Protein AF-0000000067812693 (afdb_homodimer)

Structure (mmCIF, N/CA/C/O backbone):
data_AF-0000000067812693-model_v1
#
loop_
_entity.id
_entity.type
_entity.pdbx_description
1 polymer 'Transmembrane channel-like protein 3 isoform X1'
#
loop_
_atom_site.group_PDB
_atom_site.id
_atom_site.type_symbol
_atom_site.label_atom_id
_atom_site.label_alt_id
_atom_site.label_comp_id
_atom_site.label_asym_id
_atom_site.label_entity_id
_atom_site.label_seq_id
_atom_site.pdbx_PDB_ins_code
_atom_site.Cartn_x
_atom_site.Cartn_y
_atom_site.Cartn_z
_atom_site.occupancy
_atom_site.B_iso_or_equiv
_atom_site.auth_seq_id
_atom_site.auth_comp_id
_atom_site.auth_asym_id
_atom_site.auth_atom_id
_atom_site.pdbx_PDB_model_num
ATOM 1 N N . MET A 1 1 ? -7.676 62.094 3.4 1 26.69 1 MET A N 1
ATOM 2 C CA . MET A 1 1 ? -6.484 61.281 3.643 1 26.69 1 MET A CA 1
ATOM 3 C C . MET A 1 1 ? -5.219 62.125 3.547 1 26.69 1 MET A C 1
ATOM 5 O O . MET A 1 1 ? -4.281 61.938 4.324 1 26.69 1 MET A O 1
ATOM 9 N N . GLU A 1 2 ? -5.234 63.094 2.625 1 35.91 2 GLU A N 1
ATOM 10 C CA . GLU A 1 2 ? -4.098 64 2.451 1 35.91 2 GLU A CA 1
ATOM 11 C C . GLU A 1 2 ? -3.971 64.938 3.625 1 35.91 2 GLU A C 1
ATOM 13 O O . GLU A 1 2 ? -2.861 65.25 4.07 1 35.91 2 GLU A O 1
ATOM 18 N N . ASP A 1 3 ? -5.094 65.438 4.105 1 37.5 3 ASP A N 1
ATOM 19 C CA . ASP A 1 3 ? -5.02 66.438 5.16 1 37.5 3 ASP A CA 1
ATOM 20 C C . ASP A 1 3 ? -4.605 65.812 6.492 1 37.5 3 ASP A C 1
ATOM 22 O O . ASP A 1 3 ? -4.012 66.5 7.34 1 37.5 3 ASP A O 1
ATOM 26 N N . GLU A 1 4 ? -5.008 64.5 6.711 1 36.34 4 GLU A N 1
ATOM 27 C CA . GLU A 1 4 ? -4.633 63.906 7.977 1 36.34 4 GLU A CA 1
ATOM 28 C C . GLU A 1 4 ? -3.156 63.531 7.98 1 36.34 4 GLU A C 1
ATOM 30 O O . GLU A 1 4 ? -2.506 63.562 9.031 1 36.34 4 GLU A O 1
ATOM 35 N N . ILE A 1 5 ? -2.541 63.219 6.828 1 41.72 5 ILE A N 1
ATOM 36 C CA . ILE A 1 5 ? -1.097 63.062 6.707 1 41.72 5 ILE A CA 1
ATOM 37 C C . ILE A 1 5 ? -0.405 64.375 6.953 1 41.72 5 ILE A C 1
ATOM 39 O O . ILE A 1 5 ? 0.677 64.438 7.543 1 41.72 5 ILE A O 1
ATOM 43 N N . GLU A 1 6 ? -1.022 65.562 6.562 1 41.28 6 GLU A N 1
ATOM 44 C CA . GLU A 1 6 ? -0.423 66.875 6.785 1 41.28 6 GLU A CA 1
ATOM 45 C C . GLU A 1 6 ? -0.396 67.188 8.266 1 41.28 6 GLU A C 1
ATOM 47 O O . GLU A 1 6 ? 0.549 67.812 8.75 1 41.28 6 GLU A O 1
ATOM 52 N N . GLU A 1 7 ? -1.437 66.812 9 1 41.62 7 GLU A N 1
ATOM 53 C CA . GLU A 1 7 ? -1.413 67.188 10.422 1 41.62 7 GLU A CA 1
ATOM 54 C C . GLU A 1 7 ? -0.393 66.312 11.164 1 41.62 7 GLU A C 1
ATOM 56 O O . GLU A 1 7 ? 0.257 66.75 12.102 1 41.62 7 GLU A O 1
ATOM 61 N N . VAL A 1 8 ? -0.223 65.062 10.789 1 45.88 8 VAL A N 1
ATOM 62 C CA . VAL A 1 8 ? 0.842 64.25 11.383 1 45.88 8 VAL A CA 1
ATOM 63 C C . VAL A 1 8 ? 2.201 64.75 10.938 1 45.88 8 VAL A C 1
ATOM 65 O O . VAL A 1 8 ? 3.152 64.812 11.719 1 45.88 8 VAL A O 1
ATOM 68 N N . GLU A 1 9 ? 2.348 65.312 9.734 1 44.59 9 GLU A N 1
ATOM 69 C CA . GLU A 1 9 ? 3.588 65.938 9.266 1 44.59 9 GLU A CA 1
ATOM 70 C C . GLU A 1 9 ? 3.826 67.25 9.93 1 44.59 9 GLU A C 1
ATOM 72 O O . GLU A 1 9 ? 4.965 67.75 10.016 1 44.59 9 GLU A O 1
ATOM 77 N N . ALA A 1 10 ? 2.816 68 10.344 1 44.53 10 ALA A N 1
ATOM 78 C CA . ALA A 1 10 ? 2.967 69.312 11 1 44.53 10 ALA A CA 1
ATOM 79 C C . ALA A 1 10 ? 3.354 69.125 12.461 1 44.53 10 ALA A C 1
ATOM 81 O O . ALA A 1 10 ? 3.607 70.125 13.156 1 44.53 10 ALA A O 1
ATOM 82 N N . ARG A 1 11 ? 3.242 67.875 12.945 1 48.16 11 ARG A N 1
ATOM 83 C CA . ARG A 1 11 ? 3.729 67.688 14.312 1 48.16 11 ARG A CA 1
ATOM 84 C C . ARG A 1 11 ? 5.25 67.625 14.344 1 48.16 11 ARG A C 1
ATOM 86 O O . ARG A 1 11 ? 5.875 67.188 13.367 1 48.16 11 ARG A O 1
ATOM 93 N N . PRO A 1 12 ? 5.918 68.25 15.297 1 46.91 12 PRO A N 1
ATOM 94 C CA . PRO A 1 12 ? 7.383 68.25 15.336 1 46.91 12 PRO A CA 1
ATOM 95 C C . PRO A 1 12 ? 7.98 66.875 15.273 1 46.91 12 PRO A C 1
ATOM 97 O O . PRO A 1 12 ? 7.324 65.875 15.656 1 46.91 12 PRO A O 1
ATOM 100 N N . PRO A 1 13 ? 9.094 66.688 14.453 1 47.34 13 PRO A N 1
ATOM 101 C CA . PRO A 1 13 ? 9.758 65.438 14.195 1 47.34 13 PRO A CA 1
ATOM 102 C C . PRO A 1 13 ? 9.906 64.562 15.453 1 47.34 13 PRO A C 1
ATOM 104 O O . PRO A 1 13 ? 9.859 63.312 15.367 1 47.34 13 PRO A O 1
ATOM 107 N N . SER A 1 14 ? 9.977 65.25 16.547 1 46.97 14 SER A N 1
ATOM 108 C CA . SER A 1 14 ? 10.164 64.562 17.797 1 46.97 14 SER A CA 1
ATOM 109 C C . SER A 1 14 ? 8.914 63.75 18.172 1 46.97 14 SER A C 1
ATOM 111 O O . SER A 1 14 ? 9.008 62.625 18.672 1 46.97 14 SER A O 1
ATOM 113 N N . ALA A 1 15 ? 7.816 64.25 17.828 1 49.72 15 ALA A N 1
ATOM 114 C CA . ALA A 1 15 ? 6.559 63.594 18.188 1 49.72 15 ALA A CA 1
ATOM 115 C C . ALA A 1 15 ? 6.281 62.375 17.297 1 49.72 15 ALA A C 1
ATOM 117 O O . ALA A 1 15 ? 5.734 61.375 17.75 1 49.72 15 ALA A O 1
ATOM 118 N N . ARG A 1 16 ? 6.758 62.469 16.141 1 52.81 16 ARG A N 1
ATOM 119 C CA . ARG A 1 16 ? 6.602 61.375 15.203 1 52.81 16 ARG A CA 1
ATOM 120 C C . ARG A 1 16 ? 7.469 60.188 15.602 1 52.81 16 ARG A C 1
ATOM 122 O O . ARG A 1 16 ? 7.039 59.031 15.492 1 52.81 16 ARG A O 1
ATOM 129 N N . ARG A 1 17 ? 8.633 60.562 15.992 1 50.16 17 ARG A N 1
ATOM 130 C CA . ARG A 1 17 ? 9.562 59.531 16.422 1 50.16 17 ARG A CA 1
ATOM 131 C C . ARG A 1 17 ? 9.039 58.812 17.656 1 50.16 17 ARG A C 1
ATOM 133 O O . ARG A 1 17 ? 9.18 57.594 17.766 1 50.16 17 ARG A O 1
ATOM 140 N N . ASN A 1 18 ? 8.43 59.625 18.484 1 47.31 18 ASN A N 1
ATOM 141 C CA . ASN A 1 18 ? 7.91 59 19.703 1 47.31 18 ASN A CA 1
ATOM 142 C C . ASN A 1 18 ? 6.715 58.094 19.422 1 47.31 18 ASN A C 1
ATOM 144 O O . ASN A 1 18 ? 6.559 57.062 20.047 1 47.31 18 ASN A O 1
ATOM 148 N N . LEU A 1 19 ? 6.004 58.469 18.469 1 50.44 19 LEU A N 1
ATOM 149 C CA . LEU A 1 19 ? 4.836 57.688 18.109 1 50.44 19 LEU A CA 1
ATOM 150 C C . LEU A 1 19 ? 5.258 56.375 17.438 1 50.44 19 LEU A C 1
ATOM 152 O O . LEU A 1 19 ? 4.68 55.312 17.688 1 50.44 19 LEU A O 1
ATOM 156 N N . THR A 1 20 ? 6.207 56.5 16.609 1 52.06 20 THR A N 1
ATOM 157 C CA . THR A 1 20 ? 6.719 55.312 15.961 1 52.06 20 THR A CA 1
ATOM 158 C C . THR A 1 20 ? 7.387 54.375 16.969 1 52.06 20 THR A C 1
ATOM 160 O O . THR A 1 20 ? 7.281 53.156 16.875 1 52.06 20 THR A O 1
ATOM 163 N N . LEU A 1 21 ? 7.953 55.031 17.906 1 50.59 21 LEU A N 1
ATOM 164 C CA . LEU A 1 21 ? 8.633 54.219 18.938 1 50.59 21 LEU A CA 1
ATOM 165 C C . LEU A 1 21 ? 7.621 53.562 19.859 1 50.59 21 LEU A C 1
ATOM 167 O O . LEU A 1 21 ? 7.828 52.406 20.281 1 50.59 21 LEU A O 1
ATOM 171 N N . ARG A 1 22 ? 6.586 54.25 20.156 1 50.41 22 ARG A N 1
ATOM 172 C CA . ARG A 1 22 ? 5.527 53.688 20.984 1 50.41 22 ARG A CA 1
ATOM 173 C C . ARG A 1 22 ? 4.84 52.5 20.281 1 50.41 22 ARG A C 1
ATOM 175 O O . ARG A 1 22 ? 4.527 51.5 20.906 1 50.41 22 ARG A O 1
ATOM 182 N N . ASN A 1 23 ? 4.73 52.75 19.031 1 53.97 23 ASN A N 1
ATOM 183 C CA . ASN A 1 23 ? 4.098 51.719 18.188 1 53.97 23 ASN A CA 1
ATOM 184 C C . ASN A 1 23 ? 4.941 50.469 18.109 1 53.97 23 ASN A C 1
ATOM 186 O O . ASN A 1 23 ? 4.41 49.344 18.188 1 53.97 23 ASN A O 1
ATOM 190 N N . ASN A 1 24 ? 6.148 50.719 17.969 1 55.97 24 ASN A N 1
ATOM 191 C CA . ASN A 1 24 ? 7.074 49.594 17.828 1 55.97 24 ASN A CA 1
ATOM 192 C C . ASN A 1 24 ? 7.289 48.875 19.172 1 55.97 24 ASN A C 1
ATOM 194 O O . ASN A 1 24 ? 7.488 47.656 19.203 1 55.97 24 ASN A O 1
ATOM 198 N N . ALA A 1 25 ? 7.051 49.688 20.25 1 52.28 25 ALA A N 1
ATOM 199 C CA . ALA A 1 25 ? 7.285 49.062 21.562 1 52.28 25 ALA A CA 1
ATOM 200 C C . ALA A 1 25 ? 6.164 48.094 21.906 1 52.28 25 ALA A C 1
ATOM 202 O O . ALA A 1 25 ? 6.426 47 22.375 1 52.28 25 ALA A O 1
ATOM 203 N N . ALA A 1 26 ? 4.938 48.531 21.734 1 56 26 ALA A N 1
ATOM 204 C CA . ALA A 1 26 ? 3.826 47.656 22.078 1 56 26 ALA A CA 1
ATOM 205 C C . ALA A 1 26 ? 3.83 46.406 21.188 1 56 26 ALA A C 1
ATOM 207 O O . ALA A 1 26 ? 3.555 45.312 21.656 1 56 26 ALA A O 1
ATOM 208 N N . ARG A 1 27 ? 4.148 46.656 20.016 1 63.94 27 ARG A N 1
ATOM 209 C CA . ARG A 1 27 ? 4.238 45.531 19.078 1 63.94 27 ARG A CA 1
ATOM 210 C C . ARG A 1 27 ? 5.344 44.562 19.484 1 63.94 27 ARG A C 1
ATOM 212 O O . ARG A 1 27 ? 5.16 43.344 19.438 1 63.94 27 ARG A O 1
ATOM 219 N N . GLN A 1 28 ? 6.348 45.156 19.859 1 59.81 28 GLN A N 1
ATOM 220 C CA . GLN A 1 28 ? 7.488 44.312 20.219 1 59.81 28 GLN A CA 1
ATOM 221 C C . GLN A 1 28 ? 7.227 43.562 21.516 1 59.81 28 GLN A C 1
ATOM 223 O O . GLN A 1 28 ? 7.633 42.406 21.641 1 59.81 28 GLN A O 1
ATOM 228 N N . VAL A 1 29 ? 6.559 44.219 22.438 1 55.53 29 VAL A N 1
ATOM 229 C CA . VAL A 1 29 ? 6.215 43.531 23.672 1 55.53 29 VAL A CA 1
ATOM 230 C C . VAL A 1 29 ? 5.254 42.406 23.375 1 55.53 29 VAL A C 1
ATOM 232 O O . VAL A 1 29 ? 5.402 41.281 23.906 1 55.53 29 VAL A O 1
ATOM 235 N N . ALA A 1 30 ? 4.371 42.688 22.531 1 63.44 30 ALA A N 1
ATOM 236 C CA . ALA A 1 30 ? 3.391 41.656 22.188 1 63.44 30 ALA A CA 1
ATOM 237 C C . ALA A 1 30 ? 4.055 40.469 21.469 1 63.44 30 ALA A C 1
ATOM 239 O O . ALA A 1 30 ? 3.721 39.312 21.734 1 63.44 30 ALA A O 1
ATOM 240 N N . VAL A 1 31 ? 4.969 40.781 20.641 1 64.94 31 VAL A N 1
ATOM 241 C CA . VAL A 1 31 ? 5.641 39.75 19.875 1 64.94 31 VAL A CA 1
ATOM 242 C C . VAL A 1 31 ? 6.527 38.906 20.797 1 64.94 31 VAL A C 1
ATOM 244 O O . VAL A 1 31 ? 6.602 37.688 20.656 1 64.94 31 VAL A O 1
ATOM 247 N N . ASN A 1 32 ? 7.113 39.594 21.75 1 53.56 32 ASN A N 1
ATOM 248 C CA . ASN A 1 32 ? 8.062 38.906 22.625 1 53.56 32 ASN A CA 1
ATOM 249 C C . ASN A 1 32 ? 7.344 38.031 23.625 1 53.56 32 ASN A C 1
ATOM 251 O O . ASN A 1 32 ? 7.898 37.031 24.094 1 53.56 32 ASN A O 1
ATOM 255 N N . PHE A 1 33 ? 6.094 38.344 23.906 1 52.03 33 PHE A N 1
ATOM 256 C CA . PHE A 1 33 ? 5.41 37.562 24.953 1 52.03 33 PHE A CA 1
ATOM 257 C C . PHE A 1 33 ? 4.398 36.625 24.328 1 52.03 33 PHE A C 1
ATOM 259 O O . PHE A 1 33 ? 3.561 36.062 25.047 1 52.03 33 PHE A O 1
ATOM 266 N N . MET A 1 34 ? 4.52 36.5 23.188 1 63.47 34 MET A N 1
ATOM 267 C CA . MET A 1 34 ? 3.629 35.562 22.516 1 63.47 34 MET A CA 1
ATOM 268 C C . MET A 1 34 ? 3.963 34.125 22.922 1 63.47 34 MET A C 1
ATOM 270 O O . MET A 1 34 ? 5.137 33.75 23 1 63.47 34 MET A O 1
ATOM 274 N N . PRO A 1 35 ? 3.084 33.375 23.359 1 56.12 35 PRO A N 1
ATOM 275 C CA . PRO A 1 35 ? 3.303 32 23.828 1 56.12 35 PRO A CA 1
ATOM 276 C C . PRO A 1 35 ? 4.051 31.141 22.812 1 56.12 35 PRO A C 1
ATOM 278 O O . PRO A 1 35 ? 4.797 30.234 23.203 1 56.12 35 PRO A O 1
ATOM 281 N N . SER A 1 36 ? 3.842 31.328 21.625 1 63.88 36 SER A N 1
ATOM 282 C CA . SER A 1 36 ? 4.555 30.547 20.609 1 63.88 36 SER A CA 1
ATOM 283 C C . SER A 1 36 ? 6.059 30.766 20.703 1 63.88 36 SER A C 1
ATOM 285 O O . SER A 1 36 ? 6.844 29.859 20.422 1 63.88 36 SER A O 1
ATOM 287 N N . ARG A 1 37 ? 6.414 32 21.047 1 54.81 37 ARG A N 1
ATOM 288 C CA . ARG A 1 37 ? 7.832 32.312 21.156 1 54.81 37 ARG A CA 1
ATOM 289 C C . ARG A 1 37 ? 8.391 31.906 22.516 1 54.81 37 ARG A C 1
ATOM 291 O O . ARG A 1 37 ? 9.602 31.703 22.641 1 54.81 37 ARG A O 1
ATOM 298 N N . GLN A 1 38 ? 7.469 31.906 23.469 1 47.78 38 GLN A N 1
ATOM 299 C CA . GLN A 1 38 ? 7.934 31.594 24.812 1 47.78 38 GLN A CA 1
ATOM 300 C C . GLN A 1 38 ? 8.133 30.078 24.969 1 47.78 38 GLN A C 1
ATOM 302 O O . GLN A 1 38 ? 8.922 29.641 25.812 1 47.78 38 GLN A O 1
ATOM 307 N N . LEU A 1 39 ? 7.484 29.438 24.219 1 46.62 39 LEU A N 1
ATOM 308 C CA . LEU A 1 39 ? 7.562 28 24.406 1 46.62 39 LEU A CA 1
ATOM 309 C C . LEU A 1 39 ? 9.008 27.516 24.312 1 46.62 39 LEU A C 1
ATOM 311 O O . LEU A 1 39 ? 9.453 26.719 25.141 1 46.62 39 LEU A O 1
ATOM 315 N N . PRO A 1 40 ? 9.672 27.844 23.219 1 41.97 40 PRO A N 1
ATOM 316 C CA . PRO A 1 40 ? 11.062 27.391 23.25 1 41.97 40 PRO A CA 1
ATOM 317 C C . PRO A 1 40 ? 11.906 28.141 24.281 1 41.97 40 PRO A C 1
ATOM 319 O O . PRO A 1 40 ? 12.867 27.578 24.812 1 41.97 40 PRO A O 1
ATOM 322 N N . TYR A 1 41 ? 11.664 29.438 24.328 1 37.91 41 TYR A N 1
ATOM 323 C CA . TYR A 1 41 ? 12.508 30.344 25.109 1 37.91 41 TYR A CA 1
ATOM 324 C C . TYR A 1 41 ? 12.273 30.141 26.594 1 37.91 41 TYR A C 1
ATOM 326 O O . TYR A 1 41 ? 13.086 30.562 27.422 1 37.91 41 TYR A O 1
ATOM 334 N N . ASN A 1 42 ? 11.07 29.797 26.891 1 36.16 42 ASN A N 1
ATOM 335 C CA . ASN A 1 42 ? 10.883 29.891 28.328 1 36.16 42 ASN A CA 1
ATOM 336 C C . ASN A 1 42 ? 12 29.188 29.078 1 36.16 42 ASN A C 1
ATOM 338 O O . ASN A 1 42 ? 12.312 29.531 30.219 1 36.16 42 ASN A O 1
ATOM 342 N N . THR A 1 43 ? 12.523 28.094 28.438 1 35.41 43 THR A N 1
ATOM 343 C CA . THR A 1 43 ? 13.492 27.516 29.359 1 35.41 43 THR A CA 1
ATOM 344 C C . THR A 1 43 ? 14.797 28.297 29.344 1 35.41 43 THR A C 1
ATOM 346 O O . THR A 1 43 ? 15.383 28.547 30.406 1 35.41 43 THR A O 1
ATOM 349 N N . LEU A 1 44 ? 15.367 28.609 28.078 1 33.84 44 LEU A N 1
ATOM 350 C CA . LEU A 1 44 ? 16.734 29.109 28.125 1 33.84 44 LEU A CA 1
ATOM 351 C C . LEU A 1 44 ? 16.75 30.625 28.328 1 33.84 44 LEU A C 1
ATOM 353 O O . LEU A 1 44 ? 17.562 31.141 29.078 1 33.84 44 LEU A O 1
ATOM 357 N N . ARG A 1 45 ? 15.992 31.391 27.547 1 35.97 45 ARG A N 1
ATOM 358 C CA . ARG A 1 45 ? 16.172 32.844 27.547 1 35.97 45 ARG A CA 1
ATOM 359 C C . ARG A 1 45 ? 15.516 33.469 28.766 1 35.97 45 ARG A C 1
ATOM 361 O O . ARG A 1 45 ? 15.906 34.562 29.188 1 35.97 45 ARG A O 1
ATOM 368 N N . LEU A 1 46 ? 14.453 32.938 29.25 1 36.06 46 LEU A N 1
ATOM 369 C CA . LEU A 1 46 ? 14.023 33.531 30.516 1 36.06 46 LEU A CA 1
ATOM 370 C C . LEU A 1 46 ? 15.141 33.469 31.547 1 36.06 46 LEU A C 1
ATOM 372 O O . LEU A 1 46 ? 15.258 34.375 32.375 1 36.06 46 LEU A O 1
ATOM 376 N N . ARG A 1 47 ? 16.094 32.562 31.266 1 37.53 47 ARG A N 1
ATOM 377 C CA . ARG A 1 47 ? 17.234 32.375 32.156 1 37.53 47 ARG A CA 1
ATOM 378 C C . ARG A 1 47 ? 18.266 33.469 31.953 1 37.53 47 ARG A C 1
ATOM 380 O O . ARG A 1 47 ? 18.859 33.969 32.906 1 37.53 47 ARG A O 1
ATOM 387 N N . ARG A 1 48 ? 18.547 33.781 30.688 1 37.62 48 ARG A N 1
ATOM 388 C CA . ARG A 1 48 ? 19.562 34.812 30.453 1 37.62 48 ARG A CA 1
ATOM 389 C C . ARG A 1 48 ? 19.047 36.188 30.828 1 37.62 48 ARG A C 1
ATOM 391 O O . ARG A 1 48 ? 19.797 37 31.375 1 37.62 48 ARG A O 1
ATOM 398 N N . ASN A 1 49 ? 17.828 36.438 30.5 1 35.34 49 ASN A N 1
ATOM 399 C CA . ASN A 1 49 ? 17.328 37.75 30.875 1 35.34 49 ASN A CA 1
ATOM 400 C C . ASN A 1 49 ? 17.156 37.875 32.375 1 35.34 49 ASN A C 1
ATOM 402 O O . ASN A 1 49 ? 17.422 38.969 32.938 1 35.34 49 ASN A O 1
ATOM 406 N N . ASN A 1 50 ? 16.844 36.781 33 1 35.62 50 ASN A N 1
ATOM 407 C CA . ASN A 1 50 ? 16.875 36.875 34.469 1 35.62 50 ASN A CA 1
ATOM 408 C C . ASN A 1 50 ? 18.297 36.938 35 1 35.62 50 ASN A C 1
ATOM 410 O O . ASN A 1 50 ? 18.594 37.625 35.969 1 35.62 50 ASN A O 1
ATOM 414 N N . SER A 1 51 ? 19.219 36.219 34.312 1 37.47 51 SER A N 1
ATOM 415 C CA . SER A 1 51 ? 20.609 36.312 34.75 1 37.47 51 SER A CA 1
ATOM 416 C C . SER A 1 51 ? 21.203 37.656 34.406 1 37.47 51 SER A C 1
ATOM 418 O O . SER A 1 51 ? 21.938 38.25 35.219 1 37.47 51 SER A O 1
ATOM 420 N N . GLU A 1 52 ? 20.984 38.125 33.219 1 35.94 52 GLU A N 1
ATOM 421 C CA . GLU A 1 52 ? 21.516 39.438 32.906 1 35.94 52 GLU A CA 1
ATOM 422 C C . GLU A 1 52 ? 20.75 40.531 33.656 1 35.94 52 GLU A C 1
ATOM 424 O O . GLU A 1 52 ? 21.344 41.531 34.094 1 35.94 52 GLU A O 1
ATOM 429 N N . HIS A 1 53 ? 19.484 40.312 33.875 1 33.75 53 HIS A N 1
ATOM 430 C CA . HIS A 1 53 ? 18.797 41.25 34.75 1 33.75 53 HIS A CA 1
ATOM 431 C C . HIS A 1 53 ? 19.297 41.125 36.188 1 33.75 53 HIS A C 1
ATOM 433 O O . HIS A 1 53 ? 19.438 42.125 36.906 1 33.75 53 HIS A O 1
ATOM 439 N N . ASN A 1 54 ? 19.562 39.906 36.594 1 34.62 54 ASN A N 1
ATOM 440 C CA . ASN A 1 54 ? 20.156 39.812 37.906 1 34.62 54 ASN A CA 1
ATOM 441 C C . ASN A 1 54 ? 21.625 40.219 37.906 1 34.62 54 ASN A C 1
ATOM 443 O O . ASN A 1 54 ? 22.125 40.812 38.875 1 34.62 54 ASN A O 1
ATOM 447 N N . ALA A 1 55 ? 22.344 39.969 36.844 1 36.94 55 ALA A N 1
ATOM 448 C CA . ALA A 1 55 ? 23.703 40.5 36.812 1 36.94 55 ALA A CA 1
ATOM 449 C C . ALA A 1 55 ? 23.703 42.031 36.75 1 36.94 55 ALA A C 1
ATOM 451 O O . ALA A 1 55 ? 24.562 42.688 37.344 1 36.94 55 ALA A O 1
ATOM 452 N N . LEU A 1 56 ? 22.766 42.594 35.969 1 32.53 56 LEU A N 1
ATOM 453 C CA . LEU A 1 56 ? 22.703 44.031 35.969 1 32.53 56 LEU A CA 1
ATOM 454 C C . LEU A 1 56 ? 22.172 44.594 37.281 1 32.53 56 LEU A C 1
ATOM 456 O O . LEU A 1 56 ? 22.469 45.719 37.656 1 32.53 56 LEU A O 1
ATOM 460 N N . LEU A 1 57 ? 21.281 43.812 37.938 1 32.34 57 LEU A N 1
ATOM 461 C CA . LEU A 1 57 ? 20.953 44.25 39.281 1 32.34 57 LEU A CA 1
ATOM 462 C C . LEU A 1 57 ? 22.156 44.125 40.219 1 32.34 57 LEU A C 1
ATOM 464 O O . LEU A 1 57 ? 22.266 44.875 41.188 1 32.34 57 LEU A O 1
ATOM 468 N N . GLU A 1 58 ? 22.953 43.062 40 1 33.75 58 GLU A N 1
ATOM 469 C CA . GLU A 1 58 ? 24.047 42.938 40.938 1 33.75 58 GLU A CA 1
ATOM 470 C C . GLU A 1 58 ? 25.188 43.906 40.625 1 33.75 58 GLU A C 1
ATOM 472 O O . GLU A 1 58 ? 26.188 43.938 41.344 1 33.75 58 GLU A O 1
ATOM 477 N N . GLU A 1 59 ? 25.203 44.5 39.531 1 34.47 59 GLU A N 1
ATOM 478 C CA . GLU A 1 59 ? 26.328 45.406 39.438 1 34.47 59 GLU A CA 1
ATOM 479 C C . GLU A 1 59 ? 26.297 46.438 40.531 1 34.47 59 GLU A C 1
ATOM 481 O O . GLU A 1 59 ? 27.203 47.281 40.656 1 34.47 59 GLU A O 1
ATOM 486 N N . ASN A 1 60 ? 25.156 46.625 41.219 1 33.38 60 ASN A N 1
ATOM 487 C CA . ASN A 1 60 ? 25.453 47.625 42.219 1 33.38 60 ASN A CA 1
ATOM 488 C C . ASN A 1 60 ? 26.578 47.188 43.156 1 33.38 60 ASN A C 1
ATOM 490 O O . ASN A 1 60 ? 27.516 47.938 43.406 1 33.38 60 ASN A O 1
ATOM 494 N N . ASP A 1 61 ? 26.297 46.469 44.312 1 34.72 61 ASP A N 1
ATOM 495 C CA . ASP A 1 61 ? 27.25 46.469 45.438 1 34.72 61 ASP A CA 1
ATOM 496 C C . ASP A 1 61 ? 28.422 45.531 45.125 1 34.72 61 ASP A C 1
ATOM 498 O O . ASP A 1 61 ? 28.312 44.312 45.312 1 34.72 61 ASP A O 1
ATOM 502 N N . SER A 1 62 ? 29.25 45.625 44.125 1 37.19 62 SER A N 1
ATOM 503 C CA . SER A 1 62 ? 30.516 45 43.75 1 37.19 62 SER A CA 1
ATOM 504 C C . SER A 1 62 ? 31.297 44.531 45 1 37.19 62 SER A C 1
ATOM 506 O O . SER A 1 62 ? 32.25 43.75 44.875 1 37.19 62 SER A O 1
ATOM 508 N N . ALA A 1 63 ? 31.141 45.281 46.156 1 38.66 63 ALA A N 1
ATOM 509 C CA . ALA A 1 63 ? 32.031 44.969 47.281 1 38.66 63 ALA A CA 1
ATOM 510 C C . ALA A 1 63 ? 31.734 43.562 47.812 1 38.66 63 ALA A C 1
ATOM 512 O O . ALA A 1 63 ? 32.625 42.875 48.281 1 38.66 63 ALA A O 1
ATOM 513 N N . GLU A 1 64 ? 30.5 43.281 48.156 1 36.62 64 GLU A N 1
ATOM 514 C CA . GLU A 1 64 ? 30.234 42.062 48.938 1 36.62 64 GLU A CA 1
ATOM 515 C C . GLU A 1 64 ? 30.203 40.844 48.031 1 36.62 64 GLU A C 1
ATOM 517 O O . GLU A 1 64 ? 29.812 39.75 48.469 1 36.62 64 GLU A O 1
ATOM 522 N N . THR A 1 65 ? 30.453 40.844 46.812 1 38.66 65 THR A N 1
ATOM 523 C CA . THR A 1 65 ? 30.375 39.719 45.938 1 38.66 65 THR A CA 1
ATOM 524 C C . THR A 1 65 ? 31.438 38.688 46.281 1 38.66 65 THR A C 1
ATOM 526 O O . THR A 1 65 ? 31.438 37.562 45.781 1 38.66 65 THR A O 1
ATOM 529 N N . ASP A 1 66 ? 32.562 39.062 47.062 1 38.91 66 ASP A N 1
ATOM 530 C CA . ASP A 1 66 ? 33.625 38.094 47.312 1 38.91 66 ASP A CA 1
ATOM 531 C C . ASP A 1 66 ? 33.219 37.156 48.438 1 38.91 66 ASP A C 1
ATOM 533 O O . ASP A 1 66 ? 34.062 36.375 48.938 1 38.91 66 ASP A O 1
ATOM 537 N N . ALA A 1 67 ? 32.125 37.438 49.312 1 43.25 67 ALA A N 1
ATOM 538 C CA . ALA A 1 67 ? 31.953 36.531 50.438 1 43.25 67 ALA A CA 1
ATOM 539 C C . ALA A 1 67 ? 31.391 35.188 49.969 1 43.25 67 ALA A C 1
ATOM 541 O O . ALA A 1 67 ? 30.672 35.125 48.969 1 43.25 67 ALA A O 1
ATOM 542 N N . PRO A 1 68 ? 31.984 33.906 50.375 1 51.19 68 PRO A N 1
ATOM 543 C CA . PRO A 1 68 ? 31.578 32.531 50.094 1 51.19 68 PRO A CA 1
ATOM 544 C C . PRO A 1 68 ? 30.062 32.344 50.062 1 51.19 68 PRO A C 1
ATOM 546 O O . PRO A 1 68 ? 29.562 31.484 49.344 1 51.19 68 PRO A O 1
ATOM 549 N N . ASP A 1 69 ? 29.312 33.156 50.75 1 53.16 69 ASP A N 1
ATOM 550 C CA . ASP A 1 69 ? 27.875 33.031 50.906 1 53.16 69 ASP A CA 1
ATOM 551 C C . ASP A 1 69 ? 27.156 33.5 49.625 1 53.16 69 ASP A C 1
ATOM 553 O O . ASP A 1 69 ? 26 33.125 49.406 1 53.16 69 ASP A O 1
ATOM 557 N N . ALA A 1 70 ? 27.844 34.188 48.844 1 57.22 70 ALA A N 1
ATOM 558 C CA . ALA A 1 70 ? 27.219 34.719 47.625 1 57.22 70 ALA A CA 1
ATOM 559 C C . ALA A 1 70 ? 27.016 33.625 46.594 1 57.22 70 ALA A C 1
ATOM 561 O O . ALA A 1 70 ? 26 33.594 45.906 1 57.22 70 ALA A O 1
ATOM 562 N N . VAL A 1 71 ? 28.031 32.812 46.5 1 62.62 71 VAL A N 1
ATOM 563 C CA . VAL A 1 71 ? 27.938 31.688 45.562 1 62.62 71 VAL A CA 1
ATOM 564 C C . VAL A 1 71 ? 26.781 30.766 45.938 1 62.62 71 VAL A C 1
ATOM 566 O O . VAL A 1 71 ? 26.047 30.281 45.094 1 62.62 71 VAL A O 1
ATOM 569 N N . ASP A 1 72 ? 26.656 30.672 47.219 1 66.38 72 ASP A N 1
ATOM 570 C CA . ASP A 1 72 ? 25.594 29.797 47.719 1 66.38 72 ASP A CA 1
ATOM 571 C C . ASP A 1 72 ? 24.219 30.422 47.469 1 66.38 72 ASP A C 1
ATOM 573 O O . ASP A 1 72 ? 23.266 29.719 47.156 1 66.38 72 ASP A O 1
ATOM 577 N N . LYS A 1 73 ? 24.203 31.609 47.625 1 64.75 73 LYS A N 1
ATOM 578 C CA . LYS A 1 73 ? 22.938 32.281 47.406 1 64.75 73 LYS A CA 1
ATOM 579 C C . LYS A 1 73 ? 22.547 32.25 45.906 1 64.75 73 LYS A C 1
ATOM 581 O O . LYS A 1 73 ? 21.375 32.094 45.594 1 64.75 73 LYS A O 1
ATOM 586 N N . GLN A 1 74 ? 23.562 32.469 45.156 1 66.62 74 GLN A N 1
ATOM 587 C CA . GLN A 1 74 ? 23.312 32.406 43.719 1 66.62 74 GLN A CA 1
ATOM 588 C C . GLN A 1 74 ? 22.875 30.984 43.312 1 66.62 74 GLN A C 1
ATOM 590 O O . GLN A 1 74 ? 21.984 30.828 42.469 1 66.62 74 GLN A O 1
ATOM 595 N N . ALA A 1 75 ? 23.562 30.078 43.906 1 73.81 75 ALA A N 1
ATOM 596 C CA . ALA A 1 75 ? 23.156 28.688 43.688 1 73.81 75 ALA A CA 1
ATOM 597 C C . ALA A 1 75 ? 21.719 28.453 44.125 1 73.81 75 ALA A C 1
ATOM 599 O O . ALA A 1 75 ? 20.969 27.734 43.469 1 73.81 75 ALA A O 1
ATOM 600 N N . ASP A 1 76 ? 21.359 29.094 45.156 1 69.56 76 ASP A N 1
ATOM 601 C CA . ASP A 1 76 ? 20 28.938 45.688 1 69.56 76 ASP A CA 1
ATOM 602 C C . ASP A 1 76 ? 18.969 29.562 44.719 1 69.56 76 ASP A C 1
ATOM 604 O O . ASP A 1 76 ? 17.875 29.031 44.562 1 69.56 76 ASP A O 1
ATOM 608 N N . ILE A 1 77 ? 19.328 30.531 44.156 1 63.12 77 ILE A N 1
ATOM 609 C CA . ILE A 1 77 ? 18.438 31.188 43.219 1 63.12 77 ILE A CA 1
ATOM 610 C C . ILE A 1 77 ? 18.25 30.312 41.969 1 63.12 77 ILE A C 1
ATOM 612 O O . ILE A 1 77 ? 17.141 30.156 41.469 1 63.12 77 ILE A O 1
ATOM 616 N N . ILE A 1 78 ? 19.344 29.844 41.531 1 70.88 78 ILE A N 1
ATOM 617 C CA . ILE A 1 78 ? 19.281 28.969 40.375 1 70.88 78 ILE A CA 1
ATOM 618 C C . ILE A 1 78 ? 18.453 27.734 40.688 1 70.88 78 ILE A C 1
ATOM 620 O O . ILE A 1 78 ? 17.641 27.297 39.875 1 70.88 78 ILE A O 1
ATOM 624 N N . VAL A 1 79 ? 18.734 27.25 41.906 1 73.81 79 VAL A N 1
ATOM 625 C CA . VAL A 1 79 ? 18.016 26.062 42.344 1 73.81 79 VAL A CA 1
ATOM 626 C C . VAL A 1 79 ? 16.531 26.391 42.5 1 73.81 79 VAL A C 1
ATOM 628 O O . VAL A 1 79 ? 15.664 25.609 42.094 1 73.81 79 VAL A O 1
ATOM 631 N N . ARG A 1 80 ? 16.172 27.438 43 1 65.31 80 ARG A N 1
ATOM 632 C CA . ARG A 1 80 ? 14.789 27.844 43.156 1 65.31 80 ARG A CA 1
ATOM 633 C C . ARG A 1 80 ? 14.102 28 41.812 1 65.31 80 ARG A C 1
ATOM 635 O O . ARG A 1 80 ? 12.922 27.656 41.656 1 65.31 80 ARG A O 1
ATOM 642 N N . GLU A 1 81 ? 14.852 28.469 40.969 1 63.28 81 GLU A N 1
ATOM 643 C CA . GLU A 1 81 ? 14.305 28.641 39.625 1 63.28 81 GLU A CA 1
ATOM 644 C C . GLU A 1 81 ? 14.094 27.281 38.938 1 63.28 81 GLU A C 1
ATOM 646 O O . GLU A 1 81 ? 13.094 27.078 38.25 1 63.28 81 GLU A O 1
ATOM 651 N N . MET A 1 82 ? 15.047 26.469 39.094 1 70.75 82 MET A N 1
ATOM 652 C CA . MET A 1 82 ? 14.938 25.141 38.5 1 70.75 82 MET A CA 1
ATOM 653 C C . MET A 1 82 ? 13.852 24.312 39.188 1 70.75 82 MET A C 1
ATOM 655 O O . MET A 1 82 ? 13.211 23.469 38.562 1 70.75 82 MET A O 1
ATOM 659 N N . GLU A 1 83 ? 13.688 24.656 40.406 1 67 83 GLU A N 1
ATOM 660 C CA . GLU A 1 83 ? 12.688 23.953 41.188 1 67 83 GLU A CA 1
ATOM 661 C C . GLU A 1 83 ? 11.273 24.312 40.75 1 67 83 GLU A C 1
ATOM 663 O O . GLU A 1 83 ? 10.336 23.531 40.938 1 67 83 GLU A O 1
ATOM 668 N N . GLN A 1 84 ? 11.156 25.328 40.094 1 58.41 84 GLN A N 1
ATOM 669 C CA . GLN A 1 84 ? 9.844 25.75 39.625 1 58.41 84 GLN A CA 1
ATOM 670 C C . GLN A 1 84 ? 9.406 24.922 38.406 1 58.41 84 GLN A C 1
ATOM 672 O O . GLN A 1 84 ? 8.211 24.828 38.125 1 58.41 84 GLN A O 1
ATOM 677 N N . HIS A 1 85 ? 10.367 24.422 37.812 1 57.75 85 HIS A N 1
ATOM 678 C CA . HIS A 1 85 ? 10.039 23.547 36.719 1 57.75 85 HIS A CA 1
ATOM 679 C C . HIS A 1 85 ? 9.719 22.141 37.188 1 57.75 85 HIS A C 1
ATOM 681 O O . HIS A 1 85 ? 10.617 21.391 37.594 1 57.75 85 HIS A O 1
ATOM 687 N N . LYS A 1 86 ? 8.523 21.906 37.188 1 61.44 86 LYS A N 1
ATOM 688 C CA . LYS A 1 86 ? 8.031 20.656 37.75 1 61.44 86 LYS A CA 1
ATOM 689 C C . LYS A 1 86 ? 8.641 19.453 37.031 1 61.44 86 LYS A C 1
ATOM 691 O O . LYS A 1 86 ? 8.906 18.422 37.656 1 61.44 86 LYS A O 1
ATOM 696 N N . ARG A 1 87 ? 8.891 19.672 35.812 1 64.69 87 ARG A N 1
ATOM 697 C CA . ARG A 1 87 ? 9.406 18.531 35.031 1 64.69 87 ARG A CA 1
ATOM 698 C C . ARG A 1 87 ? 10.828 18.188 35.469 1 64.69 87 ARG A C 1
ATOM 700 O O . ARG A 1 87 ? 11.234 17.031 35.406 1 64.69 87 ARG A O 1
ATOM 707 N N . LEU A 1 88 ? 11.484 19.156 35.875 1 68.94 88 LEU A N 1
ATOM 708 C CA . LEU A 1 88 ? 12.867 18.953 36.281 1 68.94 88 LEU A CA 1
ATOM 709 C C . LEU A 1 88 ? 12.938 18.375 37.719 1 68.94 88 LEU A C 1
ATOM 711 O O . LEU A 1 88 ? 13.93 17.734 38.062 1 68.94 88 LEU A O 1
ATOM 715 N N . MET A 1 89 ? 11.836 18.625 38.469 1 63.31 89 MET A N 1
ATOM 716 C CA . MET A 1 89 ? 11.906 18.266 39.875 1 63.31 89 MET A CA 1
ATOM 717 C C . MET A 1 89 ? 11.297 16.891 40.156 1 63.31 89 MET A C 1
ATOM 719 O O . MET A 1 89 ? 11.344 16.391 41.25 1 63.31 89 MET A O 1
ATOM 723 N N . GLU A 1 90 ? 10.828 16.297 39.125 1 62.97 90 GLU A N 1
ATOM 724 C CA . GLU A 1 90 ? 10.289 14.953 39.344 1 62.97 90 GLU A CA 1
ATOM 725 C C . GLU A 1 90 ? 11.398 13.93 39.531 1 62.97 90 GLU A C 1
ATOM 727 O O . GLU A 1 90 ? 12.5 14.086 39 1 62.97 90 GLU A O 1
ATOM 732 N N . ASP A 1 91 ? 11.25 13.102 40.5 1 60.62 91 ASP A N 1
ATOM 733 C CA . ASP A 1 91 ? 12.25 12.086 40.812 1 60.62 91 ASP A CA 1
ATOM 734 C C . ASP A 1 91 ? 12.203 10.938 39.812 1 60.62 91 ASP A C 1
ATOM 736 O O . ASP A 1 91 ? 11.938 9.789 40.156 1 60.62 91 ASP A O 1
ATOM 740 N N . ASP A 1 92 ? 12.141 11.281 38.562 1 63.5 92 ASP A N 1
ATOM 741 C CA . ASP A 1 92 ? 12.219 10.32 37.469 1 63.5 92 ASP A CA 1
ATOM 742 C C . ASP A 1 92 ? 13.547 10.438 36.719 1 63.5 92 ASP A C 1
ATOM 744 O O . ASP A 1 92 ? 14.156 11.508 36.688 1 63.5 92 ASP A O 1
ATOM 748 N N . PRO A 1 93 ? 14.078 9.359 36.375 1 67.88 93 PRO A N 1
ATOM 749 C CA . PRO A 1 93 ? 15.359 9.398 35.688 1 67.88 93 PRO A CA 1
ATOM 750 C C . PRO A 1 93 ? 15.336 10.352 34.469 1 67.88 93 PRO A C 1
ATOM 752 O O . PRO A 1 93 ? 16.359 10.953 34.156 1 67.88 93 PRO A O 1
ATOM 755 N N . GLY A 1 94 ? 14.266 10.398 33.875 1 68.06 94 GLY A N 1
ATOM 756 C CA . GLY A 1 94 ? 14.172 11.383 32.812 1 68.06 94 GLY A CA 1
ATOM 757 C C . GLY A 1 94 ? 14.344 12.812 33.281 1 68.06 94 GLY A C 1
ATOM 758 O O . GLY A 1 94 ? 15.016 13.609 32.625 1 68.06 94 GLY A O 1
ATOM 759 N N . ALA A 1 95 ? 13.805 13.016 34.406 1 69.06 95 ALA A N 1
ATOM 760 C CA . ALA A 1 95 ? 13.969 14.336 35 1 69.06 95 ALA A CA 1
ATOM 761 C C . ALA A 1 95 ? 15.414 14.578 35.438 1 69.06 95 ALA A C 1
ATOM 763 O O . ALA A 1 95 ? 15.93 15.688 35.312 1 69.06 95 ALA A O 1
ATOM 764 N N . GLU A 1 96 ? 15.969 13.469 35.875 1 72.81 96 GLU A N 1
ATOM 765 C CA . GLU A 1 96 ? 17.375 13.594 36.219 1 72.81 96 GLU A CA 1
ATOM 766 C C . GLU A 1 96 ? 18.234 13.93 35 1 72.81 96 GLU A C 1
ATOM 768 O O . GLU A 1 96 ? 19.156 14.75 35.094 1 72.81 96 GLU A O 1
ATOM 773 N N . GLU A 1 97 ? 17.906 13.281 33.938 1 72.75 97 GLU A N 1
ATOM 774 C CA . GLU A 1 97 ? 18.656 13.57 32.719 1 72.75 97 GLU A CA 1
ATOM 775 C C . GLU A 1 97 ? 18.422 14.992 32.25 1 72.75 97 GLU A C 1
ATOM 777 O O . GLU A 1 97 ? 19.344 15.672 31.812 1 72.75 97 GLU A O 1
ATOM 782 N N . LEU A 1 98 ? 17.281 15.359 32.344 1 72.69 98 LEU A N 1
ATOM 783 C CA . LEU A 1 98 ? 16.953 16.734 31.984 1 72.69 98 LEU A CA 1
ATOM 784 C C . LEU A 1 98 ? 17.625 17.734 32.906 1 72.69 98 LEU A C 1
ATOM 786 O O . LEU A 1 98 ? 18.078 18.797 32.469 1 72.69 98 LEU A O 1
ATOM 790 N N . ARG A 1 99 ? 17.797 17.359 34.156 1 73.69 99 ARG A N 1
ATOM 791 C CA . ARG A 1 99 ? 18.484 18.219 35.125 1 73.69 99 ARG A CA 1
ATOM 792 C C . ARG A 1 99 ? 19.969 18.312 34.781 1 73.69 99 ARG A C 1
ATOM 794 O O . ARG A 1 99 ? 20.562 19.391 34.844 1 73.69 99 ARG A O 1
ATOM 801 N N . ARG A 1 100 ? 20.359 17.141 34.375 1 74.38 100 ARG A N 1
ATOM 802 C CA . ARG A 1 100 ? 21.781 17.125 34.062 1 74.38 100 ARG A CA 1
ATOM 803 C C . ARG A 1 100 ? 22.062 17.938 32.812 1 74.38 100 ARG A C 1
ATOM 805 O O . ARG A 1 100 ? 23.062 18.656 32.719 1 74.38 100 ARG A O 1
ATOM 812 N N . GLU A 1 101 ? 21.203 17.797 31.906 1 72.5 101 GLU A N 1
ATOM 813 C CA . GLU A 1 101 ? 21.359 18.578 30.672 1 72.5 101 GLU A CA 1
ATOM 814 C C . GLU A 1 101 ? 21.172 20.062 30.938 1 72.5 101 GLU A C 1
ATOM 816 O O . GLU A 1 101 ? 21.891 20.891 30.391 1 72.5 101 GLU A O 1
ATOM 821 N N . ALA A 1 102 ? 20.234 20.359 31.734 1 70.56 102 ALA A N 1
ATOM 822 C CA . ALA A 1 102 ? 20 21.734 32.125 1 70.56 102 ALA A CA 1
ATOM 823 C C . ALA A 1 102 ? 21.188 22.328 32.875 1 70.56 102 ALA A C 1
ATOM 825 O O . ALA A 1 102 ? 21.531 23.484 32.688 1 70.56 102 ALA A O 1
ATOM 826 N N . LEU A 1 103 ? 21.812 21.438 33.688 1 73.06 103 LEU A N 1
ATOM 827 C CA . LEU A 1 103 ? 22.984 21.859 34.438 1 73.06 103 LEU A CA 1
ATOM 828 C C . LEU A 1 103 ? 24.188 22.047 33.531 1 73.06 103 LEU A C 1
ATOM 830 O O . LEU A 1 103 ? 25 22.953 33.75 1 73.06 103 LEU A O 1
ATOM 834 N N . ARG A 1 104 ? 24.234 21.188 32.594 1 72.88 104 ARG A N 1
ATOM 835 C CA . ARG A 1 104 ? 25.344 21.25 31.641 1 72.88 104 ARG A CA 1
ATOM 836 C C . ARG A 1 104 ? 25.266 22.5 30.781 1 72.88 104 ARG A C 1
ATOM 838 O O . ARG A 1 104 ? 26.281 23.094 30.438 1 72.88 104 ARG A O 1
ATOM 845 N N . ASP A 1 105 ? 24.125 22.891 30.578 1 63.41 105 ASP A N 1
ATOM 846 C CA . ASP A 1 105 ? 23.922 24.016 29.688 1 63.41 105 ASP A CA 1
ATOM 847 C C . ASP A 1 105 ? 23.953 25.344 30.453 1 63.41 105 ASP A C 1
ATOM 849 O O . ASP A 1 105 ? 23.906 26.422 29.859 1 63.41 105 ASP A O 1
ATOM 853 N N . LEU A 1 106 ? 24.125 25.312 31.734 1 63.78 106 LEU A N 1
ATOM 854 C CA . LEU A 1 106 ? 24.266 26.5 32.562 1 63.78 106 LEU A CA 1
ATOM 855 C C . LEU A 1 106 ? 25.625 27.156 32.344 1 63.78 106 LEU A C 1
ATOM 857 O O . LEU A 1 106 ? 26.656 26.484 32.438 1 63.78 106 LEU A O 1
ATOM 861 N N . PRO A 1 107 ? 25.641 28.234 31.781 1 62.03 107 PRO A N 1
ATOM 862 C CA . PRO A 1 107 ? 26.922 28.906 31.547 1 62.03 107 PRO A CA 1
ATOM 863 C C . PRO A 1 107 ? 27.609 29.312 32.844 1 62.03 107 PRO A C 1
ATOM 865 O O . PRO A 1 107 ? 27.75 30.5 33.125 1 62.03 107 PRO A O 1
ATOM 868 N N . GLN A 1 108 ? 27.75 28.5 33.844 1 66.19 108 GLN A N 1
ATOM 869 C CA . GLN A 1 108 ? 28.406 28.781 35.125 1 66.19 108 GLN A CA 1
ATOM 870 C C . GLN A 1 108 ? 29.609 27.859 35.312 1 66.19 108 GLN A C 1
ATOM 872 O O . GLN A 1 108 ? 29.75 26.844 34.625 1 66.19 108 GLN A O 1
ATOM 877 N N . GLY A 1 109 ? 30.531 28.344 36.062 1 66.88 109 GLY A N 1
ATOM 878 C CA . GLY A 1 109 ? 31.734 27.562 36.344 1 66.88 109 GLY A CA 1
ATOM 879 C C . GLY A 1 109 ? 31.422 26.219 36.969 1 66.88 109 GLY A C 1
ATOM 880 O O . GLY A 1 109 ? 30.297 25.969 37.406 1 66.88 109 GLY A O 1
ATOM 881 N N . LEU A 1 110 ? 32.312 25.25 36.969 1 74.75 110 LEU A N 1
ATOM 882 C CA . LEU A 1 110 ? 32.188 23.859 37.406 1 74.75 110 LEU A CA 1
ATOM 883 C C . LEU A 1 110 ? 31.812 23.812 38.875 1 74.75 110 LEU A C 1
ATOM 885 O O . LEU A 1 110 ? 31.047 22.953 39.312 1 74.75 110 LEU A O 1
ATOM 889 N N . THR A 1 111 ? 32.344 24.75 39.625 1 71.31 111 THR A N 1
ATOM 890 C CA . THR A 1 111 ? 32.094 24.766 41.062 1 71.31 111 THR A CA 1
ATOM 891 C C . THR A 1 111 ? 30.641 25.109 41.344 1 71.31 111 THR A C 1
ATOM 893 O O . THR A 1 111 ? 30.016 24.516 42.25 1 71.31 111 THR A O 1
ATOM 896 N N . MET A 1 112 ? 30.172 26 40.594 1 70.56 112 MET A N 1
ATOM 897 C CA . MET A 1 112 ? 28.766 26.391 40.75 1 70.56 112 MET A CA 1
ATOM 898 C C . MET A 1 112 ? 27.828 25.281 40.281 1 70.56 112 MET A C 1
ATOM 900 O O . MET A 1 112 ? 26.828 25 40.938 1 70.56 112 MET A O 1
ATOM 904 N N . LYS A 1 113 ? 28.156 24.578 39.344 1 76.75 113 LYS A N 1
ATOM 905 C CA . LYS A 1 113 ? 27.359 23.484 38.844 1 76.75 113 LYS A CA 1
ATOM 906 C C . LYS A 1 113 ? 27.297 22.328 39.844 1 76.75 113 LYS A C 1
ATOM 908 O O . LYS A 1 113 ? 26.234 21.703 40.031 1 76.75 113 LYS A O 1
ATOM 913 N N . ARG A 1 114 ? 28.406 22.234 40.5 1 77.69 114 ARG A N 1
ATOM 914 C CA . ARG A 1 114 ? 28.469 21.203 41.531 1 77.69 114 ARG A CA 1
ATOM 915 C C . ARG A 1 114 ? 27.609 21.562 42.719 1 77.69 114 ARG A C 1
ATOM 917 O O . ARG A 1 114 ? 26.938 20.703 43.312 1 77.69 114 ARG A O 1
ATOM 924 N N . ASN A 1 115 ? 27.656 22.797 43.094 1 75.94 115 ASN A N 1
ATOM 925 C CA . ASN A 1 115 ? 26.859 23.266 44.219 1 75.94 115 ASN A CA 1
ATOM 926 C C . ASN A 1 115 ? 25.359 23.234 43.875 1 75.94 115 ASN A C 1
ATOM 928 O O . ASN A 1 115 ? 24.547 22.844 44.719 1 75.94 115 ASN A O 1
ATOM 932 N N . VAL A 1 116 ? 25.047 23.531 42.688 1 78 116 VAL A N 1
ATOM 933 C CA . VAL A 1 116 ? 23.656 23.531 42.25 1 78 116 VAL A CA 1
ATOM 934 C C . VAL A 1 116 ? 23.156 22.078 42.156 1 78 116 VAL A C 1
ATOM 936 O O . VAL A 1 116 ? 22.031 21.781 42.562 1 78 116 VAL A O 1
ATOM 939 N N . ARG A 1 117 ? 24.031 21.281 41.656 1 78.56 117 ARG A N 1
ATOM 940 C CA . ARG A 1 117 ? 23.688 19.859 41.594 1 78.56 117 ARG A CA 1
ATOM 941 C C . ARG A 1 117 ? 23.422 19.297 42.969 1 78.56 117 ARG A C 1
ATOM 943 O O . ARG A 1 117 ? 22.469 18.531 43.188 1 78.56 117 ARG A O 1
ATOM 950 N N . ALA A 1 118 ? 24.266 19.609 43.906 1 76.19 118 ALA A N 1
ATOM 951 C CA . ALA A 1 118 ? 24.141 19.094 45.25 1 76.19 118 ALA A CA 1
ATOM 952 C C . ALA A 1 118 ? 22.875 19.625 45.938 1 76.19 118 ALA A C 1
ATOM 954 O O . ALA A 1 118 ? 22.156 18.875 46.594 1 76.19 118 ALA A O 1
ATOM 955 N N . LYS A 1 119 ? 22.578 20.781 45.688 1 73.75 119 LYS A N 1
ATOM 956 C CA . LYS A 1 119 ? 21.391 21.359 46.312 1 73.75 119 LYS A CA 1
ATOM 957 C C . LYS A 1 119 ? 20.109 20.875 45.625 1 73.75 119 LYS A C 1
ATOM 959 O O . LYS A 1 119 ? 19.094 20.641 46.281 1 73.75 119 LYS A O 1
ATOM 964 N N . LEU A 1 120 ? 20.234 20.75 44.344 1 75.25 120 LEU A N 1
ATOM 965 C CA . LEU A 1 120 ? 19.078 20.25 43.594 1 75.25 120 LEU A CA 1
ATOM 966 C C . LEU A 1 120 ? 18.797 18.797 43.969 1 75.25 120 LEU A C 1
ATOM 968 O O . LEU A 1 120 ? 17.625 18.406 44.094 1 75.25 120 LEU A O 1
ATOM 972 N N . SER A 1 121 ? 19.844 18.031 44.094 1 72.44 121 SER A N 1
ATOM 973 C CA . SER A 1 121 ? 19.672 16.641 44.531 1 72.44 121 SER A CA 1
ATOM 974 C C . SER A 1 121 ? 19.125 16.562 45.938 1 72.44 121 SER A C 1
ATOM 976 O O . SER A 1 121 ? 18.312 15.68 46.25 1 72.44 121 SER A O 1
ATOM 978 N N . ALA A 1 122 ? 19.578 17.391 46.781 1 69.12 122 ALA A N 1
ATOM 979 C CA . ALA A 1 122 ? 19.047 17.453 48.125 1 69.12 122 ALA A CA 1
ATOM 980 C C . ALA A 1 122 ? 17.594 17.875 48.125 1 69.12 122 ALA A C 1
ATOM 982 O O . ALA A 1 122 ? 16.781 17.344 48.906 1 69.12 122 ALA A O 1
ATOM 983 N N . SER A 1 123 ? 17.266 18.766 47.344 1 67.31 123 SER A N 1
ATOM 984 C CA . SER A 1 123 ? 15.891 19.234 47.281 1 67.31 123 SER A CA 1
ATOM 985 C C . SER A 1 123 ? 14.969 18.172 46.688 1 67.31 123 SER A C 1
ATOM 987 O O . SER A 1 123 ? 13.836 18 47.125 1 67.31 123 SER A O 1
ATOM 989 N N . VAL A 1 124 ? 15.391 17.562 45.656 1 69.06 124 VAL A N 1
ATOM 990 C CA . VAL A 1 124 ? 14.617 16.5 45.062 1 69.06 124 VAL A CA 1
ATOM 991 C C . VAL A 1 124 ? 14.414 15.367 46.062 1 69.06 124 VAL A C 1
ATOM 993 O O . VAL A 1 124 ? 13.328 14.789 46.156 1 69.06 124 VAL A O 1
ATOM 996 N N . SER A 1 125 ? 15.555 15.031 46.75 1 61.56 125 SER A N 1
ATOM 997 C CA . SER A 1 125 ? 15.477 14 47.781 1 61.56 125 SER A CA 1
ATOM 998 C C . SER A 1 125 ? 14.531 14.422 48.906 1 61.56 125 SER A C 1
ATOM 1000 O O . SER A 1 125 ? 13.859 13.578 49.5 1 61.56 125 SER A O 1
ATOM 1002 N N . LEU A 1 126 ? 14.562 15.609 49.281 1 57.25 126 LEU A N 1
ATOM 1003 C CA . LEU A 1 126 ? 13.703 16.109 50.375 1 57.25 126 LEU A CA 1
ATOM 1004 C C . LEU A 1 126 ? 12.25 16.188 49.906 1 57.25 126 LEU A C 1
ATOM 1006 O O . LEU A 1 126 ? 11.336 15.938 50.688 1 57.25 126 LEU A O 1
ATOM 1010 N N . ARG A 1 127 ? 12.07 16.688 48.844 1 52.34 127 ARG A N 1
ATOM 1011 C CA . ARG A 1 127 ? 10.711 16.859 48.344 1 52.34 127 ARG A CA 1
ATOM 1012 C C . ARG A 1 127 ? 10.141 15.531 47.844 1 52.34 127 ARG A C 1
ATOM 1014 O O . ARG A 1 127 ? 8.93 15.398 47.656 1 52.34 127 ARG A O 1
ATOM 1021 N N . SER A 1 128 ? 10.945 14.695 47.344 1 48.97 128 SER A N 1
ATOM 1022 C CA . SER A 1 128 ? 10.422 13.406 46.906 1 48.97 128 SER A CA 1
ATOM 1023 C C . SER A 1 128 ? 9.805 12.633 48.062 1 48.97 128 SER A C 1
ATOM 1025 O O . SER A 1 128 ? 10.516 12.195 48.969 1 48.97 128 SER A O 1
ATOM 1027 N N . LYS A 1 129 ? 8.883 13.164 48.75 1 46.56 129 LYS A N 1
ATOM 1028 C CA . LYS A 1 129 ? 8.164 12.219 49.594 1 46.56 129 LYS A CA 1
ATOM 1029 C C . LYS A 1 129 ? 8.109 10.836 48.938 1 46.56 129 LYS A C 1
ATOM 1031 O O . LYS A 1 129 ? 7.41 9.945 49.438 1 46.56 129 LYS A O 1
ATOM 1036 N N . ARG A 1 130 ? 8.203 10.758 47.656 1 46.34 130 ARG A N 1
ATOM 1037 C CA . ARG A 1 130 ? 7.688 9.641 46.875 1 46.34 130 ARG A CA 1
ATOM 1038 C C . ARG A 1 130 ? 8.484 8.367 47.156 1 46.34 130 ARG A C 1
ATOM 1040 O O . ARG A 1 130 ? 9.664 8.438 47.5 1 46.34 130 ARG A O 1
ATOM 1047 N N . ARG A 1 131 ? 7.805 7.301 47.281 1 49.25 131 ARG A N 1
ATOM 1048 C CA . ARG A 1 131 ? 8.062 5.867 47.344 1 49.25 131 ARG A CA 1
ATOM 1049 C C . ARG A 1 131 ? 9.258 5.48 46.5 1 49.25 131 ARG A C 1
ATOM 1051 O O . ARG A 1 131 ? 9.422 6 45.375 1 49.25 131 ARG A O 1
ATOM 1058 N N . PRO A 1 132 ? 10.305 4.957 47.094 1 47.91 132 PRO A N 1
ATOM 1059 C CA . PRO A 1 132 ? 11.453 4.449 46.344 1 47.91 132 PRO A CA 1
ATOM 1060 C C . PRO A 1 132 ? 11.047 3.711 45.062 1 47.91 132 PRO A C 1
ATOM 1062 O O . PRO A 1 132 ? 9.961 3.127 45 1 47.91 132 PRO A O 1
ATOM 1065 N N . ILE A 1 133 ? 11.578 4.23 44 1 57.47 133 ILE A N 1
ATOM 1066 C CA . ILE A 1 133 ? 11.32 3.578 42.719 1 57.47 133 ILE A CA 1
ATOM 1067 C C . ILE A 1 133 ? 11.453 2.064 42.875 1 57.47 133 ILE A C 1
ATOM 1069 O O . ILE A 1 133 ? 12.406 1.581 43.5 1 57.47 133 ILE A O 1
ATOM 1073 N N . SER A 1 134 ? 10.391 1.409 42.875 1 60.25 134 SER A N 1
ATOM 1074 C CA . SER A 1 134 ? 10.352 -0.049 42.938 1 60.25 134 SER A CA 1
ATOM 1075 C C . SER A 1 134 ? 11.523 -0.666 42.188 1 60.25 134 SER A C 1
ATOM 1077 O O . SER A 1 134 ? 12.086 -0.034 41.281 1 60.25 134 SER A O 1
ATOM 1079 N N . MET A 1 135 ? 12.148 -1.589 42.719 1 62.81 135 MET A N 1
ATOM 1080 C CA . MET A 1 135 ? 13.281 -2.316 42.156 1 62.81 135 MET A CA 1
ATOM 1081 C C . MET A 1 135 ? 13.062 -2.578 40.688 1 62.81 135 MET A C 1
ATOM 1083 O O . MET A 1 135 ? 14 -2.473 39.875 1 62.81 135 MET A O 1
ATOM 1087 N N . TRP A 1 136 ? 11.812 -2.812 40.406 1 64 136 TRP A N 1
ATOM 1088 C CA . TRP A 1 136 ? 11.508 -3.115 39 1 64 136 TRP A CA 1
ATOM 1089 C C . TRP A 1 136 ? 11.617 -1.862 38.125 1 64 136 TRP A C 1
ATOM 1091 O O . TRP A 1 136 ? 12.125 -1.913 37 1 64 136 TRP A O 1
ATOM 1101 N N . LYS A 1 137 ? 11.125 -0.857 38.688 1 67.56 137 LYS A N 1
ATOM 1102 C CA . LYS A 1 137 ? 11.234 0.398 37.938 1 67.56 137 LYS A CA 1
ATOM 1103 C C . LYS A 1 137 ? 12.695 0.831 37.812 1 67.56 137 LYS A C 1
ATOM 1105 O O . LYS A 1 137 ? 13.094 1.365 36.781 1 67.56 137 LYS A O 1
ATOM 1110 N N . ARG A 1 138 ? 13.391 0.531 38.875 1 67.62 138 ARG A N 1
ATOM 1111 C CA . ARG A 1 138 ? 14.82 0.817 38.844 1 67.62 138 ARG A CA 1
ATOM 1112 C C . ARG A 1 138 ? 15.516 -0.032 37.781 1 67.62 138 ARG A C 1
ATOM 1114 O O . ARG A 1 138 ? 16.391 0.455 37.062 1 67.62 138 ARG A O 1
ATOM 1121 N N . MET A 1 139 ? 15.109 -1.266 37.75 1 76.12 139 MET A N 1
ATOM 1122 C CA . MET A 1 139 ? 15.695 -2.158 36.75 1 76.12 139 MET A CA 1
ATOM 1123 C C . MET A 1 139 ? 15.305 -1.727 35.344 1 76.12 139 MET A C 1
ATOM 1125 O O . MET A 1 139 ? 16.141 -1.722 34.438 1 76.12 139 MET A O 1
ATOM 1129 N N . LYS A 1 140 ? 14.047 -1.391 35.219 1 75.06 140 LYS A N 1
ATOM 1130 C CA . LYS A 1 140 ? 13.586 -0.932 33.906 1 75.06 140 LYS A CA 1
ATOM 1131 C C . LYS A 1 140 ? 14.336 0.329 33.5 1 75.06 140 LYS A C 1
ATOM 1133 O O . LYS A 1 140 ? 14.719 0.462 32.312 1 75.06 140 LYS A O 1
ATOM 1138 N N . TYR A 1 141 ? 14.508 1.091 34.469 1 70.31 141 TYR A N 1
ATOM 1139 C CA . TYR A 1 141 ? 15.242 2.316 34.188 1 70.31 141 TYR A CA 1
ATOM 1140 C C . TYR A 1 141 ? 16.703 2.016 33.875 1 70.31 141 TYR A C 1
ATOM 1142 O O . TYR A 1 141 ? 17.297 2.615 32.969 1 70.31 141 TYR A O 1
ATOM 1150 N N . ARG A 1 142 ? 17.203 1.101 34.594 1 70.31 142 ARG A N 1
ATOM 1151 C CA . ARG A 1 142 ? 18.609 0.75 34.344 1 70.31 142 ARG A CA 1
ATOM 1152 C C . ARG A 1 142 ? 18.766 0.116 32.969 1 70.31 142 ARG A C 1
ATOM 1154 O O . ARG A 1 142 ? 19.75 0.389 32.25 1 70.31 142 ARG A O 1
ATOM 1161 N N . ILE A 1 143 ? 17.828 -0.643 32.625 1 79.44 143 ILE A N 1
ATOM 1162 C CA . ILE A 1 143 ? 17.875 -1.293 31.312 1 79.44 143 ILE A CA 1
ATOM 1163 C C . ILE A 1 143 ? 17.703 -0.253 30.219 1 79.44 143 ILE A C 1
ATOM 1165 O O . ILE A 1 143 ? 18.422 -0.272 29.203 1 79.44 143 ILE A O 1
ATOM 1169 N N . SER A 1 144 ? 16.75 0.572 30.438 1 77.5 144 SER A N 1
ATOM 1170 C CA . SER A 1 144 ? 16.516 1.611 29.438 1 77.5 144 SER A CA 1
ATOM 1171 C C . SER A 1 144 ? 17.719 2.537 29.312 1 77.5 144 SER A C 1
ATOM 1173 O O . SER A 1 144 ? 18.078 2.947 28.203 1 77.5 144 SER A O 1
ATOM 1175 N N . PHE A 1 145 ? 18.328 2.711 30.438 1 74.19 145 PHE A N 1
ATOM 1176 C CA . PHE A 1 145 ? 19.5 3.572 30.438 1 74.19 145 PHE A CA 1
ATOM 1177 C C . PHE A 1 145 ? 20.688 2.871 29.797 1 74.19 145 PHE A C 1
ATOM 1179 O O . PHE A 1 145 ? 21.453 3.494 29.047 1 74.19 145 PHE A O 1
ATOM 1186 N N . THR A 1 146 ? 20.828 1.616 30.094 1 76.56 146 THR A N 1
ATOM 1187 C CA . THR A 1 146 ? 21.906 0.877 29.469 1 76.56 146 THR A CA 1
ATOM 1188 C C . THR A 1 146 ? 21.703 0.783 27.969 1 76.56 146 THR A C 1
ATOM 1190 O O . THR A 1 146 ? 22.672 0.881 27.188 1 76.56 146 THR A O 1
ATOM 1193 N N . TRP A 1 147 ? 20.516 0.633 27.625 1 80.5 147 TRP A N 1
ATOM 1194 C CA . TRP A 1 147 ? 20.203 0.579 26.203 1 80.5 147 TRP A CA 1
ATOM 1195 C C . TRP A 1 147 ? 20.469 1.923 25.531 1 80.5 147 TRP A C 1
ATOM 1197 O O . TRP A 1 147 ? 21 1.975 24.422 1 80.5 147 TRP A O 1
ATOM 1207 N N . LYS A 1 148 ? 20.078 2.965 26.156 1 75.56 148 LYS A N 1
ATOM 1208 C CA . LYS A 1 148 ? 20.375 4.301 25.641 1 75.56 148 LYS A CA 1
ATOM 1209 C C . LYS A 1 148 ? 21.891 4.527 25.562 1 75.56 148 LYS A C 1
ATOM 1211 O O . LYS A 1 148 ? 22.375 5.105 24.594 1 75.56 148 LYS A O 1
ATOM 1216 N N . ARG A 1 149 ? 22.531 4.043 26.578 1 72 149 ARG A N 1
ATOM 1217 C CA . ARG A 1 149 ? 23.984 4.18 26.578 1 72 149 ARG A CA 1
ATOM 1218 C C . ARG A 1 149 ? 24.609 3.375 25.453 1 72 149 ARG A C 1
ATOM 1220 O O . ARG A 1 149 ? 25.547 3.836 24.797 1 72 149 ARG A O 1
ATOM 1227 N N . ILE A 1 150 ? 24.078 2.268 25.203 1 77.5 150 ILE A N 1
ATOM 1228 C CA . ILE A 1 150 ? 24.594 1.431 24.141 1 77.5 150 ILE A CA 1
ATOM 1229 C C . ILE A 1 150 ? 24.281 2.078 22.781 1 77.5 150 ILE A C 1
ATOM 1231 O O . ILE A 1 150 ? 25.141 2.09 21.891 1 77.5 150 ILE A O 1
ATOM 1235 N N . ARG A 1 151 ? 23.156 2.553 22.688 1 77.81 151 ARG A N 1
ATOM 1236 C CA . ARG A 1 151 ? 22.766 3.225 21.453 1 77.81 151 ARG A CA 1
ATOM 1237 C C . ARG A 1 151 ? 23.625 4.461 21.219 1 77.81 151 ARG A C 1
ATOM 1239 O O . ARG A 1 151 ? 24.047 4.715 20.094 1 77.81 151 ARG A O 1
ATOM 1246 N N . ASP A 1 152 ? 23.859 5.137 22.297 1 70.81 152 ASP A N 1
ATOM 1247 C CA . ASP A 1 152 ? 24.703 6.324 22.188 1 70.81 152 ASP A CA 1
ATOM 1248 C C . ASP A 1 152 ? 26.156 5.949 21.891 1 70.81 152 ASP A C 1
ATOM 1250 O O . ASP A 1 152 ? 26.828 6.621 21.094 1 70.81 152 ASP A O 1
ATOM 1254 N N . ARG A 1 153 ? 26.5 4.879 22.469 1 65.06 153 ARG A N 1
ATOM 1255 C CA . ARG A 1 153 ? 27.844 4.41 22.156 1 65.06 153 ARG A CA 1
ATOM 1256 C C . ARG A 1 153 ? 27.953 3.934 20.719 1 65.06 153 ARG A C 1
ATOM 1258 O O . ARG A 1 153 ? 28.969 4.176 20.047 1 65.06 153 ARG A O 1
ATOM 1265 N N . CYS A 1 154 ? 26.984 3.299 20.328 1 70.19 154 CYS A N 1
ATOM 1266 C CA . CYS A 1 154 ? 26.953 2.859 18.938 1 70.19 154 CYS A CA 1
ATOM 1267 C C . CYS A 1 154 ? 26.938 4.051 17.984 1 70.19 154 CYS A C 1
ATOM 1269 O O . CYS A 1 154 ? 27.625 4.043 16.969 1 70.19 154 CYS A O 1
ATOM 1271 N N . ARG A 1 155 ? 26.172 4.938 18.375 1 65.19 155 ARG A N 1
ATOM 1272 C CA . ARG A 1 155 ? 26.125 6.164 17.594 1 65.19 155 ARG A CA 1
ATOM 1273 C C . ARG A 1 155 ? 27.469 6.867 17.594 1 65.19 155 ARG A C 1
ATOM 1275 O O . ARG A 1 155 ? 27.906 7.395 16.578 1 65.19 155 ARG A O 1
ATOM 1282 N N . ASP A 1 156 ? 28.047 6.793 18.766 1 61.53 156 ASP A N 1
ATOM 1283 C CA . ASP A 1 156 ? 29.375 7.383 18.875 1 61.53 156 ASP A CA 1
ATOM 1284 C C . ASP A 1 156 ? 30.391 6.602 18.031 1 61.53 156 ASP A C 1
ATOM 1286 O O . ASP A 1 156 ? 31.266 7.195 17.406 1 61.53 156 ASP A O 1
ATOM 1290 N N . VAL A 1 157 ? 30.234 5.383 18.047 1 60.84 157 VAL A N 1
ATOM 1291 C CA . VAL A 1 157 ? 31.141 4.559 17.25 1 60.84 157 VAL A CA 1
ATOM 1292 C C . VAL A 1 157 ? 30.875 4.793 15.773 1 60.84 157 VAL A C 1
ATOM 1294 O O . VAL A 1 157 ? 31.812 4.887 14.977 1 60.84 157 VAL A O 1
ATOM 1297 N N . VAL A 1 158 ? 29.656 4.887 15.461 1 62.25 158 VAL A N 1
ATOM 1298 C CA . VAL A 1 158 ? 29.297 5.168 14.07 1 62.25 158 VAL A CA 1
ATOM 1299 C C . VAL A 1 158 ? 29.797 6.555 13.68 1 62.25 158 VAL A C 1
ATOM 1301 O O . VAL A 1 158 ? 30.312 6.742 12.57 1 62.25 158 VAL A O 1
ATOM 1304 N N . PHE A 1 159 ? 29.625 7.391 14.656 1 56.88 159 PHE A N 1
ATOM 1305 C CA . PHE A 1 159 ? 30.125 8.742 14.422 1 56.88 159 PHE A CA 1
ATOM 1306 C C . PHE A 1 159 ? 31.641 8.758 14.367 1 56.88 159 PHE A C 1
ATOM 1308 O O . PHE A 1 159 ? 32.25 9.523 13.609 1 56.88 159 PHE A O 1
ATOM 1315 N N . SER A 1 160 ? 32.156 7.984 15.312 1 54.56 160 SER A N 1
ATOM 1316 C CA . SER A 1 160 ? 33.625 7.93 15.281 1 54.56 160 SER A CA 1
ATOM 1317 C C . SER A 1 160 ? 34.125 7.266 14 1 54.56 160 SER A C 1
ATOM 1319 O O . SER A 1 160 ? 35.219 7.551 13.539 1 54.56 160 SER A O 1
ATOM 1321 N N . PHE A 1 161 ? 33.25 6.344 13.516 1 55.06 161 PHE A N 1
ATOM 1322 C CA . PHE A 1 161 ? 33.656 5.699 12.266 1 55.06 161 PHE A CA 1
ATOM 1323 C C . PHE A 1 161 ? 33.219 6.52 11.062 1 55.06 161 PHE A C 1
ATOM 1325 O O . PHE A 1 161 ? 33.188 6.02 9.938 1 55.06 161 PHE A O 1
ATOM 1332 N N . GLU A 1 162 ? 32.656 7.512 11.281 1 61.22 162 GLU A N 1
ATOM 1333 C CA . GLU A 1 162 ? 32.375 8.305 10.086 1 61.22 162 GLU A CA 1
ATOM 1334 C C . GLU A 1 162 ? 33.656 8.555 9.289 1 61.22 162 GLU A C 1
ATOM 1336 O O . GLU A 1 162 ? 34.344 9.555 9.5 1 61.22 162 GLU A O 1
ATOM 1341 N N . PHE A 1 163 ? 34.062 7.402 8.57 1 68.62 163 PHE A N 1
ATOM 1342 C CA . PHE A 1 163 ? 35.156 7.445 7.605 1 68.62 163 PHE A CA 1
ATOM 1343 C C . PHE A 1 163 ? 34.938 8.586 6.609 1 68.62 163 PHE A C 1
ATOM 1345 O O . PHE A 1 163 ? 33.844 8.766 6.074 1 68.62 163 PHE A O 1
ATOM 1352 N N . TRP A 1 164 ? 35.906 9.43 6.391 1 77.12 164 TRP A N 1
ATOM 1353 C CA . TRP A 1 164 ? 36 10.453 5.355 1 77.12 164 TRP A CA 1
ATOM 1354 C C . TRP A 1 164 ? 35.062 11.609 5.66 1 77.12 164 TRP A C 1
ATOM 1356 O O . TRP A 1 164 ? 34.5 12.219 4.746 1 77.12 164 TRP A O 1
ATOM 1366 N N . TYR A 1 165 ? 34.688 11.828 7.043 1 76.94 165 TYR A N 1
ATOM 1367 C CA . TYR A 1 165 ? 33.781 12.922 7.359 1 76.94 165 TYR A CA 1
ATOM 1368 C C . TYR A 1 165 ? 34.406 14.273 7.027 1 76.94 165 TYR A C 1
ATOM 1370 O O . TYR A 1 165 ? 33.781 15.109 6.371 1 76.94 165 TYR A O 1
ATOM 1378 N N . GLU A 1 166 ? 35.625 14.375 7.426 1 76.12 166 GLU A N 1
ATOM 1379 C CA . GLU A 1 166 ? 36.312 15.656 7.242 1 76.12 166 GLU A CA 1
ATOM 1380 C C . GLU A 1 166 ? 36.531 15.953 5.766 1 76.12 166 GLU A C 1
ATOM 1382 O O . GLU A 1 166 ? 36.156 17.031 5.285 1 76.12 166 GLU A O 1
ATOM 1387 N N . PRO A 1 167 ? 37 14.969 5.066 1 83.38 167 PRO A N 1
ATOM 1388 C CA . PRO A 1 167 ? 37.188 15.289 3.65 1 83.38 167 PRO A CA 1
ATOM 1389 C C . PRO A 1 167 ? 35.875 15.562 2.922 1 83.38 167 PRO A C 1
ATOM 1391 O O . PRO A 1 167 ? 35.844 16.406 2.014 1 83.38 167 PRO A O 1
ATOM 1394 N N . ILE A 1 168 ? 34.844 15.023 3.25 1 84.75 168 ILE A N 1
ATOM 1395 C CA . ILE A 1 168 ? 33.562 15.227 2.57 1 84.75 168 ILE A CA 1
ATOM 1396 C C . ILE A 1 168 ? 33.031 16.609 2.908 1 84.75 168 ILE A C 1
ATOM 1398 O O . ILE A 1 168 ? 32.469 17.297 2.043 1 84.75 168 ILE A O 1
ATOM 1402 N N . ARG A 1 169 ? 33.219 16.969 4.145 1 75.75 169 ARG A N 1
ATOM 1403 C CA . ARG A 1 169 ? 32.781 18.297 4.543 1 75.75 169 ARG A CA 1
ATOM 1404 C C . ARG A 1 169 ? 33.594 19.391 3.83 1 75.75 169 ARG A C 1
ATOM 1406 O O . ARG A 1 169 ? 33.062 20.438 3.475 1 75.75 169 ARG A O 1
ATOM 1413 N N . GLN A 1 170 ? 34.781 19 3.615 1 78.62 170 GLN A N 1
ATOM 1414 C CA . GLN A 1 170 ? 35.625 19.938 2.895 1 78.62 170 GLN A CA 1
ATOM 1415 C C . GLN A 1 170 ? 35.219 20.062 1.433 1 78.62 170 GLN A C 1
ATOM 1417 O O . GLN A 1 170 ? 35.188 21.156 0.875 1 78.62 170 GLN A O 1
ATOM 1422 N N . ILE A 1 171 ? 34.875 19 0.885 1 81.94 171 ILE A N 1
ATOM 1423 C CA . ILE A 1 171 ? 34.438 19 -0.511 1 81.94 171 ILE A CA 1
ATOM 1424 C C . ILE A 1 171 ? 33.094 19.703 -0.64 1 81.94 171 ILE A C 1
ATOM 1426 O O . ILE A 1 171 ? 32.875 20.453 -1.596 1 81.94 171 ILE A O 1
ATOM 1430 N N . GLU A 1 172 ? 32.281 19.484 0.337 1 77 172 GLU A N 1
ATOM 1431 C CA . GLU A 1 172 ? 30.953 20.125 0.327 1 77 172 GLU A CA 1
ATOM 1432 C C . GLU A 1 172 ? 31.094 21.641 0.447 1 77 172 GLU A C 1
ATOM 1434 O O . GLU A 1 172 ? 30.344 22.391 -0.196 1 77 172 GLU A O 1
ATOM 1439 N N . GLY A 1 173 ? 31.984 22.047 1.207 1 72.44 173 GLY A N 1
ATOM 1440 C CA . GLY A 1 173 ? 32.219 23.469 1.406 1 72.44 173 GLY A CA 1
ATOM 1441 C C . GLY A 1 173 ? 32.781 24.156 0.185 1 72.44 173 GLY A C 1
ATOM 1442 O O . GLY A 1 173 ? 32.406 25.266 -0.144 1 72.44 173 GLY A O 1
ATOM 1443 N N . HIS A 1 174 ? 33.562 23.312 -0.562 1 73.44 174 HIS A N 1
ATOM 1444 C CA . HIS A 1 174 ? 34.25 23.922 -1.688 1 73.44 174 HIS A CA 1
ATOM 1445 C C . HIS A 1 174 ? 33.438 23.766 -2.977 1 73.44 174 HIS A C 1
ATOM 1447 O O . HIS A 1 174 ? 33.438 24.672 -3.816 1 73.44 174 HIS A O 1
ATOM 1453 N N . PHE A 1 175 ? 32.844 22.641 -3.123 1 77.19 175 PHE A N 1
ATOM 1454 C CA . PHE A 1 175 ? 32.25 22.344 -4.426 1 77.19 175 PHE A CA 1
ATOM 1455 C C . PHE A 1 175 ? 30.734 22.328 -4.344 1 77.19 175 PHE A C 1
ATOM 1457 O O . PHE A 1 175 ? 30.062 22.25 -5.367 1 77.19 175 PHE A O 1
ATOM 1464 N N . GLY A 1 176 ? 30.203 22.422 -3.168 1 74.5 176 GLY A N 1
ATOM 1465 C CA . GLY A 1 176 ? 28.75 22.469 -3.049 1 74.5 176 GLY A CA 1
ATOM 1466 C C . GLY A 1 176 ? 28.141 21.203 -2.492 1 74.5 176 GLY A C 1
ATOM 1467 O O . GLY A 1 176 ? 28.828 20.172 -2.393 1 74.5 176 GLY A O 1
ATOM 1468 N N . SER A 1 177 ? 26.828 21.188 -2.236 1 74.56 177 SER A N 1
ATOM 1469 C CA . SER A 1 177 ? 26.125 20.078 -1.594 1 74.56 177 SER A CA 1
ATOM 1470 C C . SER A 1 177 ? 25.828 18.969 -2.59 1 74.56 177 SER A C 1
ATOM 1472 O O . SER A 1 177 ? 25.688 17.812 -2.205 1 74.56 177 SER A O 1
ATOM 1474 N N . ALA A 1 178 ? 25.797 19.344 -3.869 1 76.75 178 ALA A N 1
ATOM 1475 C CA . ALA A 1 178 ? 25.5 18.312 -4.859 1 76.75 178 ALA A CA 1
ATOM 1476 C C . ALA A 1 178 ? 26.672 17.328 -4.984 1 76.75 178 ALA A C 1
ATOM 1478 O O . ALA A 1 178 ? 26.469 16.109 -5.016 1 76.75 178 ALA A O 1
ATOM 1479 N N . VAL A 1 179 ? 27.906 17.891 -5.039 1 80.62 179 VAL A N 1
ATOM 1480 C CA . VAL A 1 179 ? 29.094 17.047 -5.125 1 80.62 179 VAL A CA 1
ATOM 1481 C C . VAL A 1 179 ? 29.281 16.297 -3.809 1 80.62 179 VAL A C 1
ATOM 1483 O O . VAL A 1 179 ? 29.75 15.156 -3.801 1 80.62 179 VAL A O 1
ATOM 1486 N N . GLY A 1 180 ? 28.844 16.969 -2.754 1 80.62 180 GLY A N 1
ATOM 1487 C CA . GLY A 1 180 ? 28.891 16.281 -1.469 1 80.62 180 GLY A CA 1
ATOM 1488 C C . GLY A 1 180 ? 27.969 15.086 -1.383 1 80.62 180 GLY A C 1
ATOM 1489 O O . GLY A 1 180 ? 28.328 14.062 -0.791 1 80.62 180 GLY A O 1
ATOM 1490 N N . SER A 1 181 ? 26.844 15.164 -2.023 1 81.69 181 SER A N 1
ATOM 1491 C CA . SER A 1 181 ? 25.891 14.062 -1.983 1 81.69 181 SER A CA 1
ATOM 1492 C C . SER A 1 181 ? 26.438 12.836 -2.703 1 81.69 181 SER A C 1
ATOM 1494 O O . SER A 1 181 ? 26.125 11.703 -2.326 1 81.69 181 SER A O 1
ATOM 1496 N N . TYR A 1 182 ? 27.281 13.016 -3.723 1 86.69 182 TYR A N 1
ATOM 1497 C CA . TYR A 1 182 ? 27.938 11.906 -4.398 1 86.69 182 TYR A CA 1
ATOM 1498 C C . TYR A 1 182 ? 28.875 11.156 -3.445 1 86.69 182 TYR A C 1
ATOM 1500 O O . TYR A 1 182 ? 28.859 9.922 -3.406 1 86.69 182 TYR A O 1
ATOM 1508 N N . PHE A 1 183 ? 29.594 11.883 -2.668 1 87.44 183 PHE A N 1
ATOM 1509 C CA . PHE A 1 183 ? 30.562 11.25 -1.791 1 87.44 183 PHE A CA 1
ATOM 1510 C C . PHE A 1 183 ? 29.875 10.609 -0.592 1 87.44 183 PHE A C 1
ATOM 1512 O O . PHE A 1 183 ? 30.359 9.594 -0.068 1 87.44 183 PHE A O 1
ATOM 1519 N N . TYR A 1 184 ? 28.75 11.203 -0.249 1 86.06 184 TYR A N 1
ATOM 1520 C CA . TYR A 1 184 ? 27.969 10.539 0.793 1 86.06 184 TYR A CA 1
ATOM 1521 C C . TYR A 1 184 ? 27.391 9.227 0.286 1 86.06 184 TYR A C 1
ATOM 1523 O O . TYR A 1 184 ? 27.344 8.234 1.02 1 86.06 184 TYR A O 1
ATOM 1531 N N . PHE A 1 185 ? 26.969 9.25 -0.866 1 90.5 185 PHE A N 1
ATOM 1532 C CA . PHE A 1 185 ? 26.438 8.039 -1.483 1 90.5 185 PHE A CA 1
ATOM 1533 C C . PHE A 1 185 ? 27.531 6.984 -1.633 1 90.5 185 PHE A C 1
ATOM 1535 O O . PHE A 1 185 ? 27.297 5.805 -1.368 1 90.5 185 PHE A O 1
ATOM 1542 N N . LEU A 1 186 ? 28.719 7.387 -2.082 1 91.69 186 LEU A N 1
ATOM 1543 C CA . LEU A 1 186 ? 29.859 6.477 -2.221 1 91.69 186 LEU A CA 1
ATOM 1544 C C . LEU A 1 186 ? 30.234 5.859 -0.877 1 91.69 186 LEU A C 1
ATOM 1546 O O . LEU A 1 186 ? 30.516 4.664 -0.796 1 91.69 186 LEU A O 1
ATOM 1550 N N . ARG A 1 187 ? 30.188 6.695 0.1 1 90.25 187 ARG A N 1
ATOM 1551 C CA . ARG A 1 187 ? 30.5 6.191 1.435 1 90.25 187 ARG A CA 1
ATOM 1552 C C . ARG A 1 187 ? 29.469 5.156 1.878 1 90.25 187 ARG A C 1
ATOM 1554 O O . ARG A 1 187 ? 29.828 4.129 2.457 1 90.25 187 ARG A O 1
ATOM 1561 N N . TRP A 1 188 ? 28.266 5.402 1.599 1 89.62 188 TRP A N 1
ATOM 1562 C CA . TRP A 1 188 ? 27.203 4.484 1.996 1 89.62 188 TRP A CA 1
ATOM 1563 C C . TRP A 1 188 ? 27.312 3.164 1.242 1 89.62 188 TRP A C 1
ATOM 1565 O O . TRP A 1 188 ? 27.109 2.092 1.821 1 89.62 188 TRP A O 1
ATOM 1575 N N . LEU A 1 189 ? 27.578 3.213 -0.019 1 93.12 189 LEU A N 1
ATOM 1576 C CA . LEU A 1 189 ? 27.75 1.998 -0.808 1 93.12 189 LEU A CA 1
ATOM 1577 C C . LEU A 1 189 ? 28.969 1.203 -0.322 1 93.12 189 LEU A C 1
ATOM 1579 O O . LEU A 1 189 ? 28.938 -0.03 -0.328 1 93.12 189 LEU A O 1
ATOM 1583 N N . PHE A 1 190 ? 30.016 1.923 0.143 1 92.56 190 PHE A N 1
ATOM 1584 C CA . PHE A 1 190 ? 31.219 1.265 0.67 1 92.56 190 PHE A CA 1
ATOM 1585 C C . PHE A 1 190 ? 30.891 0.496 1.945 1 92.56 190 PHE A C 1
ATOM 1587 O O . PHE A 1 190 ? 31.297 -0.656 2.104 1 92.56 190 PHE A O 1
ATOM 1594 N N . VAL A 1 191 ? 30.141 1.139 2.771 1 90 191 VAL A N 1
ATOM 1595 C CA . VAL A 1 191 ? 29.781 0.495 4.031 1 90 191 VAL A CA 1
ATOM 1596 C C . VAL A 1 191 ? 28.891 -0.718 3.76 1 90 191 VAL A C 1
ATOM 1598 O O . VAL A 1 191 ? 29.062 -1.767 4.387 1 90 191 VAL A O 1
ATOM 1601 N N . LEU A 1 192 ? 28.016 -0.601 2.826 1 92.56 192 LEU A N 1
ATOM 1602 C CA . LEU A 1 192 ? 27.125 -1.7 2.459 1 92.56 192 LEU A CA 1
ATOM 1603 C C . LEU A 1 192 ? 27.922 -2.877 1.903 1 92.56 192 LEU A C 1
ATOM 1605 O O . LEU A 1 192 ? 27.734 -4.02 2.326 1 92.56 192 LEU A O 1
ATOM 1609 N N . ASN A 1 193 ? 28.859 -2.566 0.995 1 95 193 ASN A N 1
ATOM 1610 C CA . ASN A 1 193 ? 29.641 -3.629 0.371 1 95 193 ASN A CA 1
ATOM 1611 C C . ASN A 1 193 ? 30.656 -4.215 1.339 1 95 193 ASN A C 1
ATOM 1613 O O . ASN A 1 193 ? 31.031 -5.387 1.227 1 95 193 ASN A O 1
ATOM 1617 N N . LEU A 1 194 ? 31.109 -3.373 2.264 1 92.81 194 LEU A N 1
ATOM 1618 C CA . LEU A 1 194 ? 32.031 -3.895 3.277 1 92.81 194 LEU A CA 1
ATOM 1619 C C . LEU A 1 194 ? 31.312 -4.914 4.164 1 92.81 194 LEU A C 1
ATOM 1621 O O . LEU A 1 194 ? 31.875 -5.984 4.445 1 92.81 194 LEU A O 1
ATOM 1625 N N . PHE A 1 195 ? 30.141 -4.621 4.504 1 92.31 195 PHE A N 1
ATOM 1626 C CA . PHE A 1 195 ? 29.359 -5.547 5.316 1 92.31 195 PHE A CA 1
ATOM 1627 C C . PHE A 1 195 ? 29.031 -6.812 4.531 1 92.31 195 PHE A C 1
ATOM 1629 O O . PHE A 1 195 ? 29.125 -7.922 5.059 1 92.31 195 PHE A O 1
ATOM 1636 N N . LEU A 1 196 ? 28.672 -6.641 3.301 1 95 196 LEU A N 1
ATOM 1637 C CA . LEU A 1 196 ? 28.375 -7.777 2.436 1 95 196 LEU A CA 1
ATOM 1638 C C . LEU A 1 196 ? 29.609 -8.656 2.256 1 95 196 LEU A C 1
ATOM 1640 O O . LEU A 1 196 ? 29.516 -9.883 2.328 1 95 196 LEU A O 1
ATOM 1644 N N . SER A 1 197 ? 30.812 -8.039 2.07 1 95.44 197 SER A N 1
ATOM 1645 C CA . SER A 1 197 ? 32.062 -8.773 1.858 1 95.44 197 SER A CA 1
ATOM 1646 C C . SER A 1 197 ? 32.469 -9.547 3.107 1 95.44 197 SER A C 1
ATOM 1648 O O . SER A 1 197 ? 32.906 -10.688 3.018 1 95.44 197 SER A O 1
ATOM 1650 N N . ILE A 1 198 ? 32.219 -8.977 4.195 1 94.5 198 ILE A N 1
ATOM 1651 C CA . ILE A 1 198 ? 32.594 -9.633 5.445 1 94.5 198 ILE A CA 1
ATOM 1652 C C . ILE A 1 198 ? 31.719 -10.859 5.668 1 94.5 198 ILE A C 1
ATOM 1654 O O . ILE A 1 198 ? 32.219 -11.93 6.023 1 94.5 198 ILE A O 1
ATOM 1658 N N . LEU A 1 199 ? 30.453 -10.781 5.398 1 94.75 199 LEU A N 1
ATOM 1659 C CA . LEU A 1 199 ? 29.531 -11.883 5.625 1 94.75 199 LEU A CA 1
ATOM 1660 C C . LEU A 1 199 ? 29.766 -13.008 4.621 1 94.75 199 LEU A C 1
ATOM 1662 O O . LEU A 1 199 ? 29.75 -14.18 4.984 1 94.75 199 LEU A O 1
ATOM 1666 N N . ILE A 1 200 ? 30.031 -12.68 3.375 1 95.31 200 ILE A N 1
ATOM 1667 C CA . ILE A 1 200 ? 30.25 -13.695 2.352 1 95.31 200 ILE A CA 1
ATOM 1668 C C . ILE A 1 200 ? 31.594 -14.383 2.592 1 95.31 200 ILE A C 1
ATOM 1670 O O . ILE A 1 200 ? 31.703 -15.594 2.441 1 95.31 200 ILE A O 1
ATOM 1674 N N . THR A 1 201 ? 32.656 -13.594 3.047 1 94.94 201 THR A N 1
ATOM 1675 C CA . THR A 1 201 ? 33.969 -14.164 3.283 1 94.94 201 THR A CA 1
ATOM 1676 C C . THR A 1 201 ? 33.969 -15.07 4.508 1 94.94 201 THR A C 1
ATOM 1678 O O . THR A 1 201 ? 34.562 -16.141 4.496 1 94.94 201 THR A O 1
ATOM 1681 N N . THR A 1 202 ? 33.188 -14.781 5.445 1 93.56 202 THR A N 1
ATOM 1682 C CA . THR A 1 202 ? 33.188 -15.539 6.691 1 93.56 202 THR A CA 1
ATOM 1683 C C . THR A 1 202 ? 32.344 -16.812 6.543 1 93.56 202 THR A C 1
ATOM 1685 O O . THR A 1 202 ? 32.75 -17.891 7.004 1 93.56 202 THR A O 1
ATOM 1688 N N . PHE A 1 203 ? 31.234 -16.766 5.801 1 92.81 203 PHE A N 1
ATOM 1689 C CA . PHE A 1 203 ? 30.328 -17.906 5.793 1 92.81 203 PHE A CA 1
ATOM 1690 C C . PHE A 1 203 ? 30.578 -18.797 4.578 1 92.81 203 PHE A C 1
ATOM 1692 O O . PHE A 1 203 ? 30.281 -19.984 4.598 1 92.81 203 PHE A O 1
ATOM 1699 N N . VAL A 1 204 ? 31.125 -18.25 3.527 1 92.81 204 VAL A N 1
ATOM 1700 C CA . VAL A 1 204 ? 31.188 -19.031 2.305 1 92.81 204 VAL A CA 1
ATOM 1701 C C . VAL A 1 204 ? 32.656 -19.266 1.926 1 92.81 204 VAL A C 1
ATOM 1703 O O . VAL A 1 204 ? 33.094 -20.422 1.754 1 92.81 204 VAL A O 1
ATOM 1706 N N . ILE A 1 205 ? 33.562 -18.266 1.918 1 92.88 205 ILE A N 1
ATOM 1707 C CA . ILE A 1 205 ? 34.906 -18.359 1.354 1 92.88 205 ILE A CA 1
ATOM 1708 C C . ILE A 1 205 ? 35.812 -19.062 2.344 1 92.88 205 ILE A C 1
ATOM 1710 O O . ILE A 1 205 ? 36.594 -19.953 1.966 1 92.88 205 ILE A O 1
ATOM 1714 N N . ILE A 1 206 ? 35.719 -18.766 3.605 1 90.81 206 ILE A N 1
ATOM 1715 C CA . ILE A 1 206 ? 36.656 -19.297 4.594 1 90.81 206 ILE A CA 1
ATOM 1716 C C . ILE A 1 206 ? 36.438 -20.797 4.766 1 90.81 206 ILE A C 1
ATOM 1718 O O . ILE A 1 206 ? 37.406 -21.578 4.738 1 90.81 206 ILE A O 1
ATOM 1722 N N . PRO A 1 207 ? 35.219 -21.297 4.902 1 89.06 207 PRO A N 1
ATOM 1723 C CA . PRO A 1 207 ? 35.031 -22.75 5.043 1 89.06 207 PRO A CA 1
ATOM 1724 C C . PRO A 1 207 ? 35.531 -23.531 3.822 1 89.06 207 PRO A C 1
ATOM 1726 O O . PRO A 1 207 ? 36.062 -24.625 3.959 1 89.06 207 PRO A O 1
ATOM 1729 N N . GLN A 1 208 ? 35.344 -22.953 2.658 1 89.12 208 GLN A N 1
ATOM 1730 C CA . GLN A 1 208 ? 35.812 -23.625 1.449 1 89.12 208 GLN A CA 1
ATOM 1731 C C . GLN A 1 208 ? 37.344 -23.594 1.344 1 89.12 208 GLN A C 1
ATOM 1733 O O . GLN A 1 208 ? 37.938 -24.547 0.886 1 89.12 208 GLN A O 1
ATOM 1738 N N . ALA A 1 209 ? 37.969 -22.484 1.766 1 88.19 209 ALA A N 1
ATOM 1739 C CA . ALA A 1 209 ? 39.438 -22.344 1.736 1 88.19 209 ALA A CA 1
ATOM 1740 C C . ALA A 1 209 ? 40.094 -23.344 2.688 1 88.19 209 ALA A C 1
ATOM 1742 O O . ALA A 1 209 ? 41.156 -23.891 2.381 1 88.19 209 ALA A O 1
ATOM 1743 N N . LEU A 1 210 ? 39.438 -23.594 3.779 1 84.69 210 LEU A N 1
ATOM 1744 C CA . LEU A 1 210 ? 39.969 -24.562 4.746 1 84.69 210 LEU A CA 1
ATOM 1745 C C . LEU A 1 210 ? 39.906 -25.984 4.203 1 84.69 210 LEU A C 1
ATOM 1747 O O . LEU A 1 210 ? 40.781 -26.797 4.445 1 84.69 210 LEU A O 1
ATOM 1751 N N . HIS A 1 211 ? 38.812 -26.203 3.439 1 84.62 211 HIS A N 1
ATOM 1752 C CA . HIS A 1 211 ? 38.688 -27.516 2.824 1 84.62 211 HIS A CA 1
ATOM 1753 C C . HIS A 1 211 ? 39.719 -27.719 1.719 1 84.62 211 HIS A C 1
ATOM 1755 O O . HIS A 1 211 ? 40.219 -28.828 1.554 1 84.62 211 HIS A O 1
ATOM 1761 N N . ASP A 1 212 ? 40 -26.656 0.929 1 83.75 212 ASP A N 1
ATOM 1762 C CA . ASP A 1 212 ? 40.938 -26.75 -0.191 1 83.75 212 ASP A CA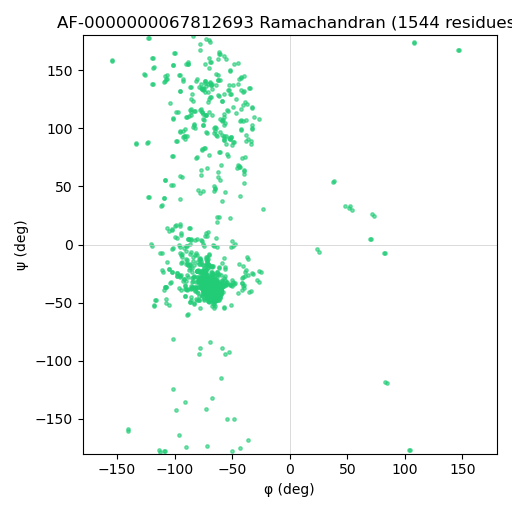 1
ATOM 1763 C C . ASP A 1 212 ? 42.375 -26.984 0.301 1 83.75 212 ASP A C 1
ATOM 1765 O O . ASP A 1 212 ? 43.188 -27.625 -0.38 1 83.75 212 ASP A O 1
ATOM 1769 N N . VAL A 1 213 ? 42.75 -26.422 1.384 1 76.88 213 VAL A N 1
ATOM 1770 C CA . VAL A 1 213 ? 44.094 -26.609 1.948 1 76.88 213 VAL A CA 1
ATOM 1771 C C . VAL A 1 213 ? 44.281 -28.078 2.318 1 76.88 213 VAL A C 1
ATOM 1773 O O . VAL A 1 213 ? 45.375 -28.641 2.121 1 76.88 213 VAL A O 1
ATOM 1776 N N . GLU A 1 214 ? 43.25 -28.641 2.668 1 73 214 GLU A N 1
ATOM 1777 C CA . GLU A 1 214 ? 43.344 -30.031 3.064 1 73 214 GLU A CA 1
ATOM 1778 C C . GLU A 1 214 ? 43.438 -30.953 1.847 1 73 214 GLU A C 1
ATOM 1780 O O . GLU A 1 214 ? 44.156 -31.969 1.884 1 73 214 GLU A O 1
ATOM 1785 N N . THR A 1 215 ? 42.781 -30.531 0.773 1 71 215 THR A N 1
ATOM 1786 C CA . THR A 1 215 ? 42.75 -31.406 -0.387 1 71 215 THR A CA 1
ATOM 1787 C C . THR A 1 215 ? 43.844 -31.062 -1.37 1 71 215 THR A C 1
ATOM 1789 O O . THR A 1 215 ? 44 -31.703 -2.41 1 71 215 THR A O 1
ATOM 1792 N N . SER A 1 216 ? 44.906 -30.141 -1.079 1 66.19 216 SER A N 1
ATOM 1793 C CA . SER A 1 216 ? 46.094 -29.766 -1.83 1 66.19 216 SER A CA 1
ATOM 1794 C C . SER A 1 216 ? 45.75 -29.359 -3.258 1 66.19 216 SER A C 1
ATOM 1796 O O . SER A 1 216 ? 46.438 -29.75 -4.203 1 66.19 216 SER A O 1
ATOM 1798 N N . ASN A 1 217 ? 44.594 -28.797 -3.506 1 62.94 217 ASN A N 1
ATOM 1799 C CA . ASN A 1 217 ? 44.219 -28.391 -4.855 1 62.94 217 ASN A CA 1
ATOM 1800 C C . ASN A 1 217 ? 44.844 -27.031 -5.211 1 62.94 217 ASN A C 1
ATOM 1802 O O . ASN A 1 217 ? 44.406 -26 -4.711 1 62.94 217 ASN A O 1
ATOM 1806 N N . SER A 1 218 ? 46.281 -27.047 -5.508 1 62.41 218 SER A N 1
ATOM 1807 C CA . SER A 1 218 ? 46.906 -25.766 -5.809 1 62.41 218 SER A CA 1
ATOM 1808 C C . SER A 1 218 ? 46.969 -25.516 -7.312 1 62.41 218 SER A C 1
ATOM 1810 O O . SER A 1 218 ? 47.438 -26.344 -8.078 1 62.41 218 SER A O 1
ATOM 1812 N N . ALA A 1 219 ? 46.031 -24.766 -7.887 1 63.72 219 ALA A N 1
ATOM 1813 C CA . ALA A 1 219 ? 46.031 -24.422 -9.305 1 63.72 219 ALA A CA 1
ATOM 1814 C C . ALA A 1 219 ? 47.156 -23.422 -9.609 1 63.72 219 ALA A C 1
ATOM 1816 O O . ALA A 1 219 ? 47.469 -22.562 -8.781 1 63.72 219 ALA A O 1
ATOM 1817 N N . LYS A 1 220 ? 48.094 -23.703 -10.523 1 68.5 220 LYS A N 1
ATOM 1818 C CA . LYS A 1 220 ? 49.156 -22.812 -10.992 1 68.5 220 LYS A CA 1
ATOM 1819 C C . LYS A 1 220 ? 48.562 -21.531 -11.594 1 68.5 220 LYS A C 1
ATOM 1821 O O . LYS A 1 220 ? 47.75 -21.594 -12.523 1 68.5 220 LYS A O 1
ATOM 1826 N N . LEU A 1 221 ? 48.688 -20.359 -10.867 1 76.12 221 LEU A N 1
ATOM 1827 C CA . LEU A 1 221 ? 48.125 -19.062 -11.266 1 76.12 221 LEU A CA 1
ATOM 1828 C C . LEU A 1 221 ? 49.125 -18.281 -12.102 1 76.12 221 LEU A C 1
ATOM 1830 O O . LEU A 1 221 ? 50.312 -18.156 -11.734 1 76.12 221 LEU A O 1
ATOM 1834 N N . SER A 1 222 ? 48.875 -18.094 -13.5 1 79.62 222 SER A N 1
ATOM 1835 C CA . SER A 1 222 ? 49.656 -17.188 -14.344 1 79.62 222 SER A CA 1
ATOM 1836 C C . SER A 1 222 ? 49.062 -15.773 -14.32 1 79.62 222 SER A C 1
ATOM 1838 O O . SER A 1 222 ? 47.906 -15.578 -13.93 1 79.62 222 SER A O 1
ATOM 1840 N N . PHE A 1 223 ? 49.906 -14.828 -14.602 1 81.44 223 PHE A N 1
ATOM 1841 C CA . PHE A 1 223 ? 49.5 -13.422 -14.617 1 81.44 223 PHE A CA 1
ATOM 1842 C C . PHE A 1 223 ? 48.406 -13.18 -15.664 1 81.44 223 PHE A C 1
ATOM 1844 O O . PHE A 1 223 ? 47.469 -12.406 -15.43 1 81.44 223 PHE A O 1
ATOM 1851 N N . LEU A 1 224 ? 48.5 -13.867 -16.688 1 81 224 LEU A N 1
ATOM 1852 C CA . LEU A 1 224 ? 47.5 -13.688 -17.75 1 81 224 LEU A CA 1
ATOM 1853 C C . LEU A 1 224 ? 46.156 -14.25 -17.328 1 81 224 LEU A C 1
ATOM 1855 O O . LEU A 1 224 ? 45.125 -13.766 -17.781 1 81 224 LEU A O 1
ATOM 1859 N N . ASP A 1 225 ? 46.25 -15.102 -16.375 1 85.75 225 ASP A N 1
ATOM 1860 C CA . ASP A 1 225 ? 45 -15.695 -15.867 1 85.75 225 ASP A CA 1
ATOM 1861 C C . ASP A 1 225 ? 44.25 -14.703 -15 1 85.75 225 ASP A C 1
ATOM 1863 O O . ASP A 1 225 ? 43 -14.719 -14.961 1 85.75 225 ASP A O 1
ATOM 1867 N N . PHE A 1 226 ? 44.969 -13.789 -14.461 1 86 226 PHE A N 1
ATOM 1868 C CA . PHE A 1 226 ? 44.344 -12.789 -13.602 1 86 226 PHE A CA 1
ATOM 1869 C C . PHE A 1 226 ? 43.594 -11.758 -14.445 1 86 226 PHE A C 1
ATOM 1871 O O . PHE A 1 226 ? 42.531 -11.258 -14.039 1 86 226 PHE A O 1
ATOM 1878 N N . ILE A 1 227 ? 44.031 -11.594 -15.617 1 86.69 227 ILE A N 1
ATOM 1879 C CA . ILE A 1 227 ? 43.406 -10.586 -16.469 1 86.69 227 ILE A CA 1
ATOM 1880 C C . ILE A 1 227 ? 42.219 -11.188 -17.234 1 86.69 227 ILE A C 1
ATOM 1882 O O . ILE A 1 227 ? 41.188 -10.57 -17.359 1 86.69 227 ILE A O 1
ATOM 1886 N N . THR A 1 228 ? 42.375 -12.406 -17.656 1 85.88 228 THR A N 1
ATOM 1887 C CA . THR A 1 228 ? 41.312 -13.031 -18.453 1 85.88 228 THR A CA 1
ATOM 1888 C C . THR A 1 228 ? 40.281 -13.664 -17.547 1 85.88 228 THR A C 1
ATOM 1890 O O . THR A 1 228 ? 39.125 -13.805 -17.938 1 85.88 228 THR A O 1
ATOM 1893 N N . GLY A 1 229 ? 40.625 -13.938 -16.312 1 85.56 229 GLY A N 1
ATOM 1894 C CA . GLY A 1 229 ? 39.719 -14.617 -15.398 1 85.56 229 GLY A CA 1
ATOM 1895 C C . GLY A 1 229 ? 39.5 -16.078 -15.758 1 85.56 229 GLY A C 1
ATOM 1896 O O . GLY A 1 229 ? 38.594 -16.719 -15.25 1 85.56 229 GLY A O 1
ATOM 1897 N N . MET A 1 230 ? 40.188 -16.562 -16.734 1 86.5 230 MET A N 1
ATOM 1898 C CA . MET A 1 230 ? 40.031 -17.953 -17.172 1 86.5 230 MET A CA 1
ATOM 1899 C C . MET A 1 230 ? 41.281 -18.766 -16.891 1 86.5 230 MET A C 1
ATOM 1901 O O . MET A 1 230 ? 42.156 -18.328 -16.141 1 86.5 230 MET A O 1
ATOM 1905 N N . GLY A 1 231 ? 41.375 -19.938 -17.203 1 81.56 231 GLY A N 1
ATOM 1906 C CA . GLY A 1 231 ? 42.531 -20.797 -17.016 1 81.56 231 GLY A CA 1
ATOM 1907 C C . GLY A 1 231 ? 42.594 -21.422 -15.633 1 81.56 231 GLY A C 1
ATOM 1908 O O . GLY A 1 231 ? 41.625 -22.016 -15.164 1 81.56 231 GLY A O 1
ATOM 1909 N N . GLY A 1 232 ? 43.688 -21.062 -14.977 1 78.19 232 GLY A N 1
ATOM 1910 C CA . GLY A 1 232 ? 43.875 -21.641 -13.656 1 78.19 232 GLY A CA 1
ATOM 1911 C C . GLY A 1 232 ? 42.938 -21.094 -12.617 1 78.19 232 GLY A C 1
ATOM 1912 O O . GLY A 1 232 ? 42.719 -21.703 -11.578 1 78.19 232 GLY A O 1
ATOM 1913 N N . LEU A 1 233 ? 42.25 -20.047 -12.961 1 85.81 233 LEU A N 1
ATOM 1914 C CA . LEU A 1 233 ? 41.375 -19.406 -12 1 85.81 233 LEU A CA 1
ATOM 1915 C C . LEU A 1 233 ? 39.969 -20 -12.062 1 85.81 233 LEU A C 1
ATOM 1917 O O . LEU A 1 233 ? 39.156 -19.797 -11.164 1 85.81 233 LEU A O 1
ATOM 1921 N N . THR A 1 234 ? 39.719 -20.781 -13.133 1 85 234 THR A N 1
ATOM 1922 C CA . THR A 1 234 ? 38.375 -21.312 -13.32 1 85 234 THR A CA 1
ATOM 1923 C C . THR A 1 234 ? 38 -22.234 -12.164 1 85 234 THR A C 1
ATOM 1925 O O . THR A 1 234 ? 36.875 -22.203 -11.688 1 85 234 THR A O 1
ATOM 1928 N N . ASP A 1 235 ? 38.969 -23.047 -11.711 1 85 235 ASP A N 1
ATOM 1929 C CA . ASP A 1 235 ? 38.719 -23.922 -10.578 1 85 235 ASP A CA 1
ATOM 1930 C C . ASP A 1 235 ? 39.312 -23.375 -9.297 1 85 235 ASP A C 1
ATOM 1932 O O . ASP A 1 235 ? 40.219 -24 -8.727 1 85 235 ASP A O 1
ATOM 1936 N N . SER A 1 236 ? 39 -22.109 -9.016 1 88.12 236 SER A N 1
ATOM 1937 C CA . SER A 1 236 ? 39.5 -21.453 -7.812 1 88.12 236 SER A CA 1
ATOM 1938 C C . SER A 1 236 ? 38.375 -20.938 -6.945 1 88.12 236 SER A C 1
ATOM 1940 O O . SER A 1 236 ? 37.188 -21.047 -7.32 1 88.12 236 SER A O 1
ATOM 1942 N N . LEU A 1 237 ? 38.688 -20.359 -5.805 1 88.88 237 LEU A N 1
ATOM 1943 C CA . LEU A 1 237 ? 37.75 -19.859 -4.832 1 88.88 237 LEU A CA 1
ATOM 1944 C C . LEU A 1 237 ? 36.969 -18.672 -5.398 1 88.88 237 LEU A C 1
ATOM 1946 O O . LEU A 1 237 ? 35.938 -18.266 -4.832 1 88.88 237 LEU A O 1
ATOM 1950 N N . LEU A 1 238 ? 37.281 -18.344 -6.574 1 89.88 238 LEU A N 1
ATOM 1951 C CA . LEU A 1 238 ? 36.719 -17.141 -7.141 1 89.88 238 LEU A CA 1
ATOM 1952 C C . LEU A 1 238 ? 35.344 -17.422 -7.746 1 89.88 238 LEU A C 1
ATOM 1954 O O . LEU A 1 238 ? 34.469 -16.562 -7.73 1 89.88 238 LEU A O 1
ATOM 1958 N N . TYR A 1 239 ? 35.219 -18.672 -8.18 1 91.94 239 TYR A N 1
ATOM 1959 C CA . TYR A 1 239 ? 34 -18.922 -8.945 1 91.94 239 TYR A CA 1
ATOM 1960 C C . TYR A 1 239 ? 33.125 -19.969 -8.273 1 91.94 239 TYR A C 1
ATOM 1962 O O . TYR A 1 239 ? 33.625 -20.766 -7.461 1 91.94 239 TYR A O 1
ATOM 1970 N N . TYR A 1 240 ? 31.891 -20 -8.617 1 90.94 240 TYR A N 1
ATOM 1971 C CA . TYR A 1 240 ? 30.812 -20.844 -8.094 1 90.94 240 TYR A CA 1
ATOM 1972 C C . TYR A 1 240 ? 31.125 -22.328 -8.32 1 90.94 240 TYR A C 1
ATOM 1974 O O . TYR A 1 240 ? 30.875 -23.156 -7.445 1 90.94 240 TYR A O 1
ATOM 1982 N N . GLY A 1 241 ? 31.766 -22.703 -9.383 1 87.81 241 GLY A N 1
ATOM 1983 C CA . GLY A 1 241 ? 31.969 -24.094 -9.766 1 87.81 241 GLY A CA 1
ATOM 1984 C C . GLY A 1 241 ? 32.969 -24.812 -8.875 1 87.81 241 GLY A C 1
ATOM 1985 O O . GLY A 1 241 ? 32.938 -26.047 -8.766 1 87.81 241 GLY A O 1
ATOM 1986 N N . HIS A 1 242 ? 33.719 -24.156 -8.164 1 88.31 242 HIS A N 1
ATOM 1987 C CA . HIS A 1 242 ? 34.781 -24.75 -7.344 1 88.31 242 HIS A CA 1
ATOM 1988 C C . HIS A 1 242 ? 34.25 -25.172 -5.98 1 88.31 242 HIS A C 1
ATOM 1990 O O . HIS A 1 242 ? 34.812 -26.016 -5.305 1 88.31 242 HIS A O 1
ATOM 1996 N N . TYR A 1 243 ? 33.125 -24.672 -5.605 1 89.62 243 TYR A N 1
ATOM 1997 C CA . TYR A 1 243 ? 32.594 -24.953 -4.285 1 89.62 243 TYR A CA 1
ATOM 1998 C C . TYR A 1 243 ? 32 -26.375 -4.227 1 89.62 243 TYR A C 1
ATOM 2000 O O . TYR A 1 243 ? 31.297 -26.797 -5.141 1 89.62 243 TYR A O 1
ATOM 2008 N N . HIS A 1 244 ? 32.312 -27.062 -3.23 1 86.5 244 HIS A N 1
ATOM 2009 C CA . HIS A 1 244 ? 32.031 -28.484 -3.08 1 86.5 244 HIS A CA 1
ATOM 2010 C C . HIS A 1 244 ? 30.562 -28.719 -2.811 1 86.5 244 HIS A C 1
ATOM 2012 O O . HIS A 1 244 ? 29.906 -27.922 -2.137 1 86.5 244 HIS A O 1
ATOM 2018 N N . ALA A 1 245 ? 29.906 -29.734 -3.359 1 84.38 245 ALA A N 1
ATOM 2019 C CA . ALA A 1 245 ? 28.484 -30.078 -3.24 1 84.38 245 ALA A CA 1
ATOM 2020 C C . ALA A 1 245 ? 28.234 -30.938 -2.006 1 84.38 245 ALA A C 1
ATOM 2022 O O . ALA A 1 245 ? 27.109 -31.359 -1.769 1 84.38 245 ALA A O 1
ATOM 2023 N N . GLY A 1 246 ? 29.188 -31.031 -1.065 1 80.06 246 GLY A N 1
ATOM 2024 C CA . GLY A 1 246 ? 28.984 -31.891 0.084 1 80.06 246 GLY A CA 1
ATOM 2025 C C . GLY A 1 246 ? 29.5 -31.297 1.38 1 80.06 246 GLY A C 1
ATOM 2026 O O . GLY A 1 246 ? 29.484 -30.078 1.554 1 80.06 246 GLY A O 1
ATOM 2027 N N . ASP A 1 247 ? 29.688 -32.188 2.312 1 81.56 247 ASP A N 1
ATOM 2028 C CA . ASP A 1 247 ? 30.156 -31.766 3.635 1 81.56 247 ASP A CA 1
ATOM 2029 C C . ASP A 1 247 ? 31.656 -31.453 3.619 1 81.56 247 ASP A C 1
ATOM 2031 O O . ASP A 1 247 ? 32.438 -32.219 3.061 1 81.56 247 ASP A O 1
ATOM 2035 N N . VAL A 1 248 ? 31.906 -30.234 3.881 1 77 248 VAL A N 1
ATOM 2036 C CA . VAL A 1 248 ? 33.281 -29.797 3.965 1 77 248 VAL A CA 1
ATOM 2037 C C . VAL A 1 248 ? 33.812 -30.047 5.371 1 77 248 VAL A C 1
ATOM 2039 O O . VAL A 1 248 ? 33.156 -29.75 6.363 1 77 248 VAL A O 1
ATOM 2042 N N . ARG A 1 249 ? 34.781 -31 5.613 1 66.88 249 ARG A N 1
ATOM 2043 C CA . ARG A 1 249 ? 35.375 -31.359 6.902 1 66.88 249 ARG A CA 1
ATOM 2044 C C . ARG A 1 249 ? 36.625 -30.531 7.164 1 66.88 249 ARG A C 1
ATOM 2046 O O . ARG A 1 249 ? 37.469 -30.391 6.281 1 66.88 249 ARG A O 1
ATOM 2053 N N . ALA A 1 250 ? 36.406 -29.406 7.805 1 61.66 250 ALA A N 1
ATOM 2054 C CA . ALA A 1 250 ? 37.688 -28.844 8.266 1 61.66 250 ALA A CA 1
ATOM 2055 C C . ALA A 1 250 ? 38.375 -29.781 9.219 1 61.66 250 ALA A C 1
ATOM 2057 O O . ALA A 1 250 ? 37.812 -30.766 9.68 1 61.66 250 ALA A O 1
ATOM 2058 N N . HIS A 1 251 ? 39.656 -29.609 9.539 1 57.16 251 HIS A N 1
ATOM 2059 C CA . HIS A 1 251 ? 40.406 -30.469 10.445 1 57.16 251 HIS A CA 1
ATOM 2060 C C . HIS A 1 251 ? 39.531 -30.969 11.586 1 57.16 251 HIS A C 1
ATOM 2062 O O . HIS A 1 251 ? 39.75 -32.062 12.125 1 57.16 251 HIS A O 1
ATOM 2068 N N . SER A 1 252 ? 38.719 -30.062 12.078 1 55.53 252 SER A N 1
ATOM 2069 C CA . SER A 1 252 ? 38.031 -30.406 13.32 1 55.53 252 SER A CA 1
ATOM 2070 C C . SER A 1 252 ? 36.719 -31.125 13.031 1 55.53 252 SER A C 1
ATOM 2072 O O . SER A 1 252 ? 36.25 -31.125 11.898 1 55.53 252 SER A O 1
ATOM 2074 N N . SER A 1 253 ? 36.062 -31.953 13.891 1 62.19 253 SER A N 1
ATOM 2075 C CA . SER A 1 253 ? 34.875 -32.812 14.016 1 62.19 253 SER A CA 1
ATOM 2076 C C . SER A 1 253 ? 33.625 -32.062 13.57 1 62.19 253 SER A C 1
ATOM 2078 O O . SER A 1 253 ? 32.531 -32.656 13.461 1 62.19 253 SER A O 1
ATOM 2080 N N . LEU A 1 254 ? 33.75 -30.766 13.156 1 67.81 254 LEU A N 1
ATOM 2081 C CA . LEU A 1 254 ? 32.5 -30.062 12.859 1 67.81 254 LEU A CA 1
ATOM 2082 C C . LEU A 1 254 ? 32.219 -30.094 11.359 1 67.81 254 LEU A C 1
ATOM 2084 O O . LEU A 1 254 ? 33.094 -29.828 10.547 1 67.81 254 LEU A O 1
ATOM 2088 N N . THR A 1 255 ? 31.172 -30.766 10.93 1 78.75 255 THR A N 1
ATOM 2089 C CA . THR A 1 255 ? 30.766 -30.891 9.531 1 78.75 255 THR A CA 1
ATOM 2090 C C . THR A 1 255 ? 29.969 -29.656 9.094 1 78.75 255 THR A C 1
ATOM 2092 O O . THR A 1 255 ? 29.141 -29.156 9.844 1 78.75 255 THR A O 1
ATOM 2095 N N . TYR A 1 256 ? 30.547 -28.891 8.133 1 84.62 256 TYR A N 1
ATOM 2096 C CA . TYR A 1 256 ? 29.906 -27.719 7.531 1 84.62 256 TYR A CA 1
ATOM 2097 C C . TYR A 1 256 ? 29.344 -28.062 6.156 1 84.62 256 TYR A C 1
ATOM 2099 O O . TYR A 1 256 ? 30.094 -28.391 5.234 1 84.62 256 TYR A O 1
ATOM 2107 N N . ASN A 1 257 ? 27.984 -28.125 6.035 1 87.31 257 ASN A N 1
ATOM 2108 C CA . ASN A 1 257 ? 27.359 -28.422 4.754 1 87.31 257 ASN A CA 1
ATOM 2109 C C . ASN A 1 257 ? 27.391 -27.219 3.822 1 87.31 257 ASN A C 1
ATOM 2111 O O . ASN A 1 257 ? 26.703 -26.234 4.062 1 87.31 257 ASN A O 1
ATOM 2115 N N . MET A 1 258 ? 28.125 -27.328 2.75 1 89.12 258 MET A N 1
ATOM 2116 C CA . MET A 1 258 ? 28.375 -26.188 1.867 1 89.12 258 MET A CA 1
ATOM 2117 C C . MET A 1 258 ? 27.125 -25.844 1.065 1 89.12 258 MET A C 1
ATOM 2119 O O . MET A 1 258 ? 26.781 -24.656 0.933 1 89.12 258 MET A O 1
ATOM 2123 N N . PRO A 1 259 ? 26.406 -26.812 0.525 1 89 259 PRO A N 1
ATOM 2124 C CA . PRO A 1 259 ? 25.203 -26.422 -0.232 1 89 259 PRO A CA 1
ATOM 2125 C C . PRO A 1 259 ? 24.188 -25.656 0.614 1 89 259 PRO A C 1
ATOM 2127 O O . PRO A 1 259 ? 23.609 -24.672 0.146 1 89 259 PRO A O 1
ATOM 2130 N N . TYR A 1 260 ? 24.016 -26.062 1.862 1 89.12 260 TYR A N 1
ATOM 2131 C CA . TYR A 1 260 ? 23.094 -25.344 2.746 1 89.12 260 TYR A CA 1
ATOM 2132 C C . TYR A 1 260 ? 23.641 -23.969 3.102 1 89.12 260 TYR A C 1
ATOM 2134 O O . TYR A 1 260 ? 22.891 -22.984 3.111 1 89.12 260 TYR A O 1
ATOM 2142 N N . ALA A 1 261 ? 24.859 -23.953 3.367 1 90.5 261 ALA A N 1
ATOM 2143 C CA . ALA A 1 261 ? 25.469 -22.688 3.758 1 90.5 261 ALA A CA 1
ATOM 2144 C C . ALA A 1 261 ? 25.438 -21.688 2.607 1 90.5 261 ALA A C 1
ATOM 2146 O O . ALA A 1 261 ? 25.156 -20.5 2.814 1 90.5 261 ALA A O 1
ATOM 2147 N N . TYR A 1 262 ? 25.734 -22.141 1.421 1 91.44 262 TYR A N 1
ATOM 2148 C CA . TYR A 1 262 ? 25.766 -21.266 0.262 1 91.44 262 TYR A CA 1
ATOM 2149 C C . TYR A 1 262 ? 24.359 -20.734 -0.046 1 91.44 262 TYR A C 1
ATOM 2151 O O . TYR A 1 262 ? 24.188 -19.531 -0.28 1 91.44 262 TYR A O 1
ATOM 2159 N N . PHE A 1 263 ? 23.406 -21.578 0.013 1 90.12 263 PHE A N 1
ATOM 2160 C CA . PHE A 1 263 ? 22.031 -21.188 -0.328 1 90.12 263 PHE A CA 1
ATOM 2161 C C . PHE A 1 263 ? 21.453 -20.266 0.73 1 90.12 263 PHE A C 1
ATOM 2163 O O . PHE A 1 263 ? 20.938 -19.188 0.406 1 90.12 263 PHE A O 1
ATOM 2170 N N . PHE A 1 264 ? 21.562 -20.594 1.968 1 91.5 264 PHE A N 1
ATOM 2171 C CA . PHE A 1 264 ? 20.922 -19.828 3.021 1 91.5 264 PHE A CA 1
ATOM 2172 C C . PHE A 1 264 ? 21.656 -18.5 3.242 1 91.5 264 PHE A C 1
ATOM 2174 O O . PHE A 1 264 ? 21.031 -17.484 3.541 1 91.5 264 PHE A O 1
ATOM 2181 N N . THR A 1 265 ? 22.953 -18.5 3.119 1 93.06 265 THR A N 1
ATOM 2182 C CA . THR A 1 265 ? 23.672 -17.25 3.279 1 93.06 265 THR A CA 1
ATOM 2183 C C . THR A 1 265 ? 23.312 -16.266 2.174 1 93.06 265 THR A C 1
ATOM 2185 O O . THR A 1 265 ? 23.016 -15.094 2.447 1 93.06 265 THR A O 1
ATOM 2188 N N . MET A 1 266 ? 23.281 -16.734 0.947 1 92.81 266 MET A N 1
ATOM 2189 C CA . MET A 1 266 ? 22.984 -15.836 -0.168 1 92.81 266 MET A CA 1
ATOM 2190 C C . MET A 1 266 ? 21.547 -15.352 -0.111 1 92.81 266 MET A C 1
ATOM 2192 O O . MET A 1 266 ? 21.281 -14.172 -0.317 1 92.81 266 MET A O 1
ATOM 2196 N N . VAL A 1 267 ? 20.594 -16.219 0.195 1 90.56 267 VAL A N 1
ATOM 2197 C CA . VAL A 1 267 ? 19.203 -15.82 0.26 1 90.56 267 VAL A CA 1
ATOM 2198 C C . VAL A 1 267 ? 18.984 -14.844 1.414 1 90.56 267 VAL A C 1
ATOM 2200 O O . VAL A 1 267 ? 18.297 -13.828 1.259 1 90.56 267 VAL A O 1
ATOM 2203 N N . CYS A 1 268 ? 19.562 -15.117 2.545 1 93 268 CYS A N 1
ATOM 2204 C CA . CYS A 1 268 ? 19.438 -14.242 3.705 1 93 268 CYS A CA 1
ATOM 2205 C C . CYS A 1 268 ? 20.062 -12.883 3.436 1 93 268 CYS A C 1
ATOM 2207 O O . CYS A 1 268 ? 19.5 -11.852 3.822 1 93 268 CYS A O 1
ATOM 2209 N N . LEU A 1 269 ? 21.172 -12.898 2.785 1 94.38 269 LEU A N 1
ATOM 2210 C CA . LEU A 1 269 ? 21.844 -11.641 2.5 1 94.38 269 LEU A CA 1
ATOM 2211 C C . LEU A 1 269 ? 21.031 -10.797 1.513 1 94.38 269 LEU A C 1
ATOM 2213 O O . LEU A 1 269 ? 20.859 -9.594 1.713 1 94.38 269 LEU A O 1
ATOM 2217 N N . TYR A 1 270 ? 20.547 -11.383 0.452 1 93.88 270 TYR A N 1
ATOM 2218 C CA . TYR A 1 270 ? 19.766 -10.633 -0.531 1 93.88 270 TYR A CA 1
ATOM 2219 C C . TYR A 1 270 ? 18.469 -10.102 0.08 1 93.88 270 TYR A C 1
ATOM 2221 O O . TYR A 1 270 ? 18.094 -8.961 -0.168 1 93.88 270 TYR A O 1
ATOM 2229 N N . LEU A 1 271 ? 17.844 -10.836 0.953 1 90.75 271 LEU A N 1
ATOM 2230 C CA . LEU A 1 271 ? 16.594 -10.383 1.573 1 90.75 271 LEU A CA 1
ATOM 2231 C C . LEU A 1 271 ? 16.875 -9.312 2.623 1 90.75 271 LEU A C 1
ATOM 2233 O O . LEU A 1 271 ? 16.125 -8.344 2.732 1 90.75 271 LEU A O 1
ATOM 2237 N N . LEU A 1 272 ? 17.922 -9.523 3.34 1 93.25 272 LEU A N 1
ATOM 2238 C CA . LEU A 1 272 ? 18.281 -8.547 4.367 1 93.25 272 LEU A CA 1
ATOM 2239 C C . LEU A 1 272 ? 18.641 -7.203 3.742 1 93.25 272 LEU A C 1
ATOM 2241 O O . LEU A 1 272 ? 18.141 -6.164 4.172 1 93.25 272 LEU A O 1
ATOM 2245 N N . PHE A 1 273 ? 19.438 -7.27 2.768 1 94.56 273 PHE A N 1
ATOM 2246 C CA . PHE A 1 273 ? 19.859 -6.016 2.156 1 94.56 273 PHE A CA 1
ATOM 2247 C C . PHE A 1 273 ? 18.719 -5.395 1.362 1 94.56 273 PHE A C 1
ATOM 2249 O O . PHE A 1 273 ? 18.641 -4.168 1.231 1 94.56 273 PHE A O 1
ATOM 2256 N N . PHE A 1 274 ? 17.859 -6.211 0.872 1 93.5 274 PHE A N 1
ATOM 2257 C CA . PHE A 1 274 ? 16.672 -5.656 0.219 1 93.5 274 PHE A CA 1
ATOM 2258 C C . PHE A 1 274 ? 15.805 -4.906 1.22 1 93.5 274 PHE A C 1
ATOM 2260 O O . PHE A 1 274 ? 15.32 -3.811 0.932 1 93.5 274 PHE A O 1
ATOM 2267 N N . GLY A 1 275 ? 15.664 -5.422 2.408 1 90.75 275 GLY A N 1
ATOM 2268 C CA . GLY A 1 275 ? 14.922 -4.758 3.463 1 90.75 275 GLY A CA 1
ATOM 2269 C C . GLY A 1 275 ? 15.562 -3.463 3.924 1 90.75 275 GLY A C 1
ATOM 2270 O O . GLY A 1 275 ? 14.883 -2.453 4.105 1 90.75 275 GLY A O 1
ATOM 2271 N N . ILE A 1 276 ? 16.812 -3.479 4 1 91.94 276 ILE A N 1
ATOM 2272 C CA . ILE A 1 276 ? 17.547 -2.303 4.449 1 91.94 276 ILE A CA 1
ATOM 2273 C C . ILE A 1 276 ? 17.453 -1.198 3.4 1 91.94 276 ILE A C 1
ATOM 2275 O O . ILE A 1 276 ? 17.25 -0.028 3.736 1 91.94 276 ILE A O 1
ATOM 2279 N N . LEU A 1 277 ? 17.594 -1.596 2.168 1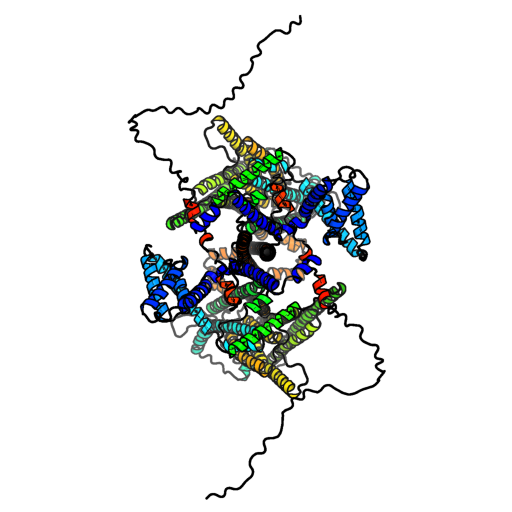 93.44 277 LEU A N 1
ATOM 2280 C CA . LEU A 1 277 ? 17.547 -0.611 1.093 1 93.44 277 LEU A CA 1
ATOM 2281 C C . LEU A 1 277 ? 16.141 -0.033 0.957 1 93.44 277 LEU A C 1
ATOM 2283 O O . LEU A 1 277 ? 15.969 1.163 0.706 1 93.44 277 LEU A O 1
ATOM 2287 N N . CYS A 1 278 ? 15.148 -0.857 1.129 1 91.75 278 CYS A N 1
ATOM 2288 C CA . CYS A 1 278 ? 13.781 -0.356 1.087 1 91.75 278 CYS A CA 1
ATOM 2289 C C . CYS A 1 278 ? 13.523 0.628 2.223 1 91.75 278 CYS A C 1
ATOM 2291 O O . CYS A 1 278 ? 12.898 1.67 2.018 1 91.75 278 CYS A O 1
ATOM 2293 N N . TYR A 1 279 ? 14.047 0.378 3.344 1 89.38 279 TYR A N 1
ATOM 2294 C CA . TYR A 1 279 ? 13.883 1.253 4.5 1 89.38 279 TYR A CA 1
ATOM 2295 C C . TYR A 1 279 ? 14.602 2.578 4.289 1 89.38 279 TYR A C 1
ATOM 2297 O O . TYR A 1 279 ? 14.055 3.645 4.566 1 89.38 279 TYR A O 1
ATOM 2305 N N . ARG A 1 280 ? 15.789 2.465 3.777 1 88.88 280 ARG A N 1
ATOM 2306 C CA . ARG A 1 280 ? 16.578 3.67 3.566 1 88.88 280 ARG A CA 1
ATOM 2307 C C . ARG A 1 280 ? 15.961 4.559 2.496 1 88.88 280 ARG A C 1
ATOM 2309 O O . ARG A 1 280 ? 15.945 5.785 2.631 1 88.88 280 ARG A O 1
ATOM 2316 N N . THR A 1 281 ? 15.523 3.963 1.454 1 89 281 THR A N 1
ATOM 2317 C CA . THR A 1 281 ? 14.898 4.73 0.387 1 89 281 THR A CA 1
ATOM 2318 C C . THR A 1 281 ? 13.617 5.406 0.886 1 89 281 THR A C 1
ATOM 2320 O O . THR A 1 281 ? 13.375 6.578 0.595 1 89 281 THR A O 1
ATOM 2323 N N . ALA A 1 282 ? 12.805 4.727 1.69 1 86.38 282 ALA A N 1
ATOM 2324 C CA . ALA A 1 282 ? 11.57 5.301 2.234 1 86.38 282 ALA A CA 1
ATOM 2325 C C . ALA A 1 282 ? 11.883 6.426 3.219 1 86.38 282 ALA A C 1
ATOM 2327 O O . ALA A 1 282 ? 11.195 7.449 3.238 1 86.38 282 ALA A O 1
ATOM 2328 N N . TYR A 1 283 ? 12.891 6.234 3.938 1 85.25 283 TYR A N 1
ATOM 2329 C CA . TYR A 1 283 ? 13.297 7.25 4.902 1 85.25 283 TYR A CA 1
ATOM 2330 C C . TYR A 1 283 ? 13.773 8.516 4.199 1 85.25 283 TYR A C 1
ATOM 2332 O O . TYR A 1 283 ? 13.391 9.625 4.574 1 85.25 283 TYR A O 1
ATOM 2340 N N . SER A 1 284 ? 14.594 8.266 3.23 1 85.25 284 SER A N 1
ATOM 2341 C CA . SER A 1 284 ? 15.094 9.414 2.482 1 85.25 284 SER A CA 1
ATOM 2342 C C . SER A 1 284 ? 13.961 10.133 1.752 1 85.25 284 SER A C 1
ATOM 2344 O O . SER A 1 284 ? 13.969 11.359 1.652 1 85.25 284 SER A O 1
ATOM 2346 N N . TYR A 1 285 ? 13.016 9.469 1.324 1 83.5 285 TYR A N 1
ATOM 2347 C CA . TYR A 1 285 ? 11.875 10.062 0.643 1 83.5 285 TYR A CA 1
ATOM 2348 C C . TYR A 1 285 ? 11.031 10.891 1.609 1 83.5 285 TYR A C 1
ATOM 2350 O O . TYR A 1 285 ? 10.57 11.977 1.269 1 83.5 285 TYR A O 1
ATOM 2358 N N . ARG A 1 286 ? 10.867 10.398 2.744 1 80.56 286 ARG A N 1
ATOM 2359 C CA . ARG A 1 286 ? 10.078 11.086 3.766 1 80.56 286 ARG A CA 1
ATOM 2360 C C . ARG A 1 286 ? 10.719 12.414 4.148 1 80.56 286 ARG A C 1
ATOM 2362 O O . ARG A 1 286 ? 10.047 13.445 4.191 1 80.56 286 ARG A O 1
ATOM 2369 N N . VAL A 1 287 ? 11.984 12.344 4.246 1 75.12 287 VAL A N 1
ATOM 2370 C CA . VAL A 1 287 ? 12.695 13.516 4.762 1 75.12 287 VAL A CA 1
ATOM 2371 C C . VAL A 1 287 ? 12.844 14.562 3.656 1 75.12 287 VAL A C 1
ATOM 2373 O O . VAL A 1 287 ? 12.656 15.758 3.895 1 75.12 287 VAL A O 1
ATOM 2376 N N . ASN A 1 288 ? 13.047 14.039 2.471 1 72.75 288 ASN A N 1
ATOM 2377 C CA . ASN A 1 288 ? 13.43 14.984 1.432 1 72.75 288 ASN A CA 1
ATOM 2378 C C . ASN A 1 288 ? 12.234 15.398 0.573 1 72.75 288 ASN A C 1
ATOM 2380 O O . ASN A 1 288 ? 12.234 16.484 -0.014 1 72.75 288 ASN A O 1
ATOM 2384 N N . PHE A 1 289 ? 11.266 14.617 0.448 1 69.12 289 PHE A N 1
ATOM 2385 C CA . PHE A 1 289 ? 10.18 14.945 -0.469 1 69.12 289 PHE A CA 1
ATOM 2386 C C . PHE A 1 289 ? 8.922 15.344 0.299 1 69.12 289 PHE A C 1
ATOM 2388 O O . PHE A 1 289 ? 8.234 16.297 -0.075 1 69.12 289 PHE A O 1
ATOM 2395 N N . ILE A 1 290 ? 8.609 14.789 1.381 1 69.44 290 ILE A N 1
ATOM 2396 C CA . ILE A 1 290 ? 7.34 15.031 2.062 1 69.44 290 ILE A CA 1
ATOM 2397 C C . ILE A 1 290 ? 7.496 16.188 3.049 1 69.44 290 ILE A C 1
ATOM 2399 O O . ILE A 1 290 ? 6.684 17.109 3.062 1 69.44 290 ILE A O 1
ATOM 2403 N N . GLU A 1 291 ? 8.555 16.109 3.727 1 64.38 291 GLU A N 1
ATOM 2404 C CA . GLU A 1 291 ? 8.734 17.156 4.727 1 64.38 291 GLU A CA 1
ATOM 2405 C C . GLU A 1 291 ? 9.078 18.5 4.074 1 64.38 291 GLU A C 1
ATOM 2407 O O . GLU A 1 291 ? 8.742 19.562 4.602 1 64.38 291 GLU A O 1
ATOM 2412 N N . THR A 1 292 ? 9.688 18.328 2.885 1 59.88 292 THR A N 1
ATOM 2413 C CA . THR A 1 292 ? 10.094 19.562 2.215 1 59.88 292 THR A CA 1
ATOM 2414 C C . THR A 1 292 ? 8.992 20.047 1.273 1 59.88 292 THR A C 1
ATOM 2416 O O . THR A 1 292 ? 8.945 21.234 0.923 1 59.88 292 THR A O 1
ATOM 2419 N N . SER A 1 293 ? 8.195 19.141 0.716 1 56.38 293 SER A N 1
ATOM 2420 C CA . SER A 1 293 ? 7.148 19.547 -0.213 1 56.38 293 SER A CA 1
ATOM 2421 C C . SER A 1 293 ? 6.207 20.562 0.431 1 56.38 293 SER A C 1
ATOM 2423 O O . SER A 1 293 ? 5.449 21.234 -0.265 1 56.38 293 SER A O 1
ATOM 2425 N N . GLY A 1 294 ? 6.051 20.562 1.686 1 49.88 294 GLY A N 1
ATOM 2426 C CA . GLY A 1 294 ? 5.078 21.469 2.281 1 49.88 294 GLY A CA 1
ATOM 2427 C C . GLY A 1 294 ? 5.438 22.922 2.102 1 49.88 294 GLY A C 1
ATOM 2428 O O . GLY A 1 294 ? 4.852 23.797 2.748 1 49.88 294 GLY A O 1
ATOM 2429 N N . GLY A 1 295 ? 5.809 23.453 0.865 1 47.84 295 GLY A N 1
ATOM 2430 C CA . GLY A 1 295 ? 5.848 24.875 0.55 1 47.84 295 GLY A CA 1
ATOM 2431 C C . GLY A 1 295 ? 6.559 25.703 1.604 1 47.84 295 GLY A C 1
ATOM 2432 O O . GLY A 1 295 ? 5.914 26.344 2.428 1 47.84 295 GLY A O 1
ATOM 2433 N N . LEU A 1 296 ? 7.52 25.203 2.223 1 46.91 296 LEU A N 1
ATOM 2434 C CA . LEU A 1 296 ? 8.094 26.172 3.137 1 46.91 296 LEU A CA 1
ATOM 2435 C C . LEU A 1 296 ? 8.227 27.547 2.461 1 46.91 296 LEU A C 1
ATOM 2437 O O . LEU A 1 296 ? 9.016 27.703 1.526 1 46.91 296 LEU A O 1
ATOM 2441 N N . SER A 1 297 ? 7.199 28.078 2.199 1 49.84 297 SER A N 1
ATOM 2442 C CA . SER A 1 297 ? 7.176 29.469 1.763 1 49.84 297 SER A CA 1
ATOM 2443 C C . SER A 1 297 ? 8.391 30.234 2.277 1 49.84 297 SER A C 1
ATOM 2445 O O . SER A 1 297 ? 8.875 31.156 1.621 1 49.84 297 SER A O 1
ATOM 2447 N N . HIS A 1 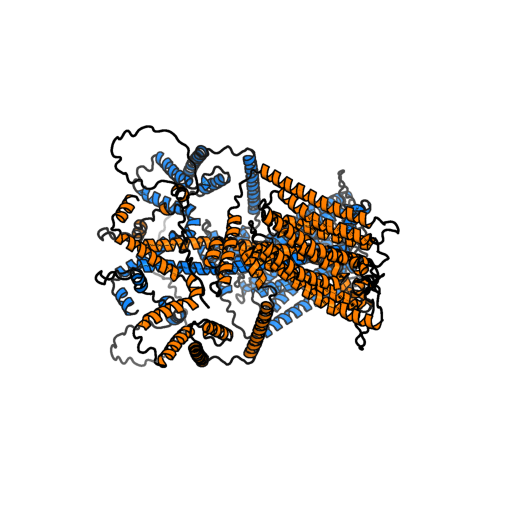298 ? 8.945 29.719 3.348 1 57.34 298 HIS A N 1
ATOM 2448 C CA . HIS A 1 298 ? 9.977 30.562 3.928 1 57.34 298 HIS A CA 1
ATOM 2449 C C . HIS A 1 298 ? 11.312 29.844 4.008 1 57.34 298 HIS A C 1
ATOM 2451 O O . HIS A 1 298 ? 11.945 29.812 5.066 1 57.34 298 HIS A O 1
ATOM 2457 N N . VAL A 1 299 ? 11.594 29.078 2.887 1 63.12 299 VAL A N 1
ATOM 2458 C CA . VAL A 1 299 ? 12.852 28.344 2.865 1 63.12 299 VAL A CA 1
ATOM 2459 C C . VAL A 1 299 ? 14.023 29.328 2.994 1 63.12 299 VAL A C 1
ATOM 2461 O O . VAL A 1 299 ? 15.016 29.031 3.67 1 63.12 299 VAL A O 1
ATOM 2464 N N . PHE A 1 300 ? 13.82 30.391 2.348 1 69.06 300 PHE A N 1
ATOM 2465 C CA . PHE A 1 300 ? 14.883 31.391 2.41 1 69.06 300 PHE A CA 1
ATOM 2466 C C . PHE A 1 300 ? 15.055 31.906 3.832 1 69.06 300 PHE A C 1
ATOM 2468 O O . PHE A 1 300 ? 16.172 32.062 4.312 1 69.06 300 PHE A O 1
ATOM 2475 N N . ALA A 1 301 ? 13.797 32.094 4.465 1 65.94 301 ALA A N 1
ATOM 2476 C CA . ALA A 1 301 ? 13.859 32.594 5.824 1 65.94 301 ALA A CA 1
ATOM 2477 C C . ALA A 1 301 ? 14.477 31.578 6.777 1 65.94 301 ALA A C 1
ATOM 2479 O O . ALA A 1 301 ? 15.289 31.938 7.641 1 65.94 301 ALA A O 1
ATOM 2480 N N . ASN A 1 302 ? 14.25 30.453 6.547 1 64.62 302 ASN A N 1
ATOM 2481 C CA . ASN A 1 302 ? 14.797 29.422 7.422 1 64.62 302 ASN A CA 1
ATOM 2482 C C . ASN A 1 302 ? 16.297 29.266 7.23 1 64.62 302 ASN A C 1
ATOM 2484 O O . ASN A 1 302 ? 17.031 29.047 8.195 1 64.62 302 ASN A O 1
ATOM 2488 N N . LYS A 1 303 ? 16.656 29.406 6.031 1 71.94 303 LYS A N 1
ATOM 2489 C CA . LYS A 1 303 ? 18.078 29.25 5.77 1 71.94 303 LYS A CA 1
ATOM 2490 C C . LYS A 1 303 ? 18.875 30.453 6.258 1 71.94 303 LYS A C 1
ATOM 2492 O O . LYS A 1 303 ? 20 30.312 6.723 1 71.94 303 LYS A O 1
ATOM 2497 N N . VAL A 1 304 ? 18.188 31.609 6.207 1 72.12 304 VAL A N 1
ATOM 2498 C CA . VAL A 1 304 ? 18.875 32.812 6.637 1 72.12 304 VAL A CA 1
ATOM 2499 C C . VAL A 1 304 ? 18.953 32.875 8.156 1 72.12 304 VAL A C 1
ATOM 2501 O O . VAL A 1 304 ? 20 33.188 8.727 1 72.12 304 VAL A O 1
ATOM 2504 N N . PHE A 1 305 ? 17.859 32.281 8.773 1 66.94 305 PHE A N 1
ATOM 2505 C CA . PHE A 1 305 ? 17.797 32.5 10.211 1 66.94 305 PHE A CA 1
ATOM 2506 C C . PHE A 1 305 ? 18.266 31.25 10.953 1 66.94 305 PHE A C 1
ATOM 2508 O O . PHE A 1 305 ? 18.781 31.344 12.07 1 66.94 305 PHE A O 1
ATOM 2515 N N . CYS A 1 306 ? 18.172 30.125 10.289 1 61.75 306 CYS A N 1
ATOM 2516 C CA . CYS A 1 306 ? 18.5 28.891 11.008 1 61.75 306 CYS A CA 1
ATOM 2517 C C . CYS A 1 306 ? 19.656 28.172 10.344 1 61.75 306 CYS A C 1
ATOM 2519 O O . CYS A 1 306 ? 20.109 27.141 10.844 1 61.75 306 CYS A O 1
ATOM 2521 N N . GLY A 1 307 ? 20.188 28.578 9.344 1 66.31 307 GLY A N 1
ATOM 2522 C CA . GLY A 1 307 ? 21.203 27.844 8.617 1 66.31 307 GLY A CA 1
ATOM 2523 C C . GLY A 1 307 ? 22.578 27.969 9.242 1 66.31 307 GLY A C 1
ATOM 2524 O O . GLY A 1 307 ? 23.422 27.062 9.117 1 66.31 307 GLY A O 1
ATOM 2525 N N . TRP A 1 308 ? 22.75 29.109 10.047 1 66.56 308 TRP A N 1
ATOM 2526 C CA . TRP A 1 308 ? 24.078 29.328 10.594 1 66.56 308 TRP A CA 1
ATOM 2527 C C . TRP A 1 308 ? 24.266 28.578 11.906 1 66.56 308 TRP A C 1
ATOM 2529 O O . TRP A 1 308 ? 23.438 28.688 12.812 1 66.56 308 TRP A O 1
ATOM 2539 N N . ASP A 1 309 ? 25.234 27.562 11.906 1 59.97 309 ASP A N 1
ATOM 2540 C CA . ASP A 1 309 ? 25.578 26.859 13.141 1 59.97 309 ASP A CA 1
ATOM 2541 C C . ASP A 1 309 ? 26.453 27.734 14.039 1 59.97 309 ASP A C 1
ATOM 2543 O O . ASP A 1 309 ? 27.609 28 13.734 1 59.97 309 ASP A O 1
ATOM 2547 N N . PHE A 1 310 ? 25.953 28.234 15.102 1 60.62 310 PHE A N 1
ATOM 2548 C CA . PHE A 1 310 ? 26.625 29.156 16.016 1 60.62 310 PHE A CA 1
ATOM 2549 C C . PHE A 1 310 ? 27.656 28.406 16.859 1 60.62 310 PHE A C 1
ATOM 2551 O O . PHE A 1 310 ? 28.422 29.031 17.594 1 60.62 310 PHE A O 1
ATOM 2558 N N . GLY A 1 311 ? 27.781 27.125 16.688 1 57.28 311 GLY A N 1
ATOM 2559 C CA . GLY A 1 311 ? 28.75 26.344 17.438 1 57.28 311 GLY A CA 1
ATOM 2560 C C . GLY A 1 311 ? 30.094 26.25 16.734 1 57.28 311 GLY A C 1
ATOM 2561 O O . GLY A 1 311 ? 31 25.562 17.219 1 57.28 311 GLY A O 1
ATOM 2562 N N . VAL A 1 312 ? 30.25 26.734 15.555 1 61.72 312 VAL A N 1
ATOM 2563 C CA . VAL A 1 312 ? 31.5 26.641 14.812 1 61.72 312 VAL A CA 1
ATOM 2564 C C . VAL A 1 312 ? 32.562 27.484 15.477 1 61.72 312 VAL A C 1
ATOM 2566 O O . VAL A 1 312 ? 32.375 28.688 15.68 1 61.72 312 VAL A O 1
ATOM 2569 N N . VAL A 1 313 ? 33.562 26.781 16.047 1 58.75 313 VAL A N 1
ATOM 2570 C CA . VAL A 1 313 ? 34.594 27.453 16.828 1 58.75 313 VAL A CA 1
ATOM 2571 C C . VAL A 1 313 ? 35.75 27.844 15.914 1 58.75 313 VAL A C 1
ATOM 2573 O O . VAL A 1 313 ? 36.344 28.906 16.078 1 58.75 313 VAL A O 1
ATOM 2576 N N . THR A 1 314 ? 36 27.094 14.898 1 64.81 314 THR A N 1
ATOM 2577 C CA . THR A 1 314 ? 37.219 27.359 14.117 1 64.81 314 THR A CA 1
ATOM 2578 C C . THR A 1 314 ? 36.875 28.25 12.914 1 64.81 314 THR A C 1
ATOM 2580 O O . THR A 1 314 ? 35.812 28.094 12.305 1 64.81 314 THR A O 1
ATOM 2583 N N . PRO A 1 315 ? 37.75 29.297 12.797 1 74.06 315 PRO A N 1
ATOM 2584 C CA . PRO A 1 315 ? 37.5 30.219 11.688 1 74.06 315 PRO A CA 1
ATOM 2585 C C . PRO A 1 315 ? 37.438 29.516 10.336 1 74.06 315 PRO A C 1
ATOM 2587 O O . PRO A 1 315 ? 36.688 29.922 9.453 1 74.06 315 PRO A O 1
ATOM 2590 N N . GLU A 1 316 ? 38.219 28.516 10.258 1 73.38 316 GLU A N 1
ATOM 2591 C CA . GLU A 1 316 ? 38.188 27.812 8.984 1 73.38 316 GLU A CA 1
ATOM 2592 C C . GLU A 1 316 ? 36.844 27.125 8.758 1 73.38 316 GLU A C 1
ATOM 2594 O O . GLU A 1 316 ? 36.312 27.141 7.648 1 73.38 316 GLU A O 1
ATOM 2599 N N . ALA A 1 317 ? 36.344 26.609 9.75 1 72.5 317 ALA A N 1
ATOM 2600 C CA . ALA A 1 317 ? 35.031 25.969 9.672 1 72.5 317 ALA A CA 1
ATOM 2601 C C . ALA A 1 317 ? 33.938 27.016 9.422 1 72.5 317 ALA A C 1
ATOM 2603 O O . ALA A 1 317 ? 32.969 26.734 8.711 1 72.5 317 ALA A O 1
ATOM 2604 N N . ALA A 1 318 ? 34.188 28.156 9.969 1 75.38 318 ALA A N 1
ATOM 2605 C CA . ALA A 1 318 ? 33.219 29.234 9.766 1 75.38 318 ALA A CA 1
ATOM 2606 C C . ALA A 1 318 ? 33.188 29.688 8.312 1 75.38 318 ALA A C 1
ATOM 2608 O O . ALA A 1 318 ? 32.125 29.969 7.754 1 75.38 318 ALA A O 1
ATOM 2609 N N . LYS A 1 319 ? 34.406 29.734 7.789 1 78.38 319 LYS A N 1
ATOM 2610 C CA . LYS A 1 319 ? 34.469 30.125 6.387 1 78.38 319 LYS A CA 1
ATOM 2611 C C . LYS A 1 319 ? 33.844 29.094 5.477 1 78.38 319 LYS A C 1
ATOM 2613 O O . LYS A 1 319 ? 33.125 29.438 4.531 1 78.38 319 LYS A O 1
ATOM 2618 N N . LEU A 1 320 ? 34.125 27.953 5.863 1 75.75 320 LEU A N 1
ATOM 2619 C CA . LEU A 1 320 ? 33.562 26.875 5.074 1 75.75 320 LEU A CA 1
ATOM 2620 C C . LEU A 1 320 ? 32.031 26.859 5.191 1 75.75 320 LEU A C 1
ATOM 2622 O O . LEU A 1 320 ? 31.344 26.609 4.207 1 75.75 320 LEU A O 1
ATOM 2626 N N . ASN A 1 321 ? 31.547 27.094 6.348 1 75.94 321 ASN A N 1
ATOM 2627 C CA . ASN A 1 321 ? 30.094 27.141 6.551 1 75.94 321 ASN A CA 1
ATOM 2628 C C . ASN A 1 321 ? 29.469 28.312 5.801 1 75.94 321 ASN A C 1
ATOM 2630 O O . ASN A 1 321 ? 28.359 28.188 5.281 1 75.94 321 ASN A O 1
ATOM 2634 N N . ALA A 1 322 ? 30.156 29.406 5.848 1 77.56 322 ALA A N 1
ATOM 2635 C CA . ALA A 1 322 ? 29.656 30.578 5.129 1 77.56 322 ALA A CA 1
ATOM 2636 C C . ALA A 1 322 ? 29.578 30.297 3.629 1 77.56 322 ALA A C 1
ATOM 2638 O O . ALA A 1 322 ? 28.609 30.688 2.971 1 77.56 322 ALA A O 1
ATOM 2639 N N . ASN A 1 323 ? 30.562 29.641 3.182 1 76 323 ASN A N 1
ATOM 2640 C CA . ASN A 1 323 ? 30.578 29.312 1.762 1 76 323 ASN A CA 1
ATOM 2641 C C . ASN A 1 323 ? 29.484 28.312 1.409 1 76 323 ASN A C 1
ATOM 2643 O O . ASN A 1 323 ? 28.875 28.422 0.343 1 76 323 ASN A O 1
ATOM 2647 N N . SER A 1 324 ? 29.297 27.438 2.287 1 73.62 324 SER A N 1
ATOM 2648 C CA . SER A 1 324 ? 28.219 26.469 2.068 1 73.62 324 SER A CA 1
ATOM 2649 C C . SER A 1 324 ? 26.859 27.141 2.021 1 73.62 324 SER A C 1
ATOM 2651 O O . SER A 1 324 ? 26.031 26.812 1.174 1 73.62 324 SER A O 1
ATOM 2653 N N . LEU A 1 325 ? 26.641 28.031 2.867 1 75 325 LEU A N 1
ATOM 2654 C CA . LEU A 1 325 ? 25.375 28.766 2.887 1 75 325 LEU A CA 1
ATOM 2655 C C . LEU A 1 325 ? 25.203 29.594 1.616 1 75 325 LEU A C 1
ATOM 2657 O O . LEU A 1 325 ? 24.094 29.703 1.081 1 75 325 LEU A O 1
ATOM 2661 N N . TYR A 1 326 ? 26.328 30.141 1.173 1 75.5 326 TYR A N 1
ATOM 2662 C CA . TYR A 1 326 ? 26.297 30.938 -0.055 1 75.5 326 TYR A CA 1
ATOM 2663 C C . TYR A 1 326 ? 25.891 30.078 -1.244 1 75.5 326 TYR A C 1
ATOM 2665 O O . TYR A 1 326 ? 25.016 30.469 -2.033 1 75.5 326 TYR A O 1
ATOM 2673 N N . ASN A 1 327 ? 26.438 29.031 -1.296 1 71.69 327 ASN A N 1
ATOM 2674 C CA . ASN A 1 327 ? 26.141 28.141 -2.408 1 71.69 327 ASN A CA 1
ATOM 2675 C C . ASN A 1 327 ? 24.703 27.609 -2.328 1 71.69 327 ASN A C 1
ATOM 2677 O O . ASN A 1 327 ? 24.047 27.453 -3.355 1 71.69 327 ASN A O 1
ATOM 2681 N N . GLU A 1 328 ? 24.25 27.328 -1.164 1 74.12 328 GLU A N 1
ATOM 2682 C CA . GLU A 1 328 ? 22.875 26.875 -1.001 1 74.12 328 GLU A CA 1
ATOM 2683 C C . GLU A 1 328 ? 21.875 27.938 -1.424 1 74.12 328 GLU A C 1
ATOM 2685 O O . GLU A 1 328 ? 20.828 27.641 -2 1 74.12 328 GLU A O 1
ATOM 2690 N N . PHE A 1 329 ? 22.156 29.188 -1.176 1 73.62 329 PHE A N 1
ATOM 2691 C CA . PHE A 1 329 ? 21.281 30.281 -1.597 1 73.62 329 PHE A CA 1
ATOM 2692 C C . PHE A 1 329 ? 21.266 30.391 -3.115 1 73.62 329 PHE A C 1
ATOM 2694 O O . PHE A 1 329 ? 20.219 30.641 -3.711 1 73.62 329 PHE A O 1
ATOM 2701 N N . LYS A 1 330 ? 22.406 30.203 -3.633 1 72.75 330 LYS A N 1
ATOM 2702 C CA . LYS A 1 330 ? 22.516 30.281 -5.086 1 72.75 330 LYS A CA 1
ATOM 2703 C C . LYS A 1 330 ? 21.672 29.188 -5.75 1 72.75 330 LYS A C 1
ATOM 2705 O O . LYS A 1 330 ? 21.016 29.422 -6.762 1 72.75 330 LYS A O 1
ATOM 2710 N N . GLU A 1 331 ? 21.719 28.109 -5.148 1 71 331 GLU A N 1
ATOM 2711 C CA . GLU A 1 331 ? 20.953 26.984 -5.656 1 71 331 GLU A CA 1
ATOM 2712 C C . GLU A 1 331 ? 19.453 27.234 -5.559 1 71 331 GLU A C 1
ATOM 2714 O O . GLU A 1 331 ? 18.703 26.984 -6.508 1 71 331 GLU A O 1
ATOM 2719 N N . LEU A 1 332 ? 19 27.688 -4.402 1 70.88 332 LEU A N 1
ATOM 2720 C CA . LEU A 1 332 ? 17.578 27.969 -4.172 1 70.88 332 LEU A CA 1
ATOM 2721 C C . LEU A 1 332 ? 17.078 29.062 -5.098 1 70.88 332 LEU A C 1
ATOM 2723 O O . LEU A 1 332 ? 15.953 29 -5.594 1 70.88 332 LEU A O 1
ATOM 2727 N N . LEU A 1 333 ? 17.906 30.094 -5.355 1 69.31 333 LEU A N 1
ATOM 2728 C CA . LEU A 1 333 ? 17.531 31.203 -6.227 1 69.31 333 LEU A CA 1
ATOM 2729 C C . LEU A 1 333 ? 17.406 30.734 -7.676 1 69.31 333 LEU A C 1
ATOM 2731 O O . LEU A 1 333 ? 16.531 31.203 -8.406 1 69.31 333 LEU A O 1
ATOM 2735 N N . ASN A 1 334 ? 18.297 29.828 -8.039 1 67.25 334 ASN A N 1
ATOM 2736 C CA . ASN A 1 334 ? 18.234 29.297 -9.391 1 67.25 334 ASN A CA 1
ATOM 2737 C C . ASN A 1 334 ? 16.953 28.5 -9.633 1 67.25 334 ASN A C 1
ATOM 2739 O O . ASN A 1 334 ? 16.406 28.516 -10.734 1 67.25 334 ASN A O 1
ATOM 2743 N N . GLU A 1 335 ? 16.531 27.812 -8.602 1 64.38 335 GLU A N 1
ATOM 2744 C CA . GLU A 1 335 ? 15.305 27.031 -8.719 1 64.38 335 GLU A CA 1
ATOM 2745 C C . GLU A 1 335 ? 14.086 27.938 -8.82 1 64.38 335 GLU A C 1
ATOM 2747 O O . GLU A 1 335 ? 13.141 27.641 -9.547 1 64.38 335 GLU A O 1
ATOM 2752 N N . GLN A 1 336 ? 14.062 29.047 -8.062 1 62.16 336 GLN A N 1
ATOM 2753 C CA . GLN A 1 336 ? 12.914 29.953 -8.039 1 62.16 336 GLN A CA 1
ATOM 2754 C C . GLN A 1 336 ? 12.844 30.781 -9.32 1 62.16 336 GLN A C 1
ATOM 2756 O O . GLN A 1 336 ? 11.758 31.125 -9.773 1 62.16 336 GLN A O 1
ATOM 2761 N N . ASN A 1 337 ? 13.984 31.203 -9.844 1 59.03 337 ASN A N 1
ATOM 2762 C CA . ASN A 1 337 ? 13.992 32.094 -11 1 59.03 337 ASN A CA 1
ATOM 2763 C C . ASN A 1 337 ? 13.703 31.344 -12.297 1 59.03 337 ASN A C 1
ATOM 2765 O O . ASN A 1 337 ? 13.711 31.938 -13.375 1 59.03 337 ASN A O 1
ATOM 2769 N N . ARG A 1 338 ? 13.453 30.188 -12.156 1 57.53 338 ARG A N 1
ATOM 2770 C CA . ARG A 1 338 ? 13.195 29.453 -13.391 1 57.53 338 ARG A CA 1
ATOM 2771 C C . ARG A 1 338 ? 11.828 29.797 -13.961 1 57.53 338 ARG A C 1
ATOM 2773 O O . ARG A 1 338 ? 10.805 29.609 -13.305 1 57.53 338 ARG A O 1
ATOM 2780 N N . ASN A 1 339 ? 11.82 30.922 -14.695 1 56 339 ASN A N 1
ATOM 2781 C CA . ASN A 1 339 ? 10.648 31.469 -15.375 1 56 339 ASN A CA 1
ATOM 2782 C C . ASN A 1 339 ? 9.969 30.422 -16.25 1 56 339 ASN A C 1
ATOM 2784 O O . ASN A 1 339 ? 10.586 29.859 -17.141 1 56 339 ASN A O 1
ATOM 2788 N N . LYS A 1 340 ? 9.031 29.719 -15.703 1 57.94 340 LYS A N 1
ATOM 2789 C CA . LYS A 1 340 ? 8.219 28.875 -16.578 1 57.94 340 LYS A CA 1
ATOM 2790 C C . LYS A 1 340 ? 7.473 29.719 -17.609 1 57.94 340 LYS A C 1
ATOM 2792 O O . LYS A 1 340 ? 6.566 30.469 -17.266 1 57.94 340 LYS A O 1
ATOM 2797 N N . ALA A 1 341 ? 8.219 30.047 -18.562 1 56.56 341 ALA A N 1
ATOM 2798 C CA . ALA A 1 341 ? 7.527 30.797 -19.625 1 56.56 341 ALA A CA 1
ATOM 2799 C C . ALA A 1 341 ? 6.297 30.031 -20.109 1 56.56 341 ALA A C 1
ATOM 2801 O O . ALA A 1 341 ? 6.355 28.812 -20.312 1 56.56 341 ALA A O 1
ATOM 2802 N N . PRO A 1 342 ? 5.199 30.609 -19.859 1 62.97 342 PRO A N 1
ATOM 2803 C CA . PRO A 1 342 ? 3.982 29.969 -20.375 1 62.97 342 PRO A CA 1
ATOM 2804 C C . PRO A 1 342 ? 4.055 29.641 -21.859 1 62.97 342 PRO A C 1
ATOM 2806 O O . PRO A 1 342 ? 4.34 30.531 -22.672 1 62.97 342 PRO A O 1
ATOM 2809 N N . THR A 1 343 ? 4.469 28.5 -22.172 1 70.38 343 THR A N 1
ATOM 2810 C CA . THR A 1 343 ? 4.59 28.125 -23.578 1 70.38 343 THR A CA 1
ATOM 2811 C C . THR A 1 343 ? 3.244 27.688 -24.156 1 70.38 343 THR A C 1
ATOM 2813 O O . THR A 1 343 ? 2.361 27.266 -23.406 1 70.38 343 THR A O 1
ATOM 2816 N N . TRP A 1 344 ? 3.006 28.078 -25.359 1 72.75 344 TRP A N 1
ATOM 2817 C CA . TRP A 1 344 ? 1.824 27.734 -26.141 1 72.75 344 TRP A CA 1
ATOM 2818 C C . TRP A 1 344 ? 1.601 26.219 -26.156 1 72.75 344 TRP A C 1
ATOM 2820 O O . TRP A 1 344 ? 2.553 25.438 -26.031 1 72.75 344 TRP A O 1
ATOM 2830 N N . TRP A 1 345 ? 0.429 25.844 -26.234 1 77.94 345 TRP A N 1
ATOM 2831 C CA . TRP A 1 345 ? 0.074 24.438 -26.141 1 77.94 345 TRP A CA 1
ATOM 2832 C C . TRP A 1 345 ? 0.708 23.625 -27.266 1 77.94 345 TRP A C 1
ATOM 2834 O O . TRP A 1 345 ? 1.111 22.484 -27.078 1 77.94 345 TRP A O 1
ATOM 2844 N N . LEU A 1 346 ? 0.766 24.25 -28.453 1 76.75 346 LEU A N 1
ATOM 2845 C CA . LEU A 1 346 ? 1.358 23.547 -29.594 1 76.75 346 LEU A CA 1
ATOM 2846 C C . LEU A 1 346 ? 2.846 23.297 -29.359 1 76.75 346 LEU A C 1
ATOM 2848 O O . LEU A 1 346 ? 3.375 22.25 -29.734 1 76.75 346 LEU A O 1
ATOM 2852 N N . VAL A 1 347 ? 3.344 24.25 -28.703 1 80.12 347 VAL A N 1
ATOM 2853 C CA . VAL A 1 347 ? 4.766 24.109 -28.406 1 80.12 347 VAL A CA 1
ATOM 2854 C C . VAL A 1 347 ? 4.965 23.047 -27.344 1 80.12 347 VAL A C 1
ATOM 2856 O O . VAL A 1 347 ? 5.91 22.25 -27.422 1 80.12 347 VAL A O 1
ATOM 2859 N N . ARG A 1 348 ? 3.994 22.922 -26.516 1 84.12 348 ARG A N 1
ATOM 2860 C CA . ARG A 1 348 ? 4.078 21.906 -25.484 1 84.12 348 ARG A CA 1
ATOM 2861 C C . ARG A 1 348 ? 3.918 20.5 -26.078 1 84.12 348 ARG A C 1
ATOM 2863 O O . ARG A 1 348 ? 4.613 19.578 -25.672 1 84.12 348 ARG A O 1
ATOM 2870 N N . LEU A 1 349 ? 3.018 20.406 -27 1 86.19 349 LEU A N 1
ATOM 2871 C CA . LEU A 1 349 ? 2.818 19.125 -27.656 1 86.19 349 LEU A CA 1
ATOM 2872 C C . LEU A 1 349 ? 4.043 18.75 -28.484 1 86.19 349 LEU A C 1
ATOM 2874 O O . LEU A 1 349 ? 4.438 17.578 -28.516 1 86.19 349 LEU A O 1
ATOM 2878 N N . GLY A 1 350 ? 4.52 19.75 -29.156 1 85.81 350 GLY A N 1
ATOM 2879 C CA . GLY A 1 350 ? 5.746 19.484 -29.891 1 85.81 350 GLY A CA 1
ATOM 2880 C C . GLY A 1 350 ? 6.902 19.062 -29 1 85.81 350 GLY A C 1
ATOM 2881 O O . GLY A 1 350 ? 7.664 18.156 -29.344 1 85.81 350 GLY A O 1
ATOM 2882 N N . GLN A 1 351 ? 6.914 19.656 -27.875 1 86.88 351 GLN A N 1
ATOM 2883 C CA . GLN A 1 351 ? 7.965 19.297 -26.938 1 86.88 351 GLN A CA 1
ATOM 2884 C C . GLN A 1 351 ? 7.75 17.891 -26.375 1 86.88 351 GLN A C 1
ATOM 2886 O O . GLN A 1 351 ? 8.711 17.141 -26.219 1 86.88 351 GLN A O 1
ATOM 2891 N N . TYR A 1 352 ? 6.547 17.578 -26.156 1 88.56 352 TYR A N 1
ATOM 2892 C CA . TYR A 1 352 ? 6.238 16.25 -25.641 1 88.56 352 TYR A CA 1
ATOM 2893 C C . TYR A 1 352 ? 6.527 15.18 -26.672 1 88.56 352 TYR A C 1
ATOM 2895 O O . TYR A 1 352 ? 7.059 14.117 -26.344 1 88.56 352 TYR A O 1
ATOM 2903 N N . VAL A 1 353 ? 6.168 15.43 -27.938 1 89.75 353 VAL A N 1
ATOM 2904 C CA . VAL A 1 353 ? 6.422 14.484 -29.016 1 89.75 353 VAL A CA 1
ATOM 2905 C C . VAL A 1 353 ? 7.926 14.32 -29.219 1 89.75 353 VAL A C 1
ATOM 2907 O O . VAL A 1 353 ? 8.414 13.211 -29.438 1 89.75 353 VAL A O 1
ATOM 2910 N N . CYS A 1 354 ? 8.609 15.375 -29.047 1 89.19 354 CYS A N 1
ATOM 2911 C CA . CYS A 1 354 ? 10.062 15.305 -29.156 1 89.19 354 CYS A CA 1
ATOM 2912 C C . CYS A 1 354 ? 10.664 14.469 -28.047 1 89.19 354 CYS A C 1
ATOM 2914 O O . CYS A 1 354 ? 11.539 13.633 -28.281 1 89.19 354 CYS A O 1
ATOM 2916 N N . ASN A 1 355 ? 10.141 14.602 -26.906 1 91 355 ASN A N 1
ATOM 2917 C CA . ASN A 1 355 ? 10.648 13.812 -25.797 1 91 355 ASN A CA 1
ATOM 2918 C C . ASN A 1 355 ? 10.352 12.328 -25.969 1 91 355 ASN A C 1
ATOM 2920 O O . ASN A 1 355 ? 11.195 11.484 -25.656 1 91 355 ASN A O 1
ATOM 2924 N N . VAL A 1 356 ? 9.234 12.008 -26.5 1 91.19 356 VAL A N 1
ATOM 2925 C CA . VAL A 1 356 ? 8.852 10.617 -26.688 1 91.19 356 VAL A CA 1
ATOM 2926 C C . VAL A 1 356 ? 9.695 10 -27.812 1 91.19 356 VAL A C 1
ATOM 2928 O O . VAL A 1 356 ? 10.125 8.852 -27.703 1 91.19 356 VAL A O 1
ATOM 2931 N N . CYS A 1 357 ? 9.945 10.773 -28.812 1 91.62 357 CYS A N 1
ATOM 2932 C CA . CYS A 1 357 ? 10.773 10.297 -29.906 1 91.62 357 CYS A CA 1
ATOM 2933 C C . CYS A 1 357 ? 12.195 10 -29.438 1 91.62 357 CYS A C 1
ATOM 2935 O O . CYS A 1 357 ? 12.781 8.992 -29.828 1 91.62 357 CYS A O 1
ATOM 2937 N N . VAL A 1 358 ? 12.695 10.82 -28.562 1 92.44 358 VAL A N 1
ATOM 2938 C CA . VAL A 1 358 ? 14.055 10.602 -28.062 1 92.44 358 VAL A CA 1
ATOM 2939 C C . VAL A 1 358 ? 14.078 9.383 -27.141 1 92.44 358 VAL A C 1
ATOM 2941 O O . VAL A 1 358 ? 15.047 8.617 -27.141 1 92.44 358 VAL A O 1
ATOM 2944 N N . TRP A 1 359 ? 13.016 9.156 -26.406 1 91.88 359 TRP A N 1
ATOM 2945 C CA . TRP A 1 359 ? 12.938 7.98 -25.547 1 91.88 359 TRP A CA 1
ATOM 2946 C C . TRP A 1 359 ? 12.867 6.699 -26.375 1 91.88 359 TRP A C 1
ATOM 2948 O O . TRP A 1 359 ? 13.484 5.691 -26.016 1 91.88 359 TRP A O 1
ATOM 2958 N N . VAL A 1 360 ? 12.18 6.73 -27.453 1 92.44 360 VAL A N 1
ATOM 2959 C CA . VAL A 1 360 ? 12.078 5.566 -28.328 1 92.44 360 VAL A CA 1
ATOM 2960 C C . VAL A 1 360 ? 13.43 5.305 -28.984 1 92.44 360 VAL A C 1
ATOM 2962 O O . VAL A 1 360 ? 13.852 4.152 -29.125 1 92.44 360 VAL A O 1
ATOM 2965 N N . PHE A 1 361 ? 14.078 6.328 -29.297 1 92.38 361 PHE A N 1
ATOM 2966 C CA . PHE A 1 361 ? 15.406 6.203 -29.891 1 92.38 361 PHE A CA 1
ATOM 2967 C C . PHE A 1 361 ? 16.391 5.621 -28.875 1 92.38 361 PHE A C 1
ATOM 2969 O O . PHE A 1 361 ? 17.188 4.746 -29.219 1 92.38 361 PHE A O 1
ATOM 2976 N N . ALA A 1 362 ? 16.359 6.129 -27.656 1 92.69 362 ALA A N 1
ATOM 2977 C CA . ALA A 1 362 ? 17.25 5.613 -26.609 1 92.69 362 ALA A CA 1
ATOM 2978 C C . ALA A 1 362 ? 16.969 4.141 -26.328 1 92.69 362 ALA A C 1
ATOM 2980 O O . ALA A 1 362 ? 17.891 3.346 -26.156 1 92.69 362 ALA A O 1
ATOM 2981 N N . ALA A 1 363 ? 15.711 3.775 -26.297 1 92.75 363 ALA A N 1
ATOM 2982 C CA . ALA A 1 363 ? 15.336 2.381 -26.078 1 92.75 363 ALA A CA 1
ATOM 2983 C C . ALA A 1 363 ? 15.781 1.501 -27.25 1 92.75 363 ALA A C 1
ATOM 2985 O O . ALA A 1 363 ? 16.219 0.363 -27.047 1 92.75 363 ALA A O 1
ATOM 2986 N N . ALA A 1 364 ? 15.703 2.049 -28.453 1 93.19 364 ALA A N 1
ATOM 2987 C CA . ALA A 1 364 ? 16.156 1.33 -29.641 1 93.19 364 ALA A CA 1
ATOM 2988 C C . ALA A 1 364 ? 17.672 1.137 -29.609 1 93.19 364 ALA A C 1
ATOM 2990 O O . ALA A 1 364 ? 18.188 0.092 -30.031 1 93.19 364 ALA A O 1
ATOM 2991 N N . LEU A 1 365 ? 18.359 2.117 -29.125 1 91.88 365 LEU A N 1
ATOM 2992 C CA . LEU A 1 365 ? 19.812 2.016 -29 1 91.88 365 LEU A CA 1
ATOM 2993 C C . LEU A 1 365 ? 20.203 0.937 -27.984 1 91.88 365 LEU A C 1
ATOM 2995 O O . LEU A 1 365 ? 21.125 0.161 -28.234 1 91.88 365 LEU A O 1
ATOM 2999 N N . VAL A 1 366 ? 19.5 0.875 -26.891 1 93.38 366 VAL A N 1
ATOM 3000 C CA . VAL A 1 366 ? 19.781 -0.137 -25.875 1 93.38 366 VAL A CA 1
ATOM 3001 C C . VAL A 1 366 ? 19.469 -1.525 -26.438 1 93.38 366 VAL A C 1
ATOM 3003 O O . VAL A 1 366 ? 20.266 -2.455 -26.266 1 93.38 366 VAL A O 1
ATOM 3006 N N . ALA A 1 367 ? 18.375 -1.649 -27.172 1 93.5 367 ALA A N 1
ATOM 3007 C CA . ALA A 1 367 ? 18 -2.928 -27.781 1 93.5 367 ALA A CA 1
ATOM 3008 C C . ALA A 1 367 ? 18.984 -3.322 -28.875 1 93.5 367 ALA A C 1
ATOM 3010 O O . ALA A 1 367 ? 19.328 -4.5 -29.016 1 93.5 367 ALA A O 1
ATOM 3011 N N . GLY A 1 368 ? 19.391 -2.328 -29.656 1 93.69 368 GLY A N 1
ATOM 3012 C CA . GLY A 1 368 ? 20.406 -2.58 -30.672 1 93.69 368 GLY A CA 1
ATOM 3013 C C . GLY A 1 368 ? 21.719 -3.049 -30.109 1 93.69 368 GLY A C 1
ATOM 3014 O O . GLY A 1 368 ? 22.344 -3.969 -30.641 1 93.69 368 GLY A O 1
ATOM 3015 N N . LEU A 1 369 ? 22.125 -2.473 -28.969 1 94 369 LEU A N 1
ATOM 3016 C CA . LEU A 1 369 ? 23.359 -2.885 -28.328 1 94 369 LEU A CA 1
ATOM 3017 C C . LEU A 1 369 ? 23.234 -4.285 -27.734 1 94 369 LEU A C 1
ATOM 3019 O O . LEU A 1 369 ? 24.188 -5.07 -27.766 1 94 369 LEU A O 1
ATOM 3023 N N . ALA A 1 370 ? 22.141 -4.625 -27.172 1 94.5 370 ALA A N 1
ATOM 3024 C CA . ALA A 1 370 ? 21.891 -5.961 -26.625 1 94.5 370 ALA A CA 1
ATOM 3025 C C . ALA A 1 370 ? 21.922 -7.012 -27.734 1 94.5 370 ALA A C 1
ATOM 3027 O O . ALA A 1 370 ? 22.484 -8.094 -27.562 1 94.5 370 ALA A O 1
ATOM 3028 N N . ALA A 1 371 ? 21.359 -6.672 -28.875 1 94.38 371 ALA A N 1
ATOM 3029 C CA . ALA A 1 371 ? 21.359 -7.598 -30.016 1 94.38 371 ALA A CA 1
ATOM 3030 C C . ALA A 1 371 ? 22.781 -7.766 -30.562 1 94.38 371 ALA A C 1
ATOM 3032 O O . ALA A 1 371 ? 23.188 -8.875 -30.922 1 94.38 371 ALA A O 1
ATOM 3033 N N . ALA A 1 372 ? 23.453 -6.656 -30.609 1 93.5 372 ALA A N 1
ATOM 3034 C CA . ALA A 1 372 ? 24.844 -6.715 -31.062 1 93.5 372 ALA A CA 1
ATOM 3035 C C . ALA A 1 372 ? 25.688 -7.59 -30.141 1 93.5 372 ALA A C 1
ATOM 3037 O O . ALA A 1 372 ? 26.547 -8.352 -30.609 1 93.5 372 ALA A O 1
ATOM 3038 N N . LEU A 1 373 ? 25.5 -7.473 -28.875 1 93.56 373 LEU A N 1
ATOM 3039 C CA . LEU A 1 373 ? 26.219 -8.297 -27.906 1 93.56 373 LEU A CA 1
ATOM 3040 C C . LEU A 1 373 ? 25.875 -9.773 -28.094 1 93.56 373 LEU A C 1
ATOM 3042 O O . LEU A 1 373 ? 26.75 -10.625 -28.062 1 93.56 373 LEU A O 1
ATOM 3046 N N . TRP A 1 374 ? 24.609 -10.094 -28.375 1 92.25 374 TRP A N 1
ATOM 3047 C CA . TRP A 1 374 ? 24.188 -11.469 -28.594 1 92.25 374 TRP A CA 1
ATOM 3048 C C . TRP A 1 374 ? 24.859 -12.07 -29.812 1 92.25 374 TRP A C 1
ATOM 3050 O O . TRP A 1 374 ? 25.344 -13.211 -29.766 1 92.25 374 TRP A O 1
ATOM 3060 N N . LEU A 1 375 ? 25.016 -11.234 -30.828 1 92.12 375 LEU A N 1
ATOM 3061 C CA . LEU A 1 375 ? 25.641 -11.695 -32.062 1 92.12 375 LEU A CA 1
ATOM 3062 C C . LEU A 1 375 ? 27.141 -11.852 -31.875 1 92.12 375 LEU A C 1
ATOM 3064 O O . LEU A 1 375 ? 27.75 -12.781 -32.406 1 92.12 375 LEU A O 1
ATOM 3068 N N . LEU A 1 376 ? 27.719 -10.977 -31.094 1 90.81 376 LEU A N 1
ATOM 3069 C CA . LEU A 1 376 ? 29.156 -11.039 -30.844 1 90.81 376 LEU A CA 1
ATOM 3070 C C . LEU A 1 376 ? 29.516 -12.258 -30 1 90.81 376 LEU A C 1
ATOM 3072 O O . LEU A 1 376 ? 30.531 -12.898 -30.219 1 90.81 376 LEU A O 1
ATOM 3076 N N . LEU A 1 377 ? 28.734 -12.594 -29 1 90.44 377 LEU A N 1
ATOM 3077 C CA . LEU A 1 377 ? 28.969 -13.742 -28.141 1 90.44 377 LEU A CA 1
ATOM 3078 C C . LEU A 1 377 ? 28.781 -15.047 -28.891 1 90.44 377 LEU A C 1
ATOM 3080 O O . LEU A 1 377 ? 29.5 -16.031 -28.656 1 90.44 377 LEU A O 1
ATOM 3084 N N . ALA A 1 378 ? 27.875 -15.062 -29.828 1 88.56 378 ALA A N 1
ATOM 3085 C CA . ALA A 1 378 ? 27.562 -16.266 -30.594 1 88.56 378 ALA A CA 1
ATOM 3086 C C . ALA A 1 378 ? 28.609 -16.531 -31.672 1 88.56 378 ALA A C 1
ATOM 3088 O O . ALA A 1 378 ? 28.766 -17.656 -32.156 1 88.56 378 ALA A O 1
ATOM 3089 N N . TRP A 1 379 ? 29.375 -15.461 -31.938 1 84.75 379 TRP A N 1
ATOM 3090 C CA . TRP A 1 379 ? 30.406 -15.594 -32.969 1 84.75 379 TRP A CA 1
ATOM 3091 C C . TRP A 1 379 ? 31.594 -16.391 -32.469 1 84.75 379 TRP A C 1
ATOM 3093 O O . TRP A 1 379 ? 32.188 -16.016 -31.453 1 84.75 379 TRP A O 1
ATOM 3103 N N . LYS A 1 380 ? 31.891 -17.703 -32.75 1 76.44 380 LYS A N 1
ATOM 3104 C CA . LYS A 1 380 ? 33 -18.531 -32.344 1 76.44 380 LYS A CA 1
ATOM 3105 C C . LYS A 1 380 ? 34.219 -18.328 -33.25 1 76.44 380 LYS A C 1
ATOM 3107 O O . LYS A 1 380 ? 34.156 -18.625 -34.438 1 76.44 380 LYS A O 1
ATOM 3112 N N . PRO A 1 381 ? 35.188 -17.453 -32.594 1 74.88 381 PRO A N 1
ATOM 3113 C CA . PRO A 1 381 ? 36.344 -17.234 -33.469 1 74.88 381 PRO A CA 1
ATOM 3114 C C . PRO A 1 381 ? 37.125 -18.531 -33.75 1 74.88 381 PRO A C 1
ATOM 3116 O O . PRO A 1 381 ? 37.031 -19.484 -32.969 1 74.88 381 PRO A O 1
ATOM 3119 N N . GLY A 1 382 ? 37.719 -18.766 -34.844 1 64.88 382 GLY A N 1
ATOM 3120 C CA . GLY A 1 382 ? 38.562 -19.891 -35.188 1 64.88 382 GLY A CA 1
ATOM 3121 C C . GLY A 1 382 ? 39.625 -20.203 -34.156 1 64.88 382 GLY A C 1
ATOM 3122 O O . GLY A 1 382 ? 39.75 -19.469 -33.156 1 64.88 382 GLY A O 1
ATOM 3123 N N . PRO A 1 383 ? 40.219 -21.375 -33.938 1 63.19 383 PRO A N 1
ATOM 3124 C CA . PRO A 1 383 ? 41.188 -21.875 -32.938 1 63.19 383 PRO A CA 1
ATOM 3125 C C . PRO A 1 383 ? 42.281 -20.875 -32.625 1 63.19 383 PRO A C 1
ATOM 3127 O O . PRO A 1 383 ? 42.875 -20.906 -31.547 1 63.19 383 PRO A O 1
ATOM 3130 N N . GLY A 1 384 ? 42.625 -19.875 -33.312 1 59.03 384 GLY A N 1
ATOM 3131 C CA . GLY A 1 384 ? 43.75 -18.984 -33.125 1 59.03 384 GLY A CA 1
ATOM 3132 C C . GLY A 1 384 ? 43.469 -17.859 -32.156 1 59.03 384 GLY A C 1
ATOM 3133 O O . GLY A 1 384 ? 44.406 -17.203 -31.672 1 59.03 384 GLY A O 1
ATOM 3134 N N . LEU A 1 385 ? 42.375 -17.453 -31.906 1 68.31 385 LEU A N 1
ATOM 3135 C CA . LEU A 1 385 ? 42.156 -16.25 -31.094 1 68.31 385 LEU A CA 1
ATOM 3136 C C . LEU A 1 385 ? 41.781 -16.625 -29.672 1 68.31 385 LEU A C 1
ATOM 3138 O O . LEU A 1 385 ? 40.594 -16.656 -29.312 1 68.31 385 LEU A O 1
ATOM 3142 N N . THR A 1 386 ? 42.781 -17.062 -28.844 1 71.06 386 THR A N 1
ATOM 3143 C CA . THR A 1 386 ? 42.656 -17.547 -27.484 1 71.06 386 THR A CA 1
ATOM 3144 C C . THR A 1 386 ? 42.094 -16.453 -26.562 1 71.06 386 THR A C 1
ATOM 3146 O O . THR A 1 386 ? 41.469 -16.75 -25.547 1 71.06 386 THR A O 1
ATOM 3149 N N . TYR A 1 387 ? 42.188 -15.172 -26.969 1 82.56 387 TYR A N 1
ATOM 3150 C CA . TYR A 1 387 ? 41.781 -14.109 -26.047 1 82.56 387 TYR A CA 1
ATOM 3151 C C . TYR A 1 387 ? 40.5 -13.43 -26.531 1 82.56 387 TYR A C 1
ATOM 3153 O O . TYR A 1 387 ? 40.312 -12.234 -26.266 1 82.56 387 TYR A O 1
ATOM 3161 N N . TRP A 1 388 ? 39.625 -14.188 -27.141 1 84.69 388 TRP A N 1
ATOM 3162 C CA . TRP A 1 388 ? 38.406 -13.648 -27.688 1 84.69 388 TRP A CA 1
ATOM 3163 C C . TRP A 1 388 ? 37.469 -13.18 -26.578 1 84.69 388 TRP A C 1
ATOM 3165 O O . TRP A 1 388 ? 36.906 -12.086 -26.656 1 84.69 388 TRP A O 1
ATOM 3175 N N . PRO A 1 389 ? 37.344 -13.914 -25.469 1 86.75 389 PRO A N 1
ATOM 3176 C CA . PRO A 1 389 ? 36.438 -13.453 -24.406 1 86.75 389 PRO A CA 1
ATOM 3177 C C . PRO A 1 389 ? 36.906 -12.133 -23.781 1 86.75 389 PRO A C 1
ATOM 3179 O O . PRO A 1 389 ? 36.062 -11.32 -23.391 1 86.75 389 PRO A O 1
ATOM 3182 N N . LEU A 1 390 ? 38.125 -11.891 -23.734 1 89.38 390 LEU A N 1
ATOM 3183 C CA . LEU A 1 390 ? 38.625 -10.633 -23.203 1 89.38 390 LEU A CA 1
ATOM 3184 C C . LEU A 1 390 ? 38.344 -9.477 -24.141 1 89.38 390 LEU A C 1
ATOM 3186 O O . LEU A 1 390 ? 38 -8.375 -23.703 1 89.38 390 LEU A O 1
ATOM 3190 N N . LEU A 1 391 ? 38.375 -9.758 -25.438 1 89.69 391 LEU A N 1
ATOM 3191 C CA . LEU A 1 391 ? 38.094 -8.711 -26.422 1 89.69 391 LEU A CA 1
ATOM 3192 C C . LEU A 1 391 ? 36.625 -8.344 -26.422 1 89.69 391 LEU A C 1
ATOM 3194 O O . LEU A 1 391 ? 36.25 -7.176 -26.578 1 89.69 391 LEU A O 1
ATOM 3198 N N . VAL A 1 392 ? 35.812 -9.367 -26.25 1 90.62 392 VAL A N 1
ATOM 3199 C CA . VAL A 1 392 ? 34.375 -9.109 -26.203 1 90.62 392 VAL A CA 1
ATOM 3200 C C . VAL A 1 392 ? 34.062 -8.297 -24.953 1 90.62 392 VAL A C 1
ATOM 3202 O O . VAL A 1 392 ? 33.281 -7.34 -25.016 1 90.62 392 VAL A O 1
ATOM 3205 N N . SER A 1 393 ? 34.688 -8.625 -23.812 1 92.88 393 SER A N 1
ATOM 3206 C CA . SER A 1 393 ? 34.438 -7.887 -22.578 1 92.88 393 SER A CA 1
ATOM 3207 C C . SER A 1 393 ? 34.969 -6.461 -22.672 1 92.88 393 SER A C 1
ATOM 3209 O O . SER A 1 393 ? 34.375 -5.531 -22.125 1 92.88 393 SER A O 1
ATOM 3211 N N . LEU A 1 394 ? 36.031 -6.289 -23.344 1 92.75 394 LEU A N 1
ATOM 3212 C CA . LEU A 1 394 ? 36.594 -4.957 -23.547 1 92.75 394 LEU A CA 1
ATOM 3213 C C . LEU A 1 394 ? 35.656 -4.109 -24.422 1 92.75 394 LEU A C 1
ATOM 3215 O O . LEU A 1 394 ? 35.438 -2.932 -24.141 1 92.75 394 LEU A O 1
ATOM 3219 N N . ALA A 1 395 ? 35.156 -4.73 -25.438 1 92.56 395 ALA A N 1
ATOM 3220 C CA . ALA A 1 395 ? 34.219 -4.031 -26.312 1 92.56 395 ALA A CA 1
ATOM 3221 C C . ALA A 1 395 ? 32.938 -3.658 -25.562 1 92.56 395 ALA A C 1
ATOM 3223 O O . ALA A 1 395 ? 32.406 -2.562 -25.75 1 92.56 395 ALA A O 1
ATOM 3224 N N . LEU A 1 396 ? 32.531 -4.555 -24.75 1 93.69 396 LEU A N 1
ATOM 3225 C CA . LEU A 1 396 ? 31.312 -4.312 -23.969 1 93.69 396 LEU A CA 1
ATOM 3226 C C . LEU A 1 396 ? 31.531 -3.193 -22.953 1 93.69 396 LEU A C 1
ATOM 3228 O O . LEU A 1 396 ? 30.688 -2.305 -22.812 1 93.69 396 LEU A O 1
ATOM 3232 N N . THR A 1 397 ? 32.625 -3.201 -22.266 1 93.5 397 THR A N 1
ATOM 3233 C CA . THR A 1 397 ? 32.938 -2.164 -21.281 1 93.5 397 THR A CA 1
ATOM 3234 C C . THR A 1 397 ? 33.094 -0.805 -21.953 1 93.5 397 THR A C 1
ATOM 3236 O O . THR A 1 397 ? 32.656 0.215 -21.422 1 93.5 397 THR A O 1
ATOM 3239 N N . ALA A 1 398 ? 33.625 -0.858 -23.094 1 91.06 398 ALA A N 1
ATOM 3240 C CA . ALA A 1 398 ? 33.75 0.388 -23.844 1 91.06 398 ALA A CA 1
ATOM 3241 C C . ALA A 1 398 ? 32.406 0.925 -24.266 1 91.06 398 ALA A C 1
ATOM 3243 O O . ALA A 1 398 ? 32.125 2.127 -24.156 1 91.06 398 ALA A O 1
ATOM 3244 N N . ALA A 1 399 ? 31.578 0.034 -24.672 1 92.06 399 ALA A N 1
ATOM 3245 C CA . ALA A 1 399 ? 30.234 0.444 -25.047 1 92.06 399 ALA A CA 1
ATOM 3246 C C . ALA A 1 399 ? 29.469 0.989 -23.844 1 92.06 399 ALA A C 1
ATOM 3248 O O . ALA A 1 399 ? 28.75 1.982 -23.969 1 92.06 399 ALA A O 1
ATOM 3249 N N . LEU A 1 400 ? 29.672 0.404 -22.688 1 92.25 400 LEU A N 1
ATOM 3250 C CA . LEU A 1 400 ? 28.938 0.803 -21.484 1 92.25 400 LEU A CA 1
ATOM 3251 C C . LEU A 1 400 ? 29.469 2.127 -20.953 1 92.25 400 LEU A C 1
ATOM 3253 O O . LEU A 1 400 ? 28.766 2.834 -20.219 1 92.25 400 LEU A O 1
ATOM 3257 N N . THR A 1 401 ? 30.656 2.484 -21.328 1 88.81 401 THR A N 1
ATOM 3258 C CA . THR A 1 401 ? 31.234 3.756 -20.891 1 88.81 401 THR A CA 1
ATOM 3259 C C . THR A 1 401 ? 30.859 4.871 -21.859 1 88.81 401 THR A C 1
ATOM 3261 O O . THR A 1 401 ? 30.625 6.012 -21.453 1 88.81 401 THR A O 1
ATOM 3264 N N . ILE A 1 402 ? 30.641 4.535 -23.094 1 88.19 402 ILE A N 1
ATOM 3265 C CA . ILE A 1 402 ? 30.422 5.543 -24.125 1 88.19 402 ILE A CA 1
ATOM 3266 C C . ILE A 1 402 ? 28.938 5.84 -24.25 1 88.19 402 ILE A C 1
ATOM 3268 O O . ILE A 1 402 ? 28.531 6.984 -24.469 1 88.19 402 ILE A O 1
ATOM 3272 N N . CYS A 1 403 ? 28.156 4.859 -24.062 1 90.62 403 CYS A N 1
ATOM 3273 C CA . CYS A 1 403 ? 26.734 5.008 -24.281 1 90.62 403 CYS A CA 1
ATOM 3274 C C . CYS A 1 403 ? 26.125 6.031 -23.328 1 90.62 403 CYS A C 1
ATOM 3276 O O . CYS A 1 403 ? 25.328 6.871 -23.734 1 90.62 403 CYS A O 1
ATOM 3278 N N . PRO A 1 404 ? 26.578 6.055 -22.109 1 88.88 404 PRO A N 1
ATOM 3279 C CA . PRO A 1 404 ? 26.016 7.074 -21.219 1 88.88 404 PRO A CA 1
ATOM 3280 C C . PRO A 1 404 ? 26.406 8.492 -21.625 1 88.88 404 PRO A C 1
ATOM 3282 O O . PRO A 1 404 ? 25.641 9.438 -21.391 1 88.88 404 PRO A O 1
ATOM 3285 N N . LEU A 1 405 ? 27.516 8.664 -22.234 1 85.06 405 LEU A N 1
ATOM 3286 C CA . LEU A 1 405 ? 27.922 9.969 -22.734 1 85.06 405 LEU A CA 1
ATOM 3287 C C . LEU A 1 405 ? 27.031 10.398 -23.891 1 85.06 405 LEU A C 1
ATOM 3289 O O . LEU A 1 405 ? 26.688 11.578 -24.016 1 85.06 405 LEU A O 1
ATOM 3293 N N . MET A 1 406 ? 26.656 9.422 -24.641 1 88.38 406 MET A N 1
ATOM 3294 C CA . MET A 1 406 ? 25.734 9.711 -25.734 1 88.38 406 MET A CA 1
ATOM 3295 C C . MET A 1 406 ? 24.359 10.094 -25.203 1 88.38 406 MET A C 1
ATOM 3297 O O . MET A 1 406 ? 23.703 10.984 -25.75 1 88.38 406 MET A O 1
ATOM 3301 N N . PHE A 1 407 ? 23.969 9.445 -24.109 1 90.31 407 PHE A N 1
ATOM 3302 C CA . PHE A 1 407 ? 22.672 9.773 -23.516 1 90.31 407 PHE A CA 1
ATOM 3303 C C . PHE A 1 407 ? 22.672 11.18 -22.938 1 90.31 407 PHE A C 1
ATOM 3305 O O . PHE A 1 407 ? 21.656 11.867 -22.938 1 90.31 407 PHE A O 1
ATOM 3312 N N . HIS A 1 408 ? 23.891 11.562 -22.516 1 83.81 408 HIS A N 1
ATOM 3313 C CA . HIS A 1 408 ? 24.016 12.914 -21.969 1 83.81 408 HIS A CA 1
ATOM 3314 C C . HIS A 1 408 ? 23.828 13.961 -23.062 1 83.81 408 HIS A C 1
ATOM 3316 O O . HIS A 1 408 ? 23.25 15.023 -22.812 1 83.81 408 HIS A O 1
ATOM 3322 N N . VAL A 1 409 ? 24.219 13.625 -24.234 1 85.62 409 VAL A N 1
ATOM 3323 C CA . VAL A 1 409 ? 24.078 14.555 -25.359 1 85.62 409 VAL A CA 1
ATOM 3324 C C . VAL A 1 409 ? 22.641 14.531 -25.875 1 85.62 409 VAL A C 1
ATOM 3326 O O . VAL A 1 409 ? 22.109 15.57 -26.25 1 85.62 409 VAL A O 1
ATOM 3329 N N . LEU A 1 410 ? 22.031 13.406 -25.766 1 88.75 410 LEU A N 1
ATOM 3330 C CA . LEU A 1 410 ? 20.672 13.25 -26.25 1 88.75 410 LEU A CA 1
ATOM 3331 C C . LEU A 1 410 ? 19.688 14.031 -25.391 1 88.75 410 LEU A C 1
ATOM 3333 O O . LEU A 1 410 ? 18.688 14.547 -25.875 1 88.75 410 LEU A O 1
ATOM 3337 N N . VAL A 1 411 ? 20.031 14.148 -24.094 1 88.25 411 VAL A N 1
ATOM 3338 C CA . VAL A 1 411 ? 19.109 14.797 -23.172 1 88.25 411 VAL A CA 1
ATOM 3339 C C . VAL A 1 411 ? 19.094 16.297 -23.438 1 88.25 411 VAL A C 1
ATOM 3341 O O . VAL A 1 411 ? 18.094 16.984 -23.141 1 88.25 411 VAL A O 1
ATOM 3344 N N . LYS A 1 412 ? 20.172 16.812 -24.016 1 82.38 412 LYS A N 1
ATOM 3345 C CA . LYS A 1 412 ? 20.234 18.234 -24.328 1 82.38 412 LYS A CA 1
ATOM 3346 C C . LYS A 1 412 ? 19.281 18.594 -25.469 1 82.38 412 LYS A C 1
ATOM 3348 O O . LYS A 1 412 ? 18.891 19.75 -25.625 1 82.38 412 LYS A O 1
ATOM 3353 N N . LEU A 1 413 ? 18.875 17.578 -26.172 1 83.5 413 LEU A N 1
ATOM 3354 C CA . LEU A 1 413 ? 17.938 17.781 -27.266 1 83.5 413 LEU A CA 1
ATOM 3355 C C . LEU A 1 413 ? 16.5 17.766 -26.766 1 83.5 413 LEU A C 1
ATOM 3357 O O . LEU A 1 413 ? 15.578 18.172 -27.484 1 83.5 413 LEU A O 1
ATOM 3361 N N . GLU A 1 414 ? 16.359 17.438 -25.5 1 88.06 414 GLU A N 1
ATOM 3362 C CA . GLU A 1 414 ? 15.023 17.344 -24.922 1 88.06 414 GLU A CA 1
ATOM 3363 C C . GLU A 1 414 ? 14.688 18.594 -24.109 1 88.06 414 GLU A C 1
ATOM 3365 O O . GLU A 1 414 ? 15.547 19.438 -23.891 1 88.06 414 GLU A O 1
ATOM 3370 N N . PHE A 1 415 ? 13.414 18.734 -23.828 1 80.81 415 PHE A N 1
ATOM 3371 C CA . PHE A 1 415 ? 12.938 19.938 -23.172 1 80.81 415 PHE A CA 1
ATOM 3372 C C . PHE A 1 415 ? 12.547 19.656 -21.719 1 80.81 415 PHE A C 1
ATOM 3374 O O . PHE A 1 415 ? 11.383 19.797 -21.344 1 80.81 415 PHE A O 1
ATOM 3381 N N . TYR A 1 416 ? 13.531 19.109 -21.031 1 80.38 416 TYR A N 1
ATOM 3382 C CA . TYR A 1 416 ? 13.266 18.859 -19.625 1 80.38 416 TYR A CA 1
ATOM 3383 C C . TYR A 1 416 ? 13.914 19.938 -18.75 1 80.38 416 TYR A C 1
ATOM 3385 O O . TYR A 1 416 ? 14.859 20.609 -19.188 1 80.38 416 TYR A O 1
ATOM 3393 N N . ASN A 1 417 ? 13.297 20.062 -17.625 1 77.12 417 ASN A N 1
ATOM 3394 C CA . ASN A 1 417 ? 14.008 20.797 -16.578 1 77.12 417 ASN A CA 1
ATOM 3395 C C . ASN A 1 417 ? 15.312 20.094 -16.188 1 77.12 417 ASN A C 1
ATOM 3397 O O . ASN A 1 417 ? 15.43 18.875 -16.312 1 77.12 417 ASN A O 1
ATOM 3401 N N . PRO A 1 418 ? 16.328 20.828 -15.938 1 75.69 418 PRO A N 1
ATOM 3402 C CA . PRO A 1 418 ? 17.625 20.234 -15.633 1 75.69 418 PRO A CA 1
ATOM 3403 C C . PRO A 1 418 ? 17.547 19.125 -14.594 1 75.69 418 PRO A C 1
ATOM 3405 O O . PRO A 1 418 ? 18.281 18.141 -14.68 1 75.69 418 PRO A O 1
ATOM 3408 N N . ARG A 1 419 ? 16.656 19.25 -13.695 1 77.19 419 ARG A N 1
ATOM 3409 C CA . ARG A 1 419 ? 16.5 18.188 -12.703 1 77.19 419 ARG A CA 1
ATOM 3410 C C . ARG A 1 419 ? 15.938 16.922 -13.336 1 77.19 419 ARG A C 1
ATOM 3412 O O . ARG A 1 419 ? 16.438 15.828 -13.094 1 77.19 419 ARG A O 1
ATOM 3419 N N . THR A 1 420 ? 14.953 17.094 -14.055 1 81.31 420 THR A N 1
ATOM 3420 C CA . THR A 1 420 ? 14.312 15.953 -14.695 1 81.31 420 THR A CA 1
ATOM 3421 C C . THR A 1 420 ? 15.227 15.359 -15.773 1 81.31 420 THR A C 1
ATOM 3423 O O . THR A 1 420 ? 15.18 14.156 -16.031 1 81.31 420 THR A O 1
ATOM 3426 N N . ALA A 1 421 ? 16.109 16.281 -16.312 1 83.69 421 ALA A N 1
ATOM 3427 C CA . ALA A 1 421 ? 17.078 15.797 -17.312 1 83.69 421 ALA A CA 1
ATOM 3428 C C . ALA A 1 421 ? 18.078 14.828 -16.688 1 83.69 421 ALA A C 1
ATOM 3430 O O . ALA A 1 421 ? 18.438 13.82 -17.297 1 83.69 421 ALA A O 1
ATOM 3431 N N . LEU A 1 422 ? 18.484 15.141 -15.469 1 82.88 422 LEU A N 1
ATOM 3432 C CA . LEU A 1 422 ? 19.406 14.25 -14.766 1 82.88 422 LEU A CA 1
ATOM 3433 C C . LEU A 1 422 ? 18.75 12.914 -14.445 1 82.88 422 LEU A C 1
ATOM 3435 O O . LEU A 1 422 ? 19.359 11.859 -14.641 1 82.88 422 LEU A O 1
ATOM 3439 N N . TYR A 1 423 ? 17.516 12.977 -14.031 1 86.44 423 TYR A N 1
ATOM 3440 C CA . TYR A 1 423 ? 16.812 11.758 -13.656 1 86.44 423 TYR A CA 1
ATOM 3441 C C . TYR A 1 423 ? 16.562 10.875 -14.875 1 86.44 423 TYR A C 1
ATOM 3443 O O . TYR A 1 423 ? 16.688 9.648 -14.797 1 86.44 423 TYR A O 1
ATOM 3451 N N . VAL A 1 424 ? 16.266 11.492 -15.969 1 89.12 424 VAL A N 1
ATOM 3452 C CA . VAL A 1 424 ? 16 10.734 -17.188 1 89.12 424 VAL A CA 1
ATOM 3453 C C . VAL A 1 424 ? 17.281 10.094 -17.703 1 89.12 424 VAL A C 1
ATOM 3455 O O . VAL A 1 424 ? 17.266 8.945 -18.156 1 89.12 424 VAL A O 1
ATOM 3458 N N . THR A 1 425 ? 18.375 10.812 -17.562 1 88.88 425 THR A N 1
ATOM 3459 C CA . THR A 1 425 ? 19.656 10.25 -17.984 1 88.88 425 THR A CA 1
ATOM 3460 C C . THR A 1 425 ? 20.047 9.078 -17.094 1 88.88 425 THR A C 1
ATOM 3462 O O . THR A 1 425 ? 20.547 8.062 -17.578 1 88.88 425 THR A O 1
ATOM 3465 N N . LEU A 1 426 ? 19.781 9.211 -15.828 1 89.5 426 LEU A N 1
ATOM 3466 C CA . LEU A 1 426 ? 20.078 8.125 -14.906 1 89.5 426 LEU A CA 1
ATOM 3467 C C . LEU A 1 426 ? 19.203 6.91 -15.195 1 89.5 426 LEU A C 1
ATOM 3469 O O . LEU A 1 426 ? 19.672 5.77 -15.141 1 89.5 426 LEU A O 1
ATOM 3473 N N . ALA A 1 427 ? 18 7.133 -15.516 1 91 427 ALA A N 1
ATOM 3474 C CA . ALA A 1 427 ? 17.062 6.051 -15.805 1 91 427 ALA A CA 1
ATOM 3475 C C . ALA A 1 427 ? 17.453 5.297 -17.062 1 91 427 ALA A C 1
ATOM 3477 O O . ALA A 1 427 ? 17.406 4.066 -17.109 1 91 427 ALA A O 1
ATOM 3478 N N . ARG A 1 428 ? 17.859 6.094 -18.094 1 92.5 428 ARG A N 1
ATOM 3479 C CA . ARG A 1 428 ? 18.281 5.473 -19.344 1 92.5 428 ARG A CA 1
ATOM 3480 C C . ARG A 1 428 ? 19.531 4.633 -19.156 1 92.5 428 ARG A C 1
ATOM 3482 O O . ARG A 1 428 ? 19.641 3.527 -19.688 1 92.5 428 ARG A O 1
ATOM 3489 N N . THR A 1 429 ? 20.359 5.074 -18.391 1 91.62 429 THR A N 1
ATOM 3490 C CA . THR A 1 429 ? 21.609 4.348 -18.172 1 91.62 429 THR A CA 1
ATOM 3491 C C . THR A 1 429 ? 21.375 3.125 -17.281 1 91.62 429 THR A C 1
ATOM 3493 O O . THR A 1 429 ? 22 2.084 -17.484 1 91.62 429 THR A O 1
ATOM 3496 N N . TRP A 1 430 ? 20.531 3.266 -16.344 1 92.12 430 TRP A N 1
ATOM 3497 C CA . TRP A 1 430 ? 20.172 2.125 -15.508 1 92.12 430 TRP A CA 1
ATOM 3498 C C . TRP A 1 430 ? 19.547 1.018 -16.344 1 92.12 430 TRP A C 1
ATOM 3500 O O . TRP A 1 430 ? 19.844 -0.163 -16.156 1 92.12 430 TRP A O 1
ATOM 3510 N N . LEU A 1 431 ? 18.719 1.373 -17.297 1 92.31 431 LEU A N 1
ATOM 3511 C CA . LEU A 1 431 ? 18.078 0.408 -18.188 1 92.31 431 LEU A CA 1
ATOM 3512 C C . LEU A 1 431 ? 19.109 -0.28 -19.078 1 92.31 431 LEU A C 1
ATOM 3514 O O . LEU A 1 431 ? 19 -1.475 -19.359 1 92.31 431 LEU A O 1
ATOM 3518 N N . LEU A 1 432 ? 20.078 0.498 -19.469 1 94.06 432 LEU A N 1
ATOM 3519 C CA . LEU A 1 432 ? 21.156 -0.059 -20.281 1 94.06 432 LEU A CA 1
ATOM 3520 C C . LEU A 1 432 ? 21.953 -1.084 -19.484 1 94.06 432 LEU A C 1
ATOM 3522 O O . LEU A 1 432 ? 22.172 -2.207 -19.938 1 94.06 432 LEU A O 1
ATOM 3526 N N . ASP A 1 433 ? 22.312 -0.754 -18.266 1 93.94 433 ASP A N 1
ATOM 3527 C CA . ASP A 1 433 ? 23.141 -1.628 -17.438 1 93.94 433 ASP A CA 1
ATOM 3528 C C . ASP A 1 433 ? 22.391 -2.912 -17.078 1 93.94 433 ASP A C 1
ATOM 3530 O O . ASP A 1 433 ? 22.906 -4.012 -17.266 1 93.94 433 ASP A O 1
ATOM 3534 N N . ILE A 1 434 ? 21.234 -2.752 -16.594 1 92.38 434 ILE A N 1
ATOM 3535 C CA . ILE A 1 434 ? 20.469 -3.916 -16.156 1 92.38 434 ILE A CA 1
ATOM 3536 C C . ILE A 1 434 ? 20.047 -4.742 -17.375 1 92.38 434 ILE A C 1
ATOM 3538 O O . ILE A 1 434 ? 20 -5.973 -17.312 1 92.38 434 ILE A O 1
ATOM 3542 N N . GLY A 1 435 ? 19.766 -4.043 -18.547 1 91.88 435 GLY A N 1
ATOM 3543 C CA . GLY A 1 435 ? 19.406 -4.75 -19.766 1 91.88 435 GLY A CA 1
ATOM 3544 C C . GLY A 1 435 ? 20.547 -5.613 -20.297 1 91.88 435 GLY A C 1
ATOM 3545 O O . GLY A 1 435 ? 20.328 -6.773 -20.656 1 91.88 435 GLY A O 1
ATOM 3546 N N . ILE A 1 436 ? 21.672 -5.09 -20.234 1 94.38 436 ILE A N 1
ATOM 3547 C CA . ILE A 1 436 ? 22.828 -5.809 -20.75 1 94.38 436 ILE A CA 1
ATOM 3548 C C . ILE A 1 436 ? 23.188 -6.961 -19.812 1 94.38 436 ILE A C 1
ATOM 3550 O O . ILE A 1 436 ? 23.516 -8.062 -20.281 1 94.38 436 ILE A O 1
ATOM 3554 N N . LEU A 1 437 ? 23.172 -6.754 -18.531 1 94 437 LEU A N 1
ATOM 3555 C CA . LEU A 1 437 ? 23.5 -7.801 -17.562 1 94 437 LEU A CA 1
ATOM 3556 C C . LEU A 1 437 ? 22.469 -8.93 -17.625 1 94 437 LEU A C 1
ATOM 3558 O O . LEU A 1 437 ? 22.828 -10.109 -17.516 1 94 437 LEU A O 1
ATOM 3562 N N . MET A 1 438 ? 21.266 -8.594 -17.891 1 92.12 438 MET A N 1
ATOM 3563 C CA . MET A 1 438 ? 20.219 -9.609 -18 1 92.12 438 MET A CA 1
ATOM 3564 C C . MET A 1 438 ? 20.391 -10.422 -19.281 1 92.12 438 MET A C 1
ATOM 3566 O O . MET A 1 438 ? 20.188 -11.633 -19.281 1 92.12 438 MET A O 1
ATOM 3570 N N . VAL A 1 439 ? 20.766 -9.781 -20.359 1 93.44 439 VAL A N 1
ATOM 3571 C CA . VAL A 1 439 ? 21 -10.477 -21.609 1 93.44 439 VAL A CA 1
ATOM 3572 C C . VAL A 1 439 ? 22.188 -11.414 -21.484 1 93.44 439 VAL A C 1
ATOM 3574 O O . VAL A 1 439 ? 22.188 -12.523 -22.016 1 93.44 439 VAL A O 1
ATOM 3577 N N . LEU A 1 440 ? 23.219 -10.969 -20.734 1 94 440 LEU A N 1
ATOM 3578 C CA . LEU A 1 440 ? 24.375 -11.828 -20.5 1 94 440 LEU A CA 1
ATOM 3579 C C . LEU A 1 440 ? 23.969 -13.062 -19.703 1 94 440 LEU A C 1
ATOM 3581 O O . LEU A 1 440 ? 24.422 -14.172 -20 1 94 440 LEU A O 1
ATOM 3585 N N . LEU A 1 441 ? 23.156 -12.898 -18.75 1 92.31 441 LEU A N 1
ATOM 3586 C CA . LEU A 1 441 ? 22.703 -14.016 -17.922 1 92.31 441 LEU A CA 1
ATOM 3587 C C . LEU A 1 441 ? 21.891 -15 -18.75 1 92.31 441 LEU A C 1
ATOM 3589 O O . LEU A 1 441 ? 22.078 -16.219 -18.641 1 92.31 441 LEU A O 1
ATOM 3593 N N . ILE A 1 442 ? 21.016 -14.477 -19.625 1 89.94 442 ILE A N 1
ATOM 3594 C CA . ILE A 1 442 ? 20.172 -15.336 -20.453 1 89.94 442 ILE A CA 1
ATOM 3595 C C . ILE A 1 442 ? 21.031 -16.062 -21.484 1 89.94 442 ILE A C 1
ATOM 3597 O O . ILE A 1 442 ? 20.844 -17.25 -21.734 1 89.94 442 ILE A O 1
ATOM 3601 N N . TYR A 1 443 ? 21.984 -15.438 -22.016 1 91.88 443 TYR A N 1
ATOM 3602 C CA . TYR A 1 443 ? 22.828 -16.031 -23.047 1 91.88 443 TYR A CA 1
ATOM 3603 C C . TYR A 1 443 ? 23.625 -17.203 -22.469 1 91.88 443 TYR A C 1
ATOM 3605 O O . TYR A 1 443 ? 23.609 -18.312 -23.031 1 91.88 443 TYR A O 1
ATOM 3613 N N . TRP A 1 444 ? 24.328 -17 -21.391 1 89.69 444 TRP A N 1
ATOM 3614 C CA . TRP A 1 444 ? 25.188 -18.047 -20.828 1 89.69 444 TRP A CA 1
ATOM 3615 C C . TRP A 1 444 ? 24.359 -19.203 -20.281 1 89.69 444 TRP A C 1
ATOM 3617 O O . TRP A 1 444 ? 24.781 -20.359 -20.328 1 89.69 444 TRP A O 1
ATOM 3627 N N . SER A 1 445 ? 23.203 -18.953 -19.781 1 87.5 445 SER A N 1
ATOM 3628 C CA . SER A 1 445 ? 22.328 -20.016 -19.281 1 87.5 445 SER A CA 1
ATOM 3629 C C . SER A 1 445 ? 21.844 -20.922 -20.406 1 87.5 445 SER A C 1
ATOM 3631 O O . SER A 1 445 ? 21.656 -22.125 -20.203 1 87.5 445 SER A O 1
ATOM 3633 N N . GLN A 1 446 ? 21.719 -20.344 -21.594 1 86.81 446 GLN A N 1
ATOM 3634 C CA . GLN A 1 446 ? 21.25 -21.125 -22.719 1 86.81 446 GLN A CA 1
ATOM 3635 C C . GLN A 1 446 ? 22.422 -21.766 -23.469 1 86.81 446 GLN A C 1
ATOM 3637 O O . GLN A 1 446 ? 22.344 -22.938 -23.859 1 86.81 446 GLN A O 1
ATOM 3642 N N . ALA A 1 447 ? 23.5 -21.078 -23.609 1 85.19 447 ALA A N 1
ATOM 3643 C CA . ALA A 1 447 ? 24.656 -21.562 -24.375 1 85.19 447 ALA A CA 1
ATOM 3644 C C . ALA A 1 447 ? 25.391 -22.656 -23.609 1 85.19 447 ALA A C 1
ATOM 3646 O O . ALA A 1 447 ? 25.828 -23.656 -24.203 1 85.19 447 ALA A O 1
ATOM 3647 N N . HIS A 1 448 ? 25.594 -22.531 -22.328 1 83.25 448 HIS A N 1
ATOM 3648 C CA . HIS A 1 448 ? 26.328 -23.5 -21.516 1 83.25 448 HIS A CA 1
ATOM 3649 C C . HIS A 1 448 ? 25.406 -24.266 -20.594 1 83.25 448 HIS A C 1
ATOM 3651 O O . HIS A 1 448 ? 25.719 -24.469 -19.406 1 83.25 448 HIS A O 1
ATOM 3657 N N . ALA A 1 449 ? 24.219 -24.641 -21.109 1 77.88 449 ALA A N 1
ATOM 3658 C CA . ALA A 1 449 ? 23.234 -25.375 -20.328 1 77.88 449 ALA A CA 1
ATOM 3659 C C . ALA A 1 449 ? 23.797 -26.703 -19.844 1 77.88 449 ALA A C 1
ATOM 3661 O O . ALA A 1 449 ? 23.516 -27.125 -18.719 1 77.88 449 ALA A O 1
ATOM 3662 N N . ASP A 1 450 ? 24.703 -27.359 -20.688 1 78.56 450 ASP A N 1
ATOM 3663 C CA . ASP A 1 450 ? 25.234 -28.656 -20.328 1 78.56 450 ASP A CA 1
ATOM 3664 C C . ASP A 1 450 ? 26.578 -28.516 -19.609 1 78.56 450 ASP A C 1
ATOM 3666 O O . ASP A 1 450 ? 27.125 -29.5 -19.094 1 78.56 450 ASP A O 1
ATOM 3670 N N . GLN A 1 451 ? 27.094 -27.25 -19.625 1 84.88 451 GLN A N 1
ATOM 3671 C CA . GLN A 1 451 ? 28.312 -26.953 -18.875 1 84.88 451 GLN A CA 1
ATOM 3672 C C . GLN A 1 451 ? 28.016 -26.078 -17.672 1 84.88 451 GLN A C 1
ATOM 3674 O O . GLN A 1 451 ? 26.859 -25.891 -17.297 1 84.88 451 GLN A O 1
ATOM 3679 N N . CYS A 1 452 ? 29.016 -25.703 -16.938 1 87.81 452 CYS A N 1
ATOM 3680 C CA . CYS A 1 452 ? 28.844 -24.859 -15.758 1 87.81 452 CYS A CA 1
ATOM 3681 C C . CYS A 1 452 ? 28.594 -23.406 -16.156 1 87.81 452 CYS A C 1
ATOM 3683 O O . CYS A 1 452 ? 29.516 -22.594 -16.203 1 87.81 452 CYS A O 1
ATOM 3685 N N . TRP A 1 453 ? 27.344 -23.016 -16.531 1 89.38 453 TRP A N 1
ATOM 3686 C CA . TRP A 1 453 ? 26.984 -21.672 -16.984 1 89.38 453 TRP A CA 1
ATOM 3687 C C . TRP A 1 453 ? 27.203 -20.641 -15.875 1 89.38 453 TRP A C 1
ATOM 3689 O O . TRP A 1 453 ? 27.438 -19.469 -16.141 1 89.38 453 TRP A O 1
ATOM 3699 N N . GLU A 1 454 ? 27.141 -21.094 -14.602 1 91.06 454 GLU A N 1
ATOM 3700 C CA . GLU A 1 454 ? 27.328 -20.188 -13.469 1 91.06 454 GLU A CA 1
ATOM 3701 C C . GLU A 1 454 ? 28.75 -19.656 -13.414 1 91.06 454 GLU A C 1
ATOM 3703 O O . GLU A 1 454 ? 28.969 -18.469 -13.148 1 91.06 454 GLU A O 1
ATOM 3708 N N . THR A 1 455 ? 29.672 -20.562 -13.672 1 92.06 455 THR A N 1
ATOM 3709 C CA . THR A 1 455 ? 31.062 -20.125 -13.672 1 92.06 455 THR A CA 1
ATOM 3710 C C . THR A 1 455 ? 31.359 -19.234 -14.875 1 92.06 455 THR A C 1
ATOM 3712 O O . THR A 1 455 ? 32.125 -18.281 -14.781 1 92.06 455 THR A O 1
ATOM 3715 N N . SER A 1 456 ? 30.703 -19.516 -16.031 1 91.38 456 SER A N 1
ATOM 3716 C CA . SER A 1 456 ? 30.906 -18.688 -17.203 1 91.38 456 SER A CA 1
ATOM 3717 C C . SER A 1 456 ? 30.375 -17.266 -16.984 1 91.38 456 SER A C 1
ATOM 3719 O O . SER A 1 456 ? 31.016 -16.297 -17.375 1 91.38 456 SER A O 1
ATOM 3721 N N . PHE A 1 457 ? 29.266 -17.141 -16.375 1 92.56 457 PHE A N 1
ATOM 3722 C CA . PHE A 1 457 ? 28.719 -15.82 -16.062 1 92.56 457 PHE A CA 1
ATOM 3723 C C . PHE A 1 457 ? 29.578 -15.125 -15.016 1 92.56 457 PHE A C 1
ATOM 3725 O O . PHE A 1 457 ? 29.797 -13.906 -15.086 1 92.56 457 PHE A O 1
ATOM 3732 N N . GLY A 1 458 ? 30.047 -15.859 -14 1 93.25 458 GLY A N 1
ATOM 3733 C CA . GLY A 1 458 ? 30.938 -15.281 -13 1 93.25 458 GLY A CA 1
ATOM 3734 C C . GLY A 1 458 ? 32.219 -14.742 -13.586 1 93.25 458 GLY A C 1
ATOM 3735 O O . GLY A 1 458 ? 32.719 -13.695 -13.164 1 93.25 458 GLY A O 1
ATOM 3736 N N . GLN A 1 459 ? 32.719 -15.453 -14.57 1 93.12 459 GLN A N 1
ATOM 3737 C CA . GLN A 1 459 ? 33.938 -15.008 -15.234 1 93.12 459 GLN A CA 1
ATOM 3738 C C . GLN A 1 459 ? 33.688 -13.719 -16 1 93.12 459 GLN A C 1
ATOM 3740 O O . GLN A 1 459 ? 34.562 -12.82 -16 1 93.12 459 GLN A O 1
ATOM 3745 N N . GLU A 1 460 ? 32.562 -13.656 -16.625 1 92.81 460 GLU A N 1
ATOM 3746 C CA . GLU A 1 460 ? 32.219 -12.43 -17.344 1 92.81 460 GLU A CA 1
ATOM 3747 C C . GLU A 1 460 ? 32.062 -11.25 -16.391 1 92.81 460 GLU A C 1
ATOM 3749 O O . GLU A 1 460 ? 32.5 -10.141 -16.688 1 92.81 460 GLU A O 1
ATOM 3754 N N . ALA A 1 461 ? 31.391 -11.484 -15.305 1 93.94 461 ALA A N 1
ATOM 3755 C CA . ALA A 1 461 ? 31.203 -10.43 -14.32 1 93.94 461 ALA A CA 1
ATOM 3756 C C . ALA A 1 461 ? 32.531 -9.953 -13.75 1 93.94 461 ALA A C 1
ATOM 3758 O O . ALA A 1 461 ? 32.75 -8.758 -13.539 1 93.94 461 ALA A O 1
ATOM 3759 N N . TYR A 1 462 ? 33.438 -10.906 -13.523 1 94.31 462 TYR A N 1
ATOM 3760 C CA . TYR A 1 462 ? 34.75 -10.57 -13.023 1 94.31 462 TYR A CA 1
ATOM 3761 C C . TYR A 1 462 ? 35.531 -9.727 -14.031 1 94.31 462 TYR A C 1
ATOM 3763 O O . TYR A 1 462 ? 36.125 -8.711 -13.672 1 94.31 462 TYR A O 1
ATOM 3771 N N . ARG A 1 463 ? 35.469 -10.086 -15.289 1 94.5 463 ARG A N 1
ATOM 3772 C CA . ARG A 1 463 ? 36.156 -9.336 -16.328 1 94.5 463 ARG A CA 1
ATOM 3773 C C . ARG A 1 463 ? 35.562 -7.93 -16.469 1 94.5 463 ARG A C 1
ATOM 3775 O O . ARG A 1 463 ? 36.312 -6.965 -16.688 1 94.5 463 ARG A O 1
ATOM 3782 N N . LEU A 1 464 ? 34.25 -7.816 -16.328 1 93.75 464 LEU A N 1
ATOM 3783 C CA . LEU A 1 464 ? 33.594 -6.516 -16.453 1 93.75 464 LEU A CA 1
ATOM 3784 C C . LEU A 1 464 ? 34.031 -5.586 -15.32 1 93.75 464 LEU A C 1
ATOM 3786 O O . LEU A 1 464 ? 34.281 -4.402 -15.547 1 93.75 464 LEU A O 1
ATOM 3790 N N . VAL A 1 465 ? 34.156 -6.105 -14.094 1 94.31 465 VAL A N 1
ATOM 3791 C CA . VAL A 1 465 ? 34.531 -5.277 -12.953 1 94.31 465 VAL A CA 1
ATOM 3792 C C . VAL A 1 465 ? 36.031 -4.883 -13.062 1 94.31 465 VAL A C 1
ATOM 3794 O O . VAL A 1 465 ? 36.375 -3.738 -12.789 1 94.31 465 VAL A O 1
ATOM 3797 N N . LEU A 1 466 ? 36.844 -5.789 -13.5 1 93.94 466 LEU A N 1
ATOM 3798 C CA . LEU A 1 466 ? 38.281 -5.512 -13.617 1 93.94 466 LEU A CA 1
ATOM 3799 C C . LEU A 1 466 ? 38.531 -4.461 -14.688 1 93.94 466 LEU A C 1
ATOM 3801 O O . LEU A 1 466 ? 39.281 -3.51 -14.461 1 93.94 466 LEU A O 1
ATOM 3805 N N . LEU A 1 467 ? 37.906 -4.648 -15.82 1 94 467 LEU A N 1
ATOM 3806 C CA . LEU A 1 467 ? 38.094 -3.697 -16.906 1 94 467 LEU A CA 1
ATOM 3807 C C . LEU A 1 467 ? 37.5 -2.34 -16.562 1 94 467 LEU A C 1
ATOM 3809 O O . LEU A 1 467 ? 38.094 -1.299 -16.891 1 94 467 LEU A O 1
ATOM 3813 N N . ASP A 1 468 ? 36.406 -2.363 -15.906 1 92.69 468 ASP A N 1
ATOM 3814 C CA . ASP A 1 468 ? 35.812 -1.105 -15.484 1 92.69 468 ASP A CA 1
ATOM 3815 C C . ASP A 1 468 ? 36.656 -0.401 -14.438 1 92.69 468 ASP A C 1
ATOM 3817 O O . ASP A 1 468 ? 36.719 0.831 -14.391 1 92.69 468 ASP A O 1
ATOM 3821 N N . SER A 1 469 ? 37.344 -1.167 -13.602 1 93.75 469 SER A N 1
ATOM 3822 C CA . SER A 1 469 ? 38.219 -0.572 -12.594 1 93.75 469 SER A CA 1
ATOM 3823 C C . SER A 1 469 ? 39.375 0.165 -13.242 1 93.75 469 SER A C 1
ATOM 3825 O O . SER A 1 469 ? 39.75 1.257 -12.805 1 93.75 469 SER A O 1
ATOM 3827 N N . VAL A 1 470 ? 39.812 -0.37 -14.273 1 92.38 470 VAL A N 1
ATOM 3828 C CA . VAL A 1 470 ? 40.938 0.277 -14.969 1 92.38 470 VAL A CA 1
ATOM 3829 C C . VAL A 1 470 ? 40.438 1.562 -15.633 1 92.38 470 VAL A C 1
ATOM 3831 O O . VAL A 1 470 ? 41.094 2.602 -15.539 1 92.38 470 VAL A O 1
ATOM 3834 N N . ILE A 1 471 ? 39.312 1.504 -16.141 1 90 471 ILE A N 1
ATOM 3835 C CA . ILE A 1 471 ? 38.781 2.672 -16.828 1 90 471 ILE A CA 1
ATOM 3836 C C . ILE A 1 471 ? 38.406 3.744 -15.82 1 90 471 ILE A C 1
ATOM 3838 O O . ILE A 1 471 ? 38.719 4.922 -15.992 1 90 471 ILE A O 1
ATOM 3842 N N . SER A 1 472 ? 37.812 3.377 -14.781 1 90.19 472 SER A N 1
ATOM 3843 C CA . SER A 1 472 ? 37.281 4.344 -13.82 1 90.19 472 SER A CA 1
ATOM 3844 C C . SER A 1 472 ? 38.406 4.91 -12.945 1 90.19 472 SER A C 1
ATOM 3846 O O . SER A 1 472 ? 38.344 6.066 -12.523 1 90.19 472 SER A O 1
ATOM 3848 N N . LEU A 1 473 ? 39.469 4.148 -12.664 1 92.31 473 LEU A N 1
ATOM 3849 C CA . LEU A 1 473 ? 40.5 4.594 -11.742 1 92.31 473 LEU A CA 1
ATOM 3850 C C . LEU A 1 473 ? 41.656 5.254 -12.492 1 92.31 473 LEU A C 1
ATOM 3852 O O . LEU A 1 473 ? 42.344 6.137 -11.961 1 92.31 473 LEU A O 1
ATOM 3856 N N . LEU A 1 474 ? 41.812 4.812 -13.797 1 91.44 474 LEU A N 1
ATOM 3857 C CA . LEU A 1 474 ? 43.031 5.309 -14.477 1 91.44 474 LEU A CA 1
ATOM 3858 C C . LEU A 1 474 ? 42.625 6.156 -15.688 1 91.44 474 LEU A C 1
ATOM 3860 O O . LEU A 1 474 ? 43 7.34 -15.758 1 91.44 474 LEU A O 1
ATOM 3864 N N . VAL A 1 475 ? 41.844 5.645 -16.516 1 88.56 475 VAL A N 1
ATOM 3865 C CA . VAL A 1 475 ? 41.594 6.285 -17.797 1 88.56 475 VAL A CA 1
ATOM 3866 C C . VAL A 1 475 ? 40.781 7.551 -17.609 1 88.56 475 VAL A C 1
ATOM 3868 O O . VAL A 1 475 ? 41.125 8.617 -18.109 1 88.56 475 VAL A O 1
ATOM 3871 N N . LEU A 1 476 ? 39.719 7.496 -16.891 1 85.75 476 LEU A N 1
ATOM 3872 C CA . LEU A 1 476 ? 38.781 8.625 -16.75 1 85.75 476 LEU A CA 1
ATOM 3873 C C . LEU A 1 476 ? 39.438 9.75 -15.953 1 85.75 476 LEU A C 1
ATOM 3875 O O . LEU A 1 476 ? 39.406 10.914 -16.375 1 85.75 476 LEU A O 1
ATOM 3879 N N . PRO A 1 477 ? 40.094 9.469 -14.812 1 87.44 477 PRO A N 1
ATOM 3880 C CA . PRO A 1 477 ? 40.75 10.555 -14.086 1 87.44 477 PRO A CA 1
ATOM 3881 C C . PRO A 1 477 ? 41.906 11.172 -14.875 1 87.44 477 PRO A C 1
ATOM 3883 O O . PRO A 1 477 ? 42.188 12.375 -14.766 1 87.44 477 PRO A O 1
ATOM 3886 N N . LEU A 1 478 ? 42.562 10.352 -15.703 1 87.31 478 LEU A N 1
ATOM 3887 C CA . LEU A 1 478 ? 43.625 10.891 -16.531 1 87.31 478 LEU A CA 1
ATOM 3888 C C . LEU A 1 478 ? 43.094 11.852 -17.578 1 87.31 478 LEU A C 1
ATOM 3890 O O . LEU A 1 478 ? 43.688 12.891 -17.859 1 87.31 478 LEU A O 1
ATOM 3894 N N . PHE A 1 479 ? 42.031 11.445 -18.078 1 83.94 479 PHE A N 1
ATOM 3895 C CA . PHE A 1 479 ? 41.375 12.32 -19.047 1 83.94 479 PHE A CA 1
ATOM 3896 C C . PHE A 1 479 ? 40.906 13.617 -18.391 1 83.94 479 PHE A C 1
ATOM 3898 O O . PHE A 1 479 ? 41.062 14.703 -18.953 1 83.94 479 PHE A O 1
ATOM 3905 N N . GLU A 1 480 ? 40.344 13.578 -17.234 1 83 480 GLU A N 1
ATOM 3906 C CA . GLU A 1 480 ? 39.875 14.766 -16.516 1 83 480 GLU A CA 1
ATOM 3907 C C . GLU A 1 480 ? 41.062 15.641 -16.094 1 83 480 GLU A C 1
ATOM 3909 O O . GLU A 1 480 ? 40.969 16.875 -16.156 1 83 480 GLU A O 1
ATOM 3914 N N . PHE A 1 481 ? 42.156 15.031 -15.758 1 82.44 481 PHE A N 1
ATOM 3915 C CA . PHE A 1 481 ? 43.344 15.766 -15.352 1 82.44 481 PHE A CA 1
ATOM 3916 C C . PHE A 1 481 ? 43.969 16.469 -16.547 1 82.44 481 PHE A C 1
ATOM 3918 O O . PHE A 1 481 ? 44.406 17.625 -16.438 1 82.44 481 PHE A O 1
ATOM 3925 N N . THR A 1 482 ? 43.969 15.734 -17.625 1 83.19 482 THR A N 1
ATOM 3926 C CA . THR A 1 482 ? 44.531 16.328 -18.828 1 83.19 482 THR A CA 1
ATOM 3927 C C . THR A 1 482 ? 43.688 17.5 -19.297 1 83.19 482 THR A C 1
ATOM 3929 O O . THR A 1 482 ? 44.219 18.531 -19.719 1 83.19 482 THR A O 1
ATOM 3932 N N . ARG A 1 483 ? 42.469 17.344 -19.172 1 83.19 483 ARG A N 1
ATOM 3933 C CA . ARG A 1 483 ? 41.562 18.422 -19.547 1 83.19 483 ARG A CA 1
ATOM 3934 C C . ARG A 1 483 ? 41.719 19.625 -18.625 1 83.19 483 ARG A C 1
ATOM 3936 O O . ARG A 1 483 ? 41.656 20.766 -19.062 1 83.19 483 ARG A O 1
ATOM 3943 N N . GLY A 1 484 ? 41.844 19.328 -17.344 1 80.31 484 GLY A N 1
ATOM 3944 C CA . GLY A 1 484 ? 42.094 20.391 -16.391 1 80.31 484 GLY A CA 1
ATOM 3945 C C . GLY A 1 484 ? 43.375 21.141 -16.641 1 80.31 484 GLY A C 1
ATOM 3946 O O . GLY A 1 484 ? 43.438 22.359 -16.531 1 80.31 484 GLY A O 1
ATOM 3947 N N . LEU A 1 485 ? 44.375 20.375 -17.141 1 79.19 485 LEU A N 1
ATOM 3948 C CA . LEU A 1 485 ? 45.688 20.969 -17.422 1 79.19 485 LEU A CA 1
ATOM 3949 C C . LEU A 1 485 ? 45.625 21.812 -18.688 1 79.19 485 LEU A C 1
ATOM 3951 O O . LEU A 1 485 ? 46.219 22.875 -18.766 1 79.19 485 LEU A O 1
ATOM 3955 N N . ILE A 1 486 ? 44.875 21.266 -19.641 1 81 486 ILE A N 1
ATOM 3956 C CA . ILE A 1 486 ? 44.75 21.984 -20.891 1 81 486 ILE A CA 1
ATOM 3957 C C . ILE A 1 486 ? 44.031 23.312 -20.641 1 81 486 ILE A C 1
ATOM 3959 O O . ILE A 1 486 ? 44.375 24.344 -21.219 1 81 486 ILE A O 1
ATOM 3963 N N . TYR A 1 487 ? 43.062 23.234 -19.797 1 79.69 487 TYR A N 1
ATOM 3964 C CA . TYR A 1 487 ? 42.344 24.453 -19.484 1 79.69 487 TYR A CA 1
ATOM 3965 C C . TYR A 1 487 ? 43.219 25.453 -18.766 1 79.69 487 TYR A C 1
ATOM 3967 O O . TYR A 1 487 ? 43.125 26.672 -19 1 79.69 487 TYR A O 1
ATOM 3975 N N . LYS A 1 488 ? 44 24.891 -17.859 1 75.62 488 LYS A N 1
ATOM 3976 C CA . LYS A 1 488 ? 44.906 25.781 -17.141 1 75.62 488 LYS A CA 1
ATOM 3977 C C . LYS A 1 488 ? 45.938 26.422 -18.078 1 75.62 488 LYS A C 1
ATOM 3979 O O . LYS A 1 488 ? 46.312 27.578 -17.875 1 75.62 488 LYS A O 1
ATOM 3984 N N . TRP A 1 489 ? 46.25 25.609 -19.141 1 74.75 489 TRP A N 1
ATOM 3985 C CA . TRP A 1 489 ? 47.25 26.109 -20.078 1 74.75 489 TRP A CA 1
ATOM 3986 C C . TRP A 1 489 ? 46.625 27.047 -21.094 1 74.75 489 TRP A C 1
ATOM 3988 O O . TRP A 1 489 ? 47.219 28.094 -21.422 1 74.75 489 TRP A O 1
ATOM 3998 N N . SER A 1 490 ? 45.594 26.672 -21.719 1 70.81 490 SER A N 1
ATOM 3999 C CA . SER A 1 490 ? 45.094 27.453 -22.844 1 70.81 490 SER A CA 1
ATOM 4000 C C . SER A 1 490 ? 44 28.406 -22.406 1 70.81 490 SER A C 1
ATOM 4002 O O . SER A 1 490 ? 43.625 29.328 -23.125 1 70.81 490 SER A O 1
ATOM 4004 N N . ASN A 1 491 ? 43.812 28.75 -21.141 1 65.5 491 ASN A N 1
ATOM 4005 C CA . ASN A 1 491 ? 42.781 29.594 -20.562 1 65.5 491 ASN A CA 1
ATOM 4006 C C . ASN A 1 491 ? 41.531 29.656 -21.438 1 65.5 491 ASN A C 1
ATOM 4008 O O . ASN A 1 491 ? 40.688 30.547 -21.297 1 65.5 491 ASN A O 1
ATOM 4012 N N . LYS A 1 492 ? 41.5 29.031 -22.641 1 60.38 492 LYS A N 1
ATOM 4013 C CA . LYS A 1 492 ? 40.375 29.094 -23.562 1 60.38 492 LYS A CA 1
ATOM 4014 C C . LYS A 1 492 ? 39.406 27.922 -23.359 1 60.38 492 LYS A C 1
ATOM 4016 O O . LYS A 1 492 ? 39.844 26.766 -23.25 1 60.38 492 LYS A O 1
ATOM 4021 N N . GLY A 1 493 ? 38.188 27.984 -22.594 1 60.38 493 GLY A N 1
ATOM 4022 C CA . GLY A 1 493 ? 37.094 27 -22.516 1 60.38 493 GLY A CA 1
ATOM 4023 C C . GLY A 1 493 ? 36.438 26.953 -21.156 1 60.38 493 GLY A C 1
ATOM 4024 O O . GLY A 1 493 ? 36.781 27.734 -20.266 1 60.38 493 GLY A O 1
ATOM 4025 N N . SER A 1 494 ? 35.406 26.359 -21.109 1 61.97 494 SER A N 1
ATOM 4026 C CA . SER A 1 494 ? 34.625 26.219 -19.891 1 61.97 494 SER A CA 1
ATOM 4027 C C . SER A 1 494 ? 35.281 25.25 -18.906 1 61.97 494 SER A C 1
ATOM 4029 O O . SER A 1 494 ? 35.75 24.172 -19.312 1 61.97 494 SER A O 1
ATOM 4031 N N . PRO A 1 495 ? 35.812 25.781 -17.719 1 66.12 495 PRO A N 1
ATOM 4032 C CA . PRO A 1 495 ? 36.406 24.922 -16.703 1 66.12 495 PRO A CA 1
ATOM 4033 C C . PRO A 1 495 ? 35.625 23.625 -16.5 1 66.12 495 PRO A C 1
ATOM 4035 O O . PRO A 1 495 ? 34.375 23.625 -16.625 1 66.12 495 PRO A O 1
ATOM 4038 N N . PRO A 1 496 ? 36.438 22.516 -16.5 1 75.81 496 PRO A N 1
ATOM 4039 C CA . PRO A 1 496 ? 35.75 21.219 -16.297 1 75.81 496 PRO A CA 1
ATOM 4040 C C . PRO A 1 496 ? 35 21.172 -14.977 1 75.81 496 PRO A C 1
ATOM 4042 O O . PRO A 1 496 ? 35.469 21.672 -13.953 1 75.81 496 PRO A O 1
ATOM 4045 N N . GLU A 1 497 ? 33.688 20.891 -15.062 1 74.5 497 GLU A N 1
ATOM 4046 C CA . GLU A 1 497 ? 32.844 20.703 -13.875 1 74.5 497 GLU A CA 1
ATOM 4047 C C . GLU A 1 497 ? 32.781 19.219 -13.5 1 74.5 497 GLU A C 1
ATOM 4049 O O . GLU A 1 497 ? 32.938 18.344 -14.352 1 74.5 497 GLU A O 1
ATOM 4054 N N . PHE A 1 498 ? 32.781 19.062 -12.195 1 76.56 498 PHE A N 1
ATOM 4055 C CA . PHE A 1 498 ? 32.562 17.703 -11.734 1 76.56 498 PHE A CA 1
ATOM 4056 C C . PHE A 1 498 ? 31.219 17.172 -12.234 1 76.56 498 PHE A C 1
ATOM 4058 O O . PHE A 1 498 ? 30.172 17.688 -11.867 1 76.56 498 PHE A O 1
ATOM 4065 N N . ASN A 1 499 ? 31.297 16.281 -13.211 1 76.56 499 ASN A N 1
ATOM 4066 C CA . ASN A 1 499 ? 30.094 15.695 -13.766 1 76.56 499 ASN A CA 1
ATOM 4067 C C . ASN A 1 499 ? 29.438 14.719 -12.797 1 76.56 499 ASN A C 1
ATOM 4069 O O . ASN A 1 499 ? 29.844 13.562 -12.703 1 76.56 499 ASN A O 1
ATOM 4073 N N . LEU A 1 500 ? 28.531 15.141 -12.102 1 77.69 500 LEU A N 1
ATOM 4074 C CA . LEU A 1 500 ? 27.828 14.352 -11.094 1 77.69 500 LEU A CA 1
ATOM 4075 C C . LEU A 1 500 ? 27.094 13.18 -11.734 1 77.69 500 LEU A C 1
ATOM 4077 O O . LEU A 1 500 ? 27.109 12.062 -11.203 1 77.69 500 LEU A O 1
ATOM 4081 N N . ALA A 1 501 ? 26.5 13.461 -12.852 1 76.75 501 ALA A N 1
ATOM 4082 C CA . ALA A 1 501 ? 25.672 12.438 -13.492 1 76.75 501 ALA A CA 1
ATOM 4083 C C . ALA A 1 501 ? 26.516 11.242 -13.914 1 76.75 501 ALA A C 1
ATOM 4085 O O . ALA A 1 501 ? 26.203 10.094 -13.586 1 76.75 501 ALA A O 1
ATOM 4086 N N . TYR A 1 502 ? 27.641 11.516 -14.484 1 81.31 502 TYR A N 1
ATOM 4087 C CA . TYR A 1 502 ? 28.469 10.438 -15.008 1 81.31 502 TYR A CA 1
ATOM 4088 C C . TYR A 1 502 ? 29.109 9.641 -13.875 1 81.31 502 TYR A C 1
ATOM 4090 O O . TYR A 1 502 ? 29.156 8.406 -13.93 1 81.31 502 TYR A O 1
ATOM 4098 N N . ASN A 1 503 ? 29.562 10.297 -12.914 1 85.12 503 ASN A N 1
ATOM 4099 C CA . ASN A 1 503 ? 30.203 9.602 -11.805 1 85.12 503 ASN A CA 1
ATOM 4100 C C . ASN A 1 503 ? 29.219 8.766 -11.016 1 85.12 503 ASN A C 1
ATOM 4102 O O . ASN A 1 503 ? 29.547 7.688 -10.523 1 85.12 503 ASN A O 1
ATOM 4106 N N . SER A 1 504 ? 28.062 9.273 -10.891 1 87.69 504 SER A N 1
ATOM 4107 C CA . SER A 1 504 ? 27.047 8.5 -10.195 1 87.69 504 SER A CA 1
ATOM 4108 C C . SER A 1 504 ? 26.656 7.258 -10.992 1 87.69 504 SER A C 1
ATOM 4110 O O . SER A 1 504 ? 26.312 6.227 -10.414 1 87.69 504 SER A O 1
ATOM 4112 N N . LEU A 1 505 ? 26.781 7.316 -12.281 1 86.88 505 LEU A N 1
ATOM 4113 C CA . LEU A 1 505 ? 26.422 6.191 -13.141 1 86.88 505 LEU A CA 1
ATOM 4114 C C . LEU A 1 505 ? 27.422 5.051 -12.969 1 86.88 505 LEU A C 1
ATOM 4116 O O . LEU A 1 505 ? 27.047 3.879 -13.008 1 86.88 505 LEU A O 1
ATOM 4120 N N . THR A 1 506 ? 28.641 5.41 -12.766 1 88.19 506 THR A N 1
ATOM 4121 C CA . THR A 1 506 ? 29.672 4.387 -12.57 1 88.19 506 THR A CA 1
ATOM 4122 C C . THR A 1 506 ? 29.438 3.641 -11.258 1 88.19 506 THR A C 1
ATOM 4124 O O . THR A 1 506 ? 29.641 2.426 -11.188 1 88.19 506 THR A O 1
ATOM 4127 N N . LEU A 1 507 ? 28.953 4.375 -10.305 1 92.12 507 LEU A N 1
ATOM 4128 C CA . LEU A 1 507 ? 28.672 3.738 -9.023 1 92.12 507 LEU A CA 1
ATOM 4129 C C . LEU A 1 507 ? 27.484 2.801 -9.133 1 92.12 507 LEU A C 1
ATOM 4131 O O . LEU A 1 507 ? 27.5 1.704 -8.57 1 92.12 507 LEU A O 1
ATOM 4135 N N . LEU A 1 508 ? 26.516 3.203 -9.844 1 93 508 LEU A N 1
ATOM 4136 C CA . LEU A 1 508 ? 25.312 2.391 -10.039 1 93 508 LEU A CA 1
ATOM 4137 C C . LEU A 1 508 ? 25.641 1.128 -10.828 1 93 508 LEU A C 1
ATOM 4139 O O . LEU A 1 508 ? 25.125 0.05 -10.523 1 93 508 LEU A O 1
ATOM 4143 N N . TYR A 1 509 ? 26.5 1.282 -11.773 1 92.94 509 TYR A N 1
ATOM 4144 C CA . TYR A 1 509 ? 26.922 0.141 -12.578 1 92.94 509 TYR A CA 1
ATOM 4145 C C . TYR A 1 509 ? 27.656 -0.885 -11.727 1 92.94 509 TYR A C 1
ATOM 4147 O O . TYR A 1 509 ? 27.375 -2.084 -11.805 1 92.94 509 TYR A O 1
ATOM 4155 N N . ASN A 1 510 ? 28.578 -0.402 -10.953 1 94.06 510 ASN A N 1
ATOM 4156 C CA . ASN A 1 510 ? 29.344 -1.311 -10.094 1 94.06 510 ASN A CA 1
ATOM 4157 C C . ASN A 1 510 ? 28.438 -2.045 -9.117 1 94.06 510 ASN A C 1
ATOM 4159 O O . ASN A 1 510 ? 28.609 -3.236 -8.867 1 94.06 510 ASN A O 1
ATOM 4163 N N . GLN A 1 511 ? 27.453 -1.313 -8.625 1 94.62 511 GLN A N 1
ATOM 4164 C CA . GLN A 1 511 ? 26.547 -1.946 -7.668 1 94.62 511 GLN A CA 1
ATOM 4165 C C . GLN A 1 511 ? 25.641 -2.969 -8.359 1 94.62 511 GLN A C 1
ATOM 4167 O O . GLN A 1 511 ? 25.328 -4.012 -7.781 1 94.62 511 GLN A O 1
ATOM 4172 N N . ALA A 1 512 ? 25.266 -2.699 -9.562 1 94.75 512 ALA A N 1
ATOM 4173 C CA . ALA A 1 512 ? 24.438 -3.641 -10.312 1 94.75 512 ALA A CA 1
ATOM 4174 C C . ALA A 1 512 ? 25.203 -4.93 -10.609 1 94.75 512 ALA A C 1
ATOM 4176 O O . ALA A 1 512 ? 24.641 -6.023 -10.516 1 94.75 512 ALA A O 1
ATOM 4177 N N . VAL A 1 513 ? 26.484 -4.809 -10.906 1 95.31 513 VAL A N 1
ATOM 4178 C CA . VAL A 1 513 ? 27.312 -5.977 -11.211 1 95.31 513 VAL A CA 1
ATOM 4179 C C . VAL A 1 513 ? 27.547 -6.789 -9.938 1 95.31 513 VAL A C 1
ATOM 4181 O O . VAL A 1 513 ? 27.562 -8.023 -9.977 1 95.31 513 VAL A O 1
ATOM 4184 N N . VAL A 1 514 ? 27.672 -6.105 -8.859 1 95.75 514 VAL A N 1
ATOM 4185 C CA . VAL A 1 514 ? 27.891 -6.797 -7.59 1 95.75 514 VAL A CA 1
ATOM 4186 C C . VAL A 1 514 ? 26.641 -7.586 -7.207 1 95.75 514 VAL A C 1
ATOM 4188 O O . VAL A 1 514 ? 26.734 -8.727 -6.742 1 95.75 514 VAL A O 1
ATOM 4191 N N . TRP A 1 515 ? 25.469 -7.02 -7.422 1 95 515 TRP A N 1
ATOM 4192 C CA . TRP A 1 515 ? 24.219 -7.703 -7.082 1 95 515 TRP A CA 1
ATOM 4193 C C . TRP A 1 515 ? 24.047 -8.953 -7.934 1 95 515 TRP A C 1
ATOM 4195 O O . TRP A 1 515 ? 23.719 -10.023 -7.41 1 95 515 TRP A O 1
ATOM 4205 N N . MET A 1 516 ? 24.344 -8.875 -9.188 1 94.31 516 MET A N 1
ATOM 4206 C CA . MET A 1 516 ? 24.109 -9.992 -10.094 1 94.31 516 MET A CA 1
ATOM 4207 C C . MET A 1 516 ? 25.266 -10.977 -10.07 1 94.31 516 MET A C 1
ATOM 4209 O O . MET A 1 516 ? 25.062 -12.188 -10.117 1 94.31 516 MET A O 1
ATOM 4213 N N . GLY A 1 517 ? 26.5 -10.469 -9.961 1 93.31 517 GLY A N 1
ATOM 4214 C CA . GLY A 1 517 ? 27.688 -11.297 -10.039 1 93.31 517 GLY A CA 1
ATOM 4215 C C . GLY A 1 517 ? 28.125 -11.844 -8.695 1 93.31 517 GLY A C 1
ATOM 4216 O O . GLY A 1 517 ? 28.828 -12.852 -8.625 1 93.31 517 GLY A O 1
ATOM 4217 N N . GLY A 1 518 ? 27.672 -11.336 -7.578 1 92.44 518 GLY A N 1
ATOM 4218 C CA . GLY A 1 518 ? 28.094 -11.75 -6.25 1 92.44 518 GLY A CA 1
ATOM 4219 C C . GLY A 1 518 ? 27.688 -13.164 -5.906 1 92.44 518 GLY A C 1
ATOM 4220 O O . GLY A 1 518 ? 28.391 -13.867 -5.172 1 92.44 518 GLY A O 1
ATOM 4221 N N . MET A 1 519 ? 26.609 -13.633 -6.527 1 92.38 519 MET A N 1
ATOM 4222 C CA . MET A 1 519 ? 26.141 -14.984 -6.266 1 92.38 519 MET A CA 1
ATOM 4223 C C . MET A 1 519 ? 27.016 -16.016 -6.98 1 92.38 519 MET A C 1
ATOM 4225 O O . MET A 1 519 ? 27.219 -17.125 -6.477 1 92.38 519 MET A O 1
ATOM 4229 N N . PHE A 1 520 ? 27.625 -15.625 -8.125 1 94.06 520 PHE A N 1
ATOM 4230 C CA . PHE A 1 520 ? 28.375 -16.578 -8.938 1 94.06 520 PHE A CA 1
ATOM 4231 C C . PHE A 1 520 ? 29.875 -16.375 -8.766 1 94.06 520 PHE A C 1
ATOM 4233 O O . PHE A 1 520 ? 30.656 -17.25 -9.102 1 94.06 520 PHE A O 1
ATOM 4240 N N . ALA A 1 521 ? 30.234 -15.219 -8.328 1 95.62 521 ALA A N 1
ATOM 4241 C CA . ALA A 1 521 ? 31.609 -14.898 -7.953 1 95.62 521 ALA A CA 1
ATOM 4242 C C . ALA A 1 521 ? 31.656 -14.172 -6.613 1 95.62 521 ALA A C 1
ATOM 4244 O O . ALA A 1 521 ? 31.766 -12.945 -6.566 1 95.62 521 ALA A O 1
ATOM 4245 N N . PRO A 1 522 ? 31.703 -14.906 -5.5 1 94 522 PRO A N 1
ATOM 4246 C CA . PRO A 1 522 ? 31.578 -14.297 -4.172 1 94 522 PRO A CA 1
ATOM 4247 C C . PRO A 1 522 ? 32.719 -13.344 -3.854 1 94 522 PRO A C 1
ATOM 4249 O O . PRO A 1 522 ? 32.5 -12.273 -3.285 1 94 522 PRO A O 1
ATOM 4252 N N . PRO A 1 523 ? 34.031 -13.602 -4.184 1 94.38 523 PRO A N 1
ATOM 4253 C CA . PRO A 1 523 ? 35.094 -12.648 -3.859 1 94.38 523 PRO A CA 1
ATOM 4254 C C . PRO A 1 523 ? 35.031 -11.367 -4.691 1 94.38 523 PRO A C 1
ATOM 4256 O O . PRO A 1 523 ? 35.781 -10.43 -4.461 1 94.38 523 PRO A O 1
ATOM 4259 N N . LEU A 1 524 ? 34.156 -11.344 -5.68 1 95 524 LEU A N 1
ATOM 4260 C CA . LEU A 1 524 ? 33.938 -10.148 -6.484 1 95 524 LEU A CA 1
ATOM 4261 C C . LEU A 1 524 ? 33.531 -8.969 -5.609 1 95 524 LEU A C 1
ATOM 4263 O O . LEU A 1 524 ? 33.906 -7.828 -5.871 1 95 524 LEU A O 1
ATOM 4267 N N . VAL A 1 525 ? 32.75 -9.25 -4.539 1 95.88 525 VAL A N 1
ATOM 4268 C CA . VAL A 1 525 ? 32.25 -8.211 -3.641 1 95.88 525 VAL A CA 1
ATOM 4269 C C . VAL A 1 525 ? 33.438 -7.555 -2.926 1 95.88 525 VAL A C 1
ATOM 4271 O O . VAL A 1 525 ? 33.469 -6.336 -2.754 1 95.88 525 VAL A O 1
ATOM 4274 N N . LEU A 1 526 ? 34.469 -8.32 -2.631 1 95.19 526 LEU A N 1
ATOM 4275 C CA . LEU A 1 526 ? 35.656 -7.793 -2 1 95.19 526 LEU A CA 1
ATOM 4276 C C . LEU A 1 526 ? 36.469 -6.934 -2.977 1 95.19 526 LEU A C 1
ATOM 4278 O O . LEU A 1 526 ? 37 -5.891 -2.598 1 95.19 526 LEU A O 1
ATOM 4282 N N . GLY A 1 527 ? 36.5 -7.387 -4.227 1 94.44 527 GLY A N 1
ATOM 4283 C CA . GLY A 1 527 ? 37.156 -6.602 -5.246 1 94.44 527 GLY A CA 1
ATOM 4284 C C . GLY A 1 527 ? 36.531 -5.234 -5.453 1 94.44 527 GLY A C 1
ATOM 4285 O O . GLY A 1 527 ? 37.25 -4.23 -5.551 1 94.44 527 GLY A O 1
ATOM 4286 N N . VAL A 1 528 ? 35.219 -5.184 -5.461 1 96.25 528 VAL A N 1
ATOM 4287 C CA . VAL A 1 528 ? 34.531 -3.92 -5.691 1 96.25 528 VAL A CA 1
ATOM 4288 C C . VAL A 1 528 ? 34.656 -3.027 -4.457 1 96.25 528 VAL A C 1
ATOM 4290 O O . VAL A 1 528 ? 34.75 -1.804 -4.574 1 96.25 528 VAL A O 1
ATOM 4293 N N . THR A 1 529 ? 34.719 -3.613 -3.223 1 95.88 529 THR A N 1
ATOM 4294 C CA . THR A 1 529 ? 34.906 -2.83 -2.006 1 95.88 529 THR A CA 1
ATOM 4295 C C . THR A 1 529 ? 36.25 -2.115 -2.029 1 95.88 529 THR A C 1
ATOM 4297 O O . THR A 1 529 ? 36.344 -0.932 -1.698 1 95.88 529 THR A O 1
ATOM 4300 N N . ILE A 1 530 ? 37.25 -2.82 -2.504 1 94.75 530 ILE A N 1
ATOM 4301 C CA . ILE A 1 530 ? 38.562 -2.221 -2.615 1 94.75 530 ILE A CA 1
ATOM 4302 C C . ILE A 1 530 ? 38.562 -1.14 -3.693 1 94.75 530 ILE A C 1
ATOM 4304 O O . ILE A 1 530 ? 39.156 -0.077 -3.523 1 94.75 530 ILE A O 1
ATOM 4308 N N . LYS A 1 531 ? 37.875 -1.396 -4.707 1 95.56 531 LYS A N 1
ATOM 4309 C CA . LYS A 1 531 ? 37.75 -0.414 -5.781 1 95.56 531 LYS A CA 1
ATOM 4310 C C . LYS A 1 531 ? 37.094 0.864 -5.293 1 95.56 531 LYS A C 1
ATOM 4312 O O . LYS A 1 531 ? 37.469 1.967 -5.672 1 95.56 531 LYS A O 1
ATOM 4317 N N . LEU A 1 532 ? 36.062 0.728 -4.441 1 94.75 532 LEU A N 1
ATOM 4318 C CA . LEU A 1 532 ? 35.344 1.897 -3.963 1 94.75 532 LEU A CA 1
ATOM 4319 C C . LEU A 1 532 ? 36.219 2.748 -3.051 1 94.75 532 LEU A C 1
ATOM 4321 O O . LEU A 1 532 ? 36.125 3.977 -3.057 1 94.75 532 LEU A O 1
ATOM 4325 N N . VAL A 1 533 ? 37.125 2.111 -2.311 1 93.62 533 VAL A N 1
ATOM 4326 C CA . VAL A 1 533 ? 38.062 2.859 -1.469 1 93.62 533 VAL A CA 1
ATOM 4327 C C . VAL A 1 533 ? 39.031 3.646 -2.344 1 93.62 533 VAL A C 1
ATOM 4329 O O . VAL A 1 533 ? 39.281 4.832 -2.1 1 93.62 533 VAL A O 1
ATOM 4332 N N . LEU A 1 534 ? 39.5 3.016 -3.383 1 94 534 LEU A N 1
ATOM 4333 C CA . LEU A 1 534 ? 40.438 3.678 -4.289 1 94 534 LEU A CA 1
ATOM 4334 C C . LEU A 1 534 ? 39.719 4.785 -5.074 1 94 534 LEU A C 1
ATOM 4336 O O . LEU A 1 534 ? 40.312 5.852 -5.293 1 94 534 LEU A O 1
ATOM 4340 N N . LEU A 1 535 ? 38.562 4.496 -5.41 1 93.69 535 LEU A N 1
ATOM 4341 C CA . LEU A 1 535 ? 37.781 5.477 -6.168 1 93.69 535 LEU A CA 1
ATOM 4342 C C . LEU A 1 535 ? 37.531 6.734 -5.344 1 93.69 535 LEU A C 1
ATOM 4344 O O . LEU A 1 535 ? 37.562 7.848 -5.875 1 93.69 535 LEU A O 1
ATOM 4348 N N . PHE A 1 536 ? 37.281 6.613 -4.047 1 91.56 536 PHE A N 1
ATOM 4349 C CA . PHE A 1 536 ? 37.062 7.766 -3.178 1 91.56 536 PHE A CA 1
ATOM 4350 C C . PHE A 1 536 ? 38.281 8.68 -3.182 1 91.56 536 PHE A C 1
ATOM 4352 O O . PHE A 1 536 ? 38.156 9.898 -3.336 1 91.56 536 PHE A O 1
ATOM 4359 N N . TYR A 1 537 ? 39.438 8.102 -3.115 1 91.38 537 TYR A N 1
ATOM 4360 C CA . TYR A 1 537 ? 40.656 8.906 -3.029 1 91.38 537 TYR A CA 1
ATOM 4361 C C . TYR A 1 537 ? 41 9.508 -4.383 1 91.38 537 TYR A C 1
ATOM 4363 O O . TYR A 1 537 ? 41.438 10.656 -4.465 1 91.38 537 TYR A O 1
ATOM 4371 N N . VAL A 1 538 ? 40.781 8.773 -5.418 1 91.56 538 VAL A N 1
ATOM 4372 C CA . VAL A 1 538 ? 41.094 9.273 -6.758 1 91.56 538 VAL A CA 1
ATOM 4373 C C . VAL A 1 538 ? 40.156 10.422 -7.102 1 91.56 538 VAL A C 1
ATOM 4375 O O . VAL A 1 538 ? 40.594 11.477 -7.574 1 91.56 538 VAL A O 1
ATOM 4378 N N . LYS A 1 539 ? 38.906 10.258 -6.848 1 90.12 539 LYS A N 1
ATOM 4379 C CA . LYS A 1 539 ? 37.938 11.289 -7.199 1 90.12 539 LYS A CA 1
ATOM 4380 C C . LYS A 1 539 ? 38.094 12.516 -6.297 1 90.12 539 LYS A C 1
ATOM 4382 O O . LYS A 1 539 ? 37.812 13.641 -6.723 1 90.12 539 LYS A O 1
ATOM 4387 N N . ARG A 1 540 ? 38.469 12.281 -5.086 1 88.38 540 ARG A N 1
ATOM 4388 C CA . ARG A 1 540 ? 38.719 13.398 -4.191 1 88.38 540 ARG A CA 1
ATOM 4389 C C . ARG A 1 540 ? 39.844 14.289 -4.746 1 88.38 540 ARG A C 1
ATOM 4391 O O . ARG A 1 540 ? 39.719 15.516 -4.766 1 88.38 540 ARG A O 1
ATOM 4398 N N . GLU A 1 541 ? 40.906 13.617 -5.258 1 87.19 541 GLU A N 1
ATOM 4399 C CA . GLU A 1 541 ? 42.031 14.359 -5.777 1 87.19 541 GLU A CA 1
ATOM 4400 C C . GLU A 1 541 ? 41.719 15.031 -7.105 1 87.19 541 GLU A C 1
ATOM 4402 O O . GLU A 1 541 ? 42.156 16.141 -7.375 1 87.19 541 GLU A O 1
ATOM 4407 N N . VAL A 1 542 ? 40.938 14.398 -7.84 1 85.81 542 VAL A N 1
ATOM 4408 C CA . VAL A 1 542 ? 40.531 14.977 -9.117 1 85.81 542 VAL A CA 1
ATOM 4409 C C . VAL A 1 542 ? 39.656 16.203 -8.891 1 85.81 542 VAL A C 1
ATOM 4411 O O . VAL A 1 542 ? 39.812 17.219 -9.562 1 85.81 542 VAL A O 1
ATOM 44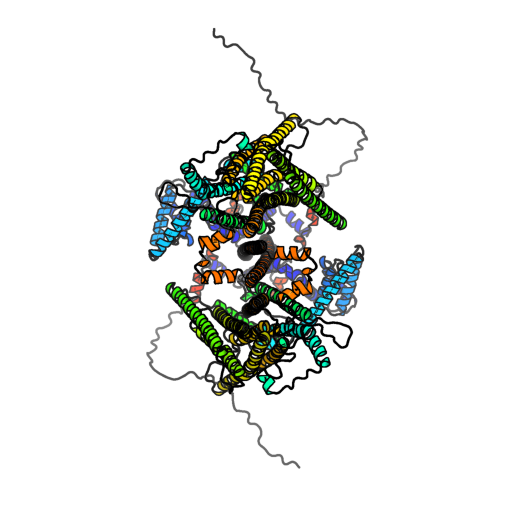14 N N . ALA A 1 543 ? 38.688 16.094 -7.941 1 83.88 543 ALA A N 1
ATOM 4415 C CA . ALA A 1 543 ? 37.812 17.203 -7.645 1 83.88 543 ALA A CA 1
ATOM 4416 C C . ALA A 1 543 ? 38.562 18.406 -7.102 1 83.88 543 ALA A C 1
ATOM 4418 O O . ALA A 1 543 ? 38.281 19.547 -7.461 1 83.88 543 ALA A O 1
ATOM 4419 N N . ARG A 1 544 ? 39.562 18.172 -6.395 1 80.81 544 ARG A N 1
ATOM 4420 C CA . ARG A 1 544 ? 40.344 19.234 -5.742 1 80.81 544 ARG A CA 1
ATOM 4421 C C . ARG A 1 544 ? 41.281 19.922 -6.727 1 80.81 544 ARG A C 1
ATOM 4423 O O . ARG A 1 544 ? 41.406 21.141 -6.719 1 80.81 544 ARG A O 1
ATOM 4430 N N . ARG A 1 545 ? 41.719 19.125 -7.633 1 80.56 545 ARG A N 1
ATOM 4431 C CA . ARG A 1 545 ? 42.781 19.672 -8.453 1 80.56 545 ARG A CA 1
ATOM 4432 C C . ARG A 1 545 ? 42.281 20.094 -9.828 1 80.56 545 ARG A C 1
ATOM 4434 O O . ARG A 1 545 ? 42.781 21.047 -10.422 1 80.56 545 ARG A O 1
ATOM 4441 N N . ALA A 1 546 ? 41.344 19.375 -10.258 1 77.69 546 ALA A N 1
ATOM 4442 C CA . ALA A 1 546 ? 41 19.594 -11.672 1 77.69 546 ALA A CA 1
ATOM 4443 C C . ALA A 1 546 ? 39.656 20.266 -11.82 1 77.69 546 ALA A C 1
ATOM 4445 O O . ALA A 1 546 ? 39.312 20.75 -12.898 1 77.69 546 ALA A O 1
ATOM 4446 N N . CYS A 1 547 ? 38.812 20.172 -10.906 1 75.81 547 CYS A N 1
ATOM 4447 C CA . CYS A 1 547 ? 37.438 20.625 -11.164 1 75.81 547 CYS A CA 1
ATOM 4448 C C . CYS A 1 547 ? 37.156 21.938 -10.445 1 75.81 547 CYS A C 1
ATOM 4450 O O . CYS A 1 547 ? 37.781 22.25 -9.43 1 75.81 547 CYS A O 1
ATOM 4452 N N . GLN A 1 548 ? 36.312 22.766 -11.156 1 71.69 548 GLN A N 1
ATOM 4453 C CA . GLN A 1 548 ? 35.812 24 -10.578 1 71.69 548 GLN A CA 1
ATOM 4454 C C . GLN A 1 548 ? 34.438 23.812 -9.961 1 71.69 548 GLN A C 1
ATOM 4456 O O . GLN A 1 548 ? 33.688 22.906 -10.344 1 71.69 548 GLN A O 1
ATOM 4461 N N . PRO A 1 549 ? 34.219 24.531 -8.906 1 63.88 549 PRO A N 1
ATOM 4462 C CA . PRO A 1 549 ? 32.906 24.391 -8.25 1 63.88 549 PRO A CA 1
ATOM 4463 C C . PRO A 1 549 ? 31.734 24.594 -9.211 1 63.88 549 PRO A C 1
ATOM 4465 O O . PRO A 1 549 ? 31.844 25.359 -10.164 1 63.88 549 PRO A O 1
ATOM 4468 N N . ALA A 1 550 ? 30.734 23.656 -9.141 1 60.97 550 ALA A N 1
ATOM 4469 C CA . ALA A 1 550 ? 29.625 23.547 -10.078 1 60.97 550 ALA A CA 1
ATOM 4470 C C . ALA A 1 550 ? 28.766 24.812 -10.062 1 60.97 550 ALA A C 1
ATOM 4472 O O . ALA A 1 550 ? 28.516 25.375 -9 1 60.97 550 ALA A O 1
ATOM 4473 N N . ARG A 1 551 ? 28.516 25.391 -11.172 1 56.09 551 ARG A N 1
ATOM 4474 C CA . ARG A 1 551 ? 27.641 26.547 -11.344 1 56.09 551 ARG A CA 1
ATOM 4475 C C . ARG A 1 551 ? 26.188 26.156 -11.078 1 56.09 551 ARG A C 1
ATOM 4477 O O . ARG A 1 551 ? 25.422 26.969 -10.555 1 56.09 551 ARG A O 1
ATOM 4484 N N . LYS A 1 552 ? 25.703 25 -11.688 1 54.41 552 LYS A N 1
ATOM 4485 C CA . LYS A 1 552 ? 24.297 24.641 -11.609 1 54.41 552 LYS A CA 1
ATOM 4486 C C . LYS A 1 552 ? 24.047 23.625 -10.508 1 54.41 552 LYS A C 1
ATOM 4488 O O . LYS A 1 552 ? 24.578 22.516 -10.547 1 54.41 552 LYS A O 1
ATOM 4493 N N . VAL A 1 553 ? 23.766 24.234 -9.25 1 54.34 553 VAL A N 1
ATOM 4494 C CA . VAL A 1 553 ? 23.703 23.391 -8.062 1 54.34 553 VAL A CA 1
ATOM 4495 C C . VAL A 1 553 ? 22.266 22.953 -7.812 1 54.34 553 VAL A C 1
ATOM 4497 O O . VAL A 1 553 ? 21.344 23.766 -7.848 1 54.34 553 VAL A O 1
ATOM 4500 N N . TRP A 1 554 ? 21.859 21.719 -8.367 1 58.53 554 TRP A N 1
ATOM 4501 C CA . TRP A 1 554 ? 20.547 21.172 -8.07 1 58.53 554 TRP A CA 1
ATOM 4502 C C . TRP A 1 554 ? 20.438 20.75 -6.613 1 58.53 554 TRP A C 1
ATOM 4504 O O . TRP A 1 554 ? 21.469 20.594 -5.93 1 58.53 554 TRP A O 1
ATOM 4514 N N . ARG A 1 555 ? 19.172 20.703 -6.152 1 60.97 555 ARG A N 1
ATOM 4515 C CA . ARG A 1 555 ? 18.953 20.266 -4.773 1 60.97 555 ARG A CA 1
ATOM 4516 C C . ARG A 1 555 ? 19.531 18.875 -4.539 1 60.97 555 ARG A C 1
ATOM 4518 O O . ARG A 1 555 ? 19.109 17.906 -5.18 1 60.97 555 ARG A O 1
ATOM 4525 N N . ALA A 1 556 ? 20.562 18.781 -3.744 1 64.56 556 ALA A N 1
ATOM 4526 C CA . ALA A 1 556 ? 21.375 17.609 -3.439 1 64.56 556 ALA A CA 1
ATOM 4527 C C . ALA A 1 556 ? 20.547 16.5 -2.805 1 64.56 556 ALA A C 1
ATOM 4529 O O . ALA A 1 556 ? 20.719 15.328 -3.115 1 64.56 556 ALA A O 1
ATOM 4530 N N . ALA A 1 557 ? 19.562 16.875 -2.01 1 69.31 557 ALA A N 1
ATOM 4531 C CA . ALA A 1 557 ? 18.906 15.867 -1.183 1 69.31 557 ALA A CA 1
ATOM 4532 C C . ALA A 1 557 ? 17.953 15.016 -2.014 1 69.31 557 ALA A C 1
ATOM 4534 O O . ALA A 1 557 ? 17.844 13.805 -1.794 1 69.31 557 ALA A O 1
ATOM 4535 N N . GLN A 1 558 ? 17.422 15.516 -3.033 1 76.69 558 GLN A N 1
ATOM 4536 C CA . GLN A 1 558 ? 16.5 14.75 -3.854 1 76.69 558 GLN A CA 1
ATOM 4537 C C . GLN A 1 558 ? 17.234 13.805 -4.793 1 76.69 558 GLN A C 1
ATOM 4539 O O . GLN A 1 558 ? 16.75 12.719 -5.109 1 76.69 558 GLN A O 1
ATOM 4544 N N . THR A 1 559 ? 18.453 14.195 -5.145 1 78.75 559 THR A N 1
ATOM 4545 C CA . THR A 1 559 ? 19.25 13.336 -6.02 1 78.75 559 THR A CA 1
ATOM 4546 C C . THR A 1 559 ? 19.703 12.078 -5.285 1 78.75 559 THR A C 1
ATOM 4548 O O . THR A 1 559 ? 19.734 10.992 -5.867 1 78.75 559 THR A O 1
ATOM 4551 N N . GLN A 1 560 ? 19.969 12.281 -4.012 1 83.44 560 GLN A N 1
ATOM 4552 C CA . GLN A 1 560 ? 20.391 11.133 -3.219 1 83.44 560 GLN A CA 1
ATOM 4553 C C . GLN A 1 560 ? 19.266 10.102 -3.105 1 83.44 560 GLN A C 1
ATOM 4555 O O . GLN A 1 560 ? 19.531 8.898 -3.133 1 83.44 560 GLN A O 1
ATOM 4560 N N . THR A 1 561 ? 18.109 10.547 -2.996 1 86.19 561 THR A N 1
ATOM 4561 C CA . THR A 1 561 ? 16.969 9.641 -2.887 1 86.19 561 THR A CA 1
ATOM 4562 C C . THR A 1 561 ? 16.766 8.875 -4.188 1 86.19 561 THR A C 1
ATOM 4564 O O . THR A 1 561 ? 16.453 7.68 -4.168 1 86.19 561 THR A O 1
ATOM 4567 N N . VAL A 1 562 ? 16.984 9.555 -5.289 1 88.5 562 VAL A N 1
ATOM 4568 C CA . VAL A 1 562 ? 16.797 8.914 -6.586 1 88.5 562 VAL A CA 1
ATOM 4569 C C . VAL A 1 562 ? 17.891 7.859 -6.797 1 88.5 562 VAL A C 1
ATOM 4571 O O . VAL A 1 562 ? 17.625 6.789 -7.359 1 88.5 562 VAL A O 1
ATOM 4574 N N . LEU A 1 563 ? 19.062 8.094 -6.316 1 90.62 563 LEU A N 1
ATOM 4575 C CA . LEU A 1 563 ? 20.141 7.133 -6.441 1 90.62 563 LEU A CA 1
ATOM 4576 C C . LEU A 1 563 ? 19.875 5.891 -5.602 1 90.62 563 LEU A C 1
ATOM 4578 O O . LEU A 1 563 ? 20.094 4.766 -6.055 1 90.62 563 LEU A O 1
ATOM 4582 N N . TYR A 1 564 ? 19.328 6.113 -4.383 1 91.38 564 TYR A N 1
ATOM 4583 C CA . TYR A 1 564 ? 18.953 4.977 -3.551 1 91.38 564 TYR A CA 1
ATOM 4584 C C . TYR A 1 564 ? 17.859 4.148 -4.211 1 91.38 564 TYR A C 1
ATOM 4586 O O . TYR A 1 564 ? 17.875 2.918 -4.133 1 91.38 564 TYR A O 1
ATOM 4594 N N . MET A 1 565 ? 17.016 4.824 -4.875 1 91.56 565 MET A N 1
ATOM 4595 C CA . MET A 1 565 ? 15.914 4.148 -5.547 1 91.56 565 MET A CA 1
ATOM 4596 C C . MET A 1 565 ? 16.422 3.256 -6.672 1 91.56 565 MET A C 1
ATOM 4598 O O . MET A 1 565 ? 15.969 2.125 -6.836 1 91.56 565 MET A O 1
ATOM 4602 N N . PHE A 1 566 ? 17.406 3.723 -7.391 1 93.38 566 PHE A N 1
ATOM 4603 C CA . PHE A 1 566 ? 17.906 2.939 -8.508 1 93.38 566 PHE A CA 1
ATOM 4604 C C . PHE A 1 566 ? 18.719 1.748 -8.016 1 93.38 566 PHE A C 1
ATOM 4606 O O . PHE A 1 566 ? 18.719 0.682 -8.633 1 93.38 566 PHE A O 1
ATOM 4613 N N . VAL A 1 567 ? 19.406 1.916 -6.914 1 94.69 567 VAL A N 1
ATOM 4614 C CA . VAL A 1 567 ? 20.141 0.796 -6.336 1 94.69 567 VAL A CA 1
ATOM 4615 C C . VAL A 1 567 ? 19.172 -0.268 -5.848 1 94.69 567 VAL A C 1
ATOM 4617 O O . VAL A 1 567 ? 19.391 -1.465 -6.031 1 94.69 567 VAL A O 1
ATOM 4620 N N . THR A 1 568 ? 18.062 0.148 -5.277 1 93.12 568 THR A N 1
ATOM 4621 C CA . THR A 1 568 ? 17.047 -0.771 -4.801 1 93.12 568 THR A CA 1
ATOM 4622 C C . THR A 1 568 ? 16.359 -1.48 -5.973 1 93.12 568 THR A C 1
ATOM 4624 O O . THR A 1 568 ? 16.109 -2.686 -5.91 1 93.12 568 THR A O 1
ATOM 4627 N N . LEU A 1 569 ? 16.156 -0.729 -7.039 1 92.75 569 LEU A N 1
ATOM 4628 C CA . LEU A 1 569 ? 15.547 -1.312 -8.227 1 92.75 569 LEU A CA 1
ATOM 4629 C C . LEU A 1 569 ? 16.469 -2.336 -8.875 1 92.75 569 LEU A C 1
ATOM 4631 O O . LEU A 1 569 ? 16.016 -3.34 -9.422 1 92.75 569 LEU A O 1
ATOM 4635 N N . SER A 1 570 ? 17.75 -2.045 -8.836 1 94.56 570 SER A N 1
ATOM 4636 C CA . SER A 1 570 ? 18.719 -2.998 -9.375 1 94.56 570 SER A CA 1
ATOM 4637 C C . SER A 1 570 ? 18.703 -4.301 -8.578 1 94.56 570 SER A C 1
ATOM 4639 O O . SER A 1 570 ? 18.781 -5.387 -9.164 1 94.56 570 SER A O 1
ATOM 4641 N N . LEU A 1 571 ? 18.641 -4.207 -7.262 1 94.44 571 LEU A N 1
ATOM 4642 C CA . LEU A 1 571 ? 18.578 -5.414 -6.445 1 94.44 571 LEU A CA 1
ATOM 4643 C C . LEU A 1 571 ? 17.266 -6.16 -6.668 1 94.44 571 LEU A C 1
ATOM 4645 O O . LEU A 1 571 ? 17.25 -7.391 -6.715 1 94.44 571 LEU A O 1
ATOM 4649 N N . PHE A 1 572 ? 16.234 -5.441 -6.895 1 92.38 572 PHE A N 1
ATOM 4650 C CA . PHE A 1 572 ? 14.914 -6.016 -7.156 1 92.38 572 PHE A CA 1
ATOM 4651 C C . PHE A 1 572 ? 14.922 -6.805 -8.461 1 92.38 572 PHE A C 1
ATOM 4653 O O . PHE A 1 572 ? 14.422 -7.934 -8.516 1 92.38 572 PHE A O 1
ATOM 4660 N N . THR A 1 573 ? 15.484 -6.23 -9.477 1 90.88 573 THR A N 1
ATOM 4661 C CA . THR A 1 573 ? 15.531 -6.891 -10.773 1 90.88 573 THR A CA 1
ATOM 4662 C C . THR A 1 573 ? 16.484 -8.086 -10.734 1 90.88 573 THR A C 1
ATOM 4664 O O . THR A 1 573 ? 16.234 -9.094 -11.398 1 90.88 573 THR A O 1
ATOM 4667 N N . THR A 1 574 ? 17.516 -7.988 -9.922 1 92.56 574 THR A N 1
ATOM 4668 C CA . THR A 1 574 ? 18.469 -9.094 -9.789 1 92.56 574 THR A CA 1
ATOM 4669 C C . THR A 1 574 ? 17.812 -10.273 -9.078 1 92.56 574 THR A C 1
ATOM 4671 O O . THR A 1 574 ? 18.016 -11.43 -9.469 1 92.56 574 THR A O 1
ATOM 4674 N N . ILE A 1 575 ? 17.062 -9.992 -8.055 1 90.69 575 ILE A N 1
ATOM 4675 C CA . ILE A 1 575 ? 16.375 -11.062 -7.348 1 90.69 575 ILE A CA 1
ATOM 4676 C C . ILE A 1 575 ? 15.383 -11.75 -8.289 1 90.69 575 ILE A C 1
ATOM 4678 O O . ILE A 1 575 ? 15.242 -12.977 -8.266 1 90.69 575 ILE A O 1
ATOM 4682 N N . PHE A 1 576 ? 14.742 -11.047 -9.195 1 90.12 576 PHE A N 1
ATOM 4683 C CA . PHE A 1 576 ? 13.812 -11.594 -10.172 1 90.12 576 PHE A CA 1
ATOM 4684 C C . PHE A 1 576 ? 14.531 -12.492 -11.164 1 90.12 576 PHE A C 1
ATOM 4686 O O . PHE A 1 576 ? 14.07 -13.602 -11.453 1 90.12 576 PHE A O 1
ATOM 4693 N N . GLY A 1 577 ? 15.656 -11.961 -11.648 1 88.44 577 GLY A N 1
ATOM 4694 C CA . GLY A 1 577 ? 16.422 -12.734 -12.617 1 88.44 577 GLY A CA 1
ATOM 4695 C C . GLY A 1 577 ? 16.969 -14.023 -12.055 1 88.44 577 GLY A C 1
ATOM 4696 O O . GLY A 1 577 ? 16.781 -15.094 -12.641 1 88.44 577 GLY A O 1
ATOM 4697 N N . ILE A 1 578 ? 17.578 -13.953 -10.898 1 88.88 578 ILE A N 1
ATOM 4698 C CA . ILE A 1 578 ? 18.219 -15.117 -10.297 1 88.88 578 ILE A CA 1
ATOM 4699 C C . ILE A 1 578 ? 17.156 -16.125 -9.844 1 88.88 578 ILE A C 1
ATOM 4701 O O . ILE A 1 578 ? 17.312 -17.328 -10.031 1 88.88 578 ILE A O 1
ATOM 4705 N N . ALA A 1 579 ? 16.062 -15.641 -9.32 1 85.94 579 ALA A N 1
ATOM 4706 C CA . ALA A 1 579 ? 15.008 -16.531 -8.852 1 85.94 579 ALA A CA 1
ATOM 4707 C C . ALA A 1 579 ? 14.352 -17.266 -10.023 1 85.94 579 ALA A C 1
ATOM 4709 O O . ALA A 1 579 ? 14.07 -18.469 -9.93 1 85.94 579 ALA A O 1
ATOM 4710 N N . THR A 1 580 ? 14.148 -16.594 -11.148 1 86.62 580 THR A N 1
ATOM 4711 C CA . THR A 1 580 ? 13.531 -17.219 -12.312 1 86.62 580 THR A CA 1
ATOM 4712 C C . THR A 1 580 ? 14.438 -18.297 -12.891 1 86.62 580 THR A C 1
ATOM 4714 O O . THR A 1 580 ? 13.969 -19.359 -13.289 1 86.62 580 THR A O 1
ATOM 4717 N N . PHE A 1 581 ? 15.734 -18.141 -12.812 1 85.12 581 PHE A N 1
ATOM 4718 C CA . PHE A 1 581 ? 16.672 -19.109 -13.383 1 85.12 581 PHE A CA 1
ATOM 4719 C C . PHE A 1 581 ? 16.859 -20.297 -12.438 1 85.12 581 PHE A C 1
ATOM 4721 O O . PHE A 1 581 ? 16.953 -21.438 -12.883 1 85.12 581 PHE A O 1
ATOM 4728 N N . PHE A 1 582 ? 16.875 -20.047 -11.211 1 83.44 582 PHE A N 1
ATOM 4729 C CA . PHE A 1 582 ? 17.078 -21.125 -10.25 1 83.44 582 PHE A CA 1
ATOM 4730 C C . PHE A 1 582 ? 15.828 -22 -10.148 1 83.44 582 PHE A C 1
ATOM 4732 O O . PHE A 1 582 ? 15.922 -23.172 -9.82 1 83.44 582 PHE A O 1
ATOM 4739 N N . LEU A 1 583 ? 14.664 -21.438 -10.531 1 83.25 583 LEU A N 1
ATOM 4740 C CA . LEU A 1 583 ? 13.438 -22.219 -10.469 1 83.25 583 LEU A CA 1
ATOM 4741 C C . LEU A 1 583 ? 13.219 -23 -11.758 1 83.25 583 LEU A C 1
ATOM 4743 O O . LEU A 1 583 ? 12.555 -24.047 -11.758 1 83.25 583 LEU A O 1
ATOM 4747 N N . ARG A 1 584 ? 13.945 -22.547 -12.805 1 78.94 584 ARG A N 1
ATOM 4748 C CA . ARG A 1 584 ? 13.641 -23.141 -14.102 1 78.94 584 ARG A CA 1
ATOM 4749 C C . ARG A 1 584 ? 14.766 -24.078 -14.547 1 78.94 584 ARG A C 1
ATOM 4751 O O . ARG A 1 584 ? 14.508 -25.109 -15.156 1 78.94 584 ARG A O 1
ATOM 4758 N N . THR A 1 585 ? 16 -23.703 -14.242 1 77.75 585 THR A N 1
ATOM 4759 C CA . THR A 1 585 ? 17.125 -24.438 -14.805 1 77.75 585 THR A CA 1
ATOM 4760 C C . THR A 1 585 ? 17.797 -25.297 -13.734 1 77.75 585 THR A C 1
ATOM 4762 O O . THR A 1 585 ? 17.766 -24.953 -12.547 1 77.75 585 THR A O 1
ATOM 4765 N N . SER A 1 586 ? 18.219 -26.516 -14.211 1 78.94 586 SER A N 1
ATOM 4766 C CA . SER A 1 586 ? 18.922 -27.438 -13.312 1 78.94 586 SER A CA 1
ATOM 4767 C C . SER A 1 586 ? 20.406 -27.125 -13.234 1 78.94 586 SER A C 1
ATOM 4769 O O . SER A 1 586 ? 21 -26.688 -14.219 1 78.94 586 SER A O 1
ATOM 4771 N N . SER A 1 587 ? 21 -26.875 -12.07 1 76.12 587 SER A N 1
ATOM 4772 C CA . SER A 1 587 ? 22.422 -26.672 -11.836 1 76.12 587 SER A CA 1
ATOM 4773 C C . SER A 1 587 ? 23.125 -27.969 -11.453 1 76.12 587 SER A C 1
ATOM 4775 O O . SER A 1 587 ? 23.672 -28.078 -10.352 1 76.12 587 SER A O 1
ATOM 4777 N N . THR A 1 588 ? 23.047 -29 -12.336 1 78.19 588 THR A N 1
ATOM 4778 C CA . THR A 1 588 ? 23.594 -30.297 -11.945 1 78.19 588 THR A CA 1
ATOM 4779 C C . THR A 1 588 ? 25.031 -30.453 -12.414 1 78.19 588 THR A C 1
ATOM 4781 O O . THR A 1 588 ? 25.75 -31.312 -11.93 1 78.19 588 THR A O 1
ATOM 4784 N N . SER A 1 589 ? 25.531 -29.516 -13.227 1 80.06 589 SER A N 1
ATOM 4785 C CA . SER A 1 589 ? 26.844 -29.75 -13.828 1 80.06 589 SER A CA 1
ATOM 4786 C C . SER A 1 589 ? 27.969 -29.344 -12.883 1 80.06 589 SER A C 1
ATOM 4788 O O . SER A 1 589 ? 29.016 -29.984 -12.844 1 80.06 589 SER A O 1
ATOM 4790 N N . CYS A 1 590 ? 27.719 -28.297 -12.172 1 83.31 590 CYS A N 1
ATOM 4791 C CA . CYS A 1 590 ? 28.797 -27.859 -11.305 1 83.31 590 CYS A CA 1
ATOM 4792 C C . CYS A 1 590 ? 28.266 -27.078 -10.109 1 83.31 590 CYS A C 1
ATOM 4794 O O . CYS A 1 590 ? 27.078 -26.766 -10.055 1 83.31 590 CYS A O 1
ATOM 4796 N N . GLY A 1 591 ? 29.094 -27.031 -9.07 1 86.56 591 GLY A N 1
ATOM 4797 C CA . GLY A 1 591 ? 28.766 -26.141 -7.969 1 86.56 591 GLY A CA 1
ATOM 4798 C C . GLY A 1 591 ? 28.219 -26.875 -6.758 1 86.56 591 GLY A C 1
ATOM 4799 O O . GLY A 1 591 ? 28.172 -28.109 -6.738 1 86.56 591 GLY A O 1
ATOM 4800 N N . PRO A 1 592 ? 27.891 -26.125 -5.859 1 88.31 592 PRO A N 1
ATOM 4801 C CA . PRO A 1 592 ? 27.406 -26.703 -4.602 1 88.31 592 PRO A CA 1
ATOM 4802 C C . PRO A 1 592 ? 26.016 -27.312 -4.73 1 88.31 592 PRO A C 1
ATOM 4804 O O . PRO A 1 592 ? 25.641 -28.172 -3.928 1 88.31 592 PRO A O 1
ATOM 4807 N N . PHE A 1 593 ? 25.297 -27.016 -5.793 1 88 593 PHE A N 1
ATOM 4808 C CA . PHE A 1 593 ? 23.922 -27.484 -5.93 1 88 593 PHE A CA 1
ATOM 4809 C C . PHE A 1 593 ? 23.844 -28.672 -6.887 1 88 593 PHE A C 1
ATOM 4811 O O . PHE A 1 593 ? 22.766 -29.094 -7.293 1 88 593 PHE A O 1
ATOM 4818 N N . SER A 1 594 ? 24.969 -29.281 -7.254 1 85.75 594 SER A N 1
ATOM 4819 C CA . SER A 1 594 ? 25.031 -30.328 -8.258 1 85.75 594 SER A CA 1
ATOM 4820 C C . SER A 1 594 ? 24.344 -31.609 -7.762 1 85.75 594 SER A C 1
ATOM 4822 O O . SER A 1 594 ? 23.922 -32.438 -8.562 1 85.75 594 SER A O 1
ATOM 4824 N N . GLY A 1 595 ? 24.172 -31.688 -6.477 1 79.56 595 GLY A N 1
ATOM 4825 C CA . GLY A 1 595 ? 23.547 -32.875 -5.934 1 79.56 595 GLY A CA 1
ATOM 4826 C C . GLY A 1 595 ? 22.031 -32.875 -6.039 1 79.56 595 GLY A C 1
ATOM 4827 O O . GLY A 1 595 ? 21.375 -33.875 -5.844 1 79.56 595 GLY A O 1
ATOM 4828 N N . TYR A 1 596 ? 21.5 -31.75 -6.434 1 83.81 596 TYR A N 1
ATOM 4829 C CA . TYR A 1 596 ? 20.047 -31.594 -6.516 1 83.81 596 TYR A CA 1
ATOM 4830 C C . TYR A 1 596 ? 19.609 -31.297 -7.941 1 83.81 596 TYR A C 1
ATOM 4832 O O . TYR A 1 596 ? 20.328 -30.641 -8.695 1 83.81 596 TYR A O 1
ATOM 4840 N N . SER A 1 597 ? 18.578 -31.875 -8.375 1 82.94 597 SER A N 1
ATOM 4841 C CA . SER A 1 597 ? 18.078 -31.641 -9.727 1 82.94 597 SER A CA 1
ATOM 4842 C C . SER A 1 597 ? 17.672 -30.188 -9.922 1 82.94 597 SER A C 1
ATOM 4844 O O . SER A 1 597 ? 17.953 -29.594 -10.969 1 82.94 597 SER A O 1
ATOM 4846 N N . TYR A 1 598 ? 16.969 -29.594 -8.969 1 85.06 598 TYR A N 1
ATOM 4847 C CA . TYR A 1 598 ? 16.609 -28.172 -8.977 1 85.06 598 TYR A CA 1
ATOM 4848 C C . TYR A 1 598 ? 17.047 -27.5 -7.684 1 85.06 598 TYR A C 1
ATOM 4850 O O . TYR A 1 598 ? 17.094 -28.125 -6.629 1 85.06 598 TYR A O 1
ATOM 4858 N N . VAL A 1 599 ? 17.406 -26.297 -7.766 1 83.56 599 VAL A N 1
ATOM 4859 C CA . VAL A 1 599 ? 18 -25.562 -6.648 1 83.56 599 VAL A CA 1
ATOM 4860 C C . VAL A 1 599 ? 16.984 -25.453 -5.516 1 83.56 599 VAL A C 1
ATOM 4862 O O . VAL A 1 599 ? 17.344 -25.5 -4.336 1 83.56 599 VAL A O 1
ATOM 4865 N N . TYR A 1 600 ? 15.633 -25.375 -5.875 1 81.38 600 TYR A N 1
ATOM 4866 C CA . TYR A 1 600 ? 14.633 -25.203 -4.824 1 81.38 600 TYR A CA 1
ATOM 4867 C C . TYR A 1 600 ? 14.477 -26.484 -4.008 1 81.38 600 TYR A C 1
ATOM 4869 O O . TYR A 1 600 ? 13.914 -26.469 -2.912 1 81.38 600 TYR A O 1
ATOM 4877 N N . GLU A 1 601 ? 15.023 -27.656 -4.504 1 85.62 601 GLU A N 1
ATOM 4878 C CA . GLU A 1 601 ? 14.945 -28.938 -3.803 1 85.62 601 GLU A CA 1
ATOM 4879 C C . GLU A 1 601 ? 15.844 -28.953 -2.57 1 85.62 601 GLU A C 1
ATOM 4881 O O . GLU A 1 601 ? 15.672 -29.781 -1.678 1 85.62 601 GLU A O 1
ATOM 4886 N N . ILE A 1 602 ? 16.781 -27.969 -2.545 1 86.31 602 ILE A N 1
ATOM 4887 C CA . ILE A 1 602 ? 17.609 -27.844 -1.356 1 86.31 602 ILE A CA 1
ATOM 4888 C C . ILE A 1 602 ? 16.75 -27.516 -0.146 1 86.31 602 ILE A C 1
ATOM 4890 O O . ILE A 1 602 ? 17 -27.984 0.963 1 86.31 602 ILE A O 1
ATOM 4894 N N . LEU A 1 603 ? 15.695 -26.734 -0.376 1 83.88 603 LEU A N 1
ATOM 4895 C CA . LEU A 1 603 ? 14.797 -26.344 0.697 1 83.88 603 LEU A CA 1
ATOM 4896 C C . LEU A 1 603 ? 13.773 -27.438 0.984 1 83.88 603 LEU A C 1
ATOM 4898 O O . LEU A 1 603 ? 13.523 -27.781 2.145 1 83.88 603 LEU A O 1
ATOM 4902 N N . THR A 1 604 ? 13.25 -28.125 -0.087 1 84.19 604 THR A N 1
ATOM 4903 C CA . THR A 1 604 ? 12.164 -29.094 0.083 1 84.19 604 THR A CA 1
ATOM 4904 C C . THR A 1 604 ? 12.703 -30.438 0.558 1 84.19 604 THR A C 1
ATOM 4906 O O . THR A 1 604 ? 12.211 -31 1.534 1 84.19 604 THR A O 1
ATOM 4909 N N . GLU A 1 605 ? 13.812 -30.922 -0.132 1 81.75 605 GLU A N 1
ATOM 4910 C CA . GLU A 1 605 ? 14.344 -32.25 0.209 1 81.75 605 GLU A CA 1
ATOM 4911 C C . GLU A 1 605 ? 15.492 -32.125 1.206 1 81.75 605 GLU A C 1
ATOM 4913 O O . GLU A 1 605 ? 15.695 -33.031 2.031 1 81.75 605 GLU A O 1
ATOM 4918 N N . GLY A 1 606 ? 16.188 -31 1.191 1 81.19 606 GLY A N 1
ATOM 4919 C CA . GLY A 1 606 ? 17.375 -30.891 2.021 1 81.19 606 GLY A CA 1
ATOM 4920 C C . GLY A 1 606 ? 17.078 -30.375 3.42 1 81.19 606 GLY A C 1
ATOM 4921 O O . GLY A 1 606 ? 17.125 -31.141 4.387 1 81.19 606 GLY A O 1
ATOM 4922 N N . ALA A 1 607 ? 16.562 -29.203 3.482 1 80.81 607 ALA A N 1
ATOM 4923 C CA . ALA A 1 607 ? 16.438 -28.547 4.785 1 80.81 607 ALA A CA 1
ATOM 4924 C C . ALA A 1 607 ? 15.148 -28.969 5.48 1 80.81 607 ALA A C 1
ATOM 4926 O O . ALA A 1 607 ? 15.141 -29.25 6.68 1 80.81 607 ALA A O 1
ATOM 4927 N N . LEU A 1 608 ? 13.977 -29.141 4.734 1 83.5 608 LEU A N 1
ATOM 4928 C CA . LEU A 1 608 ? 12.688 -29.406 5.363 1 83.5 608 LEU A CA 1
ATOM 4929 C C . LEU A 1 608 ? 12.32 -30.875 5.273 1 83.5 608 LEU A C 1
ATOM 4931 O O . LEU A 1 608 ? 11.422 -31.344 5.984 1 83.5 608 LEU A O 1
ATOM 4935 N N . HIS A 1 609 ? 13.117 -31.734 4.625 1 83.31 609 HIS A N 1
ATOM 4936 C CA . HIS A 1 609 ? 12.859 -33.156 4.469 1 83.31 609 HIS A CA 1
ATOM 4937 C C . HIS A 1 609 ? 11.375 -33.438 4.246 1 83.31 609 HIS A C 1
ATOM 4939 O O . HIS A 1 609 ? 10.75 -34.156 5.02 1 83.31 609 HIS A O 1
ATOM 4945 N N . LEU A 1 610 ? 10.75 -32.781 3.244 1 81.62 610 LEU A N 1
ATOM 4946 C CA . LEU A 1 610 ? 9.312 -32.812 2.988 1 81.62 610 LEU A CA 1
ATOM 4947 C C . LEU A 1 610 ? 8.852 -34.25 2.668 1 81.62 610 LEU A C 1
ATOM 4949 O O . LEU A 1 610 ? 7.695 -34.594 2.912 1 81.62 610 LEU A O 1
ATOM 4953 N N . HIS A 1 611 ? 9.781 -35.125 2.145 1 82.44 611 HIS A N 1
ATOM 4954 C CA . HIS A 1 611 ? 9.406 -36.5 1.827 1 82.44 611 HIS A CA 1
ATOM 4955 C C . HIS A 1 611 ? 9.078 -37.281 3.092 1 82.44 611 HIS A C 1
ATOM 4957 O O . HIS A 1 611 ? 8.219 -38.156 3.074 1 82.44 611 HIS A O 1
ATOM 4963 N N . GLU A 1 612 ? 9.656 -36.844 4.188 1 85.62 612 GLU A N 1
ATOM 4964 C CA . GLU A 1 612 ? 9.461 -37.562 5.441 1 85.62 612 GLU A CA 1
ATOM 4965 C C . GLU A 1 612 ? 8.297 -36.969 6.242 1 85.62 612 GLU A C 1
ATOM 4967 O O . GLU A 1 612 ? 7.723 -37.656 7.098 1 85.62 612 GLU A O 1
ATOM 4972 N N . ARG A 1 613 ? 7.91 -35.844 5.871 1 90.75 613 ARG A N 1
ATOM 4973 C CA . ARG A 1 613 ? 6.871 -35.156 6.621 1 90.75 613 ARG A CA 1
ATOM 4974 C C . ARG A 1 613 ? 5.691 -34.781 5.719 1 90.75 613 ARG A C 1
ATOM 4976 O O . ARG A 1 613 ? 5.609 -33.688 5.207 1 90.75 613 ARG A O 1
ATOM 4983 N N . PRO A 1 614 ? 4.75 -35.656 5.555 1 87.94 614 PRO A N 1
ATOM 4984 C CA . PRO A 1 614 ? 3.646 -35.438 4.617 1 87.94 614 PRO A CA 1
ATOM 4985 C C . PRO A 1 614 ? 2.73 -34.312 5.039 1 87.94 614 PRO A C 1
ATOM 4987 O O . PRO A 1 614 ? 2.191 -33.594 4.191 1 87.94 614 PRO A O 1
ATOM 4990 N N . GLY A 1 615 ? 2.541 -34.094 6.242 1 86.12 615 GLY A N 1
ATOM 4991 C CA . GLY A 1 615 ? 1.707 -33 6.703 1 86.12 615 GLY A CA 1
ATOM 4992 C C . GLY A 1 615 ? 2.238 -31.641 6.297 1 86.12 615 GLY A C 1
ATOM 4993 O O . GLY A 1 615 ? 1.487 -30.797 5.805 1 86.12 615 GLY A O 1
ATOM 4994 N N . LEU A 1 616 ? 3.523 -31.453 6.523 1 87.12 616 LEU A N 1
ATOM 4995 C CA . LEU A 1 616 ? 4.148 -30.188 6.16 1 87.12 616 LEU A CA 1
ATOM 4996 C C . LEU A 1 616 ? 4.16 -30 4.648 1 87.12 616 LEU A C 1
ATOM 4998 O O . LEU A 1 616 ? 3.959 -28.891 4.152 1 87.12 616 LEU A O 1
ATOM 5002 N N . ALA A 1 617 ? 4.352 -31.125 3.988 1 88.12 617 ALA A N 1
ATOM 5003 C CA . ALA A 1 617 ? 4.355 -31.062 2.529 1 88.12 617 ALA A CA 1
ATOM 5004 C C . ALA A 1 617 ? 2.99 -30.656 1.991 1 88.12 617 ALA A C 1
ATOM 5006 O O . ALA A 1 617 ? 2.9 -29.828 1.079 1 88.12 617 ALA A O 1
ATOM 5007 N N . ALA A 1 618 ? 1.972 -31.172 2.67 1 87.94 618 ALA A N 1
ATOM 5008 C CA . ALA A 1 618 ? 0.618 -30.844 2.23 1 87.94 618 ALA A CA 1
ATOM 5009 C C . ALA A 1 618 ? 0.296 -29.375 2.494 1 87.94 618 ALA A C 1
ATOM 5011 O O . ALA A 1 618 ? -0.342 -28.703 1.671 1 87.94 618 ALA A O 1
ATOM 5012 N N . ALA A 1 619 ? 0.722 -28.922 3.537 1 87.06 619 ALA A N 1
ATOM 5013 C CA . ALA A 1 619 ? 0.485 -27.516 3.887 1 87.06 619 ALA A CA 1
ATOM 5014 C C . ALA A 1 619 ? 1.226 -26.578 2.936 1 87.06 619 ALA A C 1
ATOM 5016 O O . ALA A 1 619 ? 0.676 -25.562 2.5 1 87.06 619 ALA A O 1
ATOM 5017 N N . LEU A 1 620 ? 2.422 -26.938 2.629 1 85.06 620 LEU A N 1
ATOM 5018 C CA . LEU A 1 620 ? 3.219 -26.094 1.743 1 85.06 620 LEU A CA 1
ATOM 5019 C C . LEU A 1 620 ? 2.684 -26.156 0.316 1 85.06 620 LEU A C 1
ATOM 5021 O O . LEU A 1 620 ? 2.678 -25.141 -0.388 1 85.06 620 LEU A O 1
ATOM 5025 N N . TYR A 1 621 ? 2.207 -27.328 -0.019 1 84.44 621 TYR A N 1
ATOM 5026 C CA . TYR A 1 621 ? 1.624 -27.453 -1.351 1 84.44 621 TYR A CA 1
ATOM 5027 C C . TYR A 1 621 ? 0.32 -26.672 -1.451 1 84.44 621 TYR A C 1
ATOM 5029 O O . TYR A 1 621 ? -0 -26.125 -2.506 1 84.44 621 TYR A O 1
ATOM 5037 N N . PHE A 1 622 ? -0.367 -26.578 -0.355 1 83.75 622 PHE A N 1
ATOM 5038 C CA . PHE A 1 622 ? -1.594 -25.781 -0.322 1 83.75 622 PHE A CA 1
ATOM 5039 C C . PHE A 1 622 ? -1.291 -24.297 -0.496 1 83.75 622 PHE A C 1
ATOM 5041 O O . PHE A 1 622 ? -2.02 -23.594 -1.19 1 83.75 622 PHE A O 1
ATOM 5048 N N . MET A 1 623 ? -0.171 -23.922 0.04 1 83.62 623 MET A N 1
ATOM 5049 C CA . MET A 1 623 ? 0.191 -22.5 -0.003 1 83.62 623 MET A CA 1
ATOM 5050 C C . MET A 1 623 ? 0.651 -22.109 -1.399 1 83.62 623 MET A C 1
ATOM 5052 O O . MET A 1 623 ? 0.565 -20.938 -1.773 1 83.62 623 MET A O 1
ATOM 5056 N N . VAL A 1 624 ? 1.091 -23.047 -2.158 1 81.94 624 VAL A N 1
ATOM 5057 C CA . VAL A 1 624 ? 1.631 -22.734 -3.477 1 81.94 624 VAL A CA 1
ATOM 5058 C C . VAL A 1 624 ? 0.568 -23 -4.543 1 81.94 624 VAL A C 1
ATOM 5060 O O . VAL A 1 624 ? 0.791 -22.719 -5.727 1 81.94 624 VAL A O 1
ATOM 5063 N N . ARG A 1 625 ? -0.66 -23.328 -4.098 1 85.75 625 ARG A N 1
ATOM 5064 C CA . ARG A 1 625 ? -1.745 -23.516 -5.055 1 85.75 625 ARG A CA 1
ATOM 5065 C C . ARG A 1 625 ? -2.139 -22.188 -5.703 1 85.75 625 ARG A C 1
ATOM 5067 O O . ARG A 1 625 ? -2.1 -21.141 -5.059 1 85.75 625 ARG A O 1
ATOM 5074 N N . PRO A 1 626 ? -2.404 -22.172 -6.984 1 84 626 PRO A N 1
ATOM 5075 C CA . PRO A 1 626 ? -2.723 -20.938 -7.691 1 84 626 PRO A CA 1
ATOM 5076 C C . PRO A 1 626 ? -3.887 -20.172 -7.059 1 84 626 PRO A C 1
ATOM 5078 O O . PRO A 1 626 ? -3.924 -18.938 -7.102 1 84 626 PRO A O 1
ATOM 5081 N N . GLY A 1 627 ? -4.836 -20.891 -6.484 1 83.12 627 GLY A N 1
ATOM 5082 C CA . GLY A 1 627 ? -5.934 -20.203 -5.824 1 83.12 627 GLY A CA 1
ATOM 5083 C C . GLY A 1 627 ? -5.492 -19.375 -4.633 1 83.12 627 GLY A C 1
ATOM 5084 O O . GLY A 1 627 ? -5.934 -18.234 -4.457 1 83.12 627 GLY A O 1
ATOM 5085 N N . VAL A 1 628 ? -4.609 -19.922 -3.855 1 86.69 628 VAL A N 1
ATOM 5086 C CA . VAL A 1 628 ? -4.125 -19.234 -2.662 1 86.69 628 VAL A CA 1
ATOM 5087 C C . VAL A 1 628 ? -3.213 -18.078 -3.066 1 86.69 628 VAL A C 1
ATOM 5089 O O . VAL A 1 628 ? -3.277 -16.984 -2.479 1 86.69 628 VAL A O 1
ATOM 5092 N N . ILE A 1 629 ? -2.375 -18.25 -4.051 1 88 629 ILE A N 1
ATOM 5093 C CA . ILE A 1 629 ? -1.501 -17.188 -4.535 1 88 629 ILE A CA 1
ATOM 5094 C C . ILE A 1 629 ? -2.342 -16.047 -5.102 1 88 629 ILE A C 1
ATOM 5096 O O . ILE A 1 629 ? -2.029 -14.875 -4.887 1 88 629 ILE A O 1
ATOM 5100 N N . GLY A 1 630 ? -3.414 -16.438 -5.832 1 86.69 630 GLY A N 1
ATOM 5101 C CA . GLY A 1 630 ? -4.32 -15.406 -6.328 1 86.69 630 GLY A CA 1
ATOM 5102 C C . GLY A 1 630 ? -4.98 -14.609 -5.223 1 86.69 630 GLY A C 1
ATOM 5103 O O . GLY A 1 630 ? -5.125 -13.391 -5.328 1 86.69 630 GLY A O 1
ATOM 5104 N N . PHE A 1 631 ? -5.336 -15.289 -4.164 1 88 631 PHE A N 1
ATOM 5105 C CA . PHE A 1 631 ? -5.938 -14.633 -3.006 1 88 631 PHE A CA 1
ATOM 5106 C C . PHE A 1 631 ? -4.945 -13.68 -2.348 1 88 631 PHE A C 1
ATOM 5108 O O . PHE A 1 631 ? -5.297 -12.555 -1.988 1 88 631 PHE A O 1
ATOM 5115 N N . LEU A 1 632 ? -3.688 -14.125 -2.195 1 89.25 632 LEU A N 1
ATOM 5116 C CA . LEU A 1 632 ? -2.666 -13.289 -1.578 1 89.25 632 LEU A CA 1
ATOM 5117 C C . LEU A 1 632 ? -2.365 -12.07 -2.441 1 89.25 632 LEU A C 1
ATOM 5119 O O . LEU A 1 632 ? -2.156 -10.977 -1.92 1 89.25 632 LEU A O 1
ATOM 5123 N N . MET A 1 633 ? -2.336 -12.281 -3.717 1 90.38 633 MET A N 1
ATOM 5124 C CA . MET A 1 633 ? -2.109 -11.164 -4.637 1 90.38 633 MET A CA 1
ATOM 5125 C C . MET A 1 633 ? -3.246 -10.156 -4.555 1 90.38 633 MET A C 1
ATOM 5127 O O . MET A 1 633 ? -3.008 -8.945 -4.539 1 90.38 633 MET A O 1
ATOM 5131 N N . LEU A 1 634 ? -4.52 -10.609 -4.512 1 88.31 634 LEU A N 1
ATOM 5132 C CA . LEU A 1 634 ? -5.668 -9.719 -4.398 1 88.31 634 LEU A CA 1
ATOM 5133 C C . LEU A 1 634 ? -5.648 -8.977 -3.068 1 88.31 634 LEU A C 1
ATOM 5135 O O . LEU A 1 634 ? -5.973 -7.789 -3.014 1 88.31 634 LEU A O 1
ATOM 5139 N N . PHE A 1 635 ? -5.262 -9.711 -2.061 1 90.56 635 PHE A N 1
ATOM 5140 C CA . PHE A 1 635 ? -5.145 -9.094 -0.744 1 90.56 635 PHE A CA 1
ATOM 5141 C C . PHE A 1 635 ? -4.109 -7.973 -0.762 1 90.56 635 PHE A C 1
ATOM 5143 O O . PHE A 1 635 ? -4.344 -6.898 -0.207 1 90.56 635 PHE A O 1
ATOM 5150 N N . LEU A 1 636 ? -2.998 -8.203 -1.407 1 92.44 636 LEU A N 1
ATOM 5151 C CA . LEU A 1 636 ? -1.946 -7.195 -1.479 1 92.44 636 LEU A CA 1
ATOM 5152 C C . LEU A 1 636 ? -2.389 -6.012 -2.33 1 92.44 636 LEU A C 1
ATOM 5154 O O . LEU A 1 636 ? -2.062 -4.863 -2.018 1 92.44 636 LEU A O 1
ATOM 5158 N N . CYS A 1 637 ? -3.16 -6.277 -3.312 1 90.44 637 CYS A N 1
ATOM 5159 C CA . CYS A 1 637 ? -3.668 -5.199 -4.152 1 90.44 637 CYS A CA 1
ATOM 5160 C C . CYS A 1 637 ? -4.625 -4.305 -3.373 1 90.44 637 CYS A C 1
ATOM 5162 O O . CYS A 1 637 ? -4.566 -3.078 -3.482 1 90.44 637 CYS A O 1
ATOM 5164 N N . VAL A 1 638 ? -5.473 -4.898 -2.623 1 89 638 VAL A N 1
ATOM 5165 C CA . VAL A 1 638 ? -6.418 -4.141 -1.809 1 89 638 VAL A CA 1
ATOM 5166 C C . VAL A 1 638 ? -5.66 -3.348 -0.744 1 89 638 VAL A C 1
ATOM 5168 O O . VAL A 1 638 ? -6.008 -2.203 -0.449 1 89 638 VAL A O 1
ATOM 5171 N N . SER A 1 639 ? -4.625 -3.992 -0.217 1 90.38 639 SER A N 1
ATOM 5172 C CA . SER A 1 639 ? -3.83 -3.309 0.797 1 90.38 639 SER A CA 1
ATOM 5173 C C . SER A 1 639 ? -3.141 -2.076 0.221 1 90.38 639 SER A C 1
ATOM 5175 O O . SER A 1 639 ? -3.08 -1.03 0.872 1 90.38 639 SER A O 1
ATOM 5177 N N . VAL A 1 640 ? -2.615 -2.211 -0.969 1 91.12 640 VAL A N 1
ATOM 5178 C CA . VAL A 1 640 ? -1.982 -1.076 -1.631 1 91.12 640 VAL A CA 1
ATOM 5179 C C . VAL A 1 640 ? -3.012 0.029 -1.858 1 91.12 640 VAL A C 1
ATOM 5181 O O . VAL A 1 640 ? -2.73 1.206 -1.619 1 91.12 640 VAL A O 1
ATOM 5184 N N . TYR A 1 641 ? -4.199 -0.314 -2.254 1 88 641 TYR A N 1
ATOM 5185 C CA . TYR A 1 641 ? -5.25 0.662 -2.52 1 88 641 TYR A CA 1
ATOM 5186 C C . TYR A 1 641 ? -5.664 1.38 -1.24 1 88 641 TYR A C 1
ATOM 5188 O O . TYR A 1 641 ? -5.848 2.6 -1.237 1 88 641 TYR A O 1
ATOM 5196 N N . TYR A 1 642 ? -5.773 0.597 -0.241 1 87.62 642 TYR A N 1
ATOM 5197 C CA . TYR A 1 642 ? -6.18 1.175 1.036 1 87.62 642 TYR A CA 1
ATOM 5198 C C . TYR A 1 642 ? -5.113 2.125 1.567 1 87.62 642 TYR A C 1
ATOM 5200 O O . TYR A 1 642 ? -5.426 3.213 2.053 1 87.62 642 TYR A O 1
ATOM 5208 N N . MET A 1 643 ? -3.91 1.703 1.505 1 89.19 643 MET A N 1
ATOM 5209 C CA . MET A 1 643 ? -2.84 2.557 2.01 1 89.19 643 MET A CA 1
ATOM 5210 C C . MET A 1 643 ? -2.707 3.82 1.164 1 89.19 643 MET A C 1
ATOM 5212 O O . MET A 1 643 ? -2.395 4.891 1.687 1 89.19 643 MET A O 1
ATOM 5216 N N . ARG A 1 644 ? -2.936 3.705 -0.076 1 87.81 644 ARG A N 1
ATOM 5217 C CA . ARG A 1 644 ? -2.908 4.871 -0.952 1 87.81 644 ARG A CA 1
ATOM 5218 C C . ARG A 1 644 ? -4.047 5.832 -0.62 1 87.81 644 ARG A C 1
ATOM 5220 O O . ARG A 1 644 ? -3.848 7.051 -0.594 1 87.81 644 ARG A O 1
ATOM 5227 N N . ALA A 1 645 ? -5.156 5.324 -0.398 1 84.62 645 ALA A N 1
ATOM 5228 C CA . ALA A 1 645 ? -6.301 6.16 -0.033 1 84.62 645 ALA A CA 1
ATOM 5229 C C . ALA A 1 645 ? -6.059 6.871 1.294 1 84.62 645 ALA A C 1
ATOM 5231 O O . ALA A 1 645 ? -6.422 8.039 1.454 1 84.62 645 ALA A O 1
ATOM 5232 N N . ARG A 1 646 ? -5.469 6.129 2.17 1 85.75 646 ARG A N 1
ATOM 5233 C CA . ARG A 1 646 ? -5.129 6.727 3.457 1 85.75 646 ARG A CA 1
ATOM 5234 C C . ARG A 1 646 ? -4.109 7.848 3.287 1 85.75 646 ARG A C 1
ATOM 5236 O O . ARG A 1 646 ? -4.223 8.898 3.924 1 85.75 646 ARG A O 1
ATOM 5243 N N . ALA A 1 647 ? -3.148 7.699 2.504 1 85.56 647 ALA A N 1
ATOM 5244 C CA . ALA A 1 647 ? -2.127 8.711 2.256 1 85.56 647 ALA A CA 1
ATOM 5245 C C . ALA A 1 647 ? -2.729 9.945 1.582 1 85.56 647 ALA A C 1
ATOM 5247 O O . ALA A 1 647 ? -2.375 11.078 1.917 1 85.56 647 ALA A O 1
ATOM 5248 N N . ARG A 1 648 ? -3.611 9.727 0.693 1 83.5 648 ARG A N 1
ATOM 5249 C CA . ARG A 1 648 ? -4.262 10.836 0.007 1 83.5 648 ARG A CA 1
ATOM 5250 C C . ARG A 1 648 ? -5.137 11.633 0.966 1 83.5 648 ARG A C 1
ATOM 5252 O O . ARG A 1 648 ? -5.211 12.859 0.871 1 83.5 648 ARG A O 1
ATOM 5259 N N . ALA A 1 649 ? -5.762 10.945 1.812 1 83.31 649 ALA A N 1
ATOM 5260 C CA . ALA A 1 649 ? -6.59 11.625 2.805 1 83.31 649 ALA A CA 1
ATOM 5261 C C . ALA A 1 649 ? -5.738 12.477 3.736 1 83.31 649 ALA A C 1
ATOM 5263 O O . ALA A 1 649 ? -6.109 13.609 4.062 1 83.31 649 ALA A O 1
ATOM 5264 N N . GLN A 1 650 ? -4.652 11.961 4.141 1 84.88 650 GLN A N 1
ATOM 5265 C CA . GLN A 1 650 ? -3.762 12.719 5.016 1 84.88 650 GLN A CA 1
ATOM 5266 C C . GLN A 1 650 ? -3.145 13.906 4.281 1 84.88 650 GLN A C 1
ATOM 5268 O O . GLN A 1 650 ? -2.934 14.969 4.871 1 84.88 650 GLN A O 1
ATOM 5273 N N . ARG A 1 651 ? -2.865 13.703 3.076 1 83.62 651 ARG A N 1
ATOM 5274 C CA . ARG A 1 651 ? -2.318 14.797 2.275 1 83.62 651 ARG A CA 1
ATOM 5275 C C . ARG A 1 651 ? -3.326 15.93 2.137 1 83.62 651 ARG A C 1
ATOM 5277 O O . ARG A 1 651 ? -2.955 17.109 2.164 1 83.62 651 ARG A O 1
ATOM 5284 N N . SER A 1 652 ? -4.57 15.57 2.012 1 82.69 652 SER A N 1
ATOM 5285 C CA . SER A 1 652 ? -5.613 16.594 1.928 1 82.69 652 SER A CA 1
ATOM 5286 C C . SER A 1 652 ? -5.754 17.344 3.246 1 82.69 652 SER A C 1
ATOM 5288 O O . SER A 1 652 ? -5.992 18.547 3.252 1 82.69 652 SER A O 1
ATOM 5290 N N . MET A 1 653 ? -5.57 16.672 4.266 1 83.75 653 MET A N 1
ATOM 5291 C CA . MET A 1 653 ? -5.625 17.312 5.578 1 83.75 653 MET A CA 1
ATOM 5292 C C . MET A 1 653 ? -4.445 18.25 5.777 1 83.75 653 MET A C 1
ATOM 5294 O O . MET A 1 653 ? -4.598 19.328 6.352 1 83.75 653 MET A O 1
ATOM 5298 N N . VAL A 1 654 ? -3.307 17.875 5.359 1 83.38 654 VAL A N 1
ATOM 5299 C CA . VAL A 1 654 ? -2.123 18.734 5.453 1 83.38 654 VAL A CA 1
ATOM 5300 C C . VAL A 1 654 ? -2.355 20.031 4.68 1 83.38 654 VAL A C 1
ATOM 5302 O O . VAL A 1 654 ? -2.021 21.109 5.16 1 83.38 654 VAL A O 1
ATOM 5305 N N . ARG A 1 655 ? -2.977 19.859 3.553 1 80.62 655 ARG A N 1
ATOM 5306 C CA . ARG A 1 655 ? -3.258 21.047 2.746 1 80.62 655 ARG A CA 1
ATOM 5307 C C . ARG A 1 655 ? -4.254 21.969 3.451 1 80.62 655 ARG A C 1
ATOM 5309 O O . ARG A 1 655 ? -4.086 23.188 3.455 1 80.62 655 ARG A O 1
ATOM 5316 N N . LEU A 1 656 ? -5.211 21.422 4.047 1 82.06 656 LEU A N 1
ATOM 5317 C CA . LEU A 1 656 ? -6.219 22.188 4.77 1 82.06 656 LEU A CA 1
ATOM 5318 C C . LEU A 1 656 ? -5.605 22.875 5.984 1 82.06 656 LEU A C 1
ATOM 5320 O O . LEU A 1 656 ? -5.844 24.062 6.215 1 82.06 656 LEU A O 1
ATOM 5324 N N . LEU A 1 657 ? -4.809 22.203 6.727 1 83 657 LEU A N 1
ATOM 5325 C CA . LEU A 1 657 ? -4.211 22.75 7.938 1 83 657 LEU A CA 1
ATOM 5326 C C . LEU A 1 657 ? -3.197 23.844 7.594 1 83 657 LEU A C 1
ATOM 5328 O O . LEU A 1 657 ? -3.061 24.812 8.328 1 83 657 LEU A O 1
ATOM 5332 N N . ARG A 1 658 ? -2.549 23.641 6.539 1 82.12 658 ARG A N 1
ATOM 5333 C CA . ARG A 1 658 ? -1.611 24.672 6.098 1 82.12 658 ARG A CA 1
ATOM 5334 C C . ARG A 1 658 ? -2.346 25.953 5.707 1 82.12 658 ARG A C 1
ATOM 5336 O O . ARG A 1 658 ? -1.875 27.047 5.992 1 82.12 658 ARG A O 1
ATOM 5343 N N . HIS A 1 659 ? -3.467 25.734 5.074 1 78.31 659 HIS A N 1
ATOM 5344 C CA . HIS A 1 659 ? -4.285 26.891 4.719 1 78.31 659 HIS A CA 1
ATOM 5345 C C . HIS A 1 659 ? -4.809 27.594 5.965 1 78.31 659 HIS A C 1
ATOM 5347 O O . HIS A 1 659 ? -4.824 28.828 6.023 1 78.31 659 HIS A O 1
ATOM 5353 N N . MET A 1 660 ? -5.105 26.891 6.902 1 80.5 660 MET A N 1
ATOM 5354 C CA . MET A 1 660 ? -5.582 27.469 8.156 1 80.5 660 MET A CA 1
ATOM 5355 C C . MET A 1 660 ? -4.453 28.188 8.883 1 80.5 660 MET A C 1
ATOM 5357 O O . MET A 1 660 ? -4.672 29.234 9.492 1 80.5 660 MET A O 1
ATOM 5361 N N . LEU A 1 661 ? -3.299 27.641 8.781 1 81.94 661 LEU A N 1
ATOM 5362 C CA . LEU A 1 661 ? -2.141 28.266 9.414 1 81.94 661 LEU A CA 1
ATOM 5363 C C . LEU A 1 661 ? -1.808 29.594 8.742 1 81.94 661 LEU A C 1
ATOM 5365 O O . LEU A 1 661 ? -1.456 30.562 9.422 1 81.94 661 LEU A O 1
ATOM 5369 N N . LEU A 1 662 ? -2 29.594 7.484 1 79.62 662 LEU A N 1
ATOM 5370 C CA . LEU A 1 662 ? -1.74 30.844 6.758 1 79.62 662 LEU A CA 1
ATOM 5371 C C . LEU A 1 662 ? -2.777 31.906 7.102 1 79.62 662 LEU A C 1
ATOM 5373 O O . LEU A 1 662 ? -2.441 33.094 7.234 1 79.62 662 LEU A O 1
ATOM 5377 N N . LEU A 1 663 ? -3.936 31.484 7.328 1 76 663 LEU A N 1
ATOM 5378 C CA . LEU A 1 663 ? -4.992 32.406 7.703 1 76 663 LEU A CA 1
ATOM 5379 C C . LEU A 1 663 ? -4.77 32.938 9.117 1 76 663 LEU A C 1
ATOM 5381 O O . LEU A 1 663 ? -4.977 34.125 9.375 1 76 663 LEU A O 1
ATOM 5385 N N . GLN A 1 664 ? -4.266 32.125 9.922 1 78.75 664 GLN A N 1
ATOM 5386 C CA . GLN A 1 664 ? -4.012 32.562 11.297 1 78.75 664 GLN A CA 1
ATOM 5387 C C . GLN A 1 664 ? -2.795 33.469 11.367 1 78.75 664 GLN A C 1
ATOM 5389 O O . GLN A 1 664 ? -2.734 34.375 12.219 1 78.75 664 GLN A O 1
ATOM 5394 N N . ALA A 1 665 ? -1.922 33.156 10.508 1 76.38 665 ALA A N 1
ATOM 5395 C CA . ALA A 1 665 ? -0.76 34.062 10.461 1 76.38 665 ALA A CA 1
ATOM 5396 C C . ALA A 1 665 ? -1.149 35.438 9.977 1 76.38 665 ALA A C 1
ATOM 5398 O O . ALA A 1 665 ? -0.642 36.438 10.477 1 76.38 665 ALA A O 1
ATOM 5399 N N . LYS A 1 666 ? -2.098 35.5 9.117 1 73.75 666 LYS A N 1
ATOM 5400 C CA . LYS A 1 666 ? -2.596 36.781 8.648 1 73.75 666 LYS A CA 1
ATOM 5401 C C . LYS A 1 666 ? -3.389 37.5 9.742 1 73.75 666 LYS A C 1
ATOM 5403 O O . LYS A 1 666 ? -3.32 38.719 9.867 1 73.75 666 LYS A O 1
ATOM 5408 N N . ASP A 1 667 ? -4.031 36.75 10.492 1 75.06 667 ASP A N 1
ATOM 5409 C CA . ASP A 1 667 ? -4.75 37.312 11.625 1 75.06 667 ASP A CA 1
ATOM 5410 C C . ASP A 1 667 ? -3.783 37.875 12.664 1 75.06 667 ASP A C 1
ATOM 5412 O O . ASP A 1 667 ? -4.039 38.938 13.25 1 75.06 667 ASP A O 1
ATOM 5416 N N . LYS A 1 668 ? -2.764 37.188 12.805 1 77.12 668 LYS A N 1
ATOM 5417 C CA . LYS A 1 668 ? -1.771 37.656 13.766 1 77.12 668 LYS A CA 1
ATOM 5418 C C . LYS A 1 668 ? -1.144 38.969 13.312 1 77.12 668 LYS A C 1
ATOM 5420 O O . LYS A 1 668 ? -0.965 39.906 14.109 1 77.12 668 LYS A O 1
ATOM 5425 N N . ASP A 1 669 ? -0.904 39 12.117 1 73.81 669 ASP A N 1
ATOM 5426 C CA . ASP A 1 669 ? -0.331 40.25 11.57 1 73.81 669 ASP A CA 1
ATOM 5427 C C . ASP A 1 669 ? -1.321 41.406 11.672 1 73.81 669 ASP A C 1
ATOM 5429 O O . ASP A 1 669 ? -0.933 42.531 11.961 1 73.81 669 ASP A O 1
ATOM 5433 N N . PHE A 1 670 ? -2.523 41.094 11.57 1 73.62 670 PHE A N 1
ATOM 5434 C CA . PHE A 1 670 ? -3.568 42.125 11.688 1 73.62 670 PHE A CA 1
ATOM 5435 C C . PHE A 1 670 ? -3.688 42.625 13.125 1 73.62 670 PHE A C 1
ATOM 5437 O O . PHE A 1 670 ? -3.793 43.812 13.359 1 73.62 670 PHE A O 1
ATOM 5444 N N . LEU A 1 671 ? -3.57 41.656 13.961 1 78.81 671 LEU A N 1
ATOM 5445 C CA . LEU A 1 671 ? -3.732 42.031 15.367 1 78.81 671 LEU A CA 1
ATOM 5446 C C . LEU A 1 671 ? -2.533 42.812 15.867 1 78.81 671 LEU A C 1
ATOM 5448 O O . LEU A 1 671 ? -2.686 43.719 16.688 1 78.81 671 LEU A O 1
ATOM 5452 N N . LEU A 1 672 ? -1.456 42.531 15.328 1 76.5 672 LEU A N 1
ATOM 5453 C CA . LEU A 1 672 ? -0.263 43.281 15.688 1 76.5 672 LEU A CA 1
ATOM 5454 C C . LEU A 1 672 ? -0.333 44.688 15.141 1 76.5 672 LEU A C 1
ATOM 5456 O O . LEU A 1 672 ? 0.072 45.656 15.812 1 76.5 672 LEU A O 1
ATOM 5460 N N . THR A 1 673 ? -0.931 44.75 13.961 1 72.5 673 THR A N 1
ATOM 5461 C CA . THR A 1 673 ? -1.116 46.094 13.383 1 72.5 673 THR A CA 1
ATOM 5462 C C . THR A 1 673 ? -2.205 46.844 14.133 1 72.5 673 THR A C 1
ATOM 5464 O O . THR A 1 673 ? -2.113 48.062 14.297 1 72.5 673 THR A O 1
ATOM 5467 N N . ALA A 1 674 ? -3.139 46.125 14.633 1 71.31 674 ALA A N 1
ATOM 5468 C CA . ALA A 1 674 ? -4.215 46.75 15.406 1 71.31 674 ALA A CA 1
ATOM 5469 C C . ALA A 1 674 ? -3.695 47.25 16.734 1 71.31 674 ALA A C 1
ATOM 5471 O O . ALA A 1 674 ? -4.137 48.312 17.219 1 71.31 674 ALA A O 1
ATOM 5472 N N . ILE A 1 675 ? -2.758 46.562 17.281 1 72.5 675 ILE A N 1
ATOM 5473 C CA . ILE A 1 675 ? -2.168 47.031 18.531 1 72.5 675 ILE A CA 1
ATOM 5474 C C . ILE A 1 675 ? -1.403 48.312 18.312 1 72.5 675 ILE A C 1
ATOM 5476 O O . ILE A 1 675 ? -1.457 49.219 19.141 1 72.5 675 ILE A O 1
ATOM 5480 N N . SER A 1 676 ? -0.805 48.375 17.203 1 69.12 676 SER A N 1
ATOM 5481 C CA . SER A 1 676 ? -0.087 49.594 16.875 1 69.12 676 SER A CA 1
ATOM 5482 C C . SER A 1 676 ? -1.05 50.75 16.641 1 69.12 676 SER A C 1
ATOM 5484 O O . SER A 1 676 ? -0.784 51.875 17.062 1 69.12 676 SER A O 1
ATOM 5486 N N . ASN A 1 677 ? -2.193 50.406 16.109 1 66.5 677 ASN A N 1
ATOM 5487 C CA . ASN A 1 677 ? -3.176 51.469 15.836 1 66.5 677 ASN A CA 1
ATOM 5488 C C . ASN A 1 677 ? -3.887 51.906 17.109 1 66.5 677 ASN A C 1
ATOM 5490 O O . ASN A 1 677 ? -4.184 53.094 17.281 1 66.5 677 ASN A O 1
ATOM 5494 N N . VAL A 1 678 ? -4.109 51 17.953 1 69.12 678 VAL A N 1
ATOM 5495 C CA . VAL A 1 678 ? -4.762 51.312 19.219 1 69.12 678 VAL A CA 1
ATOM 5496 C C . VAL A 1 678 ? -3.803 52.125 20.109 1 69.12 678 VAL A C 1
ATOM 5498 O O . VAL A 1 678 ? -4.223 53.031 20.812 1 69.12 678 VAL A O 1
ATOM 5501 N N . SER A 1 679 ? -2.619 51.781 19.984 1 63.62 679 SER A N 1
ATOM 5502 C CA . SER A 1 679 ? -1.625 52.5 20.766 1 63.62 679 SER A CA 1
ATOM 5503 C C . SER A 1 679 ? -1.477 53.938 20.266 1 63.62 679 SER A C 1
ATOM 5505 O O . SER A 1 679 ? -1.181 54.844 21.047 1 63.62 679 SER A O 1
ATOM 5507 N N . ASN A 1 680 ? -1.861 54.094 18.953 1 59.94 680 ASN A N 1
ATOM 5508 C CA . ASN A 1 680 ? -1.781 55.406 18.359 1 59.94 680 ASN A CA 1
ATOM 5509 C C . ASN A 1 680 ? -3.064 56.219 18.594 1 59.94 680 ASN A C 1
ATOM 5511 O O . ASN A 1 680 ? -3.143 57.375 18.234 1 59.94 680 ASN A O 1
ATOM 5515 N N . GLY A 1 681 ? -3.986 55.688 19.359 1 53.19 681 GLY A N 1
ATOM 5516 C CA . GLY A 1 681 ? -5.215 56.406 19.688 1 53.19 681 GLY A CA 1
ATOM 5517 C C . GLY A 1 681 ? -6.27 56.312 18.609 1 53.19 681 GLY A C 1
ATOM 5518 O O . GLY A 1 681 ? -7.312 56.969 18.703 1 53.19 681 GLY A O 1
ATOM 5519 N N . GLU A 1 682 ? -5.957 55.812 17.594 1 51.25 682 GLU A N 1
ATOM 5520 C CA . GLU A 1 682 ? -6.871 55.875 16.453 1 51.25 682 GLU A CA 1
ATOM 5521 C C . GLU A 1 682 ? -8.133 55.031 16.734 1 51.25 682 GLU A C 1
ATOM 5523 O O . GLU A 1 682 ? -9.219 55.406 16.281 1 51.25 682 GLU A O 1
ATOM 5528 N N . TRP A 1 683 ? -7.953 54.031 17.391 1 52.47 683 TRP A N 1
ATOM 5529 C CA . TRP A 1 683 ? -9.125 53.188 17.641 1 52.47 683 TRP A CA 1
ATOM 5530 C C . TRP A 1 683 ? -9.695 53.438 19.031 1 52.47 683 TRP A C 1
ATOM 5532 O O . TRP A 1 683 ? -10.414 52.625 19.578 1 52.47 683 TRP A O 1
ATOM 5542 N N . LEU A 1 684 ? -9.258 54.625 19.656 1 46.47 684 LEU A N 1
ATOM 5543 C CA . LEU A 1 684 ? -9.781 54.906 20.984 1 46.47 684 LEU A CA 1
ATOM 5544 C C . LEU A 1 684 ? -11.109 55.656 20.891 1 46.47 684 LEU A C 1
ATOM 5546 O O . LEU A 1 684 ? -11.336 56.406 19.938 1 46.47 684 LEU A O 1
ATOM 5550 N N . TYR A 1 685 ? -12.055 55.312 21.625 1 40.84 685 TYR A N 1
ATOM 5551 C CA . TYR A 1 685 ? -13.352 55.969 21.812 1 40.84 685 TYR A CA 1
ATOM 5552 C C . TYR A 1 685 ? -13.172 57.406 22.266 1 40.84 685 TYR A C 1
ATOM 5554 O O . TYR A 1 685 ? -12.461 57.656 23.25 1 40.84 685 TYR A O 1
ATOM 5562 N N . SER A 1 686 ? -13.078 58.438 21.328 1 37.19 686 SER A N 1
ATOM 5563 C CA . SER A 1 686 ? -13.188 59.781 21.859 1 37.19 686 SER A CA 1
ATOM 5564 C C . SER A 1 686 ? -14.57 60.031 22.453 1 37.19 686 SER A C 1
ATOM 5566 O O . SER A 1 686 ? -15.578 59.875 21.75 1 37.19 686 SER A O 1
ATOM 5568 N N . PRO A 1 687 ? -14.727 59.969 23.766 1 33.75 687 PRO A N 1
ATOM 5569 C CA . PRO A 1 687 ? -16.016 60.312 24.344 1 33.75 687 PRO A CA 1
ATOM 5570 C C . PRO A 1 687 ? -16.547 61.656 23.859 1 33.75 687 PRO A C 1
ATOM 5572 O O . PRO A 1 687 ? -15.805 62.656 23.875 1 33.75 687 PRO A O 1
ATOM 5575 N N . LYS A 1 688 ? -17.344 61.75 22.812 1 37 688 LYS A N 1
ATOM 5576 C CA . LYS A 1 688 ? -17.953 63.062 22.625 1 37 688 LYS A CA 1
ATOM 5577 C C . LYS A 1 688 ? -18.469 63.625 23.953 1 37 688 LYS A C 1
ATOM 5579 O O . LYS A 1 688 ? -18.797 62.875 24.875 1 37 688 LYS A O 1
ATOM 5584 N N . PRO A 1 689 ? -18.328 64.938 24.125 1 34.41 689 PRO A N 1
ATOM 5585 C CA . PRO A 1 689 ? -18.875 65.688 25.281 1 34.41 689 PRO A CA 1
ATOM 5586 C C . PRO A 1 689 ? -20.297 65.25 25.641 1 34.41 689 PRO A C 1
ATOM 5588 O O . PRO A 1 689 ? -21.031 64.75 24.766 1 34.41 689 PRO A O 1
ATOM 5591 N N . THR A 1 690 ? -20.594 65 26.984 1 36.84 690 THR A N 1
ATOM 5592 C CA . THR A 1 690 ? -21.75 64.625 27.781 1 36.84 690 THR A CA 1
ATOM 5593 C C . THR A 1 690 ? -23.016 65.312 27.25 1 36.84 690 THR A C 1
ATOM 5595 O O . THR A 1 690 ? -24.094 65.125 27.844 1 36.84 690 THR A O 1
ATOM 5598 N N . ASP A 1 691 ? -22.938 66.438 26.5 1 33.41 691 ASP A N 1
ATOM 5599 C CA . ASP A 1 691 ? -24.25 67.062 26.438 1 33.41 691 ASP A CA 1
ATOM 5600 C C . ASP A 1 691 ? -25.281 66.188 25.75 1 33.41 691 ASP A C 1
ATOM 5602 O O . ASP A 1 691 ? -26.406 66.625 25.5 1 33.41 691 ASP A O 1
ATOM 5606 N N . GLU A 1 692 ? -24.875 65.438 24.766 1 34.03 692 GLU A N 1
ATOM 5607 C CA . GLU A 1 692 ? -26.031 64.875 24.094 1 34.03 692 GLU A CA 1
ATOM 5608 C C . GLU A 1 692 ? -26.625 63.719 24.906 1 34.03 692 GLU A C 1
ATOM 5610 O O . GLU A 1 692 ? -25.922 63.062 25.656 1 34.03 692 GLU A O 1
ATOM 5615 N N . GLY A 1 693 ? -28.031 63.625 25.109 1 32.38 693 GLY A N 1
ATOM 5616 C CA . GLY A 1 693 ? -28.938 62.812 25.906 1 32.38 693 GLY A CA 1
ATOM 5617 C C . GLY A 1 693 ? -28.562 61.344 25.922 1 32.38 693 GLY A C 1
ATOM 5618 O O . GLY A 1 693 ? -27.781 60.906 25.094 1 32.38 693 GLY A O 1
ATOM 5619 N N . PRO A 1 694 ? -28.766 60.656 27.125 1 35.22 694 PRO A N 1
ATOM 5620 C CA . PRO A 1 694 ? -28.453 59.281 27.578 1 35.22 694 PRO A CA 1
ATOM 5621 C C . PRO A 1 694 ? -28.938 58.219 26.609 1 35.22 694 PRO A C 1
ATOM 5623 O O . PRO A 1 694 ? -28.969 57.031 26.953 1 35.22 694 PRO A O 1
ATOM 5626 N N . ASP A 1 695 ? -29.625 58.594 25.469 1 30.95 695 ASP A N 1
ATOM 5627 C CA . ASP A 1 695 ? -30.375 57.469 24.922 1 30.95 695 ASP A CA 1
ATOM 5628 C C . ASP A 1 695 ? -29.469 56.281 24.688 1 30.95 695 ASP A C 1
ATOM 5630 O O . ASP A 1 695 ? -28.25 56.375 24.812 1 30.95 695 ASP A O 1
ATOM 5634 N N . SER A 1 696 ? -29.812 55.344 23.594 1 32.53 696 SER A N 1
ATOM 5635 C CA . SER A 1 696 ? -29.594 53.906 23.438 1 32.53 696 SER A CA 1
ATOM 5636 C C . SER A 1 696 ? -28.109 53.594 23.344 1 32.53 696 SER A C 1
ATOM 5638 O O . SER A 1 696 ? -27.406 54.156 22.484 1 32.53 696 SER A O 1
ATOM 5640 N N . HIS A 1 697 ? -27.547 53.25 24.438 1 30.98 697 HIS A N 1
ATOM 5641 C CA . HIS A 1 697 ? -26.156 52.906 24.766 1 30.98 697 HIS A CA 1
ATOM 5642 C C . HIS A 1 697 ? -25.562 51.969 23.719 1 30.98 697 HIS A C 1
ATOM 5644 O O . HIS A 1 697 ? -24.344 51.938 23.531 1 30.98 697 HIS A O 1
ATOM 5650 N N . THR A 1 698 ? -26.469 51 23.344 1 32.69 698 THR A N 1
ATOM 5651 C CA . THR A 1 698 ? -25.891 49.938 22.547 1 32.69 698 THR A CA 1
ATOM 5652 C C . THR A 1 698 ? -25.406 50.469 21.188 1 32.69 698 THR A C 1
ATOM 5654 O O . THR A 1 698 ? -24.422 49.969 20.641 1 32.69 698 THR A O 1
ATOM 5657 N N . TRP A 1 699 ? -26.266 51.375 20.547 1 33.09 699 TRP A N 1
ATOM 5658 C CA . TRP A 1 699 ? -26.031 51.844 19.188 1 33.09 699 TRP A CA 1
ATOM 5659 C C . TRP A 1 699 ? -24.922 52.875 19.172 1 33.09 699 TRP A C 1
ATOM 5661 O O . TRP A 1 699 ? -24.453 53.312 18.109 1 33.09 699 TRP A O 1
ATOM 5671 N N . LYS A 1 700 ? -24.703 53.531 20.312 1 33.75 700 LYS A N 1
ATOM 5672 C CA . LYS A 1 700 ? -23.703 54.594 20.328 1 33.75 700 LYS A CA 1
ATOM 5673 C C . LYS A 1 700 ? -22.312 54.031 20 1 33.75 700 LYS A C 1
ATOM 5675 O O . LYS A 1 700 ? -21.5 54.719 19.391 1 33.75 700 LYS A O 1
ATOM 5680 N N . TYR A 1 701 ? -22.125 52.844 20.516 1 34.03 701 TYR A N 1
ATOM 5681 C CA . TYR A 1 701 ? -20.781 52.281 20.391 1 34.03 701 TYR A CA 1
ATOM 5682 C C . TYR A 1 701 ? -20.516 51.812 18.969 1 34.03 701 TYR A C 1
ATOM 5684 O O . TYR A 1 701 ? -19.359 51.812 18.516 1 34.03 701 TYR A O 1
ATOM 5692 N N . LEU A 1 702 ? -21.578 51.344 18.234 1 34 702 LEU A N 1
ATOM 5693 C CA . LEU A 1 702 ? -21.281 50.812 16.906 1 34 702 LEU A CA 1
ATOM 5694 C C . LEU A 1 702 ? -20.875 51.906 15.945 1 34 702 LEU A C 1
ATOM 5696 O O . LEU A 1 702 ? -20.203 51.656 14.938 1 34 702 LEU A O 1
ATOM 5700 N N . ARG A 1 703 ? -21.438 53.125 16.078 1 32.03 703 ARG A N 1
ATOM 5701 C CA . ARG A 1 703 ? -21.266 54.125 15.039 1 32.03 703 ARG A CA 1
ATOM 5702 C C . ARG A 1 703 ? -19.859 54.75 15.078 1 32.03 703 ARG A C 1
ATOM 5704 O O . ARG A 1 703 ? -19.359 55.219 14.062 1 32.03 703 ARG A O 1
ATOM 5711 N N . GLU A 1 704 ? -19.375 55.062 16.281 1 34 704 GLU A N 1
ATOM 5712 C CA . GLU A 1 704 ? -18.25 56 16.297 1 34 704 GLU A CA 1
ATOM 5713 C C . GLU A 1 704 ? -16.922 55.281 16.078 1 34 704 GLU A C 1
ATOM 5715 O O . GLU A 1 704 ? -15.852 55.844 16.25 1 34 704 GLU A O 1
ATOM 5720 N N . VAL A 1 705 ? -16.922 53.969 16.125 1 36.28 705 VAL A N 1
ATOM 5721 C CA . VAL A 1 705 ? -15.602 53.438 15.773 1 36.28 705 VAL A CA 1
ATOM 5722 C C . VAL A 1 705 ? -15.266 53.812 14.328 1 36.28 705 VAL A C 1
ATOM 5724 O O . VAL A 1 705 ? -16.047 53.531 13.414 1 36.28 705 VAL A O 1
ATOM 5727 N N . ARG A 1 706 ? -14.539 54.969 14.148 1 34.59 706 ARG A N 1
ATOM 5728 C CA . ARG A 1 706 ? -14.023 55.25 12.812 1 34.59 706 ARG A CA 1
ATOM 5729 C C . ARG A 1 706 ? -13.672 53.969 12.07 1 34.59 706 ARG A C 1
ATOM 5731 O O . ARG A 1 706 ? -12.945 53.125 12.602 1 34.59 706 ARG A O 1
ATOM 5738 N N . LYS A 1 707 ? -14.562 53.625 11.172 1 35.38 707 LYS A N 1
ATOM 5739 C CA . LYS A 1 707 ? -14.289 52.5 10.258 1 35.38 707 LYS A CA 1
ATOM 5740 C C . LYS A 1 707 ? -12.836 52.531 9.789 1 35.38 707 LYS A C 1
ATOM 5742 O O . LYS A 1 707 ? -12.336 53.594 9.375 1 35.38 707 LYS A O 1
ATOM 5747 N N . PRO A 1 708 ? -11.961 51.688 10.242 1 35.25 708 PRO A N 1
ATOM 5748 C CA . PRO A 1 708 ? -10.664 51.688 9.562 1 35.25 708 PRO A CA 1
ATOM 5749 C C . PRO A 1 708 ? -10.789 51.781 8.039 1 35.25 708 PRO A C 1
ATOM 5751 O O . PRO A 1 708 ? -11.719 51.188 7.465 1 35.25 708 PRO A O 1
ATOM 5754 N N . SER A 1 709 ? -10.617 53 7.371 1 27.55 709 SER A N 1
ATOM 5755 C CA . SER A 1 709 ? -10.484 53 5.918 1 27.55 709 SER A CA 1
ATOM 5756 C C . SER A 1 709 ? -9.758 51.75 5.422 1 27.55 709 SER A C 1
ATOM 5758 O O . SER A 1 709 ? -8.664 51.438 5.883 1 27.55 709 SER A O 1
ATOM 5760 N N . ASN A 1 710 ? -10.461 50.688 5.195 1 29.34 710 ASN A N 1
ATOM 5761 C CA . ASN A 1 710 ? -9.945 49.531 4.5 1 29.34 710 ASN A CA 1
ATOM 5762 C C . ASN A 1 710 ? -9.008 49.906 3.361 1 29.34 710 ASN A C 1
ATOM 5764 O O . ASN A 1 710 ? -8.688 49.062 2.508 1 29.34 710 ASN A O 1
ATOM 5768 N N . SER A 1 711 ? -8.922 51.25 2.949 1 27.94 711 SER A N 1
ATOM 5769 C CA . SER A 1 711 ? -8.102 51.625 1.794 1 27.94 711 SER A CA 1
ATOM 5770 C C . SER A 1 711 ? -6.66 51.156 1.972 1 27.94 711 SER A C 1
ATOM 5772 O O . SER A 1 711 ? -5.934 50.969 0.992 1 27.94 711 SER A O 1
ATOM 5774 N N . GLY A 1 712 ? -6.141 51.156 3.145 1 28.17 712 GLY A N 1
ATOM 5775 C CA . GLY A 1 712 ? -4.719 50.875 3.186 1 28.17 712 GLY A CA 1
ATOM 5776 C C . GLY A 1 712 ? -4.398 49.406 2.891 1 28.17 712 GLY A C 1
ATOM 5777 O O . GLY A 1 712 ? -3.232 49.062 2.699 1 28.17 712 GLY A O 1
ATOM 5778 N N . PHE A 1 713 ? -5.34 48.531 3.271 1 29.98 713 PHE A N 1
ATOM 5779 C CA . PHE A 1 713 ? -4.887 47.156 2.975 1 29.98 713 PHE A CA 1
ATOM 5780 C C . PHE A 1 713 ? -5.234 46.781 1.541 1 29.98 713 PHE A C 1
ATOM 5782 O O . PHE A 1 713 ? -5.41 45.594 1.235 1 29.98 713 PHE A O 1
ATOM 5789 N N . HIS A 1 714 ? -5.801 47.719 0.714 1 27.67 714 HIS A N 1
ATOM 5790 C CA . HIS A 1 714 ? -5.656 47.312 -0.681 1 27.67 714 HIS A CA 1
ATOM 5791 C C . HIS A 1 714 ? -4.188 47.094 -1.041 1 27.67 714 HIS A C 1
ATOM 5793 O O . HIS A 1 714 ? -3.359 48 -0.858 1 27.67 714 HIS A O 1
ATOM 5799 N N . PHE A 1 715 ? -3.766 45.875 -0.924 1 26.92 715 PHE A N 1
ATOM 5800 C CA . PHE A 1 715 ? -2.494 45.531 -1.548 1 26.92 715 PHE A CA 1
ATOM 5801 C C . PHE A 1 715 ? -2.355 46.219 -2.906 1 26.92 715 PHE A C 1
ATOM 5803 O O . PHE A 1 715 ? -3.064 45.844 -3.854 1 26.92 715 PHE A O 1
ATOM 5810 N N . ASP A 1 716 ? -2.324 47.531 -2.904 1 25.95 716 ASP A N 1
ATOM 5811 C CA . ASP A 1 716 ? -1.903 48.156 -4.152 1 25.95 716 ASP A CA 1
ATOM 5812 C C . ASP A 1 716 ? -0.71 47.438 -4.762 1 25.95 716 ASP A C 1
ATOM 5814 O O . ASP A 1 716 ? 0.433 47.656 -4.355 1 25.95 716 ASP A O 1
ATOM 5818 N N . ALA A 1 717 ? -1.013 46.219 -5.16 1 28.72 717 ALA A N 1
ATOM 5819 C CA . ALA A 1 717 ? -0.055 45.531 -6.012 1 28.72 717 ALA A CA 1
ATOM 5820 C C . ALA A 1 717 ? 0.537 46.469 -7.059 1 28.72 717 ALA A C 1
ATOM 5822 O O . ALA A 1 717 ? 1.621 46.219 -7.59 1 28.72 717 ALA A O 1
ATOM 5823 N N . SER A 1 718 ? -0.316 47.469 -7.527 1 27.91 718 SER A N 1
ATOM 5824 C CA . SER A 1 718 ? 0.248 48.281 -8.602 1 27.91 718 SER A CA 1
ATOM 5825 C C . SER A 1 718 ? 1.297 49.25 -8.062 1 27.91 718 SER A C 1
ATOM 5827 O O . SER A 1 718 ? 2.117 49.75 -8.82 1 27.91 718 SER A O 1
ATOM 5829 N N . ARG A 1 719 ? 1.129 49.75 -6.789 1 29.45 719 ARG A N 1
ATOM 5830 C CA . ARG A 1 719 ? 2.115 50.75 -6.387 1 29.45 719 ARG A CA 1
ATOM 5831 C C . ARG A 1 719 ? 3.48 50.094 -6.16 1 29.45 719 ARG A C 1
ATOM 5833 O O . ARG A 1 719 ? 4.488 50.812 -6.023 1 29.45 719 ARG A O 1
ATOM 5840 N N . LEU A 1 720 ? 3.516 48.812 -5.824 1 27.69 720 LEU A N 1
ATOM 5841 C CA . LEU A 1 720 ? 4.887 48.312 -5.883 1 27.69 720 LEU A CA 1
ATOM 5842 C C . LEU A 1 720 ? 5.426 48.375 -7.309 1 27.69 720 LEU A C 1
ATOM 5844 O O . LEU A 1 720 ? 6.637 48.312 -7.523 1 27.69 720 LEU A O 1
ATOM 5848 N N . SER A 1 721 ? 4.496 48.375 -8.289 1 26.58 721 SER A N 1
ATOM 5849 C CA . SER A 1 721 ? 5.145 48.438 -9.594 1 26.58 721 SER A CA 1
ATOM 5850 C C . SER A 1 721 ? 5.602 49.875 -9.914 1 26.58 721 SER A C 1
ATOM 5852 O O . SER A 1 721 ? 6.648 50.062 -10.531 1 26.58 721 SER A O 1
ATOM 5854 N N . HIS A 1 722 ? 4.691 50.906 -9.711 1 25.84 722 HIS A N 1
ATOM 5855 C CA . HIS A 1 722 ? 5.059 52.188 -10.305 1 25.84 722 HIS A CA 1
ATOM 5856 C C . HIS A 1 722 ? 5.98 52.969 -9.383 1 25.84 722 HIS A C 1
ATOM 5858 O O . HIS A 1 722 ? 6.457 54.031 -9.742 1 25.84 722 HIS A O 1
ATOM 5864 N N . SER A 1 723 ? 5.766 52.781 -8.039 1 27.5 723 SER A N 1
ATOM 5865 C CA . SER A 1 723 ? 6.562 53.75 -7.281 1 27.5 723 SER A CA 1
ATOM 5866 C C . SER A 1 723 ? 8.047 53.594 -7.598 1 27.5 723 SER A C 1
ATOM 5868 O O . SER A 1 723 ? 8.875 54.344 -7.078 1 27.5 723 SER A O 1
ATOM 5870 N N . LEU A 1 724 ? 8.438 52.344 -7.914 1 25.39 724 LEU A N 1
ATOM 5871 C CA . LEU A 1 724 ? 9.852 52.438 -8.266 1 25.39 724 LEU A CA 1
ATOM 5872 C C . LEU A 1 724 ? 10.078 53.375 -9.43 1 25.39 724 LEU A C 1
ATOM 5874 O O . LEU A 1 724 ? 11.219 53.656 -9.797 1 25.39 724 LEU A O 1
ATOM 5878 N N . ILE A 1 725 ? 9.047 53.531 -10.289 1 23.27 725 ILE A N 1
ATOM 5879 C CA . ILE A 1 725 ? 9.516 54.281 -11.445 1 23.27 725 ILE A CA 1
ATOM 5880 C C . ILE A 1 725 ? 9.398 55.781 -11.18 1 23.27 725 ILE A C 1
ATOM 5882 O O . ILE A 1 725 ? 10.117 56.594 -11.766 1 23.27 725 ILE A O 1
ATOM 5886 N N . GLU A 1 726 ? 8.242 56.25 -10.719 1 22.52 726 GLU A N 1
ATOM 5887 C CA . GLU A 1 726 ? 8.125 57.656 -11.047 1 22.52 726 GLU A CA 1
ATOM 5888 C C . GLU A 1 726 ? 8.953 58.531 -10.102 1 22.52 726 GLU A C 1
ATOM 5890 O O . GLU A 1 726 ? 9.297 58.094 -9 1 22.52 726 GLU A O 1
ATOM 5895 N N . GLY A 1 727 ? 9.062 59.906 -10.398 1 22.8 727 GLY A N 1
ATOM 5896 C CA . GLY A 1 727 ? 9.922 61.062 -10.281 1 22.8 727 GLY A CA 1
ATOM 5897 C C . GLY A 1 727 ? 10.039 61.594 -8.859 1 22.8 727 GLY A C 1
ATOM 5898 O O . GLY A 1 727 ? 9.188 61.281 -8.016 1 22.8 727 GLY A O 1
ATOM 5899 N N . ARG A 1 728 ? 11.25 61.812 -8.438 1 25.61 728 ARG A N 1
ATOM 5900 C CA . ARG A 1 728 ? 11.891 62.688 -7.488 1 25.61 728 ARG A CA 1
ATOM 5901 C C . ARG A 1 728 ? 11.133 64 -7.387 1 25.61 728 ARG A C 1
ATOM 5903 O O . ARG A 1 728 ? 10.695 64.562 -8.398 1 25.61 728 ARG A O 1
ATOM 5910 N N . PRO A 1 729 ? 10.43 64.312 -6.27 1 24.42 729 PRO A N 1
ATOM 5911 C CA . PRO A 1 729 ? 9.883 65.625 -6.168 1 24.42 729 PRO A CA 1
ATOM 5912 C C . PRO A 1 729 ? 10.805 66.688 -6.77 1 24.42 729 PRO A C 1
ATOM 5914 O O . PRO A 1 729 ? 11.977 66.812 -6.391 1 24.42 729 PRO A O 1
ATOM 5917 N N . ARG A 1 730 ? 10.641 67 -8.07 1 24.67 730 ARG A N 1
ATOM 5918 C CA . ARG A 1 730 ? 11.281 68.188 -8.734 1 24.67 730 ARG A CA 1
ATOM 5919 C C . ARG A 1 730 ? 11.078 69.438 -7.93 1 24.67 730 ARG A C 1
ATOM 5921 O O . ARG A 1 730 ? 9.945 69.812 -7.664 1 24.67 730 ARG A O 1
ATOM 5928 N N . SER A 1 731 ? 12.031 69.688 -6.961 1 22.58 731 SER A N 1
ATOM 5929 C CA . SER A 1 731 ? 12.219 71 -6.41 1 22.58 731 SER A CA 1
ATOM 5930 C C . SER A 1 731 ? 12.062 72.062 -7.484 1 22.58 731 SER A C 1
ATOM 5932 O O . SER A 1 731 ? 12.641 71.938 -8.562 1 22.58 731 SER A O 1
ATOM 5934 N N . PHE A 1 732 ? 10.852 72.562 -7.566 1 22.98 732 PHE A N 1
ATOM 5935 C CA . PHE A 1 732 ? 10.578 73.75 -8.414 1 22.98 732 PHE A CA 1
ATOM 5936 C C . PHE A 1 732 ? 11.695 74.75 -8.297 1 22.98 732 PHE A C 1
ATOM 5938 O O . PHE A 1 732 ? 11.805 75.438 -7.285 1 22.98 732 PHE A O 1
ATOM 5945 N N . ALA A 1 733 ? 12.969 74.25 -8.711 1 22.91 733 ALA A N 1
ATOM 5946 C CA . ALA A 1 733 ? 13.969 75.312 -8.938 1 22.91 733 ALA A CA 1
ATOM 5947 C C . ALA A 1 733 ? 13.367 76.5 -9.672 1 22.91 733 ALA A C 1
ATOM 5949 O O . ALA A 1 733 ? 12.625 76.312 -10.641 1 22.91 733 ALA A O 1
ATOM 5950 N N . LYS A 1 734 ? 13.383 77.562 -8.969 1 22.81 734 LYS A N 1
ATOM 5951 C CA . LYS A 1 734 ? 13.172 78.938 -9.414 1 22.81 734 LYS A CA 1
ATOM 5952 C C . LYS A 1 734 ? 13.781 79.188 -10.797 1 22.81 734 LYS A C 1
ATOM 5954 O O . LYS A 1 734 ? 14.859 78.688 -11.094 1 22.81 734 LYS A O 1
ATOM 5959 N N . GLU A 1 735 ? 13 79.562 -11.719 1 22.47 735 GLU A N 1
ATOM 5960 C CA . GLU A 1 735 ? 13.234 80 -13.094 1 22.47 735 GLU A CA 1
ATOM 5961 C C . GLU A 1 735 ? 14.414 80.938 -13.172 1 22.47 735 GLU A C 1
ATOM 5963 O O . GLU A 1 735 ? 14.258 82.125 -12.938 1 22.47 735 GLU A O 1
ATOM 5968 N N . ASN A 1 736 ? 15.625 80.625 -12.367 1 19.36 736 ASN A N 1
ATOM 5969 C CA . ASN A 1 736 ? 16.562 81.625 -12.758 1 19.36 736 ASN A CA 1
ATOM 5970 C C . ASN A 1 736 ? 16.578 81.875 -14.273 1 19.36 736 ASN A C 1
ATOM 5972 O O . ASN A 1 736 ? 16.156 80.938 -15.023 1 19.36 736 ASN A O 1
ATOM 5976 N N . ARG A 1 737 ? 17.547 82.75 -14.609 1 21.94 737 ARG A N 1
ATOM 5977 C CA . ARG A 1 737 ? 17.844 83.688 -15.688 1 21.94 737 ARG A CA 1
ATOM 5978 C C . ARG A 1 737 ? 18.188 83 -16.984 1 21.94 737 ARG A C 1
ATOM 5980 O O . ARG A 1 737 ? 18.578 81.812 -16.953 1 21.94 737 ARG A O 1
ATOM 5987 N N . ALA A 1 738 ? 18.109 83.625 -18.016 1 22.39 738 ALA A N 1
ATOM 5988 C CA . ALA A 1 738 ? 17.969 83.625 -19.469 1 22.39 738 ALA A CA 1
ATOM 5989 C C . ALA A 1 738 ? 19.172 82.938 -20.141 1 22.39 738 ALA A C 1
ATOM 5991 O O . ALA A 1 738 ? 19.219 82.812 -21.359 1 22.39 738 ALA A O 1
ATOM 5992 N N . SER A 1 739 ? 20.297 82.438 -19.188 1 19.97 739 SER A N 1
ATOM 5993 C CA . SER A 1 739 ? 21.5 82.688 -19.984 1 19.97 739 SER A CA 1
ATOM 5994 C C . SER A 1 739 ? 21.547 81.75 -21.203 1 19.97 739 SER A C 1
ATOM 5996 O O . SER A 1 739 ? 21.062 80.625 -21.141 1 19.97 739 SER A O 1
ATOM 5998 N N . HIS A 1 740 ? 21.906 82.25 -22.328 1 20.8 740 HIS A N 1
ATOM 5999 C CA . HIS A 1 740 ? 22.094 82 -23.75 1 20.8 740 HIS A CA 1
ATOM 6000 C C . HIS A 1 740 ? 23.156 80.938 -23.984 1 20.8 740 HIS A C 1
ATOM 6002 O O . HIS A 1 740 ? 23.672 80.75 -25.094 1 20.8 740 HIS A O 1
ATOM 6008 N N . TYR A 1 741 ? 23.406 80 -22.906 1 19.11 741 TYR A N 1
ATOM 6009 C CA . TYR A 1 741 ? 24.672 79.312 -23.203 1 19.11 741 TYR A CA 1
ATOM 6010 C C . TYR A 1 741 ? 24.609 78.625 -24.547 1 19.11 741 TYR A C 1
ATOM 6012 O O . TYR A 1 741 ? 23.625 77.938 -24.844 1 19.11 741 TYR A O 1
ATOM 6020 N N . ASN A 1 742 ? 25.594 78.875 -25.359 1 19.28 742 ASN A N 1
ATOM 6021 C CA . ASN A 1 742 ? 26.031 78.562 -26.719 1 19.28 742 ASN A CA 1
ATOM 6022 C C . ASN A 1 742 ? 26.234 77.062 -26.938 1 19.28 742 ASN A C 1
ATOM 6024 O O . ASN A 1 742 ? 26.453 76.375 -25.984 1 19.28 742 ASN A O 1
ATOM 6028 N N . GLU A 1 743 ? 26.312 76.625 -28.188 1 18.34 743 GLU A N 1
ATOM 6029 C CA . GLU A 1 743 ? 26.156 75.5 -29.078 1 18.34 743 GLU A CA 1
ATOM 6030 C C . GLU A 1 743 ? 27.297 74.5 -28.906 1 18.34 743 GLU A C 1
ATOM 6032 O O . GLU A 1 743 ? 27.406 73.5 -29.656 1 18.34 743 GLU A O 1
ATOM 6037 N N . LYS A 1 744 ? 28.25 74.625 -27.891 1 20.45 744 LYS A N 1
ATOM 6038 C CA . LYS A 1 744 ? 29.406 74 -28.531 1 20.45 744 LYS A CA 1
ATOM 6039 C C . LYS A 1 744 ? 29.219 72.5 -28.688 1 20.45 744 LYS A C 1
ATOM 6041 O O . LYS A 1 744 ? 28.703 71.875 -27.781 1 20.45 744 LYS A O 1
ATOM 6046 N N . LYS A 1 745 ? 29.891 72 -29.734 1 19.02 745 LYS A N 1
ATOM 6047 C CA . LYS A 1 745 ? 29.844 70.875 -30.688 1 19.02 745 LYS A CA 1
ATOM 6048 C C . LYS A 1 745 ? 30.359 69.562 -30.062 1 19.02 745 LYS A C 1
ATOM 6050 O O . LYS A 1 745 ? 29.703 68.562 -30.125 1 19.02 745 LYS A O 1
ATOM 6055 N N . SER A 1 746 ? 31.766 69.25 -30.141 1 17.94 746 SER A N 1
ATOM 6056 C CA . SER A 1 746 ? 32.188 68.062 -30.938 1 17.94 746 SER A CA 1
ATOM 6057 C C . SER A 1 746 ? 32.25 66.812 -30.094 1 17.94 746 SER A C 1
ATOM 6059 O O . SER A 1 746 ? 32.219 66.875 -28.875 1 17.94 746 SER A O 1
ATOM 6061 N N . GLU A 1 747 ? 33.438 66 -30.328 1 17.31 747 GLU A N 1
ATOM 6062 C CA . GLU A 1 747 ? 33.656 64.688 -30.906 1 17.31 747 GLU A CA 1
ATOM 6063 C C . GLU A 1 747 ? 33.875 63.625 -29.828 1 17.31 747 GLU A C 1
ATOM 6065 O O . GLU A 1 747 ? 33.938 63.969 -28.641 1 17.31 747 GLU A O 1
ATOM 6070 N N . ASP A 1 748 ? 35.125 62.812 -29.875 1 17.12 748 ASP A N 1
ATOM 6071 C CA . ASP A 1 748 ? 35.375 61.406 -30.188 1 17.12 748 ASP A CA 1
ATOM 6072 C C . ASP A 1 748 ? 35.719 60.625 -28.922 1 17.12 748 ASP A C 1
ATOM 6074 O O . ASP A 1 748 ? 35.469 59.438 -28.828 1 17.12 748 ASP A O 1
ATOM 6078 N N . GLY A 1 749 ? 36.688 61.125 -28.094 1 17.42 749 GLY A N 1
ATOM 6079 C CA . GLY A 1 749 ? 37.75 60.219 -27.719 1 17.42 749 GLY A CA 1
ATOM 6080 C C . GLY A 1 749 ? 37.312 59.156 -26.734 1 17.42 749 GLY A C 1
ATOM 6081 O O . GLY A 1 749 ? 36.25 59.281 -26.109 1 17.42 749 GLY A O 1
ATOM 6082 N N . ASP A 1 750 ? 38.344 58.25 -26.453 1 18.66 750 ASP A N 1
ATOM 6083 C CA . ASP A 1 750 ? 38.656 56.844 -26.203 1 18.66 750 ASP A CA 1
ATOM 6084 C C . ASP A 1 750 ? 38.438 56.469 -24.734 1 18.66 750 ASP A C 1
ATOM 6086 O O . ASP A 1 750 ? 38.375 57.375 -23.875 1 18.66 750 ASP A O 1
ATOM 6090 N N . THR A 1 751 ? 38.719 55.219 -24.578 1 18.7 751 THR A N 1
ATOM 6091 C CA . THR A 1 751 ? 38.188 54.188 -23.672 1 18.7 751 THR A CA 1
ATOM 6092 C C . THR A 1 751 ? 38.656 54.438 -22.25 1 18.7 751 THR A C 1
ATOM 6094 O O . THR A 1 751 ? 39.594 55.219 -22.016 1 18.7 751 THR A O 1
ATOM 6097 N N . ASP A 1 752 ? 38.375 53.5 -21.312 1 17.66 752 ASP A N 1
ATOM 6098 C CA . ASP A 1 752 ? 37.719 53.281 -20.016 1 17.66 752 ASP A CA 1
ATOM 6099 C C . ASP A 1 752 ? 38.75 53.094 -18.906 1 17.66 752 ASP A C 1
ATOM 6101 O O 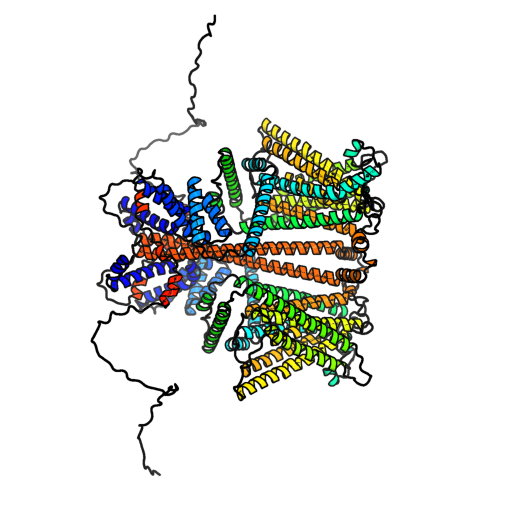. ASP A 1 752 ? 38.375 52.875 -17.75 1 17.66 752 ASP A O 1
ATOM 6105 N N . SER A 1 753 ? 40.156 52.812 -19.234 1 19.55 753 SER A N 1
ATOM 6106 C CA . SER A 1 753 ? 40.812 51.844 -18.359 1 19.55 753 SER A CA 1
ATOM 6107 C C . SER A 1 753 ? 41.25 52.5 -17.047 1 19.55 753 SER A C 1
ATOM 6109 O O . SER A 1 753 ? 42.125 52 -16.359 1 19.55 753 SER A O 1
ATOM 6111 N N . SER A 1 754 ? 40.531 53.25 -16.359 1 17.72 754 SER A N 1
ATOM 6112 C CA . SER A 1 754 ? 41.156 54.188 -15.43 1 17.72 754 SER A CA 1
ATOM 6113 C C . SER A 1 754 ? 41.719 53.438 -14.211 1 17.72 754 SER A C 1
ATOM 6115 O O . SER A 1 754 ? 42.125 54.094 -13.234 1 17.72 754 SER A O 1
ATOM 6117 N N . PHE A 1 755 ? 41.844 52.125 -14.039 1 18.25 755 PHE A N 1
ATOM 6118 C CA . PHE A 1 755 ? 41.906 51.938 -12.586 1 18.25 755 PHE A CA 1
ATOM 6119 C C . PHE A 1 755 ? 43.25 52.438 -12.047 1 18.25 755 PHE A C 1
ATOM 6121 O O . PHE A 1 755 ? 44.281 51.812 -12.297 1 18.25 755 PHE A O 1
ATOM 6128 N N . SER A 1 756 ? 43.594 53.656 -12.078 1 16.53 756 SER A N 1
ATOM 6129 C CA . SER A 1 756 ? 44.875 54.25 -11.719 1 16.53 756 SER A CA 1
ATOM 6130 C C . SER A 1 756 ? 45.219 54.031 -10.25 1 16.53 756 SER A C 1
ATOM 6132 O O . SER A 1 756 ? 44.594 54.625 -9.367 1 16.53 756 SER A O 1
ATOM 6134 N N . TRP A 1 757 ? 45.406 52.812 -9.695 1 17.75 757 TRP A N 1
ATOM 6135 C CA . TRP A 1 757 ? 45.875 52.844 -8.328 1 17.75 757 TRP A CA 1
ATOM 6136 C C . TRP A 1 757 ? 47.219 53.562 -8.227 1 17.75 757 TRP A C 1
ATOM 6138 O O . TRP A 1 757 ? 48.156 53.281 -8.969 1 17.75 757 TRP A O 1
ATOM 6148 N N . GLN A 1 758 ? 47.281 54.812 -7.895 1 16.12 758 GLN A N 1
ATOM 6149 C CA . GLN A 1 758 ? 48.375 55.781 -7.742 1 16.12 758 GLN A CA 1
ATOM 6150 C C . GLN A 1 758 ? 49.375 55.312 -6.684 1 16.12 758 GLN A C 1
ATOM 6152 O O . GLN A 1 758 ? 49.062 55.281 -5.496 1 16.12 758 GLN A O 1
ATOM 6157 N N . GLY A 1 759 ? 50.125 54.25 -6.914 1 17.75 759 GLY A N 1
ATOM 6158 C CA . GLY A 1 759 ? 51.188 53.969 -5.969 1 17.75 759 GLY A CA 1
ATOM 6159 C C . GLY A 1 759 ? 52.125 55.156 -5.793 1 17.75 759 GLY A C 1
ATOM 6160 O O . GLY A 1 759 ? 52.656 55.688 -6.77 1 17.75 759 GLY A O 1
ATOM 6161 N N . SER A 1 760 ? 51.781 56.031 -4.91 1 16.67 760 SER A N 1
ATOM 6162 C CA . SER A 1 760 ? 52.531 57.219 -4.535 1 16.67 760 SER A CA 1
ATOM 6163 C C . SER A 1 760 ? 54 56.875 -4.246 1 16.67 760 SER A C 1
ATOM 6165 O O . SER A 1 760 ? 54.281 55.906 -3.523 1 16.67 760 SER A O 1
ATOM 6167 N N . ASN A 1 761 ? 54.938 57.438 -5.004 1 16.03 761 ASN A N 1
ATOM 6168 C CA . ASN A 1 761 ? 56.375 57.438 -5.297 1 16.03 761 ASN A CA 1
ATOM 6169 C C . ASN A 1 761 ? 57.188 57.781 -4.055 1 16.03 761 ASN A C 1
ATOM 6171 O O . ASN A 1 761 ? 58 56.969 -3.588 1 16.03 761 ASN A O 1
ATOM 6175 N N . ASN A 1 762 ? 57.906 58.969 -4.082 1 15.74 762 ASN A N 1
ATOM 6176 C CA . ASN A 1 762 ? 59.312 59.344 -4.305 1 15.74 762 ASN A CA 1
ATOM 6177 C C . ASN A 1 762 ? 59.969 59.812 -3.016 1 15.74 762 ASN A C 1
ATOM 6179 O O . ASN A 1 762 ? 61.188 59.938 -2.945 1 15.74 762 ASN A O 1
ATOM 6183 N N . TYR A 1 763 ? 59.531 60.531 -2.031 1 16.47 763 TYR A N 1
ATOM 6184 C CA . TYR A 1 763 ? 60.594 61.469 -1.666 1 16.47 763 TYR A CA 1
ATOM 6185 C C . TYR A 1 763 ? 61.656 60.781 -0.842 1 16.47 763 TYR A C 1
ATOM 6187 O O . TYR A 1 763 ? 62.688 61.375 -0.532 1 16.47 763 TYR A O 1
ATOM 6195 N N . LEU A 1 764 ? 61.594 59.625 -0.28 1 15.84 764 LEU A N 1
ATOM 6196 C CA . LEU A 1 764 ? 62.562 59.531 0.811 1 15.84 764 LEU A CA 1
ATOM 6197 C C . LEU A 1 764 ? 64 59.625 0.281 1 15.84 764 LEU A C 1
ATOM 6199 O O . LEU A 1 764 ? 64.438 58.781 -0.492 1 15.84 764 LEU A O 1
ATOM 6203 N N . ASN A 1 765 ? 64.812 60.719 0.299 1 16.66 765 ASN A N 1
ATOM 6204 C CA . ASN A 1 765 ? 66.188 61.281 0.174 1 16.66 765 ASN A CA 1
ATOM 6205 C C . ASN A 1 765 ? 67.062 60.75 1.273 1 16.66 765 ASN A C 1
ATOM 6207 O O . ASN A 1 765 ? 68.188 61.25 1.446 1 16.66 765 ASN A O 1
ATOM 6211 N N . LYS A 1 766 ? 67 59.906 2.232 1 17.7 766 LYS A N 1
ATOM 6212 C CA . LYS A 1 766 ? 68.188 60.125 3.039 1 17.7 766 LYS A CA 1
ATOM 6213 C C . LYS A 1 766 ? 69.438 59.719 2.268 1 17.7 766 LYS A C 1
ATOM 6215 O O . LYS A 1 766 ? 69.375 59.062 1.229 1 17.7 766 LYS A O 1
ATOM 6220 N N . THR A 1 767 ? 70.5 58.812 2.979 1 17.88 767 THR A N 1
ATOM 6221 C CA . THR A 1 767 ? 71.875 59 3.469 1 17.88 767 THR A CA 1
ATOM 6222 C C . THR A 1 767 ? 72.875 58.344 2.52 1 17.88 767 THR A C 1
ATOM 6224 O O . THR A 1 767 ? 72.688 57.219 2.082 1 17.88 767 THR A O 1
ATOM 6227 N N . ASP A 1 768 ? 73.938 58.906 1.842 1 18.61 768 ASP A N 1
ATOM 6228 C CA . ASP A 1 768 ? 75.125 58.781 1.039 1 18.61 768 ASP A CA 1
ATOM 6229 C C . ASP A 1 768 ? 76.125 57.812 1.7 1 18.61 768 ASP A C 1
ATOM 6231 O O . ASP A 1 768 ? 76.625 56.875 1.063 1 18.61 768 ASP A O 1
ATOM 6235 N N . GLY A 1 769 ? 77.188 58.25 2.609 1 19.45 769 GLY A N 1
ATOM 6236 C CA . GLY A 1 769 ? 78.625 58.5 2.625 1 19.45 769 GLY A CA 1
ATOM 6237 C C . GLY A 1 769 ? 79.438 57.344 3.217 1 19.45 769 GLY A C 1
ATOM 6238 O O . GLY A 1 769 ? 78.812 56.375 3.701 1 19.45 769 GLY A O 1
ATOM 6239 N N . ASP A 1 770 ? 80.812 57.469 4.203 1 18.98 770 ASP A N 1
ATOM 6240 C CA . ASP A 1 770 ? 82.25 57.25 4.309 1 18.98 770 ASP A CA 1
ATOM 6241 C C . ASP A 1 770 ? 82.562 56.031 5.18 1 18.98 770 ASP A C 1
ATOM 6243 O O . ASP A 1 770 ? 83.688 55.531 5.156 1 18.98 770 ASP A O 1
ATOM 6247 N N . ARG A 1 771 ? 82.188 55.594 6.492 1 20.47 771 ARG A N 1
ATOM 6248 C CA . ARG A 1 771 ? 83.25 55.219 7.398 1 20.47 771 ARG A CA 1
ATOM 6249 C C . ARG A 1 771 ? 83.875 53.906 6.965 1 20.47 771 ARG A C 1
ATOM 6251 O O . ARG A 1 771 ? 83.25 53 6.441 1 20.47 771 ARG A O 1
ATOM 6258 N N . GLN A 1 772 ? 85.5 53.906 7.086 1 21.2 772 GLN A N 1
ATOM 6259 C CA . GLN A 1 772 ? 86.812 53.344 7.242 1 21.2 772 GLN A CA 1
ATOM 6260 C C . GLN A 1 772 ? 86.875 52.219 8.266 1 21.2 772 GLN A C 1
ATOM 6262 O O . GLN A 1 772 ? 87.812 51.469 8.336 1 21.2 772 GLN A O 1
ATOM 6267 N N . TRP A 1 773 ? 86.062 52.25 9.555 1 21.59 773 TRP A N 1
ATOM 6268 C CA . TRP A 1 773 ? 87 51.781 10.555 1 21.59 773 TRP A CA 1
ATOM 6269 C C . TRP A 1 773 ? 87.438 50.344 10.25 1 21.59 773 TRP A C 1
ATOM 6271 O O . TRP A 1 773 ? 86.625 49.562 9.711 1 21.59 773 TRP A O 1
ATOM 6281 N N . PRO A 1 774 ? 88.688 49.906 10.859 1 23.38 774 PRO A N 1
ATOM 6282 C CA . PRO A 1 774 ? 89.625 48.875 11.305 1 23.38 774 PRO A CA 1
ATOM 6283 C C . PRO A 1 774 ? 88.938 47.656 11.938 1 23.38 774 PRO A C 1
ATOM 6285 O O . PRO A 1 774 ? 87.812 47.812 12.523 1 23.38 774 PRO A O 1
ATOM 6288 N N . MET B 1 1 ? -0.692 44.156 44.219 1 26.77 1 MET B N 1
ATOM 6289 C CA . MET B 1 1 ? -1.781 43.688 43.375 1 26.77 1 MET B CA 1
ATOM 6290 C C . MET B 1 1 ? -3.135 43.969 44.031 1 26.77 1 MET B C 1
ATOM 6292 O O . MET B 1 1 ? -4.094 44.312 43.312 1 26.77 1 MET B O 1
ATOM 6296 N N . GLU B 1 2 ? -3.178 43.906 45.344 1 35.81 2 GLU B N 1
ATOM 6297 C CA . GLU B 1 2 ? -4.41 44.156 46.062 1 35.81 2 GLU B CA 1
ATOM 6298 C C . GLU B 1 2 ? -4.754 45.656 46.031 1 35.81 2 GLU B C 1
ATOM 6300 O O . GLU B 1 2 ? -5.922 46.031 45.906 1 35.81 2 GLU B O 1
ATOM 6305 N N . ASP B 1 3 ? -3.742 46.469 46.156 1 38.09 3 ASP B N 1
ATOM 6306 C CA . ASP B 1 3 ? -4.031 47.875 46.219 1 38.09 3 ASP B CA 1
ATOM 6307 C C . ASP B 1 3 ? -4.461 48.438 44.875 1 38.09 3 ASP B C 1
ATOM 6309 O O . ASP B 1 3 ? -5.223 49.406 44.781 1 38.09 3 ASP B O 1
ATOM 6313 N N . GLU B 1 4 ? -3.885 47.844 43.75 1 36.44 4 GLU B N 1
ATOM 6314 C CA . GLU B 1 4 ? -4.266 48.344 42.438 1 36.44 4 GLU B CA 1
ATOM 6315 C C . GLU B 1 4 ? -5.672 47.906 42.062 1 36.44 4 GLU B C 1
ATOM 6317 O O . GLU B 1 4 ? -6.406 48.625 41.406 1 36.44 4 GLU B O 1
ATOM 6322 N N . ILE B 1 5 ? -6.141 46.75 42.562 1 41.41 5 ILE B N 1
ATOM 6323 C CA . ILE B 1 5 ? -7.535 46.344 42.438 1 41.41 5 ILE B CA 1
ATOM 6324 C C . ILE B 1 5 ? -8.422 47.281 43.25 1 41.41 5 ILE B C 1
ATOM 6326 O O . ILE B 1 5 ? -9.539 47.594 42.812 1 41.41 5 ILE B O 1
ATOM 6330 N N . GLU B 1 6 ? -7.93 47.812 44.375 1 40.91 6 GLU B N 1
ATOM 6331 C CA . GLU B 1 6 ? -8.719 48.75 45.188 1 40.91 6 GLU B CA 1
ATOM 6332 C C . GLU B 1 6 ? -8.906 50.062 44.5 1 40.91 6 GLU B C 1
ATOM 6334 O O . GLU B 1 6 ? -9.961 50.688 44.594 1 40.91 6 GLU B O 1
ATOM 6339 N N . GLU B 1 7 ? -7.891 50.5 43.781 1 41.56 7 GLU B N 1
ATOM 6340 C CA . GLU B 1 7 ? -8.062 51.781 43.094 1 41.56 7 GLU B CA 1
ATOM 6341 C C . GLU B 1 7 ? -9.016 51.656 41.906 1 41.56 7 GLU B C 1
ATOM 6343 O O . GLU B 1 7 ? -9.789 52.594 41.625 1 41.56 7 GLU B O 1
ATOM 6348 N N . VAL B 1 8 ? -8.969 50.562 41.156 1 46.41 8 VAL B N 1
ATOM 6349 C CA . VAL B 1 8 ? -9.953 50.344 40.125 1 46.41 8 VAL B CA 1
ATOM 6350 C C . VAL B 1 8 ? -11.336 50.156 40.719 1 46.41 8 VAL B C 1
ATOM 6352 O O . VAL B 1 8 ? -12.336 50.625 40.188 1 46.41 8 VAL B O 1
ATOM 6355 N N . GLU B 1 9 ? -11.461 49.562 41.906 1 45 9 GLU B N 1
ATOM 6356 C CA . GLU B 1 9 ? -12.734 49.438 42.594 1 45 9 GLU B CA 1
ATOM 6357 C C . GLU B 1 9 ? -13.219 50.75 43.156 1 45 9 GLU B C 1
ATOM 6359 O O . GLU B 1 9 ? -14.414 50.938 43.406 1 45 9 GLU B O 1
ATOM 6364 N N . ALA B 1 10 ? -12.344 51.688 43.438 1 46.38 10 ALA B N 1
ATOM 6365 C CA . ALA B 1 10 ? -12.719 52.969 44 1 46.38 10 ALA B CA 1
ATOM 6366 C C . ALA B 1 10 ? -13.188 53.938 42.875 1 46.38 10 ALA B C 1
ATOM 6368 O O . ALA B 1 10 ? -13.617 55.031 43.156 1 46.38 10 ALA B O 1
ATOM 6369 N N . ARG B 1 11 ? -12.945 53.438 41.625 1 48.56 11 ARG B N 1
ATOM 6370 C CA . ARG B 1 11 ? -13.492 54.281 40.594 1 48.56 11 ARG B CA 1
ATOM 6371 C C . ARG B 1 11 ? -14.992 54.062 40.438 1 48.56 11 ARG B C 1
ATOM 6373 O O . ARG B 1 11 ? -15.5 53 40.719 1 48.56 11 ARG B O 1
ATOM 6380 N N . PRO B 1 12 ? -15.797 55.094 40.312 1 46.94 12 PRO B N 1
ATOM 6381 C CA . PRO B 1 12 ? -17.25 54.938 40.219 1 46.94 12 PRO B CA 1
ATOM 6382 C C . PRO B 1 12 ? -17.672 53.906 39.188 1 46.94 12 PRO B C 1
ATOM 6384 O O . PRO B 1 12 ? -16.922 53.656 38.219 1 46.94 12 PRO B O 1
ATOM 6387 N N . PRO B 1 13 ? -18.688 53.031 39.531 1 47.97 13 PRO B N 1
ATOM 6388 C CA . PRO B 1 13 ? -19.172 51.938 38.688 1 47.97 13 PRO B CA 1
ATOM 6389 C C . PRO B 1 13 ? -19.297 52.281 37.219 1 47.97 13 PRO B C 1
ATOM 6391 O O . PRO B 1 13 ? -19.094 51.438 36.344 1 47.97 13 PRO B O 1
ATOM 6394 N N . SER B 1 14 ? -19.531 53.562 37.031 1 47.5 14 SER B N 1
ATOM 6395 C CA . SER B 1 14 ? -19.703 54 35.656 1 47.5 14 SER B CA 1
ATOM 6396 C C . SER B 1 14 ? -18.391 53.938 34.875 1 47.5 14 SER B C 1
ATOM 6398 O O . SER B 1 14 ? -18.375 53.562 33.688 1 47.5 14 SER B O 1
ATOM 6400 N N . ALA B 1 15 ? -17.344 54.125 35.5 1 50.06 15 ALA B N 1
ATOM 6401 C CA . ALA B 1 15 ? -16.031 54.156 34.844 1 50.06 15 ALA B CA 1
ATOM 6402 C C . ALA B 1 15 ? -15.547 52.75 34.562 1 50.06 15 ALA B C 1
ATOM 6404 O O . ALA B 1 15 ? -14.898 52.5 33.531 1 50.06 15 ALA B O 1
ATOM 6405 N N . ARG B 1 16 ? -15.961 51.875 35.375 1 53.47 16 ARG B N 1
ATOM 6406 C CA . ARG B 1 16 ? -15.602 50.469 35.188 1 53.47 16 ARG B CA 1
ATOM 6407 C C . ARG B 1 16 ? -16.328 49.875 33.969 1 53.47 16 ARG B C 1
ATOM 6409 O O . ARG B 1 16 ? -15.75 49.094 33.219 1 53.47 16 ARG B O 1
ATOM 6416 N N . ARG B 1 17 ? -17.547 50.25 33.938 1 50.78 17 ARG B N 1
ATOM 6417 C CA . ARG B 1 17 ? -18.359 49.781 32.844 1 50.78 17 ARG B CA 1
ATOM 6418 C C . ARG B 1 17 ? -17.844 50.281 31.516 1 50.78 17 ARG B C 1
ATOM 6420 O O . ARG B 1 17 ? -17.812 49.562 30.516 1 50.78 17 ARG B O 1
ATOM 6427 N N . ASN B 1 18 ? -17.406 51.5 31.594 1 47.12 18 ASN B N 1
ATOM 6428 C CA . ASN B 1 18 ? -16.891 52.094 30.359 1 47.12 18 ASN B CA 1
ATOM 6429 C C . ASN B 1 18 ? -15.562 51.469 29.953 1 47.12 18 ASN B C 1
ATOM 6431 O O . ASN B 1 18 ? -15.312 51.281 28.75 1 47.12 18 ASN B O 1
ATOM 6435 N N . LEU B 1 19 ? -14.852 51.125 30.891 1 50.25 19 LEU B N 1
ATOM 6436 C CA . LEU B 1 19 ? -13.562 50.469 30.609 1 50.25 19 LEU B CA 1
ATOM 6437 C C . LEU B 1 19 ? -13.766 49.062 30.062 1 50.25 19 LEU B C 1
ATOM 6439 O O . LEU B 1 19 ? -13.07 48.656 29.141 1 50.25 19 LEU B O 1
ATOM 6443 N N . THR B 1 20 ? -14.664 48.406 30.656 1 51.69 20 THR B N 1
ATOM 6444 C CA . THR B 1 20 ? -14.961 47.062 30.172 1 51.69 20 THR B CA 1
ATOM 6445 C C . THR B 1 20 ? -15.57 47.125 28.781 1 51.69 20 THR B C 1
ATOM 6447 O O . THR B 1 20 ? -15.289 46.25 27.938 1 51.69 20 THR B O 1
ATOM 6450 N N . LEU B 1 21 ? -16.297 48.156 28.609 1 50.41 21 LEU B N 1
ATOM 6451 C CA . LEU B 1 21 ? -16.922 48.312 27.297 1 50.41 21 LEU B CA 1
ATOM 6452 C C . LEU B 1 21 ? -15.898 48.688 26.234 1 50.41 21 LEU B C 1
ATOM 6454 O O . LEU B 1 21 ? -15.977 48.219 25.094 1 50.41 21 LEU B O 1
ATOM 6458 N N . ARG B 1 22 ? -14.977 49.5 26.609 1 50.28 22 ARG B N 1
ATOM 6459 C CA . ARG B 1 22 ? -13.906 49.906 25.703 1 50.28 22 ARG B CA 1
ATOM 6460 C C . ARG B 1 22 ? -13.023 48.719 25.328 1 50.28 22 ARG B C 1
ATOM 6462 O O . ARG B 1 22 ? -12.617 48.562 24.188 1 50.28 22 ARG B O 1
ATOM 6469 N N . ASN B 1 23 ? -12.867 47.969 26.328 1 53.81 23 ASN B N 1
ATOM 6470 C CA . ASN B 1 23 ? -12.039 46.781 26.156 1 53.81 23 ASN B CA 1
ATOM 6471 C C . ASN B 1 23 ? -12.703 45.75 25.219 1 53.81 23 ASN B C 1
ATOM 6473 O O . ASN B 1 23 ? -12.039 45.156 24.375 1 53.81 23 ASN B O 1
ATOM 6477 N N . ASN B 1 24 ? -13.922 45.656 25.469 1 55.78 24 ASN B N 1
ATOM 6478 C CA . ASN B 1 24 ? -14.68 44.688 24.672 1 55.78 24 ASN B CA 1
ATOM 6479 C C . ASN B 1 24 ? -14.891 45.188 23.234 1 55.78 24 ASN B C 1
ATOM 6481 O O . ASN B 1 24 ? -14.93 44.375 22.297 1 55.78 24 ASN B O 1
ATOM 6485 N N . ALA B 1 25 ? -14.844 46.562 23.125 1 52.5 25 ALA B N 1
ATOM 6486 C CA . ALA B 1 25 ? -15.078 47.094 21.797 1 52.5 25 ALA B CA 1
ATOM 6487 C C . ALA B 1 25 ? -13.867 46.875 20.891 1 52.5 25 ALA B C 1
ATOM 6489 O O . ALA B 1 25 ? -14.008 46.469 19.734 1 52.5 25 ALA B O 1
ATOM 6490 N N . ALA B 1 26 ? -12.711 47.188 21.406 1 55.5 26 ALA B N 1
ATOM 6491 C CA . ALA B 1 26 ? -11.516 47.031 20.594 1 55.5 26 ALA B CA 1
ATOM 6492 C C . ALA B 1 26 ? -11.289 45.562 20.25 1 55.5 26 ALA B C 1
ATOM 6494 O O . ALA B 1 26 ? -10.898 45.219 19.141 1 55.5 26 ALA B O 1
ATOM 6495 N N . ARG B 1 27 ? -11.547 44.781 21.172 1 63.78 27 ARG B N 1
ATOM 6496 C CA . ARG B 1 27 ? -11.43 43.344 20.953 1 63.78 27 ARG B CA 1
ATOM 6497 C C . ARG B 1 27 ? -12.422 42.844 19.906 1 63.78 27 ARG B C 1
ATOM 6499 O O . ARG B 1 27 ? -12.07 42.062 19.031 1 63.78 27 ARG B O 1
ATOM 6506 N N . GLN B 1 28 ? -13.508 43.406 20.047 1 59.66 28 GLN B N 1
ATOM 6507 C CA . GLN B 1 28 ? -14.547 42.969 19.125 1 59.66 28 GLN B CA 1
ATOM 6508 C C . GLN B 1 28 ? -14.273 43.469 17.703 1 59.66 28 GLN B C 1
ATOM 6510 O O . GLN B 1 28 ? -14.523 42.75 16.734 1 59.66 28 GLN B O 1
ATOM 6515 N N . VAL B 1 29 ? -13.758 44.688 17.641 1 54.81 29 VAL B N 1
ATOM 6516 C CA . VAL B 1 29 ? -13.406 45.188 16.328 1 54.81 29 VAL B CA 1
ATOM 6517 C C . VAL B 1 29 ? -12.273 44.375 15.719 1 54.81 29 VAL B C 1
ATOM 6519 O O . VAL B 1 29 ? -12.312 44.031 14.539 1 54.81 29 VAL B O 1
ATOM 6522 N N . ALA B 1 30 ? -11.391 44.062 16.547 1 63 30 ALA B N 1
ATOM 6523 C CA . ALA B 1 30 ? -10.266 43.25 16.062 1 63 30 ALA B CA 1
ATOM 6524 C C . ALA B 1 30 ? -10.711 41.875 15.617 1 63 30 ALA B C 1
ATOM 6526 O O . ALA B 1 30 ? -10.25 41.375 14.602 1 63 30 ALA B O 1
ATOM 6527 N N . VAL B 1 31 ? -11.609 41.312 16.359 1 64.62 31 VAL B N 1
ATOM 6528 C CA . VAL B 1 31 ? -12.078 39.969 16.031 1 64.62 31 VAL B CA 1
ATOM 6529 C C . VAL B 1 31 ? -12.898 40 14.75 1 64.62 31 VAL B C 1
ATOM 6531 O O . VAL B 1 31 ? -12.797 39.094 13.922 1 64.62 31 VAL B O 1
ATOM 6534 N N . ASN B 1 32 ? -13.625 41.094 14.594 1 53.38 32 ASN B N 1
ATOM 6535 C CA . ASN B 1 32 ? -14.516 41.156 13.445 1 53.38 32 ASN B CA 1
ATOM 6536 C C . ASN B 1 32 ? -13.75 41.438 12.156 1 53.38 32 ASN B C 1
ATOM 6538 O O . ASN B 1 32 ? -14.195 41.062 11.07 1 53.38 32 ASN B O 1
ATOM 6542 N N . PHE B 1 33 ? -12.57 42.031 12.281 1 51.75 33 PHE B N 1
ATOM 6543 C CA . PHE B 1 33 ? -11.859 42.406 11.062 1 51.75 33 PHE B CA 1
ATOM 6544 C C . PHE B 1 33 ? -10.688 41.438 10.812 1 51.75 33 PHE B C 1
ATOM 6546 O O . PHE B 1 33 ? -9.836 41.719 9.969 1 51.75 33 PHE B O 1
ATOM 6553 N N . MET B 1 34 ? -10.719 40.5 11.492 1 63 34 MET B N 1
ATOM 6554 C CA . MET B 1 34 ? -9.672 39.531 11.273 1 63 34 MET B CA 1
ATOM 6555 C C . MET B 1 34 ? -9.828 38.844 9.922 1 63 34 MET B C 1
ATOM 6557 O O . MET B 1 34 ? -10.945 38.5 9.523 1 63 34 MET B O 1
ATOM 6561 N N . PRO B 1 35 ? -8.875 38.812 9.117 1 56.09 35 PRO B N 1
ATOM 6562 C CA . PRO B 1 35 ? -8.938 38.219 7.766 1 56.09 35 PRO B CA 1
ATOM 6563 C C . PRO B 1 35 ? -9.492 36.812 7.75 1 56.09 35 PRO B C 1
ATOM 6565 O O . PRO B 1 35 ? -10.125 36.406 6.773 1 56.09 35 PRO B O 1
ATOM 6568 N N . SER B 1 36 ? -9.242 36.062 8.703 1 63.59 36 SER B N 1
ATOM 6569 C CA . SER B 1 36 ? -9.773 34.719 8.734 1 63.59 36 SER B CA 1
ATOM 6570 C C . SER B 1 36 ? -11.297 34.719 8.75 1 63.59 36 SER B C 1
ATOM 6572 O O . SER B 1 36 ? -11.93 33.781 8.211 1 63.59 36 SER B O 1
ATOM 6574 N N . ARG B 1 37 ? -11.836 35.719 9.414 1 54.22 37 ARG B N 1
ATOM 6575 C CA . ARG B 1 37 ? -13.289 35.812 9.5 1 54.22 37 ARG B CA 1
ATOM 6576 C C . ARG B 1 37 ? -13.875 36.469 8.258 1 54.22 37 ARG B C 1
ATOM 6578 O O . ARG B 1 37 ? -15.039 36.281 7.934 1 54.22 37 ARG B O 1
ATOM 6585 N N . GLN B 1 38 ? -13.023 37.312 7.68 1 47.53 38 GLN B N 1
ATOM 6586 C CA . GLN B 1 38 ? -13.523 38.031 6.516 1 47.53 38 GLN B CA 1
ATOM 6587 C C . GLN B 1 38 ? -13.516 37.156 5.273 1 47.53 38 GLN B C 1
ATOM 6589 O O . GLN B 1 38 ? -14.289 37.375 4.336 1 47.53 38 GLN B O 1
ATOM 6594 N N . LEU B 1 39 ? -12.742 36.281 5.355 1 46.25 39 LEU B N 1
ATOM 6595 C CA . LEU B 1 39 ? -12.633 35.469 4.145 1 46.25 39 LEU B CA 1
ATOM 6596 C C . LEU B 1 39 ? -13.992 34.875 3.752 1 46.25 39 LEU B C 1
ATOM 6598 O O . LEU B 1 39 ? -14.367 34.906 2.58 1 46.25 39 LEU B O 1
ATOM 6602 N N . PRO B 1 40 ? -14.633 34.188 4.68 1 41.72 40 PRO B N 1
ATOM 6603 C CA . PRO B 1 40 ? -15.945 33.719 4.219 1 41.72 40 PRO B CA 1
ATOM 6604 C C . PRO B 1 40 ? -16.953 34.875 4.055 1 41.72 40 PRO B C 1
ATOM 6606 O O . PRO B 1 40 ? -17.859 34.781 3.225 1 41.72 40 PRO B O 1
ATOM 6609 N N . TYR B 1 41 ? -16.906 35.781 5.012 1 37.66 41 TYR B N 1
ATOM 6610 C CA . TYR B 1 41 ? -17.906 36.844 5.113 1 37.66 41 TYR B CA 1
ATOM 6611 C C . TYR B 1 41 ? -17.734 37.875 3.992 1 37.66 41 TYR B C 1
ATOM 6613 O O . TYR B 1 41 ? -18.641 38.656 3.707 1 37.66 41 TYR B O 1
ATOM 6621 N N . ASN B 1 42 ? -16.5 38 3.625 1 35.88 42 ASN B N 1
ATOM 6622 C CA . ASN B 1 42 ? -16.422 39.188 2.768 1 35.88 42 ASN B CA 1
ATOM 6623 C C . ASN B 1 42 ? -17.484 39.156 1.679 1 35.88 42 ASN B C 1
ATOM 6625 O O . ASN B 1 42 ? -17.844 40.188 1.123 1 35.88 42 ASN B O 1
ATOM 6629 N N . THR B 1 43 ? -17.844 37.938 1.25 1 34.56 43 THR B N 1
ATOM 6630 C CA . THR B 1 43 ? -18.781 38.156 0.152 1 34.56 43 THR B CA 1
ATOM 6631 C C . THR B 1 43 ? -20.156 38.531 0.685 1 34.56 43 THR B C 1
ATOM 6633 O O . THR B 1 43 ? -20.797 39.438 0.186 1 34.56 43 THR B O 1
ATOM 6636 N N . LEU B 1 44 ? -20.75 37.625 1.639 1 33.59 44 LEU B N 1
ATOM 6637 C CA . LEU B 1 44 ? -22.172 37.812 1.877 1 33.59 44 LEU B CA 1
ATOM 6638 C C . LEU B 1 44 ? -22.406 38.875 2.963 1 33.59 44 LEU B C 1
ATOM 6640 O O . LEU B 1 44 ? -23.312 39.719 2.852 1 33.59 44 LEU B O 1
ATOM 6644 N N . ARG B 1 45 ? -21.719 38.812 4.086 1 35.75 45 ARG B N 1
ATOM 6645 C CA . ARG B 1 45 ? -22.125 39.625 5.219 1 35.75 45 ARG B CA 1
ATOM 6646 C C . ARG B 1 45 ? -21.594 41.062 5.066 1 35.75 45 ARG B C 1
ATOM 6648 O O . ARG B 1 45 ? -22.172 42 5.621 1 35.75 45 ARG B O 1
ATOM 6655 N N . LEU B 1 46 ? -20.484 41.25 4.469 1 36.25 46 LEU B N 1
ATOM 6656 C CA . LEU B 1 46 ? -20.172 42.625 4.215 1 36.25 46 LEU B CA 1
ATOM 6657 C C . LEU B 1 46 ? -21.281 43.312 3.418 1 36.25 46 LEU B C 1
ATOM 6659 O O . LEU B 1 46 ? -21.531 44.5 3.586 1 36.25 46 LEU B O 1
ATOM 6663 N N . ARG B 1 47 ? -22.062 42.438 2.74 1 37.22 47 ARG B N 1
ATOM 6664 C CA . ARG B 1 47 ? -23.188 42.938 1.933 1 37.22 47 ARG B CA 1
ATOM 6665 C C . ARG B 1 47 ? -24.359 43.344 2.811 1 37.22 47 ARG B C 1
ATOM 6667 O O . ARG B 1 47 ? -25.031 44.344 2.535 1 37.22 47 ARG B O 1
ATOM 6674 N N . ARG B 1 48 ? -24.656 42.5 3.805 1 37.59 48 ARG B N 1
ATOM 6675 C CA . ARG B 1 48 ? -25.797 42.844 4.645 1 37.59 48 ARG B CA 1
ATOM 6676 C C . ARG B 1 48 ? -25.5 44.031 5.523 1 37.59 48 ARG B C 1
ATOM 6678 O O . ARG B 1 48 ? -26.375 44.875 5.746 1 37.59 48 ARG B O 1
ATOM 6685 N N . ASN B 1 49 ? -24.312 44.062 6.012 1 35.41 49 ASN B N 1
ATOM 6686 C CA . ASN B 1 49 ? -24 45.219 6.852 1 35.41 49 ASN B CA 1
ATOM 6687 C C . ASN B 1 49 ? -23.906 46.5 6.031 1 35.41 49 ASN B C 1
ATOM 6689 O O . ASN B 1 49 ? -24.312 47.562 6.488 1 35.41 49 ASN B O 1
ATOM 6693 N N . ASN B 1 50 ? -23.469 46.344 4.793 1 35.59 50 ASN B N 1
ATOM 6694 C CA . ASN B 1 50 ? -23.547 47.562 3.961 1 35.59 50 ASN B CA 1
ATOM 6695 C C . ASN B 1 50 ? -24.969 47.812 3.502 1 35.59 50 ASN B C 1
ATOM 6697 O O . ASN B 1 50 ? -25.391 48.969 3.391 1 35.59 50 ASN B O 1
ATOM 6701 N N . SER B 1 51 ? -25.734 46.719 3.268 1 37.56 51 SER B N 1
ATOM 6702 C CA . SER B 1 51 ? -27.125 46.969 2.904 1 37.56 51 SER B CA 1
ATOM 6703 C C . SER B 1 51 ? -27.938 47.469 4.102 1 37.56 51 SER B C 1
ATOM 6705 O O . SER B 1 51 ? -28.781 48.375 3.967 1 37.56 51 SER B O 1
ATOM 6707 N N . GLU B 1 52 ? -27.781 46.844 5.23 1 35.94 52 GLU B N 1
ATOM 6708 C CA . GLU B 1 52 ? -28.484 47.375 6.395 1 35.94 52 GLU B CA 1
ATOM 6709 C C . GLU B 1 52 ? -27.938 48.75 6.809 1 35.94 52 GLU B C 1
ATOM 6711 O O . GLU B 1 52 ? -28.688 49.625 7.23 1 35.94 52 GLU B O 1
ATOM 6716 N N . HIS B 1 53 ? -26.656 48.938 6.609 1 33.38 53 HIS B N 1
ATOM 6717 C CA . HIS B 1 53 ? -26.156 50.281 6.84 1 33.38 53 HIS B CA 1
ATOM 6718 C C . HIS B 1 53 ? -26.656 51.25 5.766 1 33.38 53 HIS B C 1
ATOM 6720 O O . HIS B 1 53 ? -26.953 52.406 6.059 1 33.38 53 HIS B O 1
ATOM 6726 N N . ASN B 1 54 ? -26.734 50.75 4.547 1 34.31 54 ASN B N 1
ATOM 6727 C CA . ASN B 1 54 ? -27.344 51.656 3.553 1 34.31 54 ASN B CA 1
ATOM 6728 C C . ASN B 1 54 ? -28.859 51.719 3.715 1 34.31 54 ASN B C 1
ATOM 6730 O O . ASN B 1 54 ? -29.453 52.781 3.486 1 34.31 54 ASN B O 1
ATOM 6734 N N . ALA B 1 55 ? -29.5 50.625 4.102 1 36.47 55 ALA B N 1
ATOM 6735 C CA . ALA B 1 55 ? -30.922 50.781 4.395 1 36.47 55 ALA B CA 1
ATOM 6736 C C . ALA B 1 55 ? -31.141 51.688 5.594 1 36.47 55 ALA B C 1
ATOM 6738 O O . ALA B 1 55 ? -32.125 52.438 5.637 1 36.47 55 ALA B O 1
ATOM 6739 N N . LEU B 1 56 ? -30.281 51.562 6.586 1 32.12 56 LEU B N 1
ATOM 6740 C CA . LEU B 1 56 ? -30.453 52.469 7.707 1 32.12 56 LEU B CA 1
ATOM 6741 C C . LEU B 1 56 ? -30.047 53.906 7.312 1 32.12 56 LEU B C 1
ATOM 6743 O O . LEU B 1 56 ? -30.531 54.875 7.898 1 32.12 56 LEU B O 1
ATOM 6747 N N . LEU B 1 57 ? -29.094 54.031 6.391 1 32.34 57 LEU B N 1
ATOM 6748 C CA . LEU B 1 57 ? -28.891 55.375 5.906 1 32.34 57 LEU B CA 1
ATOM 6749 C C . LEU B 1 57 ? -30.078 55.844 5.086 1 32.34 57 LEU B C 1
ATOM 6751 O O . LEU B 1 57 ? -30.359 57.062 5.035 1 32.34 57 LEU B O 1
ATOM 6755 N N . GLU B 1 58 ? -30.688 54.938 4.336 1 33.53 58 GLU B N 1
ATOM 6756 C CA . GLU B 1 58 ? -31.781 55.438 3.514 1 33.53 58 GLU B CA 1
ATOM 6757 C C . GLU B 1 58 ? -33.031 55.656 4.348 1 33.53 58 GLU B C 1
ATOM 6759 O O . GLU B 1 58 ? -34.094 56.031 3.822 1 33.53 58 GLU B O 1
ATOM 6764 N N . GLU B 1 59 ? -33.094 55.156 5.5 1 34.22 59 GLU B N 1
ATOM 6765 C CA . GLU B 1 59 ? -34.344 55.5 6.141 1 34.22 59 GLU B CA 1
ATOM 6766 C C . GLU B 1 59 ? -34.531 57 6.223 1 34.22 59 GLU B C 1
ATOM 6768 O O . GLU B 1 59 ? -35.531 57.469 6.754 1 34.22 59 GLU B O 1
ATOM 6773 N N . ASN B 1 60 ? -33.5 57.812 5.941 1 32.97 60 ASN B N 1
ATOM 6774 C CA . ASN B 1 60 ? -34.062 59.156 6.023 1 32.97 60 ASN B CA 1
ATOM 6775 C C . ASN B 1 60 ? -35.25 59.312 5.086 1 32.97 60 ASN B C 1
ATOM 6777 O O . ASN B 1 60 ? -36.281 59.812 5.496 1 32.97 60 ASN B O 1
ATOM 6781 N N . ASP B 1 61 ? -35.031 59.844 3.801 1 34.25 61 ASP B N 1
ATOM 6782 C CA . ASP B 1 61 ? -36.094 60.531 3.061 1 34.25 61 ASP B CA 1
ATOM 6783 C C . ASP B 1 61 ? -37.062 59.5 2.465 1 34.25 61 ASP B C 1
ATOM 6785 O O . ASP B 1 61 ? -36.75 58.844 1.464 1 34.25 61 ASP B O 1
ATOM 6789 N N . SER B 1 62 ? -37.812 58.688 3.133 1 36.56 62 SER B N 1
ATOM 6790 C CA . SER B 1 62 ? -38.906 57.781 2.84 1 36.56 62 SER B CA 1
ATOM 6791 C C . SER B 1 62 ? -39.719 58.25 1.628 1 36.56 62 SER B C 1
ATOM 6793 O O . SER B 1 62 ? -40.531 57.5 1.073 1 36.56 62 SER B O 1
ATOM 6795 N N . ALA B 1 63 ? -39.781 59.594 1.406 1 37.88 63 ALA B N 1
ATOM 6796 C CA . ALA B 1 63 ? -40.719 60.062 0.367 1 37.88 63 ALA B CA 1
ATOM 6797 C C . ALA B 1 63 ? -40.25 59.594 -1.013 1 37.88 63 ALA B C 1
ATOM 6799 O O . ALA B 1 63 ? -41.062 59.312 -1.89 1 37.88 63 ALA B O 1
ATOM 6800 N N . GLU B 1 64 ? -39.031 59.844 -1.394 1 35.94 64 GLU B N 1
ATOM 6801 C CA . GLU B 1 64 ? -38.656 59.719 -2.801 1 35.94 64 GLU B CA 1
ATOM 6802 C C . GLU B 1 64 ? -38.344 58.25 -3.139 1 35.94 64 GLU B C 1
ATOM 6804 O O . GLU B 1 64 ? -37.781 57.969 -4.211 1 35.94 64 GLU B O 1
ATOM 6809 N N . THR B 1 65 ? -38.469 57.312 -2.332 1 38.12 65 THR B N 1
ATOM 6810 C CA . THR B 1 65 ? -38.094 55.938 -2.625 1 38.12 65 THR B CA 1
ATOM 6811 C C . THR B 1 65 ? -39 55.344 -3.711 1 38.12 65 THR B C 1
ATOM 6813 O O . THR B 1 65 ? -38.719 54.25 -4.215 1 38.12 65 THR B O 1
ATOM 6816 N N . ASP B 1 66 ? -40.219 55.938 -3.992 1 38.59 66 ASP B N 1
ATOM 6817 C CA . ASP B 1 66 ? -41.125 55.344 -4.961 1 38.59 66 ASP B CA 1
ATOM 6818 C C . ASP B 1 66 ? -40.688 55.656 -6.391 1 38.59 66 ASP B C 1
ATOM 6820 O O . ASP B 1 66 ? -41.438 55.406 -7.344 1 38.59 66 ASP B O 1
ATOM 6824 N N . ALA B 1 67 ? -39.719 56.625 -6.68 1 43.34 67 ALA B N 1
ATOM 6825 C CA . ALA B 1 67 ? -39.5 56.938 -8.094 1 43.34 67 ALA B CA 1
ATOM 6826 C C . ALA B 1 67 ? -38.719 55.844 -8.766 1 43.34 67 ALA B C 1
ATOM 6828 O O . ALA B 1 67 ? -37.906 55.156 -8.117 1 43.34 67 ALA B O 1
ATOM 6829 N N . PRO B 1 68 ? -39.062 55.25 -10.047 1 51.5 68 PRO B N 1
ATOM 6830 C CA . PRO B 1 68 ? -38.438 54.219 -10.883 1 51.5 68 PRO B CA 1
ATOM 6831 C C . PRO B 1 68 ? -36.906 54.344 -10.883 1 51.5 68 PRO B C 1
ATOM 6833 O O . PRO B 1 68 ? -36.219 53.312 -11.016 1 51.5 68 PRO B O 1
ATOM 6836 N N . ASP B 1 69 ? -36.375 55.5 -10.672 1 53.16 69 ASP B N 1
ATOM 6837 C CA . ASP B 1 69 ? -34.938 55.75 -10.75 1 53.16 69 ASP B CA 1
ATOM 6838 C C . ASP B 1 69 ? -34.219 55.188 -9.523 1 53.16 69 ASP B C 1
ATOM 6840 O O . ASP B 1 69 ? -33 54.906 -9.586 1 53.16 69 ASP B O 1
ATOM 6844 N N . ALA B 1 70 ? -34.938 54.938 -8.539 1 56.91 70 ALA B N 1
ATOM 6845 C CA . ALA B 1 70 ? -34.312 54.438 -7.301 1 56.91 70 ALA B CA 1
ATOM 6846 C C . ALA B 1 70 ? -33.906 53 -7.418 1 56.91 70 ALA B C 1
ATOM 6848 O O . ALA B 1 70 ? -32.875 52.594 -6.914 1 56.91 70 ALA B O 1
ATOM 6849 N N . VAL B 1 71 ? -34.812 52.25 -8.055 1 62.03 71 VAL B N 1
ATOM 6850 C CA . VAL B 1 71 ? -34.5 50.844 -8.281 1 62.03 71 VAL B CA 1
ATOM 6851 C C . VAL B 1 71 ? -33.25 50.688 -9.141 1 62.03 71 VAL B C 1
ATOM 6853 O O . VAL B 1 71 ? -32.406 49.844 -8.891 1 62.03 71 VAL B O 1
ATOM 6856 N N . ASP B 1 72 ? -33.188 51.594 -10.055 1 66.19 72 ASP B N 1
ATOM 6857 C CA . ASP B 1 72 ? -32.031 51.562 -10.961 1 66.19 72 ASP B CA 1
ATOM 6858 C C . ASP B 1 72 ? -30.75 51.938 -10.242 1 66.19 72 ASP B C 1
ATOM 6860 O O . ASP B 1 72 ? -29.688 51.375 -10.492 1 66.19 72 ASP B O 1
ATOM 6864 N N . LYS B 1 73 ? -30.922 52.812 -9.453 1 64.75 73 LYS B N 1
ATOM 6865 C CA . LYS B 1 73 ? -29.75 53.25 -8.703 1 64.75 73 LYS B CA 1
ATOM 6866 C C . LYS B 1 73 ? -29.281 52.188 -7.723 1 64.75 73 LYS B C 1
ATOM 6868 O O . LYS B 1 73 ? -28.078 52 -7.535 1 64.75 73 LYS B O 1
ATOM 6873 N N . GLN B 1 74 ? -30.266 51.625 -7.129 1 66.62 74 GLN B N 1
ATOM 6874 C CA . GLN B 1 74 ? -29.938 50.531 -6.234 1 66.62 74 GLN B CA 1
ATOM 6875 C C . GLN B 1 74 ? -29.281 49.375 -6.992 1 66.62 74 GLN B C 1
ATOM 6877 O O . GLN B 1 74 ? -28.344 48.75 -6.5 1 66.62 74 GLN B O 1
ATOM 6882 N N . ALA B 1 75 ? -29.859 49.125 -8.117 1 73.88 75 ALA B N 1
ATOM 6883 C CA . ALA B 1 75 ? -29.25 48.125 -8.969 1 73.88 75 ALA B CA 1
ATOM 6884 C C . ALA B 1 75 ? -27.828 48.5 -9.344 1 73.88 75 ALA B C 1
ATOM 6886 O O . ALA B 1 75 ? -26.938 47.625 -9.391 1 73.88 75 ALA B O 1
ATOM 6887 N N . ASP B 1 76 ? -27.609 49.719 -9.516 1 69.38 76 ASP B N 1
ATOM 6888 C CA . ASP B 1 76 ? -26.281 50.188 -9.891 1 69.38 76 ASP B CA 1
ATOM 6889 C C . ASP B 1 76 ? -25.297 50.031 -8.727 1 69.38 76 ASP B C 1
ATOM 6891 O O . ASP B 1 76 ? -24.125 49.688 -8.945 1 69.38 76 ASP B O 1
ATOM 6895 N N . ILE B 1 77 ? -25.766 50.156 -7.652 1 62.94 77 ILE B N 1
ATOM 6896 C CA . ILE B 1 77 ? -24.922 50 -6.473 1 62.94 77 ILE B CA 1
ATOM 6897 C C . ILE B 1 77 ? -24.547 48.531 -6.293 1 62.94 77 ILE B C 1
ATOM 6899 O O . ILE B 1 77 ? -23.406 48.188 -6 1 62.94 77 ILE B O 1
ATOM 6903 N N . ILE B 1 78 ? -25.547 47.75 -6.441 1 70.94 78 ILE B N 1
ATOM 6904 C CA . ILE B 1 78 ? -25.297 46.312 -6.312 1 70.94 78 ILE B CA 1
ATOM 6905 C C . ILE B 1 78 ? -24.328 45.844 -7.402 1 70.94 78 ILE B C 1
ATOM 6907 O O . ILE B 1 78 ? -23.406 45.062 -7.137 1 70.94 78 ILE B O 1
ATOM 6911 N N . VAL B 1 79 ? -24.594 46.406 -8.578 1 73.62 79 VAL B N 1
ATOM 6912 C CA . VAL B 1 79 ? -23.734 46.062 -9.703 1 73.62 79 VAL B CA 1
ATOM 6913 C C . VAL B 1 79 ? -22.312 46.594 -9.445 1 73.62 79 VAL B C 1
ATOM 6915 O O . VAL B 1 79 ? -21.328 45.906 -9.719 1 73.62 79 VAL B O 1
ATOM 6918 N N . ARG B 1 80 ? -22.141 47.688 -8.984 1 65.12 80 ARG B N 1
ATOM 6919 C CA . ARG B 1 80 ? -20.844 48.281 -8.695 1 65.12 80 ARG B CA 1
ATOM 6920 C C . ARG B 1 80 ? -20.109 47.469 -7.633 1 65.12 80 ARG B C 1
ATOM 6922 O O . ARG B 1 80 ? -18.891 47.281 -7.711 1 65.12 80 ARG B O 1
ATOM 6929 N N . GLU B 1 81 ? -20.875 47 -6.781 1 63.06 81 GLU B N 1
ATOM 6930 C CA . GLU B 1 81 ? -20.297 46.188 -5.73 1 63.06 81 GLU B CA 1
ATOM 6931 C C . GLU B 1 81 ? -19.859 44.812 -6.27 1 63.06 81 GLU B C 1
ATOM 6933 O O . GLU B 1 81 ? -18.812 44.312 -5.902 1 63.06 81 GLU B O 1
ATOM 6938 N N . MET B 1 82 ? -20.703 44.281 -7.062 1 70.75 82 MET B N 1
ATOM 6939 C CA . MET B 1 82 ? -20.375 43 -7.648 1 70.75 82 MET B CA 1
ATOM 6940 C C . MET B 1 82 ? -19.219 43.125 -8.641 1 70.75 82 MET B C 1
ATOM 6942 O O . MET B 1 82 ? -18.438 42.188 -8.805 1 70.75 82 MET B O 1
ATOM 6946 N N . GLU B 1 83 ? -19.172 44.281 -9.172 1 66.88 83 GLU B N 1
ATOM 6947 C CA . GLU B 1 83 ? -18.125 44.531 -10.148 1 66.88 83 GLU B CA 1
ATOM 6948 C C . GLU B 1 83 ? -16.75 44.625 -9.484 1 66.88 83 GLU B C 1
ATOM 6950 O O . GLU B 1 83 ? -15.727 44.375 -10.125 1 66.88 83 GLU B O 1
ATOM 6955 N N . GLN B 1 84 ? -16.734 44.812 -8.297 1 58.12 84 GLN B N 1
ATOM 6956 C CA . GLN B 1 84 ? -15.469 44.906 -7.57 1 58.12 84 GLN B CA 1
ATOM 6957 C C . GLN B 1 84 ? -14.859 43.531 -7.352 1 58.12 84 GLN B C 1
ATOM 6959 O O . GLN B 1 84 ? -13.656 43.406 -7.141 1 58.12 84 GLN B O 1
ATOM 6964 N N . HIS B 1 85 ? -15.727 42.625 -7.414 1 57.34 85 HIS B N 1
ATOM 6965 C CA . HIS B 1 85 ? -15.227 41.25 -7.305 1 57.34 85 HIS B CA 1
ATOM 6966 C C . HIS B 1 85 ? -14.727 40.75 -8.656 1 57.34 85 HIS B C 1
ATOM 6968 O O . HIS B 1 85 ? -15.531 40.438 -9.539 1 57.34 85 HIS B O 1
ATOM 6974 N N . LYS B 1 86 ? -13.523 40.75 -8.727 1 60.97 86 LYS B N 1
ATOM 6975 C CA . LYS B 1 86 ? -12.883 40.406 -10 1 60.97 86 LYS B CA 1
ATOM 6976 C C . LYS B 1 86 ? -13.281 39.031 -10.461 1 60.97 86 LYS B C 1
ATOM 6978 O O . LYS B 1 86 ? -13.43 38.781 -11.664 1 60.97 86 LYS B O 1
ATOM 6983 N N . ARG B 1 87 ? -13.492 38.219 -9.5 1 64.5 87 ARG B N 1
ATOM 6984 C CA . ARG B 1 87 ? -13.797 36.844 -9.867 1 64.5 87 ARG B CA 1
ATOM 6985 C C . ARG B 1 87 ? -15.172 36.75 -10.523 1 64.5 87 ARG B C 1
ATOM 6987 O O . ARG B 1 87 ? -15.406 35.875 -11.359 1 64.5 87 ARG B O 1
ATOM 6994 N N . LEU B 1 88 ? -16 37.625 -10.109 1 68.44 88 LEU B N 1
ATOM 6995 C CA . LEU B 1 88 ? -17.359 37.594 -10.641 1 68.44 88 LEU B CA 1
ATOM 6996 C C . LEU B 1 88 ? -17.422 38.25 -12.008 1 68.44 88 LEU B C 1
ATOM 6998 O O . LEU B 1 88 ? -18.328 38 -12.797 1 68.44 88 LEU B O 1
ATOM 7002 N N . MET B 1 89 ? -16.406 39.125 -12.25 1 63.25 89 MET B N 1
ATOM 7003 C CA . MET B 1 89 ? -16.484 39.969 -13.453 1 63.25 89 MET B CA 1
ATOM 7004 C C . MET B 1 89 ? -15.711 39.344 -14.602 1 63.25 89 MET B C 1
ATOM 7006 O O . MET B 1 89 ? -15.719 39.875 -15.719 1 63.25 89 MET B O 1
ATOM 7010 N N . GLU B 1 90 ? -15.102 38.25 -14.352 1 62.53 90 GLU B N 1
ATOM 7011 C CA . GLU B 1 90 ? -14.383 37.594 -15.438 1 62.53 90 GLU B CA 1
ATOM 7012 C C . GLU B 1 90 ? -15.352 36.969 -16.422 1 62.53 90 GLU B C 1
ATOM 7014 O O . GLU B 1 90 ? -16.438 36.531 -16.047 1 62.53 90 GLU B O 1
ATOM 7019 N N . ASP B 1 91 ? -15.109 37.125 -17.656 1 60.34 91 ASP B N 1
ATOM 7020 C CA . ASP B 1 91 ? -15.961 36.594 -18.703 1 60.34 91 ASP B CA 1
ATOM 7021 C C . ASP B 1 91 ? -15.711 35.094 -18.875 1 60.34 91 ASP B C 1
ATOM 7023 O O . ASP B 1 91 ? -15.312 34.656 -19.953 1 60.34 91 ASP B O 1
ATOM 7027 N N . ASP B 1 92 ? -15.617 34.406 -17.781 1 62.78 92 ASP B N 1
ATOM 7028 C CA . ASP B 1 92 ? -15.5 32.938 -17.781 1 62.78 92 ASP B CA 1
ATOM 7029 C C . ASP B 1 92 ? -16.797 32.281 -17.281 1 62.78 92 ASP B C 1
ATOM 7031 O O . ASP B 1 92 ? -17.547 32.875 -16.516 1 62.78 92 ASP B O 1
ATOM 7035 N N . PRO B 1 93 ? -17.141 31.25 -17.891 1 67.12 93 PRO B N 1
ATOM 7036 C CA . PRO B 1 93 ? -18.375 30.578 -17.484 1 67.12 93 PRO B CA 1
ATOM 7037 C C . PRO B 1 93 ? -18.422 30.328 -15.977 1 67.12 93 PRO B C 1
ATOM 7039 O O . PRO B 1 93 ? -19.516 30.328 -15.383 1 67.12 93 PRO B O 1
ATOM 7042 N N . GLY B 1 94 ? -17.344 30.062 -15.469 1 68.25 94 GLY B N 1
ATOM 7043 C CA . GLY B 1 94 ? -17.328 29.922 -14.016 1 68.25 94 GLY B CA 1
ATOM 7044 C C . GLY B 1 94 ? -17.734 31.188 -13.297 1 68.25 94 GLY B C 1
ATOM 7045 O O . GLY B 1 94 ? -18.484 31.141 -12.312 1 68.25 94 GLY B O 1
ATOM 7046 N N . ALA B 1 95 ? -17.312 32.219 -13.859 1 69.06 95 ALA B N 1
ATOM 7047 C CA . ALA B 1 95 ? -17.688 33.531 -13.289 1 69.06 95 ALA B CA 1
ATOM 7048 C C . ALA B 1 95 ? -19.188 33.781 -13.492 1 69.06 95 ALA B C 1
ATOM 7050 O O . ALA B 1 95 ? -19.844 34.344 -12.617 1 69.06 95 ALA B O 1
ATOM 7051 N N . GLU B 1 96 ? -19.578 33.312 -14.656 1 72.75 96 GLU B N 1
ATOM 7052 C CA . GLU B 1 96 ? -21.016 33.5 -14.906 1 72.75 96 GLU B CA 1
ATOM 7053 C C . GLU B 1 96 ? -21.844 32.688 -13.914 1 72.75 96 GLU B C 1
ATOM 7055 O O . GLU B 1 96 ? -22.875 33.156 -13.43 1 72.75 96 GLU B O 1
ATOM 7060 N N . GLU B 1 97 ? -21.375 31.5 -13.656 1 72.44 97 GLU B N 1
ATOM 7061 C CA . GLU B 1 97 ? -22.094 30.656 -12.695 1 72.44 97 GLU B CA 1
ATOM 7062 C C . GLU B 1 97 ? -22.031 31.266 -11.297 1 72.44 97 GLU B C 1
ATOM 7064 O O . GLU B 1 97 ? -23.016 31.25 -10.562 1 72.44 97 GLU B O 1
ATOM 7069 N N . LEU B 1 98 ? -20.969 31.734 -11.008 1 72.56 98 LEU B N 1
ATOM 7070 C CA . LEU B 1 98 ? -20.812 32.406 -9.719 1 72.56 98 LEU B CA 1
ATOM 7071 C C . LEU B 1 98 ? -21.672 33.656 -9.641 1 72.56 98 LEU B C 1
ATOM 7073 O O . LEU B 1 98 ? -22.25 33.969 -8.594 1 72.56 98 LEU B O 1
ATOM 7077 N N . ARG B 1 99 ? -21.859 34.312 -10.75 1 73.62 99 ARG B N 1
ATOM 7078 C CA . ARG B 1 99 ? -22.719 35.5 -10.812 1 73.62 99 ARG B CA 1
ATOM 7079 C C . ARG B 1 99 ? -24.188 35.125 -10.633 1 73.62 99 ARG B C 1
ATOM 7081 O O . ARG B 1 99 ? -24.922 35.781 -9.914 1 73.62 99 ARG B O 1
ATOM 7088 N N . ARG B 1 100 ? -24.375 34 -11.258 1 74.38 100 ARG B N 1
ATOM 7089 C CA . ARG B 1 100 ? -25.75 33.531 -11.156 1 74.38 100 ARG B CA 1
ATOM 7090 C C . ARG B 1 100 ? -26.078 33.094 -9.727 1 74.38 100 ARG B C 1
ATOM 7092 O O . ARG B 1 100 ? -27.172 33.375 -9.227 1 74.38 100 ARG B O 1
ATOM 7099 N N . GLU B 1 101 ? -25.172 32.469 -9.172 1 72.38 101 GLU B N 1
ATOM 7100 C CA . GLU B 1 101 ? -25.359 32.031 -7.793 1 72.38 101 GLU B CA 1
ATOM 7101 C C . GLU B 1 101 ? -25.406 33.219 -6.84 1 72.38 101 GLU B C 1
ATOM 7103 O O . GLU B 1 101 ? -26.219 33.25 -5.914 1 72.38 101 GLU B O 1
ATOM 7108 N N . ALA B 1 102 ? -24.578 34.125 -7.094 1 70.44 102 ALA B N 1
ATOM 7109 C CA . ALA B 1 102 ? -24.547 35.344 -6.297 1 70.44 102 ALA B CA 1
ATOM 7110 C C . ALA B 1 102 ? -25.859 36.125 -6.449 1 70.44 102 ALA B C 1
ATOM 7112 O O . ALA B 1 102 ? -26.359 36.688 -5.484 1 70.44 102 ALA B O 1
ATOM 7113 N N . LEU B 1 103 ? -26.391 36.094 -7.691 1 73 103 LEU B N 1
ATOM 7114 C CA . LEU B 1 103 ? -27.641 36.781 -7.969 1 73 103 LEU B CA 1
ATOM 7115 C C . LEU B 1 103 ? -28.828 36.062 -7.324 1 73 103 LEU B C 1
ATOM 7117 O O . LEU B 1 103 ? -29.75 36.688 -6.832 1 73 103 LEU B O 1
ATOM 7121 N N . ARG B 1 104 ? -28.688 34.75 -7.336 1 72.88 104 ARG B N 1
ATOM 7122 C CA . ARG B 1 104 ? -29.75 33.938 -6.75 1 72.88 104 ARG B CA 1
ATOM 7123 C C . ARG B 1 104 ? -29.797 34.125 -5.234 1 72.88 104 ARG B C 1
ATOM 7125 O O . ARG B 1 104 ? -30.875 34.125 -4.645 1 72.88 104 ARG B O 1
ATOM 7132 N N . ASP B 1 105 ? -28.719 34.375 -4.73 1 63.5 105 ASP B N 1
ATOM 7133 C CA . ASP B 1 105 ? -28.625 34.469 -3.275 1 63.5 105 ASP B CA 1
ATOM 7134 C C . ASP B 1 105 ? -28.891 35.906 -2.803 1 63.5 105 ASP B C 1
ATOM 7136 O O . ASP B 1 105 ? -28.969 36.156 -1.601 1 63.5 105 ASP B O 1
ATOM 7140 N N . LEU B 1 106 ? -29.125 36.812 -3.693 1 63.94 106 LEU B N 1
ATOM 7141 C CA . LEU B 1 106 ? -29.469 38.188 -3.354 1 63.94 106 LEU B CA 1
ATOM 7142 C C . LEU B 1 106 ? -30.906 38.281 -2.83 1 63.94 106 LEU B C 1
ATOM 7144 O O . LEU B 1 106 ? -31.828 37.781 -3.465 1 63.94 106 LEU B O 1
ATOM 7148 N N . PRO B 1 107 ? -31.047 38.562 -1.645 1 61.81 107 PRO B N 1
ATOM 7149 C CA . PRO B 1 107 ? -32.406 38.656 -1.087 1 61.81 107 PRO B CA 1
ATOM 7150 C C . PRO B 1 107 ? -33.188 39.812 -1.691 1 61.81 107 PRO B C 1
ATOM 7152 O O . PRO B 1 107 ? -33.5 40.781 -0.999 1 61.81 107 PRO B O 1
ATOM 7155 N N . GLN B 1 108 ? -33.281 40 -2.965 1 66.25 108 GLN B N 1
ATOM 7156 C CA . GLN B 1 108 ? -34.062 41.031 -3.648 1 66.25 108 GLN B CA 1
ATOM 7157 C C . GLN B 1 108 ? -35.125 40.438 -4.566 1 66.25 108 GLN B C 1
ATOM 7159 O O . GLN B 1 108 ? -35.062 39.25 -4.863 1 66.25 108 GLN B O 1
ATOM 7164 N N . GLY B 1 109 ? -36.125 41.156 -4.742 1 67.56 109 GLY B N 1
ATOM 7165 C CA . GLY B 1 109 ? -37.219 40.719 -5.609 1 67.56 109 GLY B CA 1
ATOM 7166 C C . GLY B 1 109 ? -36.75 40.375 -7.004 1 67.56 109 GLY B C 1
ATOM 7167 O O . GLY B 1 109 ? -35.625 40.688 -7.398 1 67.56 109 GLY B O 1
ATOM 7168 N N . LEU B 1 110 ? -37.5 39.594 -7.777 1 74.81 110 LEU B N 1
ATOM 7169 C CA . LEU B 1 110 ? -37.188 39.062 -9.094 1 74.81 110 LEU B CA 1
ATOM 7170 C C . LEU B 1 110 ? -36.906 40.188 -10.094 1 74.81 110 LEU B C 1
ATOM 7172 O O . LEU B 1 110 ? -36.031 40.062 -10.953 1 74.81 110 LEU B O 1
ATOM 7176 N N . THR B 1 111 ? -37.594 41.281 -9.914 1 71.31 111 THR B N 1
ATOM 7177 C CA . THR B 1 111 ? -37.406 42.406 -10.836 1 71.31 111 THR B CA 1
ATOM 7178 C C . THR B 1 111 ? -36.031 43.031 -10.664 1 71.31 111 THR B C 1
ATOM 7180 O O . THR B 1 111 ? -35.375 43.406 -11.648 1 71.31 111 THR B O 1
ATOM 7183 N N . MET B 1 112 ? -35.656 43.094 -9.484 1 71 112 MET B N 1
ATOM 7184 C CA . MET B 1 112 ? -34.312 43.656 -9.188 1 71 112 MET B CA 1
ATOM 7185 C C . MET B 1 112 ? -33.219 42.688 -9.648 1 71 112 MET B C 1
ATOM 7187 O O . MET B 1 112 ? -32.219 43.125 -10.211 1 71 112 MET B O 1
ATOM 7191 N N . LYS B 1 113 ? -33.406 41.5 -9.562 1 76.81 113 LYS B N 1
ATOM 7192 C CA . LYS B 1 113 ? -32.438 40.5 -9.992 1 76.81 113 LYS B CA 1
ATOM 7193 C C . LYS B 1 113 ? -32.25 40.531 -11.508 1 76.81 113 LYS B C 1
ATOM 7195 O O . LYS B 1 113 ? -31.141 40.406 -12.008 1 76.81 113 LYS B O 1
ATOM 7200 N N . ARG B 1 114 ? -33.375 40.812 -12.086 1 77.69 114 ARG B N 1
ATOM 7201 C CA . ARG B 1 114 ? -33.344 40.906 -13.539 1 77.69 114 ARG B CA 1
ATOM 7202 C C . ARG B 1 114 ? -32.594 42.156 -14 1 77.69 114 ARG B C 1
ATOM 7204 O O . ARG B 1 114 ? -31.859 42.125 -14.977 1 77.69 114 ARG B O 1
ATOM 7211 N N . ASN B 1 115 ? -32.844 43.219 -13.32 1 75.94 115 ASN B N 1
ATOM 7212 C CA . ASN B 1 115 ? -32.188 44.469 -13.648 1 75.94 115 ASN B CA 1
ATOM 7213 C C . ASN B 1 115 ? -30.688 44.406 -13.359 1 75.94 115 ASN B C 1
ATOM 7215 O O . ASN B 1 115 ? -29.875 44.906 -14.141 1 75.94 115 ASN B O 1
ATOM 7219 N N . VAL B 1 116 ? -30.344 43.75 -12.312 1 78.12 116 VAL B N 1
ATOM 7220 C CA . VAL B 1 116 ? -28.938 43.594 -11.93 1 78.12 116 VAL B CA 1
ATOM 7221 C C . VAL B 1 116 ? -28.25 42.656 -12.914 1 78.12 116 VAL B C 1
ATOM 7223 O O . VAL B 1 116 ? -27.109 42.906 -13.312 1 78.12 116 VAL B O 1
ATOM 7226 N N . ARG B 1 117 ? -28.969 41.656 -13.258 1 78.69 117 ARG B N 1
ATOM 7227 C CA . ARG B 1 117 ? -28.422 40.719 -14.242 1 78.69 117 ARG B CA 1
ATOM 7228 C C . ARG B 1 117 ? -28.156 41.406 -15.57 1 78.69 117 ARG B C 1
ATOM 7230 O O . ARG B 1 117 ? -27.125 41.219 -16.203 1 78.69 117 ARG B O 1
ATOM 7237 N N . ALA B 1 118 ? -29.094 42.219 -16 1 76.25 118 ALA B N 1
ATOM 7238 C CA . ALA B 1 118 ? -28.969 42.906 -17.266 1 76.25 118 ALA B CA 1
ATOM 7239 C C . ALA B 1 118 ? -27.828 43.906 -17.234 1 76.25 118 ALA B C 1
ATOM 7241 O O . ALA B 1 118 ? -27.047 44.031 -18.188 1 76.25 118 ALA B O 1
ATOM 7242 N N . LYS B 1 119 ? -27.656 44.531 -16.188 1 73.69 119 LYS B N 1
ATOM 7243 C CA . LYS B 1 119 ? -26.609 45.531 -16.078 1 73.69 119 LYS B CA 1
ATOM 7244 C C . LYS B 1 119 ? -25.234 44.875 -15.898 1 73.69 119 LYS B C 1
ATOM 7246 O O . LYS B 1 119 ? -24.234 45.375 -16.422 1 73.69 119 LYS B O 1
ATOM 7251 N N . LEU B 1 120 ? -25.266 43.812 -15.156 1 75.38 120 LEU B N 1
ATOM 7252 C CA . LEU B 1 120 ? -24.031 43.062 -14.953 1 75.38 120 LEU B CA 1
ATOM 7253 C C . LEU B 1 120 ? -23.562 42.438 -16.266 1 75.38 120 LEU B C 1
ATOM 7255 O O . LEU B 1 120 ? -22.359 42.438 -16.562 1 75.38 120 LEU B O 1
ATOM 7259 N N . SER B 1 121 ? -24.516 41.938 -17 1 72.5 121 SER B N 1
ATOM 7260 C CA . SER B 1 121 ? -24.172 41.375 -18.297 1 72.5 121 SER B CA 1
ATOM 7261 C C . SER B 1 121 ? -23.688 42.469 -19.266 1 72.5 121 SER B C 1
ATOM 7263 O O . SER B 1 121 ? -22.781 42.219 -20.062 1 72.5 121 SER B O 1
ATOM 7265 N N . ALA B 1 122 ? -24.297 43.562 -19.219 1 68.69 122 ALA B N 1
ATOM 7266 C CA . ALA B 1 122 ? -23.859 44.688 -20.031 1 68.69 122 ALA B CA 1
ATOM 7267 C C . ALA B 1 122 ? -22.469 45.156 -19.625 1 68.69 122 ALA B C 1
ATOM 7269 O O . ALA B 1 122 ? -21.641 45.5 -20.469 1 68.69 122 ALA B O 1
ATOM 7270 N N . SER B 1 123 ? -22.234 45.188 -18.406 1 67.38 123 SER B N 1
ATOM 7271 C CA . SER B 1 123 ? -20.922 45.625 -17.922 1 67.38 123 SER B CA 1
ATOM 7272 C C . SER B 1 123 ? -19.844 44.594 -18.25 1 67.38 123 SER B C 1
ATOM 7274 O O . SER B 1 123 ? -18.719 44.969 -18.578 1 67.38 123 SER B O 1
ATOM 7276 N N . VAL B 1 124 ? -20.125 43.406 -18.062 1 69.12 124 VAL B N 1
ATOM 7277 C CA . VAL B 1 124 ? -19.156 42.344 -18.406 1 69.12 124 VAL B CA 1
ATOM 7278 C C . VAL B 1 124 ? -18.859 42.406 -19.906 1 69.12 124 VAL B C 1
ATOM 7280 O O . VAL B 1 124 ? -17.719 42.25 -20.328 1 69.12 124 VAL B O 1
ATOM 7283 N N . SER B 1 125 ? -19.984 42.531 -20.688 1 60.94 125 SER B N 1
ATOM 7284 C CA . SER B 1 125 ? -19.812 42.656 -22.125 1 60.94 125 SER B CA 1
ATOM 7285 C C . SER B 1 125 ? -19 43.906 -22.5 1 60.94 125 SER B C 1
ATOM 7287 O O . SER B 1 125 ? -18.25 43.875 -23.469 1 60.94 125 SER B O 1
ATOM 7289 N N . LEU B 1 126 ? -19.234 44.969 -21.859 1 57.12 126 LEU B N 1
ATOM 7290 C CA . LEU B 1 126 ? -18.531 46.188 -22.141 1 57.12 126 LEU B CA 1
ATOM 7291 C C . LEU B 1 126 ? -17.078 46.125 -21.672 1 57.12 126 LEU B C 1
ATOM 7293 O O . LEU B 1 126 ? -16.172 46.656 -22.312 1 57.12 126 LEU B O 1
ATOM 7297 N N . ARG B 1 127 ? -16.922 45.656 -20.594 1 52.03 127 ARG B N 1
ATOM 7298 C CA . ARG B 1 127 ? -15.578 45.594 -20.031 1 52.03 127 ARG B CA 1
ATOM 7299 C C . ARG B 1 127 ? -14.797 44.438 -20.625 1 52.03 127 ARG B C 1
ATOM 7301 O O . ARG B 1 127 ? -13.57 44.344 -20.484 1 52.03 127 ARG B O 1
ATOM 7308 N N . SER B 1 128 ? -15.453 43.438 -20.984 1 48.78 128 SER B N 1
ATOM 7309 C CA . SER B 1 128 ? -14.719 42.312 -21.609 1 48.78 128 SER B CA 1
ATOM 7310 C C . SER B 1 128 ? -14.062 42.781 -22.906 1 48.78 128 SER B C 1
ATOM 7312 O O . SER B 1 128 ? -14.742 43.062 -23.891 1 48.78 128 SER B O 1
ATOM 7314 N N . LYS B 1 129 ? -13.242 43.75 -22.859 1 46.47 129 LYS B N 1
ATOM 7315 C CA . LYS B 1 129 ? -12.438 43.875 -24.078 1 46.47 129 LYS B CA 1
ATOM 7316 C C . LYS B 1 129 ? -12.172 42.5 -24.688 1 46.47 129 LYS B C 1
ATOM 7318 O O . LYS B 1 129 ? -11.367 42.375 -25.609 1 46.47 129 LYS B O 1
ATOM 7323 N N . ARG B 1 130 ? -12.219 41.469 -23.891 1 46.38 130 ARG B N 1
ATOM 7324 C CA . ARG B 1 130 ? -11.508 40.219 -24.156 1 46.38 130 ARG B CA 1
ATOM 7325 C C . ARG B 1 130 ? -12.102 39.5 -25.359 1 46.38 130 ARG B C 1
ATOM 7327 O O . ARG B 1 130 ? -13.281 39.688 -25.672 1 46.38 130 ARG B O 1
ATOM 7334 N N . ARG B 1 131 ? -11.266 39 -26.188 1 49.31 131 ARG B N 1
ATOM 7335 C CA . ARG B 1 131 ? -11.297 38.094 -27.344 1 49.31 131 ARG B CA 1
ATOM 7336 C C . ARG B 1 131 ? -12.383 37.062 -27.172 1 49.31 131 ARG B C 1
ATOM 7338 O O . ARG B 1 131 ? -12.578 36.5 -26.078 1 49.31 131 ARG B O 1
ATOM 7345 N N . PRO B 1 132 ? -13.359 37.031 -28.047 1 47.53 132 PRO B N 1
ATOM 7346 C CA . PRO B 1 132 ? -14.383 36 -28.031 1 47.53 132 PRO B CA 1
ATOM 7347 C C . PRO B 1 132 ? -13.812 34.594 -27.734 1 47.53 132 PRO B C 1
ATOM 7349 O O . PRO B 1 132 ? -12.656 34.312 -28.062 1 47.53 132 PRO B O 1
ATOM 7352 N N . ILE B 1 133 ? -14.336 34.094 -26.672 1 57.25 133 ILE B N 1
ATOM 7353 C CA . ILE B 1 133 ? -13.914 32.719 -26.328 1 57.25 133 ILE B CA 1
ATOM 7354 C C . ILE B 1 133 ? -13.867 31.859 -27.578 1 57.25 133 ILE B C 1
ATOM 7356 O O . ILE B 1 133 ? -14.781 31.891 -28.406 1 57.25 133 ILE B O 1
ATOM 7360 N N . SER B 1 134 ? -12.727 31.562 -28.016 1 60.19 134 SER B N 1
ATOM 7361 C CA . SER B 1 134 ? -12.508 30.688 -29.156 1 60.19 134 SER B CA 1
ATOM 7362 C C . SER B 1 134 ? -13.539 29.562 -29.203 1 60.19 134 SER B C 1
ATOM 7364 O O . SER B 1 134 ? -14.133 29.219 -28.188 1 60.19 134 SER B O 1
ATOM 7366 N N . MET B 1 135 ? -14.055 29.312 -30.297 1 62.72 135 MET B N 1
ATOM 7367 C CA . MET B 1 135 ? -15.047 28.266 -30.547 1 62.72 135 MET B CA 1
ATOM 7368 C C . MET B 1 135 ? -14.719 27 -29.766 1 62.72 135 MET B C 1
ATOM 7370 O O . MET B 1 135 ? -15.617 26.344 -29.219 1 62.72 135 MET B O 1
ATOM 7374 N N . TRP B 1 136 ? -13.438 26.797 -29.672 1 63.38 136 TRP B N 1
ATOM 7375 C CA . TRP B 1 136 ? -13.023 25.594 -28.969 1 63.38 136 TRP B CA 1
ATOM 7376 C C . TRP B 1 136 ? -13.25 25.734 -27.469 1 63.38 136 TRP B C 1
ATOM 7378 O O . TRP B 1 136 ? -13.688 24.797 -26.812 1 63.38 136 TRP B O 1
ATOM 7388 N N . LYS B 1 137 ? -12.914 26.859 -27.047 1 67.25 137 LYS B N 1
ATOM 7389 C CA . LYS B 1 137 ? -13.156 27.094 -25.625 1 67.25 137 LYS B CA 1
ATOM 7390 C C . LYS B 1 137 ? -14.648 27.078 -25.297 1 67.25 137 LYS B C 1
ATOM 7392 O O . LYS B 1 137 ? -15.062 26.594 -24.25 1 67.25 137 LYS B O 1
ATOM 7397 N N . ARG B 1 138 ? -15.367 27.594 -26.266 1 67.44 138 ARG B N 1
ATOM 7398 C CA . ARG B 1 138 ? -16.812 27.562 -26.125 1 67.44 138 ARG B CA 1
ATOM 7399 C C . ARG B 1 138 ? -17.344 26.125 -26.109 1 67.44 138 ARG B C 1
ATOM 7401 O O . ARG B 1 138 ? -18.234 25.797 -25.328 1 67.44 138 ARG B O 1
ATOM 7408 N N . MET B 1 139 ? -16.766 25.359 -26.984 1 75.75 139 MET B N 1
ATOM 7409 C CA . MET B 1 139 ? -17.172 23.953 -27.047 1 75.75 139 MET B CA 1
ATOM 7410 C C . MET B 1 139 ? -16.766 23.219 -25.766 1 75.75 139 MET B C 1
ATOM 7412 O O . MET B 1 139 ? -17.562 22.438 -25.219 1 75.75 139 MET B O 1
ATOM 7416 N N . LYS B 1 140 ? -15.562 23.516 -25.359 1 74.94 140 LYS B N 1
ATOM 7417 C CA . LYS B 1 140 ? -15.102 22.875 -24.125 1 74.94 140 LYS B CA 1
ATOM 7418 C C . LYS B 1 140 ? -15.977 23.281 -22.938 1 74.94 140 LYS B C 1
ATOM 7420 O O . LYS B 1 140 ? -16.312 22.438 -22.094 1 74.94 140 LYS B O 1
ATOM 7425 N N . TYR B 1 141 ? -16.297 24.469 -23.031 1 69.88 141 TYR B N 1
ATOM 7426 C CA . TYR B 1 141 ? -17.172 24.969 -21.969 1 69.88 141 TYR B CA 1
ATOM 7427 C C . TYR B 1 141 ? -18.562 24.344 -22.078 1 69.88 141 TYR B C 1
ATOM 7429 O O . TYR B 1 141 ? -19.172 23.984 -21.078 1 69.88 141 TYR B O 1
ATOM 7437 N N . ARG B 1 142 ? -18.969 24.219 -23.266 1 69.56 142 ARG B N 1
ATOM 7438 C CA . ARG B 1 142 ? -20.297 23.625 -23.453 1 69.56 142 ARG B CA 1
ATOM 7439 C C . ARG B 1 142 ? -20.297 22.156 -23.031 1 69.56 142 ARG B C 1
ATOM 7441 O O . ARG B 1 142 ? -21.266 21.688 -22.422 1 69.56 142 ARG B O 1
ATOM 7448 N N . ILE B 1 143 ? -19.234 21.547 -23.312 1 79.19 143 ILE B N 1
ATOM 7449 C CA . ILE B 1 143 ? -19.141 20.141 -22.953 1 79.19 143 ILE B CA 1
ATOM 7450 C C . ILE B 1 143 ? -19.031 20 -21.422 1 79.19 143 ILE B C 1
ATOM 7452 O O . ILE B 1 143 ? -19.688 19.141 -20.828 1 79.19 143 ILE B O 1
ATOM 7456 N N . SER B 1 144 ? -18.234 20.828 -20.891 1 77.06 144 SER B N 1
ATOM 7457 C CA . SER B 1 144 ? -18.078 20.797 -19.438 1 77.06 144 SER B CA 1
ATOM 7458 C C . SER B 1 144 ? -19.391 21.141 -18.734 1 77.06 144 SER B C 1
ATOM 7460 O O . SER B 1 144 ? -19.734 20.531 -17.719 1 77.06 144 SER B O 1
ATOM 7462 N N . PHE B 1 145 ? -20.078 22.016 -19.391 1 73.62 145 PHE B N 1
ATOM 7463 C CA . PHE B 1 145 ? -21.359 22.438 -18.812 1 73.62 145 PHE B CA 1
ATOM 7464 C C . PHE B 1 145 ? -22.406 21.344 -18.984 1 73.62 145 PHE B C 1
ATOM 7466 O O . PHE B 1 145 ? -23.203 21.094 -18.078 1 73.62 145 PHE B O 1
ATOM 7473 N N . THR B 1 146 ? -22.375 20.734 -20.125 1 76.12 146 THR B N 1
ATOM 7474 C CA . THR B 1 146 ? -23.328 19.641 -20.344 1 76.12 146 THR B CA 1
ATOM 7475 C C . THR B 1 146 ? -23.031 18.469 -19.406 1 76.12 146 THR B C 1
ATOM 7477 O O . THR B 1 146 ? -23.953 17.844 -18.891 1 76.12 146 THR B O 1
ATOM 7480 N N . TRP B 1 147 ? -21.812 18.281 -19.219 1 80.38 147 TRP B N 1
ATOM 7481 C CA . TRP B 1 147 ? -21.422 17.219 -18.297 1 80.38 147 TRP B CA 1
ATOM 7482 C C . TRP B 1 147 ? -21.812 17.562 -16.859 1 80.38 147 TRP B C 1
ATOM 7484 O O . TRP B 1 147 ? -22.281 16.688 -16.125 1 80.38 147 TRP B O 1
ATOM 7494 N N . LYS B 1 148 ? -21.594 18.75 -16.453 1 75.19 148 LYS B N 1
ATOM 7495 C CA . LYS B 1 148 ? -22.047 19.203 -15.141 1 75.19 148 LYS B CA 1
ATOM 7496 C C . LYS B 1 148 ? -23.562 19.094 -15.008 1 75.19 148 LYS B C 1
ATOM 7498 O O . LYS B 1 148 ? -24.062 18.672 -13.961 1 75.19 148 LYS B O 1
ATOM 7503 N N . ARG B 1 149 ? -24.188 19.438 -16.094 1 72.19 149 ARG B N 1
ATOM 7504 C CA . ARG B 1 149 ? -25.641 19.344 -16.078 1 72.19 149 ARG B CA 1
ATOM 7505 C C . ARG B 1 149 ? -26.094 17.891 -15.977 1 72.19 149 ARG B C 1
ATOM 7507 O O . ARG B 1 149 ? -27.047 17.594 -15.266 1 72.19 149 ARG B O 1
ATOM 7514 N N . ILE B 1 150 ? -25.406 17.078 -16.609 1 77.12 150 ILE B N 1
ATOM 7515 C CA . ILE B 1 150 ? -25.734 15.656 -16.562 1 77.12 150 ILE B CA 1
ATOM 7516 C C . ILE B 1 150 ? -25.453 15.109 -15.164 1 77.12 150 ILE B C 1
ATOM 7518 O O . ILE B 1 150 ? -26.234 14.336 -14.609 1 77.12 150 ILE B O 1
ATOM 7522 N N . ARG B 1 151 ? -24.375 15.492 -14.688 1 77.62 151 ARG B N 1
ATOM 7523 C CA . ARG B 1 151 ? -24.016 15.062 -13.344 1 77.62 151 ARG B CA 1
ATOM 7524 C C . ARG B 1 151 ? -25.016 15.578 -12.312 1 77.62 151 ARG B C 1
ATOM 7526 O O . ARG B 1 151 ? -25.406 14.844 -11.398 1 77.62 151 ARG B O 1
ATOM 7533 N N . ASP B 1 152 ? -25.406 16.797 -12.547 1 70.69 152 ASP B N 1
ATOM 7534 C CA . ASP B 1 152 ? -26.391 17.391 -11.641 1 70.69 152 ASP B CA 1
ATOM 7535 C C . ASP B 1 152 ? -27.75 16.719 -11.805 1 70.69 152 ASP B C 1
ATOM 7537 O O . ASP B 1 152 ? -28.453 16.484 -10.828 1 70.69 152 ASP B O 1
ATOM 7541 N N . ARG B 1 153 ? -27.969 16.406 -13.008 1 65.12 153 ARG B N 1
ATOM 7542 C CA . ARG B 1 153 ? -29.234 15.703 -13.242 1 65.12 153 ARG B CA 1
ATOM 7543 C C . ARG B 1 153 ? -29.188 14.305 -12.648 1 65.12 153 ARG B C 1
ATOM 7545 O O . ARG B 1 153 ? -30.188 13.836 -12.086 1 65.12 153 ARG B O 1
ATOM 7552 N N . CYS B 1 154 ? -28.125 13.719 -12.789 1 69.81 154 CYS B N 1
ATOM 7553 C CA . CYS B 1 154 ? -27.969 12.398 -12.195 1 69.81 154 CYS B CA 1
ATOM 7554 C C . CYS B 1 154 ? -28.047 12.469 -10.68 1 69.81 154 CYS B C 1
ATOM 7556 O O . CYS B 1 154 ? -28.672 11.609 -10.047 1 69.81 154 CYS B O 1
ATOM 7558 N N . ARG B 1 155 ? -27.422 13.445 -10.234 1 65.25 155 ARG B N 1
ATOM 7559 C CA . ARG B 1 155 ? -27.5 13.656 -8.789 1 65.25 155 ARG B CA 1
ATOM 7560 C C . ARG B 1 155 ? -28.938 13.945 -8.352 1 65.25 155 ARG B C 1
ATOM 7562 O O . ARG B 1 155 ? -29.375 13.469 -7.305 1 65.25 155 ARG B O 1
ATOM 7569 N N . ASP B 1 156 ? -29.562 14.703 -9.203 1 61.47 156 ASP B N 1
ATOM 7570 C CA . ASP B 1 156 ? -30.953 14.992 -8.914 1 61.47 156 ASP B CA 1
ATOM 7571 C C . ASP B 1 156 ? -31.812 13.727 -9.008 1 61.47 156 ASP B C 1
ATOM 7573 O O . ASP B 1 156 ? -32.719 13.531 -8.195 1 61.47 156 ASP B O 1
ATOM 7577 N N . VAL B 1 157 ? -31.484 12.969 -9.914 1 60.81 157 VAL B N 1
ATOM 7578 C CA . VAL B 1 157 ? -32.219 11.719 -10.055 1 60.81 157 VAL B CA 1
ATOM 7579 C C . VAL B 1 157 ? -31.906 10.797 -8.883 1 60.81 157 VAL B C 1
ATOM 7581 O O . VAL B 1 157 ? -32.812 10.141 -8.336 1 60.81 157 VAL B O 1
ATOM 7584 N N . VAL B 1 158 ? -30.703 10.781 -8.539 1 62.19 158 VAL B N 1
ATOM 7585 C CA . VAL B 1 158 ? -30.312 9.969 -7.391 1 62.19 158 VAL B CA 1
ATOM 7586 C C . VAL B 1 158 ? -30.969 10.516 -6.121 1 62.19 158 VAL B C 1
ATOM 7588 O O . VAL B 1 158 ? -31.438 9.742 -5.281 1 62.19 158 VAL B O 1
ATOM 7591 N N . PHE B 1 159 ? -30.938 11.812 -6.129 1 56.88 159 PHE B N 1
ATOM 7592 C CA . PHE B 1 159 ? -31.594 12.453 -4.992 1 56.88 159 PHE B CA 1
ATOM 7593 C C . PHE B 1 159 ? -33.094 12.227 -5.031 1 56.88 159 PHE B C 1
ATOM 7595 O O . PHE B 1 159 ? -33.75 12.078 -3.99 1 56.88 159 PHE B O 1
ATOM 7602 N N . SER B 1 160 ? -33.594 12.375 -6.277 1 54.41 160 SER B N 1
ATOM 7603 C CA . SER B 1 160 ? -35.031 12.133 -6.379 1 54.41 160 SER B CA 1
ATOM 7604 C C . SER B 1 160 ? -35.375 10.68 -6.059 1 54.41 160 SER B C 1
ATOM 7606 O O . SER B 1 160 ? -36.469 10.383 -5.602 1 54.41 160 SER B O 1
ATOM 7608 N N . PHE B 1 161 ? -34.375 9.82 -6.371 1 55.06 161 PHE B N 1
ATOM 7609 C CA . PHE B 1 161 ? -34.625 8.414 -6.059 1 55.06 161 PHE B CA 1
ATOM 7610 C C . PHE B 1 161 ? -34.188 8.094 -4.633 1 55.06 161 PHE B C 1
ATOM 7612 O O . PHE B 1 161 ? -34 6.93 -4.285 1 55.06 161 PHE B O 1
ATOM 7619 N N . GLU B 1 162 ? -33.812 8.977 -3.994 1 61.19 162 GLU B N 1
ATOM 7620 C CA . GLU B 1 162 ? -33.562 8.602 -2.605 1 61.19 162 GLU B CA 1
ATOM 7621 C C . GLU B 1 162 ? -34.781 7.961 -1.972 1 61.19 162 GLU B C 1
ATOM 7623 O O . GLU B 1 162 ? -35.625 8.648 -1.396 1 61.19 162 GLU B O 1
ATOM 7628 N N . PHE B 1 163 ? -34.938 6.617 -2.381 1 69.12 163 PHE B N 1
ATOM 7629 C CA . PHE B 1 163 ? -35.969 5.762 -1.782 1 69.12 163 PHE B CA 1
ATOM 7630 C C . PHE B 1 163 ? -35.875 5.789 -0.261 1 69.12 163 PHE B C 1
ATOM 7632 O O . PHE B 1 163 ? -34.781 5.672 0.3 1 69.12 163 PHE B O 1
ATOM 7639 N N . TRP B 1 164 ? -36.938 6.02 0.444 1 77.19 164 TRP B N 1
ATOM 7640 C CA . TRP B 1 164 ? -37.094 5.902 1.889 1 77.19 164 TRP B CA 1
ATOM 7641 C C . TRP B 1 164 ? -36.344 7.012 2.613 1 77.19 164 TRP B C 1
ATOM 7643 O O . TRP B 1 164 ? -35.812 6.797 3.701 1 77.19 164 TRP B O 1
ATOM 7653 N N . TYR B 1 165 ? -36.125 8.25 1.892 1 76.75 165 TYR B N 1
ATOM 7654 C CA . TYR B 1 165 ? -35.375 9.32 2.555 1 76.75 165 TYR B CA 1
ATOM 7655 C C . TYR B 1 165 ? -36.156 9.859 3.746 1 76.75 165 TYR B C 1
ATOM 7657 O O . TYR B 1 165 ? -35.625 9.992 4.844 1 76.75 165 TYR B O 1
ATOM 7665 N N . GLU B 1 166 ? -37.406 10.055 3.488 1 76.06 166 GLU B N 1
ATOM 7666 C CA . GLU B 1 166 ? -38.25 10.656 4.523 1 76.06 166 GLU B CA 1
ATOM 7667 C C . GLU B 1 166 ? -38.406 9.711 5.715 1 76.06 166 GLU B C 1
ATOM 7669 O O . GLU B 1 166 ? -38.188 10.102 6.859 1 76.06 166 GLU B O 1
ATOM 7674 N N . PRO B 1 167 ? -38.688 8.477 5.41 1 83.19 167 PRO B N 1
ATOM 7675 C CA . PRO B 1 167 ? -38.844 7.602 6.574 1 83.19 167 PRO B CA 1
ATOM 7676 C C . PRO B 1 167 ? -37.531 7.418 7.34 1 83.19 167 PRO B C 1
ATOM 7678 O O . PRO B 1 167 ? -37.531 7.289 8.57 1 83.19 167 PRO B O 1
ATOM 7681 N N . ILE B 1 168 ? -36.469 7.453 6.781 1 85 168 ILE B N 1
ATOM 7682 C CA . ILE B 1 168 ? -35.188 7.258 7.461 1 85 168 ILE B CA 1
ATOM 7683 C C . ILE B 1 168 ? -34.844 8.484 8.305 1 85 168 ILE B C 1
ATOM 7685 O O . ILE B 1 168 ? -34.344 8.367 9.422 1 85 168 ILE B O 1
ATOM 7689 N N . ARG B 1 169 ? -35.188 9.617 7.746 1 75.62 169 ARG B N 1
ATOM 7690 C CA . ARG B 1 169 ? -34.938 10.844 8.5 1 75.62 169 ARG B CA 1
ATOM 7691 C C . ARG B 1 169 ? -35.844 10.906 9.734 1 75.62 169 ARG B C 1
ATOM 7693 O O . ARG B 1 169 ? -35.438 11.398 10.781 1 75.62 169 ARG B O 1
ATOM 7700 N N . GLN B 1 170 ? -36.938 10.328 9.523 1 78.88 170 GLN B N 1
ATOM 7701 C CA . GLN B 1 170 ? -37.875 10.281 10.648 1 78.88 170 GLN B CA 1
ATOM 7702 C C . GLN B 1 170 ? -37.375 9.328 11.734 1 78.88 170 GLN B C 1
ATOM 7704 O O . GLN B 1 170 ? -37.469 9.633 12.922 1 78.88 170 GLN B O 1
ATOM 7709 N N . ILE B 1 171 ? -36.875 8.273 11.32 1 82 171 ILE B N 1
ATOM 7710 C CA . ILE B 1 171 ? -36.344 7.293 12.273 1 82 171 ILE B CA 1
ATOM 7711 C C . ILE B 1 171 ? -35.125 7.844 12.961 1 82 171 ILE B C 1
ATOM 7713 O O . ILE B 1 171 ? -34.938 7.648 14.164 1 82 171 ILE B O 1
ATOM 7717 N N . GLU B 1 172 ? -34.312 8.539 12.195 1 77 172 GLU B N 1
ATOM 7718 C CA . GLU B 1 172 ? -33.125 9.141 12.758 1 77 172 GLU B CA 1
ATOM 7719 C C . GLU B 1 172 ? -33.469 10.195 13.805 1 77 172 GLU B C 1
ATOM 7721 O O . GLU B 1 172 ? -32.812 10.305 14.836 1 77 172 GLU B O 1
ATOM 7726 N N . GLY B 1 173 ? -34.438 10.906 13.539 1 72.56 173 GLY B N 1
ATOM 7727 C CA . GLY B 1 173 ? -34.875 11.945 14.453 1 72.56 173 GLY B CA 1
ATOM 7728 C C . GLY B 1 173 ? -35.469 11.406 15.742 1 72.56 173 GLY B C 1
ATOM 7729 O O . GLY B 1 173 ? -35.219 11.945 16.828 1 72.56 173 GLY B O 1
ATOM 7730 N N . HIS B 1 174 ? -36.062 10.188 15.57 1 73.5 174 HIS B N 1
ATOM 7731 C CA . HIS B 1 174 ? -36.75 9.656 16.734 1 73.5 174 HIS B CA 1
ATOM 7732 C C . HIS B 1 174 ? -35.875 8.703 17.516 1 73.5 174 HIS B C 1
ATOM 7734 O O . HIS B 1 174 ? -35.938 8.664 18.75 1 73.5 174 HIS B O 1
ATOM 7740 N N . PHE B 1 175 ? -35.094 7.938 16.812 1 77.19 175 PHE B N 1
ATOM 7741 C CA . PHE B 1 175 ? -34.406 6.848 17.484 1 77.19 175 PHE B CA 1
ATOM 7742 C C . PHE B 1 175 ? -32.906 7.113 17.516 1 77.19 175 PHE B C 1
ATOM 7744 O O . PHE B 1 175 ? -32.156 6.387 18.172 1 77.19 175 PHE B O 1
ATOM 7751 N N . GLY B 1 176 ? -32.469 8.133 16.844 1 74.62 176 GLY B N 1
ATOM 7752 C CA . GLY B 1 176 ? -31.031 8.453 16.891 1 74.62 176 GLY B CA 1
ATOM 7753 C C . GLY B 1 176 ? -30.312 8.125 15.602 1 74.62 176 GLY B C 1
ATOM 7754 O O . GLY B 1 176 ? -30.844 7.449 14.727 1 74.62 176 GLY B O 1
ATOM 7755 N N . SER B 1 177 ? -29.016 8.508 15.5 1 74.75 177 SER B N 1
ATOM 7756 C CA . SER B 1 177 ? -28.219 8.359 14.289 1 74.75 177 SER B CA 1
ATOM 7757 C C . SER B 1 177 ? -27.703 6.934 14.133 1 74.75 177 SER B C 1
ATOM 7759 O O . SER B 1 177 ? -27.438 6.488 13.008 1 74.75 177 SER B O 1
ATOM 7761 N N . ALA B 1 178 ? -27.641 6.223 15.25 1 76.94 178 ALA B N 1
ATOM 7762 C CA . ALA B 1 178 ? -27.156 4.848 15.148 1 76.94 178 ALA B CA 1
ATOM 7763 C C . ALA B 1 178 ? -28.156 3.957 14.43 1 76.94 178 ALA B C 1
ATOM 7765 O O . ALA B 1 178 ? -27.781 3.174 13.555 1 76.94 178 ALA B O 1
ATOM 7766 N N . VAL B 1 179 ? -29.453 4.109 14.82 1 80.81 179 VAL B N 1
ATOM 7767 C CA . VAL B 1 179 ? -30.5 3.33 14.172 1 80.81 179 VAL B CA 1
ATOM 7768 C C . VAL B 1 179 ? -30.672 3.801 12.727 1 80.81 179 VAL B C 1
ATOM 7770 O O . VAL B 1 179 ? -30.984 3.002 11.844 1 80.81 179 VAL B O 1
ATOM 7773 N N . GLY B 1 180 ? -30.391 5.082 12.555 1 80.94 180 GLY B N 1
ATOM 7774 C CA . GLY B 1 180 ? -30.438 5.598 11.195 1 80.94 180 GLY B CA 1
ATOM 7775 C C . GLY B 1 180 ? -29.375 5.008 10.297 1 80.94 180 GLY B C 1
ATOM 7776 O O . GLY B 1 180 ? -29.625 4.738 9.117 1 80.94 180 GLY B O 1
ATOM 7777 N N . SER B 1 181 ? -28.234 4.738 10.844 1 81.75 181 SER B N 1
ATOM 7778 C CA . SER B 1 181 ? -27.141 4.18 10.055 1 81.75 181 SER B CA 1
ATOM 7779 C C . SER B 1 181 ? -27.453 2.768 9.586 1 81.75 181 SER B C 1
ATOM 7781 O O . SER B 1 181 ? -27.031 2.352 8.508 1 81.75 181 SER B O 1
ATOM 7783 N N . TYR B 1 182 ? -28.266 2.002 10.344 1 86.62 182 TYR B N 1
ATOM 7784 C CA . TYR B 1 182 ? -28.719 0.682 9.914 1 86.62 182 TYR B CA 1
ATOM 7785 C C . TYR B 1 182 ? -29.594 0.777 8.672 1 86.62 182 TYR B C 1
ATOM 7787 O O . TYR B 1 182 ? -29.422 0.004 7.727 1 86.62 182 TYR B O 1
ATOM 7795 N N . PHE B 1 183 ? -30.453 1.742 8.664 1 87.62 183 PHE B N 1
ATOM 7796 C CA . PHE B 1 183 ? -31.391 1.849 7.547 1 87.62 183 PHE B CA 1
ATOM 7797 C C . PHE B 1 183 ? -30.703 2.42 6.312 1 87.62 183 PHE B C 1
ATOM 7799 O O . PHE B 1 183 ? -31.062 2.088 5.184 1 87.62 183 PHE B O 1
ATOM 7806 N N . TYR B 1 184 ? -29.688 3.219 6.594 1 86.31 184 TYR B N 1
ATOM 7807 C CA . TYR B 1 184 ? -28.891 3.674 5.457 1 86.31 184 TYR B CA 1
ATOM 7808 C C . TYR B 1 184 ? -28.094 2.52 4.848 1 86.31 184 TYR B C 1
ATOM 7810 O O . TYR B 1 184 ? -27.969 2.428 3.625 1 86.31 184 TYR B O 1
ATOM 7818 N N . PHE B 1 185 ? -27.625 1.73 5.66 1 90.62 185 PHE B N 1
ATOM 7819 C CA . PHE B 1 185 ? -26.891 0.556 5.199 1 90.62 185 PHE B CA 1
ATOM 7820 C C . PHE B 1 185 ? -27.812 -0.394 4.445 1 90.62 185 PHE B C 1
ATOM 7822 O O . PHE B 1 185 ? -27.438 -0.931 3.4 1 90.62 185 PHE B O 1
ATOM 7829 N N . LEU B 1 186 ? -29.016 -0.64 4.973 1 91.88 186 LEU B N 1
ATOM 7830 C CA . LEU B 1 186 ? -30 -1.492 4.32 1 91.88 186 LEU B CA 1
ATOM 7831 C C . LEU B 1 186 ? -30.375 -0.941 2.947 1 91.88 186 LEU B C 1
ATOM 7833 O O . LEU B 1 186 ? -30.5 -1.699 1.983 1 91.88 186 LEU B O 1
ATOM 7837 N N . ARG B 1 187 ? -30.5 0.345 2.922 1 90.44 187 ARG B N 1
ATOM 7838 C CA . ARG B 1 187 ? -30.828 0.972 1.644 1 90.44 187 ARG B CA 1
ATOM 7839 C C . ARG B 1 187 ? -29.703 0.768 0.636 1 90.44 187 ARG B C 1
ATOM 7841 O O . ARG B 1 187 ? -29.953 0.481 -0.536 1 90.44 187 ARG B O 1
ATOM 7848 N N . TRP B 1 188 ? -28.516 0.884 1.075 1 89.56 188 TRP B N 1
ATOM 7849 C CA . TRP B 1 188 ? -27.375 0.727 0.19 1 89.56 188 TRP B CA 1
ATOM 7850 C C . TRP B 1 188 ? -27.25 -0.712 -0.302 1 89.56 188 TRP B C 1
ATOM 7852 O O . TRP B 1 188 ? -26.953 -0.952 -1.475 1 89.56 188 TRP B O 1
ATOM 7862 N N . LEU B 1 189 ? -27.453 -1.657 0.558 1 93.25 189 LEU B N 1
ATOM 7863 C CA . LEU B 1 189 ? -27.422 -3.062 0.165 1 93.25 189 LEU B CA 1
ATOM 7864 C C . LEU B 1 189 ? -28.531 -3.383 -0.823 1 93.25 189 LEU B C 1
ATOM 7866 O O . LEU B 1 189 ? -28.344 -4.188 -1.738 1 93.25 189 LEU B O 1
ATOM 7870 N N . PHE B 1 190 ? -29.703 -2.715 -0.648 1 92.62 190 PHE B N 1
ATOM 7871 C CA . PHE B 1 190 ? -30.812 -2.914 -1.56 1 92.62 190 PHE B CA 1
ATOM 7872 C C . PHE B 1 190 ? -30.469 -2.418 -2.959 1 92.62 190 PHE B C 1
ATOM 7874 O O . PHE B 1 190 ? -30.734 -3.107 -3.949 1 92.62 190 PHE B O 1
ATOM 7881 N N . VAL B 1 191 ? -29.875 -1.275 -2.992 1 90.12 191 VAL B N 1
ATOM 7882 C CA . VAL B 1 191 ? -29.516 -0.704 -4.285 1 90.12 191 VAL B CA 1
ATOM 7883 C C . VAL B 1 191 ? -28.453 -1.573 -4.957 1 90.12 191 VAL B C 1
ATOM 7885 O O . VAL B 1 191 ? -28.516 -1.811 -6.164 1 90.12 191 VAL B O 1
ATOM 7888 N N . LEU B 1 192 ? -27.547 -2.074 -4.195 1 92.69 192 LEU B N 1
ATOM 7889 C CA . LEU B 1 192 ? -26.5 -2.939 -4.723 1 92.69 192 LEU B CA 1
ATOM 7890 C C . LEU B 1 192 ? -27.094 -4.23 -5.277 1 92.69 192 LEU B C 1
ATOM 7892 O O . LEU B 1 192 ? -26.766 -4.633 -6.398 1 92.69 192 LEU B O 1
ATOM 7896 N N . ASN B 1 193 ? -27.984 -4.836 -4.496 1 95 193 ASN B N 1
ATOM 7897 C CA . ASN B 1 193 ? -28.578 -6.102 -4.922 1 95 193 ASN B CA 1
ATOM 7898 C C . ASN B 1 193 ? -29.562 -5.898 -6.062 1 95 193 ASN B C 1
ATOM 7900 O O . ASN B 1 193 ? -29.766 -6.797 -6.883 1 95 193 ASN B O 1
ATOM 7904 N N . LEU B 1 194 ? -30.188 -4.723 -6.082 1 92.94 194 LEU B N 1
ATOM 7905 C CA . LEU B 1 194 ? -31.078 -4.43 -7.195 1 92.94 194 LEU B CA 1
ATOM 7906 C C . LEU B 1 194 ? -30.297 -4.332 -8.508 1 92.94 194 LEU B C 1
ATOM 7908 O O . LEU B 1 194 ? -30.719 -4.895 -9.523 1 92.94 194 LEU B O 1
ATOM 7912 N N . PHE B 1 195 ? -29.188 -3.723 -8.438 1 92.31 195 PHE B N 1
ATOM 7913 C CA . PHE B 1 195 ? -28.344 -3.611 -9.617 1 92.31 195 PHE B CA 1
ATOM 7914 C C . PHE B 1 195 ? -27.797 -4.977 -10.023 1 92.31 195 PHE B C 1
ATOM 7916 O O . PHE B 1 195 ? -27.781 -5.32 -11.211 1 92.31 195 PHE B O 1
ATOM 7923 N N . LEU B 1 196 ? -27.406 -5.734 -9.062 1 95 196 LEU B N 1
ATOM 7924 C CA . LEU B 1 196 ? -26.891 -7.078 -9.32 1 95 196 LEU B CA 1
ATOM 7925 C C . LEU B 1 196 ? -27.984 -7.957 -9.93 1 95 196 LEU B C 1
ATOM 7927 O O . LEU B 1 196 ? -27.734 -8.688 -10.891 1 95 196 LEU B O 1
ATOM 7931 N N . SER B 1 197 ? -29.234 -7.855 -9.414 1 95.5 197 SER B N 1
ATOM 7932 C CA . SER B 1 197 ? -30.359 -8.664 -9.898 1 95.5 197 SER B CA 1
ATOM 7933 C C . SER B 1 197 ? -30.734 -8.281 -11.328 1 95.5 197 SER B C 1
ATOM 7935 O O . SER B 1 197 ? -31.031 -9.156 -12.148 1 95.5 197 SER B O 1
ATOM 7937 N N . ILE B 1 198 ? -30.641 -7.066 -11.609 1 94.44 198 ILE B N 1
ATOM 7938 C CA . ILE B 1 198 ? -31 -6.609 -12.953 1 94.44 198 ILE B CA 1
ATOM 7939 C C . ILE B 1 198 ? -29.969 -7.121 -13.961 1 94.44 198 ILE B C 1
ATOM 7941 O O . ILE B 1 198 ? -30.344 -7.617 -15.031 1 94.44 198 ILE B O 1
ATOM 7945 N N . LEU B 1 199 ? -28.734 -7.098 -13.648 1 94.81 199 LEU B N 1
ATOM 7946 C CA . LEU B 1 199 ? -27.672 -7.516 -14.562 1 94.81 199 LEU B CA 1
ATOM 7947 C C . LEU B 1 199 ? -27.688 -9.031 -14.758 1 94.81 199 LEU B C 1
ATOM 7949 O O . LEU B 1 199 ? -27.547 -9.523 -15.875 1 94.81 199 LEU B O 1
ATOM 7953 N N . ILE B 1 200 ? -27.922 -9.781 -13.703 1 95.31 200 ILE B N 1
ATOM 7954 C CA . ILE B 1 200 ? -27.938 -11.234 -13.797 1 95.31 200 ILE B CA 1
ATOM 7955 C C . ILE B 1 200 ? -29.188 -11.688 -14.555 1 95.31 200 ILE B C 1
ATOM 7957 O O . ILE B 1 200 ? -29.125 -12.609 -15.375 1 95.31 200 ILE B O 1
ATOM 7961 N N . THR B 1 201 ? -30.375 -10.992 -14.328 1 94.94 201 THR B N 1
ATOM 7962 C CA . THR B 1 201 ? -31.609 -11.367 -14.984 1 94.94 201 THR B CA 1
ATOM 7963 C C . THR B 1 201 ? -31.562 -11.039 -16.469 1 94.94 201 THR B C 1
ATOM 7965 O O . THR B 1 201 ? -32 -11.828 -17.312 1 94.94 201 THR B O 1
ATOM 7968 N N . THR B 1 202 ? -30.891 -10.039 -16.828 1 93.5 202 THR B N 1
ATOM 7969 C CA . THR B 1 202 ? -30.859 -9.602 -18.219 1 93.5 202 THR B CA 1
ATOM 7970 C C . THR B 1 202 ? -29.859 -10.422 -19.016 1 93.5 202 THR B C 1
ATOM 7972 O O . THR B 1 202 ? -30.141 -10.828 -20.156 1 93.5 202 THR B O 1
ATOM 7975 N N . PHE B 1 203 ? -28.719 -10.797 -18.438 1 92.81 203 PHE B N 1
ATOM 7976 C CA . PHE B 1 203 ? -27.672 -11.422 -19.234 1 92.81 203 PHE B CA 1
ATOM 7977 C C . PHE B 1 203 ? -27.719 -12.938 -19.094 1 92.81 203 PHE B C 1
ATOM 7979 O O . PHE B 1 203 ? -27.266 -13.656 -20 1 92.81 203 PHE B O 1
ATOM 7986 N N . VAL B 1 204 ? -28.25 -13.438 -18.031 1 92.88 204 VAL B N 1
ATOM 7987 C CA . VAL B 1 204 ? -28.141 -14.875 -17.812 1 92.88 204 VAL B CA 1
ATOM 7988 C C . VAL B 1 204 ? -29.516 -15.516 -17.828 1 92.88 204 VAL B C 1
ATOM 7990 O O . VAL B 1 204 ? -29.781 -16.453 -18.594 1 92.88 204 VAL B O 1
ATOM 7993 N N . ILE B 1 205 ? -30.562 -14.992 -17.109 1 92.94 205 ILE B N 1
ATOM 7994 C CA . ILE B 1 205 ? -31.828 -15.664 -16.891 1 92.94 205 ILE B CA 1
ATOM 7995 C C . ILE B 1 205 ? -32.719 -15.508 -18.125 1 92.94 205 ILE B C 1
ATOM 7997 O O . ILE B 1 205 ? -33.344 -16.469 -18.594 1 92.94 205 ILE B O 1
ATOM 8001 N N . ILE B 1 206 ? -32.75 -14.359 -18.75 1 90.94 206 ILE B N 1
ATOM 8002 C CA . ILE B 1 206 ? -33.656 -14.094 -19.844 1 90.94 206 ILE B CA 1
ATOM 8003 C C . ILE B 1 206 ? -33.25 -14.914 -21.062 1 90.94 206 ILE B C 1
ATOM 8005 O O . ILE B 1 206 ? -34.094 -15.57 -21.688 1 90.94 206 ILE B O 1
ATOM 8009 N N . PRO B 1 207 ? -31.969 -14.961 -21.469 1 89.19 207 PRO B N 1
ATOM 8010 C CA . PRO B 1 207 ? -31.609 -15.773 -22.625 1 89.19 207 PRO B CA 1
ATOM 8011 C C . PRO B 1 207 ? -31.906 -17.25 -22.422 1 89.19 207 PRO B C 1
ATOM 8013 O O . PRO B 1 207 ? -32.312 -17.938 -23.375 1 89.19 207 PRO B O 1
ATOM 8016 N N . GLN B 1 208 ? -31.75 -17.734 -21.219 1 89.44 208 GLN B N 1
ATOM 8017 C CA . GLN B 1 208 ? -32.031 -19.141 -20.953 1 89.44 208 GLN B CA 1
ATOM 8018 C C . GLN B 1 208 ? -33.531 -19.391 -20.938 1 89.44 208 GLN B C 1
ATOM 8020 O O . GLN B 1 208 ? -34 -20.438 -21.391 1 89.44 208 GLN B O 1
ATOM 8025 N N . ALA B 1 209 ? -34.344 -18.453 -20.438 1 88.38 209 ALA B N 1
ATOM 8026 C CA . ALA B 1 209 ? -35.812 -18.594 -20.391 1 88.38 209 ALA B CA 1
ATOM 8027 C C . ALA B 1 209 ? -36.406 -18.609 -21.812 1 88.38 209 ALA B C 1
ATOM 8029 O O . ALA B 1 209 ? -37.344 -19.344 -22.078 1 88.38 209 ALA B O 1
ATOM 8030 N N . LEU B 1 210 ? -35.781 -17.875 -22.688 1 84.75 210 LEU B N 1
ATOM 8031 C CA . LEU B 1 210 ? -36.219 -17.844 -24.062 1 84.75 210 LEU B CA 1
ATOM 8032 C C . LEU B 1 210 ? -35.906 -19.156 -24.766 1 84.75 210 LEU B C 1
ATOM 8034 O O . LEU B 1 210 ? -36.719 -19.625 -25.594 1 84.75 210 LEU B O 1
ATOM 8038 N N . HIS B 1 211 ? -34.781 -19.734 -24.375 1 84.88 211 HIS B N 1
ATOM 8039 C CA . HIS B 1 211 ? -34.438 -21.031 -24.938 1 84.88 211 HIS B CA 1
ATOM 8040 C C . HIS B 1 211 ? -35.344 -22.141 -24.422 1 84.88 211 HIS B C 1
ATOM 8042 O O . HIS B 1 211 ? -35.719 -23.047 -25.172 1 84.88 211 HIS B O 1
ATOM 8048 N N . ASP B 1 212 ? -35.75 -22.078 -23.125 1 83.94 212 ASP B N 1
ATOM 8049 C CA . ASP B 1 212 ? -36.594 -23.094 -22.516 1 83.94 212 ASP B CA 1
ATOM 8050 C C . ASP B 1 212 ? -38 -23.078 -23.078 1 83.94 212 ASP B C 1
ATOM 8052 O O . ASP B 1 212 ? -38.656 -24.109 -23.172 1 83.94 212 ASP B O 1
ATOM 8056 N N . VAL B 1 213 ? -38.531 -21.938 -23.391 1 77.25 213 VAL B N 1
ATOM 8057 C CA . VAL B 1 213 ? -39.875 -21.828 -23.984 1 77.25 213 VAL B CA 1
ATOM 8058 C C . VAL B 1 213 ? -39.875 -22.531 -25.344 1 77.25 213 VAL B C 1
ATOM 8060 O O . VAL B 1 213 ? -40.875 -23.188 -25.688 1 77.25 213 VAL B O 1
ATOM 8063 N N . GLU B 1 214 ? -38.812 -22.484 -25.938 1 73.31 214 GLU B N 1
ATOM 8064 C CA . GLU B 1 214 ? -38.719 -23.109 -27.25 1 73.31 214 GLU B CA 1
ATOM 8065 C C . GLU B 1 214 ? -38.625 -24.625 -27.141 1 73.31 214 GLU B C 1
ATOM 8067 O O . GLU B 1 214 ? -39.188 -25.344 -27.969 1 73.31 214 GLU B O 1
ATOM 8072 N N . THR B 1 215 ? -37.969 -25.062 -26.094 1 71.38 215 THR B N 1
ATOM 8073 C CA . THR B 1 215 ? -37.719 -26.5 -25.984 1 71.38 215 THR B CA 1
ATOM 8074 C C . THR B 1 215 ? -38.812 -27.172 -25.141 1 71.38 215 THR B C 1
ATOM 8076 O O . THR B 1 215 ? -38.812 -28.391 -24.969 1 71.38 215 THR B O 1
ATOM 8079 N N . SER B 1 216 ? -40 -26.5 -24.688 1 66.19 216 SER B N 1
ATOM 8080 C CA . SER B 1 216 ? -41.188 -27 -24 1 66.19 216 SER B CA 1
ATOM 8081 C C . SER B 1 216 ? -40.812 -27.75 -22.734 1 66.19 216 SER B C 1
ATOM 8083 O O . SER B 1 216 ? -41.375 -28.812 -22.438 1 66.19 216 SER B O 1
ATOM 8085 N N . ASN B 1 217 ? -39.719 -27.422 -22.078 1 63 217 ASN B N 1
ATOM 8086 C CA . ASN B 1 217 ? -39.312 -28.109 -20.859 1 63 217 ASN B CA 1
ATOM 8087 C C . ASN B 1 217 ? -40.094 -27.578 -19.641 1 63 217 ASN B C 1
ATOM 8089 O O . ASN B 1 217 ? -39.844 -26.469 -19.188 1 63 217 ASN B O 1
ATOM 8093 N N . SER B 1 218 ? -41.469 -28.016 -19.531 1 62.34 218 SER B N 1
ATOM 8094 C CA . SER B 1 218 ? -42.25 -27.5 -18.406 1 62.34 218 SER B CA 1
ATOM 8095 C C . SER B 1 218 ? -42.25 -28.469 -17.219 1 62.34 218 SER B C 1
ATOM 8097 O O . SER B 1 218 ? -42.562 -29.641 -17.375 1 62.34 218 SER B O 1
ATOM 8099 N N . ALA B 1 219 ? -41.406 -28.312 -16.219 1 64.31 219 ALA B N 1
ATOM 8100 C CA . ALA B 1 219 ? -41.375 -29.141 -15.023 1 64.31 219 ALA B CA 1
ATOM 8101 C C . ALA B 1 219 ? -42.594 -28.875 -14.141 1 64.31 219 ALA B C 1
ATOM 8103 O O . ALA B 1 219 ? -43.094 -27.75 -14.07 1 64.31 219 ALA B O 1
ATOM 8104 N N . LYS B 1 220 ? -43.375 -29.875 -13.781 1 69.06 220 LYS B N 1
ATOM 8105 C CA . LYS B 1 220 ? -44.531 -29.797 -12.867 1 69.06 220 LYS B CA 1
ATOM 8106 C C . LYS B 1 220 ? -44.062 -29.312 -11.484 1 69.06 220 LYS B C 1
ATOM 8108 O O . LYS B 1 220 ? -43.188 -29.938 -10.867 1 69.06 220 LYS B O 1
ATOM 8113 N N . LEU B 1 221 ? -44.406 -28.016 -11.109 1 76.56 221 LEU B N 1
ATOM 8114 C CA . LEU B 1 221 ? -44.031 -27.391 -9.852 1 76.56 221 LEU B CA 1
ATOM 8115 C C . LEU B 1 221 ? -45.062 -27.641 -8.773 1 76.56 221 LEU B C 1
ATOM 8117 O O . LEU B 1 221 ? -46.25 -27.469 -9.008 1 76.56 221 LEU B O 1
ATOM 8121 N N . SER B 1 222 ? -44.75 -28.5 -7.691 1 80 222 SER B N 1
ATOM 8122 C CA . SER B 1 222 ? -45.562 -28.641 -6.5 1 80 222 SER B CA 1
ATOM 8123 C C . SER B 1 222 ? -45.188 -27.625 -5.434 1 80 222 SER B C 1
ATOM 8125 O O . SER B 1 222 ? -44.094 -27.047 -5.477 1 80 222 SER B O 1
ATOM 8127 N N . PHE B 1 223 ? -46.125 -27.344 -4.594 1 81.81 223 PHE B N 1
ATOM 8128 C CA . PHE B 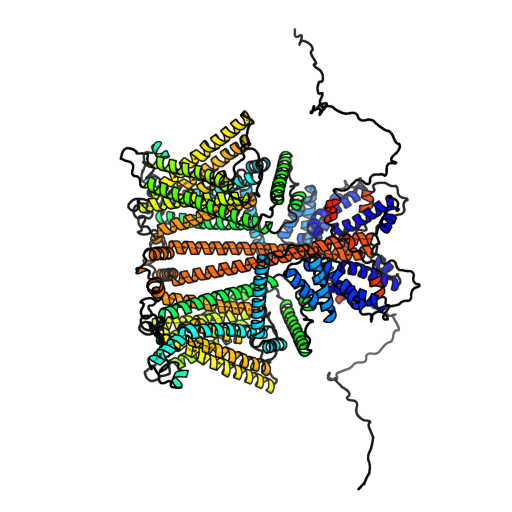1 223 ? -45.938 -26.375 -3.516 1 81.81 223 PHE B CA 1
ATOM 8129 C C . PHE B 1 223 ? -44.812 -26.859 -2.574 1 81.81 223 PHE B C 1
ATOM 8131 O O . PHE B 1 223 ? -44.031 -26.047 -2.094 1 81.81 223 PHE B O 1
ATOM 8138 N N . LEU B 1 224 ? -44.75 -28.078 -2.408 1 81.44 224 LEU B N 1
ATOM 8139 C CA . LEU B 1 224 ? -43.719 -28.609 -1.509 1 81.44 224 LEU B CA 1
ATOM 8140 C C . LEU B 1 224 ? -42.344 -28.484 -2.121 1 81.44 224 LEU B C 1
ATOM 8142 O O . LEU B 1 224 ? -41.344 -28.359 -1.398 1 81.44 224 LEU B O 1
ATOM 8146 N N . ASP B 1 225 ? -42.375 -28.328 -3.416 1 86.06 225 ASP B N 1
ATOM 8147 C CA . ASP B 1 225 ? -41.094 -28.172 -4.109 1 86.06 225 ASP B CA 1
ATOM 8148 C C . ASP B 1 225 ? -40.531 -26.781 -3.896 1 86.06 225 ASP B C 1
ATOM 8150 O O . ASP B 1 225 ? -39.312 -26.594 -3.854 1 86.06 225 ASP B O 1
ATOM 8154 N N . PHE B 1 226 ? -41.406 -25.891 -3.621 1 86.31 226 PHE B N 1
ATOM 8155 C CA . PHE B 1 226 ? -40.969 -24.516 -3.398 1 86.31 226 PHE B CA 1
ATOM 8156 C C . PHE B 1 226 ? -40.312 -24.359 -2.023 1 86.31 226 PHE B C 1
ATOM 8158 O O . PHE B 1 226 ? -39.375 -23.594 -1.853 1 86.31 226 PHE B O 1
ATOM 8165 N N . ILE B 1 227 ? -40.688 -25.203 -1.152 1 87 227 ILE B N 1
ATOM 8166 C CA . ILE B 1 227 ? -40.188 -25.094 0.208 1 87 227 ILE B CA 1
ATOM 8167 C C . ILE B 1 227 ? -38.875 -25.891 0.332 1 87 227 ILE B C 1
ATOM 8169 O O . ILE B 1 227 ? -37.906 -25.438 0.946 1 87 227 ILE B O 1
ATOM 8173 N N . THR B 1 228 ? -38.844 -27.016 -0.31 1 86.31 228 THR B N 1
ATOM 8174 C CA . THR B 1 228 ? -37.656 -27.875 -0.193 1 86.31 228 THR B CA 1
ATOM 8175 C C . THR B 1 228 ? -36.594 -27.453 -1.197 1 86.31 228 THR B C 1
ATOM 8177 O O . THR B 1 228 ? -35.406 -27.688 -0.977 1 86.31 228 THR B O 1
ATOM 8180 N N . GLY B 1 229 ? -36.969 -26.75 -2.238 1 85.94 229 GLY B N 1
ATOM 8181 C CA . GLY B 1 229 ? -36.031 -26.391 -3.291 1 85.94 229 GLY B CA 1
ATOM 8182 C C . GLY B 1 229 ? -35.594 -27.562 -4.129 1 85.94 229 GLY B C 1
ATOM 8183 O O . GLY B 1 229 ? -34.625 -27.469 -4.879 1 85.94 229 GLY B O 1
ATOM 8184 N N . MET B 1 230 ? -36.156 -28.719 -3.896 1 86.75 230 MET B N 1
ATOM 8185 C CA . MET B 1 230 ? -35.781 -29.906 -4.633 1 86.75 230 MET B CA 1
ATOM 8186 C C . MET B 1 230 ? -36.938 -30.406 -5.504 1 86.75 230 MET B C 1
ATOM 8188 O O . MET B 1 230 ? -37.906 -29.672 -5.738 1 86.75 230 MET B O 1
ATOM 8192 N N . GLY B 1 231 ? -36.844 -31.438 -6.172 1 81.88 231 GLY B N 1
ATOM 8193 C CA . GLY B 1 231 ? -37.875 -32 -7.004 1 81.88 231 GLY B CA 1
ATOM 8194 C C . GLY B 1 231 ? -37.969 -31.391 -8.383 1 81.88 231 GLY B C 1
ATOM 8195 O O . GLY B 1 231 ? -36.938 -31.297 -9.086 1 81.88 231 GLY B O 1
ATOM 8196 N N . GLY B 1 232 ? -39.125 -30.812 -8.633 1 78.44 232 GLY B N 1
ATOM 8197 C CA . GLY B 1 232 ? -39.312 -30.234 -9.945 1 78.44 232 GLY B CA 1
ATOM 8198 C C . GLY B 1 232 ? -38.5 -28.969 -10.172 1 78.44 232 GLY B C 1
ATOM 8199 O O . GLY B 1 232 ? -38.281 -28.562 -11.312 1 78.44 232 GLY B O 1
ATOM 8200 N N . LEU B 1 233 ? -37.969 -28.453 -9.125 1 86.25 233 LEU B N 1
ATOM 8201 C CA . LEU B 1 233 ? -37.25 -27.188 -9.227 1 86.25 233 LEU B CA 1
ATOM 8202 C C . LEU B 1 233 ? -35.781 -27.438 -9.547 1 86.25 233 LEU B C 1
ATOM 8204 O O . LEU B 1 233 ? -35.062 -26.531 -9.953 1 86.25 233 LEU B O 1
ATOM 8208 N N . THR B 1 234 ? -35.344 -28.703 -9.406 1 85.25 234 THR B N 1
ATOM 8209 C CA . THR B 1 234 ? -33.938 -29.016 -9.609 1 85.25 234 THR B CA 1
ATOM 8210 C C . THR B 1 234 ? -33.5 -28.703 -11.039 1 85.25 234 THR B C 1
ATOM 8212 O O . THR B 1 234 ? -32.406 -28.172 -11.273 1 85.25 234 THR B O 1
ATOM 8215 N N . ASP B 1 235 ? -34.406 -29.016 -11.992 1 85.31 235 ASP B N 1
ATOM 8216 C CA . ASP B 1 235 ? -34.094 -28.719 -13.383 1 85.31 235 ASP B CA 1
ATOM 8217 C C . ASP B 1 235 ? -34.844 -27.484 -13.859 1 85.31 235 ASP B C 1
ATOM 8219 O O . ASP B 1 235 ? -35.688 -27.578 -14.766 1 85.31 235 ASP B O 1
ATOM 8223 N N . SER B 1 236 ? -34.719 -26.406 -13.07 1 88.19 236 SER B N 1
ATOM 8224 C CA . SER B 1 236 ? -35.406 -25.156 -13.406 1 88.19 236 SER B CA 1
ATOM 8225 C C . SER B 1 236 ? -34.375 -24.016 -13.523 1 88.19 236 SER B C 1
ATOM 8227 O O . SER B 1 236 ? -33.188 -24.203 -13.289 1 88.19 236 SER B O 1
ATOM 8229 N N . LEU B 1 237 ? -34.844 -22.828 -13.875 1 89.06 237 LEU B N 1
ATOM 8230 C CA . LEU B 1 237 ? -34.031 -21.641 -14.086 1 89.06 237 LEU B CA 1
ATOM 8231 C C . LEU B 1 237 ? -33.375 -21.188 -12.781 1 89.06 237 LEU B C 1
ATOM 8233 O O . LEU B 1 237 ? -32.469 -20.375 -12.789 1 89.06 237 LEU B O 1
ATOM 8237 N N . LEU B 1 238 ? -33.688 -21.906 -11.773 1 90 238 LEU B N 1
ATOM 8238 C CA . LEU B 1 238 ? -33.25 -21.453 -10.453 1 90 238 LEU B CA 1
ATOM 8239 C C . LEU B 1 238 ? -31.812 -21.906 -10.188 1 90 238 LEU B C 1
ATOM 8241 O O . LEU B 1 238 ? -31.062 -21.219 -9.492 1 90 238 LEU B O 1
ATOM 8245 N N . TYR B 1 239 ? -31.484 -23.031 -10.844 1 92 239 TYR B N 1
ATOM 8246 C CA . TYR B 1 239 ? -30.203 -23.594 -10.445 1 92 239 TYR B CA 1
ATOM 8247 C C . TYR B 1 239 ? -29.25 -23.656 -11.633 1 92 239 TYR B C 1
ATOM 8249 O O . TYR B 1 239 ? -29.672 -23.641 -12.789 1 92 239 TYR B O 1
ATOM 8257 N N . TYR B 1 240 ? -28 -23.766 -11.344 1 91 240 TYR B N 1
ATOM 8258 C CA . TYR B 1 240 ? -26.859 -23.781 -12.25 1 91 240 TYR B CA 1
ATOM 8259 C C . TYR B 1 240 ? -26.938 -24.938 -13.227 1 91 240 TYR B C 1
ATOM 8261 O O . TYR B 1 240 ? -26.641 -24.797 -14.414 1 91 240 TYR B O 1
ATOM 8269 N N . GLY B 1 241 ? -27.469 -26.078 -12.852 1 87.69 241 GLY B N 1
ATOM 8270 C CA . GLY B 1 241 ? -27.453 -27.281 -13.656 1 87.69 241 GLY B CA 1
ATOM 8271 C C . GLY B 1 241 ? -28.391 -27.219 -14.844 1 87.69 241 GLY B C 1
ATOM 8272 O O . GLY B 1 241 ? -28.188 -27.938 -15.836 1 87.69 241 GLY B O 1
ATOM 8273 N N . HIS B 1 242 ? -29.2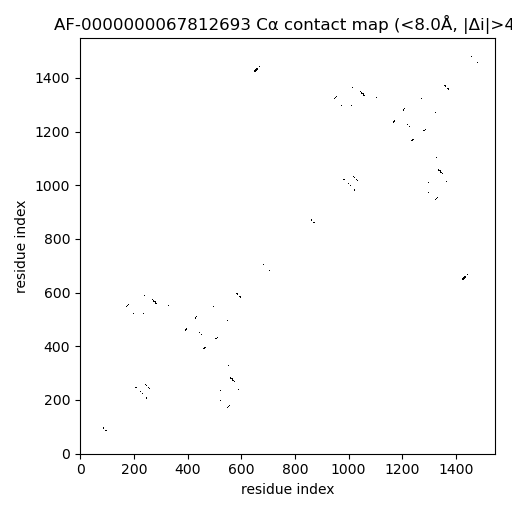81 -26.375 -14.867 1 88.31 242 HIS B N 1
ATOM 8274 C CA . HIS B 1 242 ? -30.297 -26.297 -15.922 1 88.31 242 HIS B CA 1
ATOM 8275 C C . HIS B 1 242 ? -29.781 -25.469 -17.094 1 88.31 242 HIS B C 1
ATOM 8277 O O . HIS B 1 242 ? -30.297 -25.594 -18.219 1 88.31 242 HIS B O 1
ATOM 8283 N N . TYR B 1 243 ? -28.781 -24.719 -16.922 1 89.69 243 TYR B N 1
ATOM 8284 C CA . TYR B 1 243 ? -28.297 -23.828 -17.969 1 89.69 243 TYR B CA 1
ATOM 8285 C C . TYR B 1 243 ? -27.531 -24.625 -19.031 1 89.69 243 TYR B C 1
ATOM 8287 O O . TYR B 1 243 ? -26.719 -25.484 -18.688 1 89.69 243 TYR B O 1
ATOM 8295 N N . HIS B 1 244 ? -27.812 -24.375 -20.219 1 86.69 244 HIS B N 1
ATOM 8296 C CA . HIS B 1 244 ? -27.344 -25.156 -21.359 1 86.69 244 HIS B CA 1
ATOM 8297 C C . HIS B 1 244 ? -25.859 -24.906 -21.641 1 86.69 244 HIS B C 1
ATOM 8299 O O . HIS B 1 244 ? -25.375 -23.797 -21.438 1 86.69 244 HIS B O 1
ATOM 8305 N N . ALA B 1 245 ? -25.062 -25.875 -22 1 84.5 245 ALA B N 1
ATOM 8306 C CA . ALA B 1 245 ? -23.625 -25.812 -22.234 1 84.5 245 ALA B CA 1
ATOM 8307 C C . ALA B 1 245 ? -23.328 -25.406 -23.688 1 84.5 245 ALA B C 1
ATOM 8309 O O . ALA B 1 245 ? -22.172 -25.344 -24.094 1 84.5 245 ALA B O 1
ATOM 8310 N N . GLY B 1 246 ? -24.312 -24.906 -24.438 1 80.25 246 GLY B N 1
ATOM 8311 C CA . GLY B 1 246 ? -24.062 -24.578 -25.828 1 80.25 246 GLY B CA 1
ATOM 8312 C C . GLY B 1 246 ? -24.734 -23.297 -26.266 1 80.25 246 GLY B C 1
ATOM 8313 O O . GLY B 1 246 ? -24.891 -22.375 -25.469 1 80.25 246 GLY B O 1
ATOM 8314 N N . ASP B 1 247 ? -24.891 -23.219 -27.547 1 81.62 247 ASP B N 1
ATOM 8315 C CA . ASP B 1 247 ? -25.484 -22.031 -28.156 1 81.62 247 ASP B CA 1
ATOM 8316 C C . ASP B 1 247 ? -27 -22.031 -27.984 1 81.62 247 ASP B C 1
ATOM 8318 O O . ASP B 1 247 ? -27.656 -23.062 -28.219 1 81.62 247 ASP B O 1
ATOM 8322 N N . VAL B 1 248 ? -27.422 -21.078 -27.281 1 77.44 248 VAL B N 1
ATOM 8323 C CA . VAL B 1 248 ? -28.859 -20.922 -27.078 1 77.44 248 VAL B CA 1
ATOM 8324 C C . VAL B 1 248 ? -29.453 -20.094 -28.219 1 77.44 248 VAL B C 1
ATOM 8326 O O . VAL B 1 248 ? -28.891 -19.062 -28.609 1 77.44 248 VAL B O 1
ATOM 8329 N N . ARG B 1 249 ? -30.281 -20.656 -29.156 1 67.81 249 ARG B N 1
ATOM 8330 C CA . ARG B 1 249 ? -30.906 -19.984 -30.281 1 67.81 249 ARG B CA 1
ATOM 8331 C C . ARG B 1 249 ? -32.281 -19.438 -29.906 1 67.81 249 ARG B C 1
ATOM 8333 O O . ARG B 1 249 ? -33.062 -20.109 -29.266 1 67.81 249 ARG B O 1
ATOM 8340 N N . ALA B 1 250 ? -32.25 -18.188 -29.5 1 62.44 250 ALA B N 1
ATOM 8341 C CA . ALA B 1 250 ? -33.594 -17.641 -29.438 1 62.44 250 ALA B CA 1
ATOM 8342 C C . ALA B 1 250 ? -34.25 -17.641 -30.828 1 62.44 250 ALA B C 1
ATOM 8344 O O . ALA B 1 250 ? -33.562 -17.859 -31.828 1 62.44 250 ALA B O 1
ATOM 8345 N N . HIS B 1 251 ? -35.531 -17.484 -30.969 1 57.72 251 HIS B N 1
ATOM 8346 C CA . HIS B 1 251 ? -36.25 -17.453 -32.25 1 57.72 251 HIS B CA 1
ATOM 8347 C C . HIS B 1 251 ? -35.406 -16.812 -33.344 1 57.72 251 HIS B C 1
ATOM 8349 O O . HIS B 1 251 ? -35.5 -17.156 -34.531 1 57.72 251 HIS B O 1
ATOM 8355 N N . SER B 1 252 ? -34.719 -15.766 -32.938 1 56.12 252 SER B N 1
ATOM 8356 C CA . SER B 1 252 ? -34.062 -14.969 -33.969 1 56.12 252 SER B CA 1
ATOM 8357 C C . SER B 1 252 ? -32.656 -15.461 -34.25 1 56.12 252 SER B C 1
ATOM 8359 O O . SER B 1 252 ? -32.125 -16.266 -33.469 1 56.12 252 SER B O 1
ATOM 8361 N N . SER B 1 253 ? -31.969 -15.289 -35.406 1 62.59 253 SER B N 1
ATOM 8362 C CA . SER B 1 253 ? -30.688 -15.586 -36.031 1 62.59 253 SER B CA 1
ATOM 8363 C C . SER B 1 253 ? -29.516 -15.25 -35.125 1 62.59 253 SER B C 1
ATOM 8365 O O . SER B 1 253 ? -28.375 -15.562 -35.438 1 62.59 253 SER B O 1
ATOM 8367 N N . LEU B 1 254 ? -29.812 -14.742 -33.875 1 68.44 254 LEU B N 1
ATOM 8368 C CA . LEU B 1 254 ? -28.656 -14.328 -33.094 1 68.44 254 LEU B CA 1
ATOM 8369 C C . LEU B 1 254 ? -28.266 -15.422 -32.094 1 68.44 254 LEU B C 1
ATOM 8371 O O . LEU B 1 254 ? -29.125 -15.992 -31.422 1 68.44 254 LEU B O 1
ATOM 8375 N N . THR B 1 255 ? -27.094 -16.031 -32.25 1 79 255 THR B N 1
ATOM 8376 C CA . THR B 1 255 ? -26.578 -17.094 -31.406 1 79 255 THR B CA 1
ATOM 8377 C C . THR B 1 255 ? -25.922 -16.516 -30.156 1 79 255 THR B C 1
ATOM 8379 O O . THR B 1 255 ? -25.219 -15.5 -30.219 1 79 255 THR B O 1
ATOM 8382 N N . TYR B 1 256 ? -26.531 -16.812 -28.984 1 84.69 256 TYR B N 1
ATOM 8383 C CA . TYR B 1 256 ? -26.031 -16.422 -27.672 1 84.69 256 TYR B CA 1
ATOM 8384 C C . TYR B 1 256 ? -25.344 -17.594 -26.984 1 84.69 256 TYR B C 1
ATOM 8386 O O . TYR B 1 256 ? -25.969 -18.594 -26.672 1 84.69 256 TYR B O 1
ATOM 8394 N N . ASN B 1 257 ? -23.984 -17.547 -26.875 1 87.25 257 ASN B N 1
ATOM 8395 C CA . ASN B 1 257 ? -23.234 -18.625 -26.219 1 87.25 257 ASN B CA 1
ATOM 8396 C C . ASN B 1 257 ? -23.359 -18.531 -24.703 1 87.25 257 ASN B C 1
ATOM 8398 O O . ASN B 1 257 ? -22.828 -17.609 -24.078 1 87.25 257 ASN B O 1
ATOM 8402 N N . MET B 1 258 ? -24 -19.5 -24.125 1 89.25 258 MET B N 1
ATOM 8403 C CA . MET B 1 258 ? -24.359 -19.469 -22.703 1 89.25 258 MET B CA 1
ATOM 8404 C C . MET B 1 258 ? -23.125 -19.656 -21.828 1 89.25 258 MET B C 1
ATOM 8406 O O . MET B 1 258 ? -22.938 -18.953 -20.844 1 89.25 258 MET B O 1
ATOM 8410 N N . PRO B 1 259 ? -22.234 -20.594 -22.156 1 89 259 PRO B N 1
ATOM 8411 C CA . PRO B 1 259 ? -21.047 -20.734 -21.297 1 89 259 PRO B CA 1
ATOM 8412 C C . PRO B 1 259 ? -20.203 -19.469 -21.219 1 89 259 PRO B C 1
ATOM 8414 O O . PRO B 1 259 ? -19.734 -19.094 -20.141 1 89 259 PRO B O 1
ATOM 8417 N N . TYR B 1 260 ? -20.062 -18.781 -22.344 1 89.12 260 TYR B N 1
ATOM 8418 C CA . TYR B 1 260 ? -19.297 -17.531 -22.344 1 89.12 260 TYR B CA 1
ATOM 8419 C C . TYR B 1 260 ? -20.047 -16.453 -21.578 1 89.12 260 TYR B C 1
ATOM 8421 O O . TYR B 1 260 ? -19.438 -15.703 -20.797 1 89.12 260 TYR B O 1
ATOM 8429 N N . ALA B 1 261 ? -21.281 -16.406 -21.828 1 90.56 261 ALA B N 1
ATOM 8430 C CA . ALA B 1 261 ? -22.078 -15.375 -21.172 1 90.56 261 ALA B CA 1
ATOM 8431 C C . ALA B 1 261 ? -22.109 -15.578 -19.656 1 90.56 261 ALA B C 1
ATOM 8433 O O . ALA B 1 261 ? -22 -14.617 -18.891 1 90.56 261 ALA B O 1
ATOM 8434 N N . TYR B 1 262 ? -22.266 -16.812 -19.234 1 91.62 262 TYR B N 1
ATOM 8435 C CA . TYR B 1 262 ? -22.328 -17.109 -17.812 1 91.62 262 TYR B CA 1
ATOM 8436 C C . TYR B 1 262 ? -21 -16.797 -17.125 1 91.62 262 TYR B C 1
ATOM 8438 O O . TYR B 1 262 ? -20.969 -16.156 -16.062 1 91.62 262 TYR B O 1
ATOM 8446 N N . PHE B 1 263 ? -19.938 -17.156 -17.734 1 90.12 263 PHE B N 1
ATOM 8447 C CA . PHE B 1 263 ? -18.625 -16.969 -17.141 1 90.12 263 PHE B CA 1
ATOM 8448 C C . PHE B 1 263 ? -18.234 -15.5 -17.109 1 90.12 263 PHE B C 1
ATOM 8450 O O . PHE B 1 263 ? -17.844 -14.977 -16.062 1 90.12 263 PHE B O 1
ATOM 8457 N N . PHE B 1 264 ? -18.375 -14.812 -18.188 1 91.5 264 PHE B N 1
ATOM 8458 C CA . PHE B 1 264 ? -17.922 -13.43 -18.266 1 91.5 264 PHE B CA 1
ATOM 8459 C C . PHE B 1 264 ? -18.828 -12.508 -17.469 1 91.5 264 PHE B C 1
ATOM 8461 O O . PHE B 1 264 ? -18.375 -11.539 -16.859 1 91.5 264 PHE B O 1
ATOM 8468 N N . THR B 1 265 ? -20.109 -12.773 -17.453 1 93.06 265 THR B N 1
ATOM 8469 C CA . THR B 1 265 ? -21 -11.945 -16.672 1 93.06 265 THR B CA 1
ATOM 8470 C C . THR B 1 265 ? -20.703 -12.078 -15.18 1 93.06 265 THR B C 1
ATOM 8472 O O . THR B 1 265 ? -20.594 -11.078 -14.469 1 93.06 265 THR B O 1
ATOM 8475 N N . MET B 1 266 ? -20.531 -13.297 -14.727 1 92.81 266 MET B N 1
ATOM 8476 C CA . MET B 1 266 ? -20.297 -13.516 -13.305 1 92.81 266 MET B CA 1
ATOM 8477 C C . MET B 1 266 ? -18.938 -12.961 -12.891 1 92.81 266 MET B C 1
ATOM 8479 O O . MET B 1 266 ? -18.812 -12.305 -11.852 1 92.81 266 MET B O 1
ATOM 8483 N N 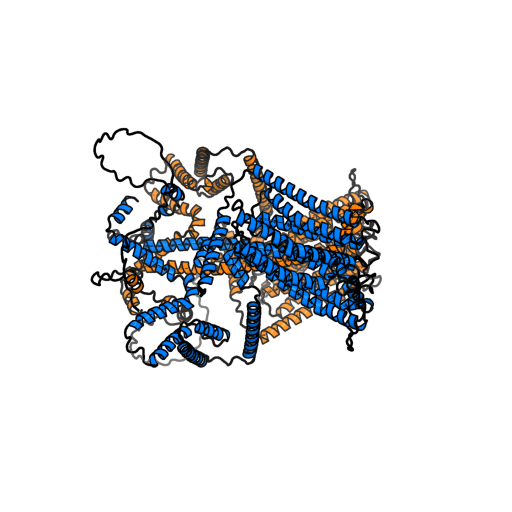. VAL B 1 267 ? -17.906 -13.156 -13.672 1 90.56 267 VAL B N 1
ATOM 8484 C CA . VAL B 1 267 ? -16.578 -12.656 -13.344 1 90.56 267 VAL B CA 1
ATOM 8485 C C . VAL B 1 267 ? -16.578 -11.133 -13.359 1 90.56 267 VAL B C 1
ATOM 8487 O O . VAL B 1 267 ? -16.031 -10.492 -12.461 1 90.56 267 VAL B O 1
ATOM 8490 N N . CYS B 1 268 ? -17.188 -10.539 -14.352 1 93 268 CYS B N 1
ATOM 8491 C CA . CYS B 1 268 ? -17.234 -9.086 -14.453 1 93 268 CYS B CA 1
ATOM 8492 C C . CYS B 1 268 ? -18.031 -8.484 -13.297 1 93 268 CYS B C 1
ATOM 8494 O O . CYS B 1 268 ? -17.641 -7.449 -12.75 1 93 268 CYS B O 1
ATOM 8496 N N . LEU B 1 269 ? -19.078 -9.141 -12.945 1 94.31 269 LEU B N 1
ATOM 8497 C CA . LEU B 1 269 ? -19.891 -8.617 -11.859 1 94.31 269 LEU B CA 1
ATOM 8498 C C . LEU B 1 269 ? -19.156 -8.703 -10.531 1 94.31 269 LEU B C 1
ATOM 8500 O O . LEU B 1 269 ? -19.156 -7.746 -9.75 1 94.31 269 LEU B O 1
ATOM 8504 N N . TYR B 1 270 ? -18.531 -9.812 -10.219 1 93.88 270 TYR B N 1
ATOM 8505 C CA . TYR B 1 270 ? -17.812 -9.953 -8.961 1 93.88 270 TYR B CA 1
ATOM 8506 C C . TYR B 1 270 ? -16.641 -8.977 -8.891 1 93.88 270 TYR B C 1
ATOM 8508 O O . TYR B 1 270 ? -16.391 -8.367 -7.844 1 93.88 270 TYR B O 1
ATOM 8516 N N . LEU B 1 271 ? -15.953 -8.711 -9.977 1 90.75 271 LEU B N 1
ATOM 8517 C CA . LEU B 1 271 ? -14.828 -7.781 -9.977 1 90.75 271 LEU B CA 1
ATOM 8518 C C . LEU B 1 271 ? -15.305 -6.34 -9.883 1 90.75 271 LEU B C 1
ATOM 8520 O O . LEU B 1 271 ? -14.711 -5.523 -9.18 1 90.75 271 LEU B O 1
ATOM 8524 N N . LEU B 1 272 ? -16.359 -6.074 -10.578 1 93.19 272 LEU B N 1
ATOM 8525 C CA . LEU B 1 272 ? -16.906 -4.723 -10.555 1 93.19 272 LEU B CA 1
ATOM 8526 C C . LEU B 1 272 ? -17.406 -4.363 -9.156 1 93.19 272 LEU B C 1
ATOM 8528 O O . LEU B 1 272 ? -17.078 -3.299 -8.633 1 93.19 272 LEU B O 1
ATOM 8532 N N . PHE B 1 273 ? -18.141 -5.254 -8.609 1 94.38 273 PHE B N 1
ATOM 8533 C CA . PHE B 1 273 ? -18.688 -4.949 -7.293 1 94.38 273 PHE B CA 1
ATOM 8534 C C . PHE B 1 273 ? -17.594 -4.984 -6.234 1 94.38 273 PHE B C 1
ATOM 8536 O O . PHE B 1 273 ? -17.672 -4.27 -5.23 1 94.38 273 PHE B O 1
ATOM 8543 N N . PHE B 1 274 ? -16.609 -5.77 -6.461 1 93.56 274 PHE B N 1
ATOM 8544 C CA . PHE B 1 274 ? -15.477 -5.734 -5.543 1 93.56 274 PHE B CA 1
ATOM 8545 C C . PHE B 1 274 ? -14.773 -4.379 -5.594 1 93.56 274 PHE B C 1
ATOM 8547 O O . PHE B 1 274 ? -14.422 -3.816 -4.555 1 93.56 274 PHE B O 1
ATOM 8554 N N . GLY B 1 275 ? -14.641 -3.805 -6.762 1 90.88 275 GLY B N 1
ATOM 8555 C CA . GLY B 1 275 ? -14.062 -2.482 -6.918 1 90.88 275 GLY B CA 1
ATOM 8556 C C . GLY B 1 275 ? -14.898 -1.383 -6.297 1 90.88 275 GLY B C 1
ATOM 8557 O O . GLY B 1 275 ? -14.367 -0.496 -5.621 1 90.88 275 GLY B O 1
ATOM 8558 N N . ILE B 1 276 ? -16.141 -1.499 -6.441 1 91.75 276 ILE B N 1
ATOM 8559 C CA . ILE B 1 276 ? -17.047 -0.496 -5.906 1 91.75 276 ILE B CA 1
ATOM 8560 C C . ILE B 1 276 ? -17.047 -0.55 -4.379 1 91.75 276 ILE B C 1
ATOM 8562 O O . ILE B 1 276 ? -17.016 0.49 -3.715 1 91.75 276 ILE B O 1
ATOM 8566 N N . LEU B 1 277 ? -17.047 -1.75 -3.875 1 93.44 277 LEU B N 1
ATOM 8567 C CA . LEU B 1 277 ? -17.062 -1.905 -2.426 1 93.44 277 LEU B CA 1
ATOM 8568 C C . LEU B 1 277 ? -15.742 -1.441 -1.815 1 93.44 277 LEU B C 1
ATOM 8570 O O . LEU B 1 277 ? -15.734 -0.829 -0.746 1 93.44 277 LEU B O 1
ATOM 8574 N N . CYS B 1 278 ? -14.672 -1.721 -2.477 1 91.81 278 CYS B N 1
ATOM 8575 C CA . CYS B 1 278 ? -13.383 -1.24 -1.99 1 91.81 278 CYS B CA 1
ATOM 8576 C C . CYS B 1 278 ? -13.336 0.283 -1.989 1 91.81 278 CYS B C 1
ATOM 8578 O O . CYS B 1 278 ? -12.844 0.892 -1.036 1 91.81 278 CYS B O 1
ATOM 8580 N N . TYR B 1 279 ? -13.883 0.884 -2.951 1 89.44 279 TYR B N 1
ATOM 8581 C CA . TYR B 1 279 ? -13.906 2.34 -3.051 1 89.44 279 TYR B CA 1
ATOM 8582 C C . TYR B 1 279 ? -14.797 2.943 -1.967 1 89.44 279 TYR B C 1
ATOM 8584 O O . TYR B 1 279 ? -14.414 3.922 -1.319 1 89.44 279 TYR B O 1
ATOM 8592 N N . ARG B 1 280 ? -15.922 2.33 -1.792 1 88.75 280 ARG B N 1
ATOM 8593 C CA . ARG B 1 280 ? -16.859 2.844 -0.802 1 88.75 280 ARG B CA 1
ATOM 8594 C C . ARG B 1 280 ? -16.297 2.709 0.609 1 88.75 280 ARG B C 1
ATOM 8596 O O . ARG B 1 280 ? -16.469 3.605 1.438 1 88.75 280 ARG B O 1
ATOM 8603 N N . THR B 1 281 ? -15.719 1.603 0.883 1 88.94 281 THR B N 1
ATOM 8604 C CA . THR B 1 281 ? -15.133 1.391 2.203 1 88.94 281 THR B CA 1
ATOM 8605 C C . THR B 1 281 ? -14 2.377 2.455 1 88.94 281 THR B C 1
ATOM 8607 O O . THR B 1 281 ? -13.898 2.955 3.539 1 88.94 281 THR B O 1
ATOM 8610 N N . ALA B 1 282 ? -13.148 2.648 1.471 1 86.44 282 ALA B N 1
ATOM 8611 C CA . ALA B 1 282 ? -12.047 3.596 1.615 1 86.44 282 ALA B CA 1
ATOM 8612 C C . ALA B 1 282 ? -12.562 5.02 1.789 1 86.44 282 ALA B C 1
ATOM 8614 O O . ALA B 1 282 ? -12.023 5.793 2.584 1 86.44 282 ALA B O 1
ATOM 8615 N N . TYR B 1 283 ? -13.578 5.301 1.105 1 85 283 TYR B N 1
ATOM 8616 C CA . TYR B 1 283 ? -14.172 6.629 1.2 1 85 283 TYR B CA 1
ATOM 8617 C C . TYR B 1 283 ? -14.781 6.855 2.58 1 85 283 TYR B C 1
ATOM 8619 O O . TYR B 1 283 ? -14.578 7.91 3.188 1 85 283 TYR B O 1
ATOM 8627 N N . SER B 1 284 ? -15.508 5.859 2.986 1 85.25 284 SER B N 1
ATOM 8628 C CA . SER B 1 284 ? -16.109 5.98 4.309 1 85.25 284 SER B CA 1
ATOM 8629 C C . SER B 1 284 ? -15.055 6.055 5.398 1 85.25 284 SER B C 1
ATOM 8631 O O . SER B 1 284 ? -15.219 6.781 6.383 1 85.25 284 SER B O 1
ATOM 8633 N N . TYR B 1 285 ? -13.992 5.441 5.254 1 83.44 285 TYR B N 1
ATOM 8634 C CA . TYR B 1 285 ? -12.898 5.477 6.219 1 83.44 285 TYR B CA 1
ATOM 8635 C C . TYR B 1 285 ? -12.242 6.848 6.25 1 83.44 285 TYR B C 1
ATOM 8637 O O . TYR B 1 285 ? -11.914 7.367 7.32 1 83.44 285 TYR B O 1
ATOM 8645 N N . ARG B 1 286 ? -12.078 7.406 5.133 1 80.5 286 ARG B N 1
ATOM 8646 C CA . ARG B 1 286 ? -11.461 8.727 5.02 1 80.5 286 ARG B CA 1
ATOM 8647 C C . ARG B 1 286 ? -12.305 9.789 5.719 1 80.5 286 ARG B C 1
ATOM 8649 O O . ARG B 1 286 ? -11.789 10.578 6.504 1 80.5 286 ARG B O 1
ATOM 8656 N N . VAL B 1 287 ? -13.555 9.633 5.527 1 75.06 287 VAL B N 1
ATOM 8657 C CA . VAL B 1 287 ? -14.445 10.68 6.012 1 75.06 287 VAL B CA 1
ATOM 8658 C C . VAL B 1 287 ? -14.672 10.508 7.512 1 75.06 287 VAL B C 1
ATOM 8660 O O . VAL B 1 287 ? -14.664 11.492 8.258 1 75.06 287 VAL B O 1
ATOM 8663 N N . ASN B 1 288 ? -14.734 9.258 7.895 1 72.62 288 ASN B N 1
ATOM 8664 C CA . ASN B 1 288 ? -15.188 9.039 9.266 1 72.62 288 ASN B CA 1
ATOM 8665 C C . ASN B 1 288 ? -14.016 8.836 10.219 1 72.62 288 ASN B C 1
ATOM 8667 O O . ASN B 1 288 ? -14.125 9.109 11.414 1 72.62 288 ASN B O 1
ATOM 8671 N N . PHE B 1 289 ? -12.93 8.367 9.789 1 69.25 289 PHE B N 1
ATOM 8672 C CA . PHE B 1 289 ? -11.852 8.047 10.711 1 69.25 289 PHE B CA 1
ATOM 8673 C C . PHE B 1 289 ? -10.711 9.055 10.578 1 69.25 289 PHE B C 1
ATOM 8675 O O . PHE B 1 289 ? -10.148 9.492 11.586 1 69.25 289 PHE B O 1
ATOM 8682 N N . ILE B 1 290 ? -10.383 9.547 9.477 1 68.94 290 ILE B N 1
ATOM 8683 C CA . ILE B 1 290 ? -9.211 10.391 9.289 1 68.94 290 ILE B CA 1
ATOM 8684 C C . ILE B 1 290 ? -9.586 11.859 9.477 1 68.94 290 ILE B C 1
ATOM 8686 O O . ILE B 1 290 ? -8.914 12.586 10.211 1 68.94 290 ILE B O 1
ATOM 8690 N N . GLU B 1 291 ? -10.656 12.172 8.906 1 64.06 291 GLU B N 1
ATOM 8691 C CA . GLU B 1 291 ? -11.039 13.578 9.008 1 64.06 291 GLU B CA 1
ATOM 8692 C C . GLU B 1 291 ? -11.523 13.914 10.414 1 64.06 291 GLU B C 1
ATOM 8694 O O . GLU B 1 291 ? -11.375 15.047 10.875 1 64.06 291 GLU B O 1
ATOM 8699 N N . THR B 1 292 ? -12.031 12.836 11.047 1 59.66 292 THR B N 1
ATOM 8700 C CA . THR B 1 292 ? -12.555 13.078 12.383 1 59.66 292 THR B CA 1
ATOM 8701 C C . THR B 1 292 ? -11.484 12.844 13.438 1 59.66 292 THR B C 1
ATOM 8703 O O . THR B 1 292 ? -11.578 13.359 14.555 1 59.66 292 THR B O 1
ATOM 8706 N N . SER B 1 293 ? -10.523 11.945 13.195 1 56.34 293 SER B N 1
ATOM 8707 C CA . SER B 1 293 ? -9.492 11.656 14.188 1 56.34 293 SER B CA 1
ATOM 8708 C C . SER B 1 293 ? -8.734 12.922 14.586 1 56.34 293 SER B C 1
ATOM 8710 O O . SER B 1 293 ? -8.07 12.945 15.625 1 56.34 293 SER B O 1
ATOM 8712 N N . GLY B 1 294 ? -8.609 13.875 13.766 1 50 294 GLY B N 1
ATOM 8713 C CA . GLY B 1 294 ? -7.77 15.016 14.109 1 50 294 GLY B CA 1
ATOM 8714 C C . GLY B 1 294 ? -8.305 15.82 15.273 1 50 294 GLY B C 1
ATOM 8715 O O . GLY B 1 294 ? -7.883 16.953 15.5 1 50 294 GLY B O 1
ATOM 8716 N N . GLY B 1 295 ? -8.758 15.188 16.453 1 48.16 295 GLY B N 1
ATOM 8717 C CA . GLY B 1 295 ? -8.969 15.891 17.703 1 48.16 295 GLY B CA 1
ATOM 8718 C C . GLY B 1 295 ? -9.852 17.109 17.562 1 48.16 295 GLY B C 1
ATOM 8719 O O . GLY B 1 295 ? -9.367 18.25 17.531 1 48.16 295 GLY B O 1
ATOM 8720 N N . LEU B 1 296 ? -10.781 17.109 16.719 1 47.31 296 LEU B N 1
ATOM 8721 C CA . LEU B 1 296 ? -11.547 18.359 16.781 1 47.31 296 LEU B CA 1
ATOM 8722 C C . LEU B 1 296 ? -11.844 18.734 18.234 1 47.31 296 LEU B C 1
ATOM 8724 O O . LEU B 1 296 ? -12.594 18.031 18.906 1 47.31 296 LEU B O 1
ATOM 8728 N N . SER B 1 297 ? -10.891 19.062 18.875 1 49.91 297 SER B N 1
ATOM 8729 C CA . SER B 1 297 ? -11.031 19.656 20.203 1 49.91 297 SER B CA 1
ATOM 8730 C C . SER B 1 297 ? -12.375 20.359 20.344 1 49.91 297 SER B C 1
ATOM 8732 O O . SER B 1 297 ? -12.93 20.438 21.453 1 49.91 297 SER B O 1
ATOM 8734 N N . HIS B 1 298 ? -12.93 20.719 19.203 1 57.5 298 HIS B N 1
ATOM 8735 C CA . HIS B 1 298 ? -14.102 21.578 19.391 1 57.5 298 HIS B CA 1
ATOM 8736 C C . HIS B 1 298 ? -15.336 20.969 18.719 1 57.5 298 HIS B C 1
ATOM 8738 O O . HIS B 1 298 ? -16.047 21.656 17.969 1 57.5 298 HIS B O 1
ATOM 8744 N N . VAL B 1 299 ? -15.414 19.609 18.891 1 63.12 299 VAL B N 1
ATOM 8745 C CA . VAL B 1 299 ? -16.562 18.938 18.297 1 63.12 299 VAL B CA 1
ATOM 8746 C C . VAL B 1 299 ? -17.859 19.5 18.875 1 63.12 299 VAL B C 1
ATOM 8748 O O . VAL B 1 299 ? -18.844 19.672 18.156 1 63.12 299 VAL B O 1
ATOM 8751 N N . PHE B 1 300 ? -17.766 19.734 20.125 1 69.06 300 PHE B N 1
ATOM 8752 C CA . PHE B 1 300 ? -18.953 20.266 20.766 1 69.06 300 PHE B CA 1
ATOM 8753 C C . PHE B 1 300 ? -19.281 21.656 20.219 1 69.06 300 PHE B C 1
ATOM 8755 O O . PHE B 1 300 ? -20.453 21.953 19.953 1 69.06 300 PHE B O 1
ATOM 8762 N N . ALA B 1 301 ? -18.109 22.406 19.984 1 66.06 301 ALA B N 1
ATOM 8763 C CA . ALA B 1 301 ? -18.344 23.766 19.484 1 66.06 301 ALA B CA 1
ATOM 8764 C C . ALA B 1 301 ? -18.875 23.734 18.047 1 66.06 301 ALA B C 1
ATOM 8766 O O . ALA B 1 301 ? -19.781 24.5 17.703 1 66.06 301 ALA B O 1
ATOM 8767 N N . ASN B 1 302 ? -18.484 22.859 17.359 1 64.5 302 ASN B N 1
ATOM 8768 C CA . ASN B 1 302 ? -18.938 22.766 15.977 1 64.5 302 ASN B CA 1
ATOM 8769 C C . ASN B 1 302 ? -20.406 22.312 15.898 1 64.5 302 ASN B C 1
ATOM 8771 O O . ASN B 1 302 ? -21.156 22.797 15.055 1 64.5 302 ASN B O 1
ATOM 8775 N N . LYS B 1 303 ? -20.703 21.469 16.797 1 72.06 303 LYS B N 1
ATOM 8776 C CA . LYS B 1 303 ? -22.062 20.969 16.766 1 72.06 303 LYS B CA 1
ATOM 8777 C C . LYS B 1 303 ? -23.047 22 17.297 1 72.06 303 LYS B C 1
ATOM 8779 O O . LYS B 1 303 ? -24.188 22.109 16.828 1 72.06 303 LYS B O 1
ATOM 8784 N N . VAL B 1 304 ? -22.516 22.812 18.25 1 72.12 304 VAL B N 1
ATOM 8785 C CA . VAL B 1 304 ? -23.391 23.828 18.828 1 72.12 304 VAL B CA 1
ATOM 8786 C C . VAL B 1 304 ? -23.578 24.984 17.859 1 72.12 304 VAL B C 1
ATOM 8788 O O . VAL B 1 304 ? -24.688 25.469 17.656 1 72.12 304 VAL B O 1
ATOM 8791 N N . PHE B 1 305 ? -22.453 25.219 17.094 1 67.81 305 PHE B N 1
ATOM 8792 C CA . PHE B 1 305 ? -22.531 26.453 16.297 1 67.81 305 PHE B CA 1
ATOM 8793 C C . PHE B 1 305 ? -22.859 26.125 14.844 1 67.81 305 PHE B C 1
ATOM 8795 O O . PHE B 1 305 ? -23.453 26.953 14.148 1 67.81 305 PHE B O 1
ATOM 8802 N N . CYS B 1 306 ? -22.562 24.922 14.422 1 61.91 306 CYS B N 1
ATOM 8803 C CA . CYS B 1 306 ? -22.75 24.625 13.008 1 61.91 306 CYS B CA 1
ATOM 8804 C C . CYS B 1 306 ? -23.734 23.469 12.828 1 61.91 306 CYS B C 1
ATOM 8806 O O . CYS B 1 306 ? -24.078 23.109 11.695 1 61.91 306 CYS B O 1
ATOM 8808 N N . GLY B 1 307 ? -24.266 22.906 13.766 1 66.31 307 GLY B N 1
ATOM 8809 C CA . GLY B 1 307 ? -25.125 21.75 13.633 1 66.31 307 GLY B CA 1
ATOM 8810 C C . GLY B 1 307 ? -26.547 22.078 13.227 1 66.31 307 GLY B C 1
ATOM 8811 O O . GLY B 1 307 ? -27.219 21.281 12.594 1 66.31 307 GLY B O 1
ATOM 8812 N N . TRP B 1 308 ? -26.922 23.406 13.531 1 67 308 TRP B N 1
ATOM 8813 C CA . TRP B 1 308 ? -28.297 23.766 13.258 1 67 308 TRP B CA 1
ATOM 8814 C C . TRP B 1 308 ? -28.469 24.219 11.812 1 67 308 TRP B C 1
ATOM 8816 O O . TRP B 1 308 ? -27.703 25.062 11.336 1 67 308 TRP B O 1
ATOM 8826 N N . ASP B 1 309 ? -29.297 23.422 11.016 1 60.25 309 ASP B N 1
ATOM 8827 C CA . ASP B 1 309 ? -29.641 23.844 9.656 1 60.25 309 ASP B CA 1
ATOM 8828 C C . ASP B 1 309 ? -30.656 24.969 9.656 1 60.25 309 ASP B C 1
ATOM 8830 O O . ASP B 1 309 ? -31.828 24.75 9.977 1 60.25 309 ASP B O 1
ATOM 8834 N N . PHE B 1 310 ? -30.297 26.156 9.352 1 61.19 310 PHE B N 1
ATOM 8835 C CA . PHE B 1 310 ? -31.141 27.328 9.391 1 61.19 310 PHE B CA 1
ATOM 8836 C C . PHE B 1 310 ? -32.094 27.344 8.211 1 61.19 310 PHE B C 1
ATOM 8838 O O . PHE B 1 310 ? -33 28.188 8.141 1 61.19 310 PHE B O 1
ATOM 8845 N N . GLY B 1 311 ? -32.062 26.359 7.355 1 57.97 311 GLY B N 1
ATOM 8846 C CA . GLY B 1 311 ? -32.969 26.266 6.223 1 57.97 311 GLY B CA 1
ATOM 8847 C C . GLY B 1 311 ? -34.219 25.484 6.527 1 57.97 311 GLY B C 1
ATOM 8848 O O . GLY B 1 311 ? -35.062 25.266 5.641 1 57.97 311 GLY B O 1
ATOM 8849 N N . VAL B 1 312 ? -34.375 24.922 7.684 1 62.12 312 VAL B N 1
ATOM 8850 C CA . VAL B 1 312 ? -35.562 24.109 8.016 1 62.12 312 VAL B CA 1
ATOM 8851 C C . VAL B 1 312 ? -36.781 25.016 8.125 1 62.12 312 VAL B C 1
ATOM 8853 O O . VAL B 1 312 ? -36.781 25.984 8.867 1 62.12 312 VAL B O 1
ATOM 8856 N N . VAL B 1 313 ? -37.719 24.797 7.172 1 59.94 313 VAL B N 1
ATOM 8857 C CA . VAL B 1 313 ? -38.875 25.656 7.059 1 59.94 313 VAL B CA 1
ATOM 8858 C C . VAL B 1 313 ? -40.031 25.062 7.887 1 59.94 313 VAL B C 1
ATOM 8860 O O . VAL B 1 313 ? -40.781 25.812 8.547 1 59.94 313 VAL B O 1
ATOM 8863 N N . THR B 1 314 ? -40.094 23.797 7.992 1 65.25 314 THR B N 1
ATOM 8864 C CA . THR B 1 314 ? -41.25 23.219 8.648 1 65.25 314 THR B CA 1
ATOM 8865 C C . THR B 1 314 ? -40.969 22.938 10.117 1 65.25 314 THR B C 1
ATOM 8867 O O . THR B 1 314 ? -39.875 22.531 10.477 1 65.25 314 THR B O 1
ATOM 8870 N N . PRO B 1 315 ? -41.969 23.406 10.938 1 74.56 315 PRO B N 1
ATOM 8871 C CA . PRO B 1 315 ? -41.781 23.219 12.383 1 74.56 315 PRO B CA 1
ATOM 8872 C C . PRO B 1 315 ? -41.531 21.766 12.758 1 74.56 315 PRO B C 1
ATOM 8874 O O . PRO B 1 315 ? -40.781 21.484 13.688 1 74.56 315 PRO B O 1
ATOM 8877 N N . GLU B 1 316 ? -42.156 20.953 12.023 1 73.75 316 GLU B N 1
ATOM 8878 C CA . GLU B 1 316 ? -41.938 19.531 12.328 1 73.75 316 GLU B CA 1
ATOM 8879 C C . GLU B 1 316 ? -40.5 19.125 12.055 1 73.75 316 GLU B C 1
ATOM 8881 O O . GLU B 1 316 ? -39.906 18.391 12.836 1 73.75 316 GLU B O 1
ATOM 8886 N N . ALA B 1 317 ? -40 19.609 11.031 1 72.81 317 ALA B N 1
ATOM 8887 C CA . ALA B 1 317 ? -38.625 19.328 10.688 1 72.81 317 ALA B CA 1
ATOM 8888 C C . ALA B 1 317 ? -37.656 19.969 11.695 1 72.81 317 ALA B C 1
ATOM 8890 O O . ALA B 1 317 ? -36.625 19.406 12.023 1 72.81 317 ALA B O 1
ATOM 8891 N N . ALA B 1 318 ? -38.094 21.094 12.18 1 75.56 318 ALA B N 1
ATOM 8892 C CA . ALA B 1 318 ? -37.281 21.781 13.172 1 75.56 318 ALA B CA 1
ATOM 8893 C C . ALA B 1 318 ? -37.219 20.984 14.477 1 75.56 318 ALA B C 1
ATOM 8895 O O . ALA B 1 318 ? -36.156 20.906 15.117 1 75.56 318 ALA B O 1
ATOM 8896 N N . LYS B 1 319 ? -38.375 20.453 14.781 1 78.56 319 LYS B N 1
ATOM 8897 C CA . LYS B 1 319 ? -38.406 19.656 16 1 78.56 319 LYS B CA 1
ATOM 8898 C C . LYS B 1 319 ? -37.594 18.391 15.867 1 78.56 319 LYS B C 1
ATOM 8900 O O . LYS B 1 319 ? -36.875 18.016 16.797 1 78.56 319 LYS B O 1
ATOM 8905 N N . LEU B 1 320 ? -37.719 17.906 14.75 1 75.94 320 LEU B N 1
ATOM 8906 C CA . LEU B 1 320 ? -36.938 16.688 14.492 1 75.94 320 LEU B CA 1
ATOM 8907 C C . LEU B 1 320 ? -35.469 17 14.5 1 75.94 320 LEU B C 1
ATOM 8909 O O . LEU B 1 320 ? -34.656 16.203 15.008 1 75.94 320 LEU B O 1
ATOM 8913 N N . ASN B 1 321 ? -35.062 18.078 13.953 1 76.06 321 ASN B N 1
ATOM 8914 C CA . ASN B 1 321 ? -33.656 18.469 13.945 1 76.06 321 ASN B CA 1
ATOM 8915 C C . ASN B 1 321 ? -33.156 18.766 15.352 1 76.06 321 ASN B C 1
ATOM 8917 O O . ASN B 1 321 ? -32 18.453 15.672 1 76.06 321 ASN B O 1
ATOM 8921 N N . ALA B 1 322 ? -34 19.406 16.109 1 77.69 322 ALA B N 1
ATOM 8922 C CA . ALA B 1 322 ? -33.625 19.688 17.484 1 77.69 322 ALA B CA 1
ATOM 8923 C C . ALA B 1 322 ? -33.406 18.406 18.281 1 77.69 322 ALA B C 1
ATOM 8925 O O . ALA B 1 322 ? -32.469 18.297 19.062 1 77.69 322 ALA B O 1
ATOM 8926 N N . ASN B 1 323 ? -34.281 17.516 18.016 1 76 323 ASN B N 1
ATOM 8927 C CA . ASN B 1 323 ? -34.125 16.234 18.719 1 76 323 ASN B CA 1
ATOM 8928 C C . ASN B 1 323 ? -32.875 15.477 18.266 1 76 323 ASN B C 1
ATOM 8930 O O . ASN B 1 323 ? -32.219 14.828 19.078 1 76 323 ASN B O 1
ATOM 8934 N N . SER B 1 324 ? -32.625 15.586 17.047 1 73.56 324 SER B N 1
ATOM 8935 C CA . SER B 1 324 ? -31.438 14.945 16.516 1 73.56 324 SER B CA 1
ATOM 8936 C C . SER B 1 324 ? -30.172 15.539 17.141 1 73.56 324 SER B C 1
ATOM 8938 O O . SER B 1 324 ? -29.25 14.812 17.5 1 73.56 324 SER B O 1
ATOM 8940 N N . LEU B 1 325 ? -30.125 16.781 17.266 1 75.31 325 LEU B N 1
ATOM 8941 C CA . LEU B 1 325 ? -28.984 17.453 17.875 1 75.31 325 LEU B CA 1
ATOM 8942 C C . LEU B 1 325 ? -28.859 17.062 19.344 1 75.31 325 LEU B C 1
ATOM 8944 O O . LEU B 1 325 ? -27.734 16.891 19.844 1 75.31 325 LEU B O 1
ATOM 8948 N N . TYR B 1 326 ? -30.016 16.922 19.984 1 75.75 326 TYR B N 1
ATOM 8949 C CA . TYR B 1 326 ? -30 16.516 21.375 1 75.75 326 TYR B CA 1
ATOM 8950 C C . TYR B 1 326 ? -29.391 15.125 21.547 1 75.75 326 TYR B C 1
ATOM 8952 O O . TYR B 1 326 ? -28.547 14.914 22.406 1 75.75 326 TYR B O 1
ATOM 8960 N N . ASN B 1 327 ? -29.797 14.336 20.766 1 71.69 327 ASN B N 1
ATOM 8961 C CA . ASN B 1 327 ? -29.297 12.969 20.844 1 71.69 327 ASN B CA 1
ATOM 8962 C C . ASN B 1 327 ? -27.812 12.891 20.484 1 71.69 327 ASN B C 1
ATOM 8964 O O . ASN B 1 327 ? -27.062 12.109 21.078 1 71.69 327 ASN B O 1
ATOM 8968 N N . GLU B 1 328 ? -27.406 13.656 19.531 1 74.25 328 GLU B N 1
ATOM 8969 C CA . GLU B 1 328 ? -25.984 13.672 19.156 1 74.25 328 GLU B CA 1
ATOM 8970 C C . GLU B 1 328 ? -25.125 14.195 20.297 1 74.25 328 GLU B C 1
ATOM 8972 O O . GLU B 1 328 ? -24.016 13.711 20.516 1 74.25 328 GLU B O 1
ATOM 8977 N N . PHE B 1 329 ? -25.578 15.141 21.047 1 73.69 329 PHE B N 1
ATOM 8978 C CA . PHE B 1 329 ? -24.844 15.664 22.203 1 73.69 329 PHE B CA 1
ATOM 8979 C C . PHE B 1 329 ? -24.75 14.602 23.297 1 73.69 329 PHE B C 1
ATOM 8981 O O . PHE B 1 329 ? -23.703 14.469 23.938 1 73.69 329 PHE B O 1
ATOM 8988 N N . LYS B 1 330 ? -25.812 13.922 23.438 1 72.94 330 LYS B N 1
ATOM 8989 C CA . LYS B 1 330 ? -25.812 12.867 24.438 1 72.94 330 LYS B CA 1
ATOM 8990 C C . LYS B 1 330 ? -24.797 11.781 24.109 1 72.94 330 LYS B C 1
ATOM 8992 O O . LYS B 1 330 ? -24.109 11.273 24.984 1 72.94 330 LYS B O 1
ATOM 8997 N N . GLU B 1 331 ? -24.75 11.516 22.891 1 71.25 331 GLU B N 1
ATOM 8998 C CA . GLU B 1 331 ? -23.797 10.508 22.422 1 71.25 331 GLU B CA 1
ATOM 8999 C C . GLU B 1 331 ? -22.359 10.961 22.641 1 71.25 331 GLU B C 1
ATOM 9001 O O . GLU B 1 331 ? -21.516 10.188 23.125 1 71.25 331 GLU B O 1
ATOM 9006 N N . LEU B 1 332 ? -22.031 12.18 22.25 1 71 332 LEU B N 1
ATOM 9007 C CA . LEU B 1 332 ? -20.688 12.727 22.391 1 71 332 LEU B CA 1
ATOM 9008 C C . LEU B 1 332 ? -20.281 12.82 23.859 1 71 332 LEU B C 1
ATOM 9010 O O . LEU B 1 332 ? -19.125 12.562 24.203 1 71 332 LEU B O 1
ATOM 9014 N N . LEU B 1 333 ? -21.25 13.188 24.75 1 69.5 333 LEU B N 1
ATOM 9015 C CA . LEU B 1 333 ? -20.969 13.305 26.172 1 69.5 333 LEU B CA 1
ATOM 9016 C C . LEU B 1 333 ? -20.688 11.938 26.797 1 69.5 333 LEU B C 1
ATOM 9018 O O . LEU B 1 333 ? -19.828 11.812 27.672 1 69.5 333 LEU B O 1
ATOM 9022 N N . ASN B 1 334 ? -21.406 10.945 26.297 1 67.25 334 ASN B N 1
ATOM 9023 C CA . ASN B 1 334 ? -21.203 9.594 26.797 1 67.25 334 ASN B CA 1
ATOM 9024 C C . ASN B 1 334 ? -19.812 9.078 26.438 1 67.25 334 ASN B C 1
ATOM 9026 O O . ASN B 1 334 ? -19.188 8.344 27.203 1 67.25 334 ASN B O 1
ATOM 9030 N N . GLU B 1 335 ? -19.359 9.469 25.266 1 64.69 335 GLU B N 1
ATOM 9031 C CA . GLU B 1 335 ? -18.031 9.047 24.828 1 64.69 335 GLU B CA 1
ATOM 9032 C C . GLU B 1 335 ? -16.938 9.727 25.641 1 64.69 335 GLU B C 1
ATOM 9034 O O . GLU B 1 335 ? -15.914 9.117 25.953 1 64.69 335 GLU B O 1
ATOM 9039 N N . GLN B 1 336 ? -17.109 11.016 25.953 1 62.12 336 GLN B N 1
ATOM 9040 C CA . GLN B 1 336 ? -16.109 11.773 26.688 1 62.12 336 GLN B CA 1
ATOM 9041 C C . GLN B 1 336 ? -16.062 11.367 28.156 1 62.12 336 GLN B C 1
ATOM 9043 O O . GLN B 1 336 ? -15.008 11.406 28.781 1 62.12 336 GLN B O 1
ATOM 9048 N N . ASN B 1 337 ? -17.219 11.102 28.766 1 59.09 337 ASN B N 1
ATOM 9049 C CA . ASN B 1 337 ? -17.281 10.82 30.188 1 59.09 337 ASN B CA 1
ATOM 9050 C C . ASN B 1 337 ? -16.797 9.406 30.5 1 59.09 337 ASN B C 1
ATOM 9052 O O . ASN B 1 337 ? -16.812 8.984 31.656 1 59.09 337 ASN B O 1
ATOM 9056 N N . ARG B 1 338 ? -16.391 8.789 29.562 1 58.12 338 ARG B N 1
ATOM 9057 C CA . ARG B 1 338 ? -15.938 7.43 29.844 1 58.12 338 ARG B CA 1
ATOM 9058 C C . ARG B 1 338 ? -14.602 7.434 30.578 1 58.12 338 ARG B C 1
ATOM 9060 O O . ARG B 1 338 ? -13.602 7.938 30.047 1 58.12 338 ARG B O 1
ATOM 9067 N N . ASN B 1 339 ? -14.703 7.609 31.891 1 56.22 339 ASN B N 1
ATOM 9068 C CA . ASN B 1 339 ? -13.578 7.625 32.812 1 56.22 339 ASN B CA 1
ATOM 9069 C C . ASN B 1 339 ? -12.688 6.395 32.656 1 56.22 339 ASN B C 1
ATOM 9071 O O . ASN B 1 339 ? -13.156 5.262 32.781 1 56.22 339 ASN B O 1
ATOM 9075 N N . LYS B 1 340 ? -11.703 6.484 31.828 1 58.16 340 LYS B N 1
ATOM 9076 C CA . LYS B 1 340 ? -10.719 5.41 31.844 1 58.16 340 LYS B CA 1
ATOM 9077 C C . LYS B 1 340 ? -10.039 5.293 33.188 1 58.16 340 LYS B C 1
ATOM 9079 O O . LYS B 1 340 ? -9.289 6.184 33.594 1 58.16 340 LYS B O 1
ATOM 9084 N N . ALA B 1 341 ? -10.758 4.668 34.031 1 57.06 341 ALA B N 1
ATOM 9085 C CA . ALA B 1 341 ? -10.117 4.465 35.344 1 57.06 341 ALA B CA 1
ATOM 9086 C C . ALA B 1 341 ? -8.766 3.773 35.156 1 57.06 341 ALA B C 1
ATOM 9088 O O . ALA B 1 341 ? -8.633 2.818 34.406 1 57.06 341 ALA B O 1
ATOM 9089 N N . PRO B 1 342 ? -7.766 4.477 35.5 1 63.28 342 PRO B N 1
ATOM 9090 C CA . PRO B 1 342 ? -6.445 3.848 35.438 1 63.28 342 PRO B CA 1
ATOM 9091 C C . PRO B 1 342 ? -6.387 2.518 36.188 1 63.28 342 PRO B C 1
ATOM 9093 O O . PRO B 1 342 ? -6.742 2.449 37.375 1 63.28 342 PRO B O 1
ATOM 9096 N N . THR B 1 343 ? -6.633 1.483 35.531 1 70.75 343 THR B N 1
ATOM 9097 C CA . THR B 1 343 ? -6.625 0.183 36.188 1 70.75 343 THR B CA 1
ATOM 9098 C C . THR B 1 343 ? -5.199 -0.344 36.344 1 70.75 343 THR B C 1
ATOM 9100 O O . THR B 1 343 ? -4.309 0.046 35.562 1 70.75 343 THR B O 1
ATOM 9103 N N . TRP B 1 344 ? -4.953 -0.977 37.438 1 73.5 344 TRP B N 1
ATOM 9104 C CA . TRP B 1 344 ? -3.691 -1.634 37.781 1 73.5 344 TRP B CA 1
ATOM 9105 C C . TRP B 1 344 ? -3.266 -2.59 36.656 1 73.5 344 TRP B C 1
ATOM 9107 O O . TRP B 1 344 ? -4.109 -3.143 35.969 1 73.5 344 TRP B O 1
ATOM 9117 N N . TRP B 1 345 ? -2.047 -2.738 36.531 1 78.25 345 TRP B N 1
ATOM 9118 C CA . TRP B 1 345 ? -1.509 -3.539 35.438 1 78.25 345 TRP B CA 1
ATOM 9119 C C . TRP B 1 345 ? -1.96 -4.992 35.562 1 78.25 345 TRP B C 1
ATOM 9121 O O . TRP B 1 345 ? -2.219 -5.648 34.531 1 78.25 345 TRP B O 1
ATOM 9131 N N . LEU B 1 346 ? -2.035 -5.48 36.781 1 77.38 346 LEU B N 1
ATOM 9132 C CA . LEU B 1 346 ? -2.461 -6.863 36.969 1 77.38 346 LEU B CA 1
ATOM 9133 C C . LEU B 1 346 ? -3.91 -7.051 36.531 1 77.38 346 LEU B C 1
ATOM 9135 O O . LEU B 1 346 ? -4.266 -8.086 36 1 77.38 346 LEU B O 1
ATOM 9139 N N . VAL B 1 347 ? -4.578 -6.02 36.781 1 80.56 347 VAL B N 1
ATOM 9140 C CA . VAL B 1 347 ? -5.98 -6.074 36.406 1 80.56 347 VAL B CA 1
ATOM 9141 C C . VAL B 1 347 ? -6.094 -6.004 34.875 1 80.56 347 VAL B C 1
ATOM 9143 O O . VAL B 1 347 ? -6.91 -6.703 34.281 1 80.56 347 VAL B O 1
ATOM 9146 N N . ARG B 1 348 ? -5.152 -5.34 34.312 1 84.38 348 ARG B N 1
ATOM 9147 C CA . ARG B 1 348 ? -5.156 -5.242 32.844 1 84.38 348 ARG B CA 1
ATOM 9148 C C . ARG B 1 348 ? -4.77 -6.574 32.219 1 84.38 348 ARG B C 1
ATOM 9150 O O . ARG B 1 348 ? -5.352 -6.977 31.203 1 84.38 348 ARG B O 1
ATOM 9157 N N . LEU B 1 349 ? -3.816 -7.203 32.812 1 86.5 349 LEU B N 1
ATOM 9158 C CA . LEU B 1 349 ? -3.4 -8.508 32.312 1 86.5 349 LEU B CA 1
ATOM 9159 C C . LEU B 1 349 ? -4.508 -9.539 32.5 1 86.5 349 LEU B C 1
ATOM 9161 O O . LEU B 1 349 ? -4.734 -10.375 31.625 1 86.5 349 LEU B O 1
ATOM 9165 N N . GLY B 1 350 ? -5.078 -9.445 33.656 1 86 350 GLY B N 1
ATOM 9166 C CA . GLY B 1 350 ? -6.211 -10.336 33.875 1 86 350 GLY B CA 1
ATOM 9167 C C . GLY B 1 350 ? -7.348 -10.102 32.906 1 86 350 GLY B C 1
ATOM 9168 O O . GLY B 1 350 ? -7.957 -11.055 32.406 1 86 350 GLY B O 1
ATOM 9169 N N . GLN B 1 351 ? -7.508 -8.875 32.594 1 86.94 351 GLN B N 1
ATOM 9170 C CA . GLN B 1 351 ? -8.555 -8.539 31.625 1 86.94 351 GLN B CA 1
ATOM 9171 C C . GLN B 1 351 ? -8.18 -9.023 30.219 1 86.94 351 GLN B C 1
ATOM 9173 O O . GLN B 1 351 ? -9.031 -9.523 29.484 1 86.94 351 GLN B O 1
ATOM 9178 N N . TYR B 1 352 ? -6.953 -8.906 29.906 1 88.56 352 TYR B N 1
ATOM 9179 C CA . TYR B 1 352 ? -6.496 -9.344 28.594 1 88.56 352 TYR B CA 1
ATOM 9180 C C . TYR B 1 352 ? -6.57 -10.859 28.469 1 88.56 352 TYR B C 1
ATOM 9182 O O . TYR B 1 352 ? -6.969 -11.375 27.422 1 88.56 352 TYR B O 1
ATOM 9190 N N . VAL B 1 353 ? -6.188 -11.578 29.516 1 89.75 353 VAL B N 1
ATOM 9191 C CA . VAL B 1 353 ? -6.242 -13.039 29.5 1 89.75 353 VAL B CA 1
ATOM 9192 C C . VAL B 1 353 ? -7.695 -13.5 29.422 1 89.75 353 VAL B C 1
ATOM 9194 O O . VAL B 1 353 ? -8.008 -14.461 28.703 1 89.75 353 VAL B O 1
ATOM 9197 N N . CYS B 1 354 ? -8.531 -12.773 30.062 1 89.5 354 CYS B N 1
ATOM 9198 C CA . CYS B 1 354 ? -9.953 -13.102 30 1 89.5 354 CYS B CA 1
ATOM 9199 C C . CYS B 1 354 ? -10.5 -12.898 28.594 1 89.5 354 CYS B C 1
ATOM 9201 O O . CYS B 1 354 ? -11.234 -13.742 28.078 1 89.5 354 CYS B O 1
ATOM 9203 N N . ASN B 1 355 ? -10.07 -11.898 27.969 1 91.12 355 ASN B N 1
ATOM 9204 C CA . ASN B 1 355 ? -10.523 -11.633 26.609 1 91.12 355 ASN B CA 1
ATOM 9205 C C . ASN B 1 355 ? -10.016 -12.695 25.625 1 91.12 355 ASN B C 1
ATOM 9207 O O . ASN B 1 355 ? -10.75 -13.133 24.75 1 91.12 355 ASN B O 1
ATOM 9211 N N . VAL B 1 356 ? -8.828 -13.164 25.812 1 91.38 356 VAL B N 1
ATOM 9212 C CA . VAL B 1 356 ? -8.25 -14.172 24.938 1 91.38 356 VAL B CA 1
ATOM 9213 C C . VAL B 1 356 ? -8.938 -15.516 25.156 1 91.38 356 VAL B C 1
ATOM 9215 O O . VAL B 1 356 ? -9.203 -16.25 24.203 1 91.38 356 VAL B O 1
ATOM 9218 N N . CYS B 1 357 ? -9.234 -15.781 26.375 1 91.81 357 CYS B N 1
ATOM 9219 C CA . CYS B 1 357 ? -9.922 -17.031 26.703 1 91.81 357 CYS B CA 1
ATOM 9220 C C . CYS B 1 357 ? -11.305 -17.062 26.078 1 91.81 357 CYS B C 1
ATOM 9222 O O . CYS B 1 357 ? -11.727 -18.094 25.531 1 91.81 357 CYS B O 1
ATOM 9224 N N . VAL B 1 358 ? -11.977 -15.953 26.062 1 92.69 358 VAL B N 1
ATOM 9225 C CA . VAL B 1 358 ? -13.32 -15.906 25.5 1 92.69 358 VAL B CA 1
ATOM 9226 C C . VAL B 1 358 ? -13.234 -16.016 23.969 1 92.69 358 VAL B C 1
ATOM 9228 O O . VAL B 1 358 ? -14.086 -16.656 23.344 1 92.69 358 VAL B O 1
ATOM 9231 N N . TRP B 1 359 ? -12.195 -15.477 23.375 1 92.12 359 TRP B N 1
ATOM 9232 C CA . TRP B 1 359 ? -12.016 -15.586 21.938 1 92.12 359 TRP B CA 1
ATOM 9233 C C . TRP B 1 359 ? -11.719 -17.031 21.531 1 92.12 359 TRP B C 1
ATOM 9235 O O . TRP B 1 359 ? -12.211 -17.5 20.5 1 92.12 359 TRP B O 1
ATOM 9245 N N . VAL B 1 360 ? -10.969 -17.719 22.312 1 92.62 360 VAL B N 1
ATOM 9246 C CA . VAL B 1 360 ? -10.664 -19.125 22.031 1 92.62 360 VAL B CA 1
ATOM 9247 C C . VAL B 1 360 ? -11.922 -19.969 22.203 1 92.62 360 VAL B C 1
ATOM 9249 O O . VAL B 1 360 ? -12.172 -20.875 21.406 1 92.62 360 VAL B O 1
ATOM 9252 N N . PHE B 1 361 ? -12.68 -19.609 23.125 1 92.5 361 PHE B N 1
ATOM 9253 C CA . PHE B 1 361 ? -13.938 -20.312 23.344 1 92.5 361 PHE B CA 1
ATOM 9254 C C . PHE B 1 361 ? -14.898 -20.078 22.172 1 92.5 361 PHE B C 1
ATOM 9256 O O . PHE B 1 361 ? -15.547 -21.016 21.703 1 92.5 361 PHE B O 1
ATOM 9263 N N . ALA B 1 362 ? -15.023 -18.828 21.75 1 92.88 362 ALA B N 1
ATOM 9264 C CA . ALA B 1 362 ? -15.883 -18.516 20.609 1 92.88 362 ALA B CA 1
ATOM 9265 C C . ALA B 1 362 ? -15.422 -19.219 19.344 1 92.88 362 ALA B C 1
ATOM 9267 O O . ALA B 1 362 ? -16.234 -19.734 18.578 1 92.88 362 ALA B O 1
ATOM 9268 N N . ALA B 1 363 ? -14.133 -19.281 19.141 1 92.94 363 ALA B N 1
ATOM 9269 C CA . ALA B 1 363 ? -13.586 -19.969 17.969 1 92.94 363 ALA B CA 1
ATOM 9270 C C . ALA B 1 363 ? -13.836 -21.469 18.062 1 92.94 363 ALA B C 1
ATOM 9272 O O . ALA B 1 363 ? -14.117 -22.125 17.047 1 92.94 363 ALA B O 1
ATOM 9273 N N . ALA B 1 364 ? -13.758 -22.016 19.281 1 93.31 364 ALA B N 1
ATOM 9274 C CA . ALA B 1 364 ? -14.039 -23.438 19.5 1 93.31 364 ALA B CA 1
ATOM 9275 C C . ALA B 1 364 ? -15.516 -23.734 19.25 1 93.31 364 ALA B C 1
ATOM 9277 O O . ALA B 1 364 ? -15.844 -24.797 18.703 1 93.31 364 ALA B O 1
ATOM 9278 N N . LEU B 1 365 ? -16.359 -22.828 19.594 1 92 365 LEU B N 1
ATOM 9279 C CA . LEU B 1 365 ? -17.781 -22.984 19.344 1 92 365 LEU B CA 1
ATOM 9280 C C . LEU B 1 365 ? -18.078 -23 17.844 1 92 365 LEU B C 1
ATOM 9282 O O . LEU B 1 365 ? -18.875 -23.797 17.375 1 92 365 LEU B O 1
ATOM 9286 N N . VAL B 1 366 ? -17.453 -22.125 17.109 1 93.5 366 VAL B N 1
ATOM 9287 C CA . VAL B 1 366 ? -17.641 -22.062 15.672 1 93.5 366 VAL B CA 1
ATOM 9288 C C . VAL B 1 366 ? -17.109 -23.344 15.023 1 93.5 366 VAL B C 1
ATOM 9290 O O . VAL B 1 366 ? -17.781 -23.938 14.172 1 93.5 366 VAL B O 1
ATOM 9293 N N . ALA B 1 367 ? -15.961 -23.828 15.484 1 93.56 367 ALA B N 1
ATOM 9294 C CA . ALA B 1 367 ? -15.391 -25.062 14.953 1 93.56 367 ALA B CA 1
ATOM 9295 C C . ALA B 1 367 ? -16.25 -26.266 15.32 1 93.56 367 ALA B C 1
ATOM 9297 O O . ALA B 1 367 ? -16.406 -27.188 14.516 1 93.56 367 ALA B O 1
ATOM 9298 N N . GLY B 1 368 ? -16.75 -26.266 16.562 1 93.75 368 GLY B N 1
ATOM 9299 C CA . GLY B 1 368 ? -17.641 -27.328 16.984 1 93.75 368 GLY B CA 1
ATOM 9300 C C . GLY B 1 368 ? -18.922 -27.375 16.188 1 93.75 368 GLY B C 1
ATOM 9301 O O . GLY B 1 368 ? -19.375 -28.469 15.812 1 93.75 368 GLY B O 1
ATOM 9302 N N . LEU B 1 369 ? -19.469 -26.219 15.828 1 94.12 369 LEU B N 1
ATOM 9303 C CA . LEU B 1 369 ? -20.672 -26.156 15.008 1 94.12 369 LEU B CA 1
ATOM 9304 C C . LEU B 1 369 ? -20.375 -26.609 13.586 1 94.12 369 LEU B C 1
ATOM 9306 O O . LEU B 1 369 ? -21.203 -27.281 12.961 1 94.12 369 LEU B O 1
ATOM 9310 N N . ALA B 1 370 ? -19.297 -26.266 13.031 1 94.56 370 ALA B N 1
ATOM 9311 C CA . ALA B 1 370 ? -18.891 -26.703 11.688 1 94.56 370 ALA B CA 1
ATOM 9312 C C . ALA B 1 370 ? -18.703 -28.219 11.633 1 94.56 370 ALA B C 1
ATOM 9314 O O . ALA B 1 370 ? -19.125 -28.859 10.672 1 94.56 370 ALA B O 1
ATOM 9315 N N . ALA B 1 371 ? -18.125 -28.781 12.68 1 94.44 371 ALA B N 1
ATOM 9316 C CA . ALA B 1 371 ? -17.938 -30.219 12.742 1 94.44 371 ALA B CA 1
ATOM 9317 C C . ALA B 1 371 ? -19.281 -30.938 12.891 1 94.44 371 ALA B C 1
ATOM 9319 O O . ALA B 1 371 ? -19.5 -31.984 12.281 1 94.44 371 ALA B O 1
ATOM 9320 N N . ALA B 1 372 ? -20.109 -30.344 13.711 1 93.62 372 ALA B N 1
ATOM 9321 C CA . ALA B 1 372 ? -21.438 -30.922 13.883 1 93.62 372 ALA B CA 1
ATOM 9322 C C . ALA B 1 372 ? -22.219 -30.906 12.57 1 93.62 372 ALA B C 1
ATOM 9324 O O . ALA B 1 372 ? -22.922 -31.875 12.25 1 93.62 372 ALA B O 1
ATOM 9325 N N . LEU B 1 373 ? -22.109 -29.859 11.828 1 93.69 373 LEU B N 1
ATOM 9326 C CA . LEU B 1 373 ? -22.766 -29.781 10.523 1 93.69 373 LEU B CA 1
ATOM 9327 C C . LEU B 1 373 ? -22.219 -30.828 9.57 1 93.69 373 LEU B C 1
ATOM 9329 O O . LEU B 1 373 ? -22.984 -31.484 8.852 1 93.69 373 LEU B O 1
ATOM 9333 N N . TRP B 1 374 ? -20.922 -31.078 9.586 1 92.5 374 TRP B N 1
ATOM 9334 C CA . TRP B 1 374 ? -20.281 -32.062 8.727 1 92.5 374 TRP B CA 1
ATOM 9335 C C . TRP B 1 374 ? -20.797 -33.469 9.047 1 92.5 374 TRP B C 1
ATOM 9337 O O . TRP B 1 374 ? -21.125 -34.25 8.141 1 92.5 374 TRP B O 1
ATOM 9347 N N . LEU B 1 375 ? -20.984 -33.719 10.344 1 92.19 375 LEU B N 1
ATOM 9348 C CA . LEU B 1 375 ? -21.469 -35 10.789 1 92.19 375 LEU B CA 1
ATOM 9349 C C . LEU B 1 375 ? -22.953 -35.188 10.445 1 92.19 375 LEU B C 1
ATOM 9351 O O . LEU B 1 375 ? -23.375 -36.281 10.07 1 92.19 375 LEU B O 1
ATOM 9355 N N . LEU B 1 376 ? -23.688 -34.125 10.539 1 90.88 376 LEU B N 1
ATOM 9356 C CA . LEU B 1 376 ? -25.109 -34.156 10.234 1 90.88 376 LEU B CA 1
ATOM 9357 C C . LEU B 1 376 ? -25.344 -34.375 8.742 1 90.88 376 LEU B C 1
ATOM 9359 O O . LEU B 1 376 ? -26.266 -35.094 8.352 1 90.88 376 LEU B O 1
ATOM 9363 N N . LEU B 1 377 ? -24.594 -33.719 7.879 1 90.5 377 LEU B N 1
ATOM 9364 C CA . LEU B 1 377 ? -24.734 -33.875 6.43 1 90.5 377 LEU B CA 1
ATOM 9365 C C . LEU B 1 377 ? -24.312 -35.25 5.973 1 90.5 377 LEU B C 1
ATOM 9367 O O . LEU B 1 377 ? -24.891 -35.812 5.039 1 90.5 377 LEU B O 1
ATOM 9371 N N . ALA B 1 378 ? -23.359 -35.844 6.648 1 88.62 378 ALA B N 1
ATOM 9372 C CA . ALA B 1 378 ? -22.828 -37.156 6.27 1 88.62 378 ALA B CA 1
ATOM 9373 C C . ALA B 1 378 ? -23.766 -38.25 6.73 1 88.62 378 ALA B C 1
ATOM 9375 O O . ALA B 1 378 ? -23.734 -39.375 6.188 1 88.62 378 ALA B O 1
ATOM 9376 N N . TRP B 1 379 ? -24.641 -37.875 7.648 1 84.88 379 TRP B N 1
ATOM 9377 C CA . TRP B 1 379 ? -25.562 -38.875 8.172 1 84.88 379 TRP B CA 1
ATOM 9378 C C . TRP B 1 379 ? -26.672 -39.188 7.172 1 84.88 379 TRP B C 1
ATOM 9380 O O . TRP B 1 379 ? -27.391 -38.25 6.73 1 84.88 379 TRP B O 1
ATOM 9390 N N . LYS B 1 380 ? -26.766 -40.281 6.371 1 76.56 380 LYS B N 1
ATOM 9391 C CA . LYS B 1 380 ? -27.797 -40.688 5.406 1 76.56 380 LYS B CA 1
ATOM 9392 C C . LYS B 1 380 ? -28.969 -41.375 6.09 1 76.56 380 LYS B C 1
ATOM 9394 O O . LYS B 1 380 ? -28.797 -42.469 6.656 1 76.56 380 LYS B O 1
ATOM 9399 N N . PRO B 1 381 ? -30.078 -40.469 6.258 1 75.12 381 PRO B N 1
ATOM 9400 C CA . PRO B 1 381 ? -31.203 -41.125 6.91 1 75.12 381 PRO B CA 1
ATOM 9401 C C . PRO B 1 381 ? -31.766 -42.281 6.086 1 75.12 381 PRO B C 1
ATOM 9403 O O . PRO B 1 381 ? -31.594 -42.312 4.863 1 75.12 381 PRO B O 1
ATOM 9406 N N . GLY B 1 382 ? -32.25 -43.344 6.586 1 65.12 382 GLY B N 1
ATOM 9407 C CA . GLY B 1 382 ? -32.938 -44.469 5.93 1 65.12 382 GLY B CA 1
ATOM 9408 C C . GLY B 1 382 ? -33.969 -44.031 4.934 1 65.12 382 GLY B C 1
ATOM 9409 O O . GLY B 1 382 ? -34.281 -42.844 4.832 1 65.12 382 GLY B O 1
ATOM 9410 N N . PRO B 1 383 ? -34.438 -44.719 3.893 1 63.34 383 PRO B N 1
ATOM 9411 C CA . PRO B 1 383 ? -35.375 -44.438 2.803 1 63.34 383 PRO B CA 1
ATOM 9412 C C . PRO B 1 383 ? -36.625 -43.719 3.279 1 63.34 383 PRO B C 1
ATOM 9414 O O . PRO B 1 383 ? -37.281 -43 2.494 1 63.34 383 PRO B O 1
ATOM 9417 N N . GLY B 1 384 ? -37.031 -43.625 4.461 1 59.09 384 GLY B N 1
ATOM 9418 C CA . GLY B 1 384 ? -38.312 -43.062 4.926 1 59.09 384 GLY B CA 1
ATOM 9419 C C . GLY B 1 384 ? -38.25 -41.562 5.16 1 59.09 384 GLY B C 1
ATOM 9420 O O . GLY B 1 384 ? -39.281 -40.906 5.266 1 59.09 384 GLY B O 1
ATOM 9421 N N . LEU B 1 385 ? -37.219 -40.938 5.359 1 68.31 385 LEU B N 1
ATOM 9422 C CA . LEU B 1 385 ? -37.219 -39.531 5.73 1 68.31 385 LEU B CA 1
ATOM 9423 C C . LEU B 1 385 ? -36.875 -38.656 4.527 1 68.31 385 LEU B C 1
ATOM 9425 O O . LEU B 1 385 ? -35.75 -38.25 4.344 1 68.31 385 LEU B O 1
ATOM 9429 N N . THR B 1 386 ? -37.875 -38.469 3.605 1 71.19 386 THR B N 1
ATOM 9430 C CA . THR B 1 386 ? -37.781 -37.719 2.348 1 71.19 386 THR B CA 1
ATOM 9431 C C . THR B 1 386 ? -37.438 -36.25 2.596 1 71.19 386 THR B C 1
ATOM 9433 O O . THR B 1 386 ? -36.844 -35.594 1.739 1 71.19 386 THR B O 1
ATOM 9436 N N . TYR B 1 387 ? -37.656 -35.75 3.822 1 82.75 387 TYR B N 1
ATOM 9437 C CA . TYR B 1 387 ? -37.469 -34.312 4.035 1 82.75 387 TYR B CA 1
ATOM 9438 C C . TYR B 1 387 ? -36.281 -34.031 4.934 1 82.75 387 TYR B C 1
ATOM 9440 O O . TYR B 1 387 ? -36.25 -33.031 5.656 1 82.75 387 TYR B O 1
ATOM 9448 N N . TRP B 1 388 ? -35.281 -34.875 4.828 1 84.94 388 TRP B N 1
ATOM 9449 C CA . TRP B 1 388 ? -34.094 -34.75 5.672 1 84.94 388 TRP B CA 1
ATOM 9450 C C . TRP B 1 388 ? -33.312 -33.5 5.34 1 84.94 388 TRP B C 1
ATOM 9452 O O . TRP B 1 388 ? -32.875 -32.75 6.242 1 84.94 388 TRP B O 1
ATOM 9462 N N . PRO B 1 389 ? -33.156 -33.125 4.051 1 86.88 389 PRO B N 1
ATOM 9463 C CA . PRO B 1 389 ? -32.406 -31.922 3.744 1 86.88 389 PRO B CA 1
ATOM 9464 C C . PRO B 1 389 ? -33.062 -30.656 4.305 1 86.88 389 PRO B C 1
ATOM 9466 O O . PRO B 1 389 ? -32.344 -29.719 4.699 1 86.88 389 PRO B O 1
ATOM 9469 N N . LEU B 1 390 ? -34.312 -30.625 4.367 1 89.38 390 LEU B N 1
ATOM 9470 C CA . LEU B 1 390 ? -35.031 -29.484 4.922 1 89.38 390 LEU B CA 1
ATOM 9471 C C . LEU B 1 390 ? -34.812 -29.391 6.43 1 89.38 390 LEU B C 1
ATOM 9473 O O . LEU B 1 390 ? -34.688 -28.297 6.977 1 89.38 390 LEU B O 1
ATOM 9477 N N . LEU B 1 391 ? -34.719 -30.547 7.066 1 89.75 391 LEU B N 1
ATOM 9478 C CA . LEU B 1 391 ? -34.531 -30.562 8.516 1 89.75 391 LEU B CA 1
ATOM 9479 C C . LEU B 1 391 ? -33.125 -30.125 8.875 1 89.75 391 LEU B C 1
ATOM 9481 O O . LEU B 1 391 ? -32.906 -29.438 9.883 1 89.75 391 LEU B O 1
ATOM 9485 N N . VAL B 1 392 ? -32.219 -30.531 8.055 1 90.62 392 VAL B N 1
ATOM 9486 C CA . VAL B 1 392 ? -30.828 -30.141 8.305 1 90.62 392 VAL B CA 1
ATOM 9487 C C . VAL B 1 392 ? -30.688 -28.625 8.102 1 90.62 392 VAL B C 1
ATOM 9489 O O . VAL B 1 392 ? -30.031 -27.953 8.898 1 90.62 392 VAL B O 1
ATOM 9492 N N . SER B 1 393 ? -31.328 -28.078 7.066 1 92.94 393 SER B N 1
ATOM 9493 C CA . SER B 1 393 ? -31.266 -26.641 6.816 1 92.94 393 SER B CA 1
ATOM 9494 C C . SER B 1 393 ? -31.984 -25.859 7.906 1 92.94 393 SER B C 1
ATOM 9496 O O . SER B 1 393 ? -31.562 -24.766 8.273 1 92.94 393 SER B O 1
ATOM 9498 N N . LEU B 1 394 ? -33 -26.406 8.422 1 92.75 394 LEU B N 1
ATOM 9499 C CA . LEU B 1 394 ? -33.719 -25.766 9.516 1 92.75 394 LEU B CA 1
ATOM 9500 C C . LEU B 1 394 ? -32.875 -25.75 10.789 1 92.75 394 LEU B C 1
ATOM 9502 O O . LEU B 1 394 ? -32.844 -24.734 11.492 1 92.75 394 LEU B O 1
ATOM 9506 N N . ALA B 1 395 ? -32.219 -26.828 11.023 1 92.62 395 ALA B N 1
ATOM 9507 C CA . ALA B 1 395 ? -31.344 -26.906 12.188 1 92.62 395 ALA B CA 1
ATOM 9508 C C . ALA B 1 395 ? -30.188 -25.922 12.047 1 92.62 395 ALA B C 1
ATOM 9510 O O . ALA B 1 395 ? -29.797 -25.266 13.016 1 92.62 395 ALA B O 1
ATOM 9511 N N . LEU B 1 396 ? -29.703 -25.844 10.852 1 93.88 396 LEU B N 1
ATOM 9512 C CA . LEU B 1 396 ? -28.578 -24.938 10.594 1 93.88 396 LEU B CA 1
ATOM 9513 C C . LEU B 1 396 ? -29.016 -23.484 10.742 1 93.88 396 LEU B C 1
ATOM 9515 O O . LEU B 1 396 ? -28.328 -22.672 11.367 1 93.88 396 LEU B O 1
ATOM 9519 N N . THR B 1 397 ? -30.156 -23.125 10.211 1 93.56 397 THR B N 1
ATOM 9520 C CA . THR B 1 397 ? -30.656 -21.75 10.312 1 93.56 397 THR B CA 1
ATOM 9521 C C . THR B 1 397 ? -30.953 -21.391 11.766 1 93.56 397 THR B C 1
ATOM 9523 O O . THR B 1 397 ? -30.688 -20.266 12.195 1 93.56 397 THR B O 1
ATOM 9526 N N . ALA B 1 398 ? -31.406 -22.344 12.461 1 91.19 398 ALA B N 1
ATOM 9527 C CA . ALA B 1 398 ? -31.656 -22.125 13.883 1 91.19 398 ALA B CA 1
ATOM 9528 C C . ALA B 1 398 ? -30.344 -21.891 14.641 1 91.19 398 ALA B C 1
ATOM 9530 O O . ALA B 1 398 ? -30.266 -21 15.484 1 91.19 398 ALA B O 1
ATOM 9531 N N . ALA B 1 399 ? -29.391 -22.656 14.289 1 92.31 399 ALA B N 1
ATOM 9532 C CA . ALA B 1 399 ? -28.094 -22.484 14.93 1 92.31 399 ALA B CA 1
ATOM 9533 C C . ALA B 1 399 ? -27.484 -21.125 14.586 1 92.31 399 ALA B C 1
ATOM 9535 O O . ALA B 1 399 ? -26.906 -20.469 15.445 1 92.31 399 ALA B O 1
ATOM 9536 N N . LEU B 1 400 ? -27.688 -20.672 13.367 1 92.44 400 LEU B N 1
ATOM 9537 C CA . LEU B 1 400 ? -27.109 -19.422 12.906 1 92.44 400 LEU B CA 1
ATOM 9538 C C . LEU B 1 400 ? -27.844 -18.234 13.508 1 92.44 400 LEU B C 1
ATOM 9540 O O . LEU B 1 400 ? -27.281 -17.125 13.602 1 92.44 400 LEU B O 1
ATOM 9544 N N . THR B 1 401 ? -29.047 -18.453 13.953 1 88.94 401 THR B N 1
ATOM 9545 C CA . THR B 1 401 ? -29.797 -17.375 14.578 1 88.94 401 THR B CA 1
ATOM 9546 C C . THR B 1 401 ? -29.531 -17.328 16.078 1 88.94 401 THR B C 1
ATOM 9548 O O . THR B 1 401 ? -29.469 -16.234 16.672 1 88.94 401 THR B O 1
ATOM 9551 N N . ILE B 1 402 ? -29.188 -18.422 16.656 1 88.31 402 ILE B N 1
ATOM 9552 C CA . ILE B 1 402 ? -29.031 -18.5 18.109 1 88.31 402 ILE B CA 1
ATOM 9553 C C . ILE B 1 402 ? -27.594 -18.188 18.5 1 88.31 402 ILE B C 1
ATOM 9555 O O . ILE B 1 402 ? -27.344 -17.562 19.531 1 88.31 402 ILE B O 1
ATOM 9559 N N . CYS B 1 403 ? -26.703 -18.594 17.688 1 90.81 403 CYS B N 1
ATOM 9560 C CA . CYS B 1 403 ? -25.297 -18.453 18.031 1 90.81 403 CYS B CA 1
ATOM 9561 C C . CYS B 1 403 ? -24.906 -16.984 18.203 1 90.81 403 CYS B C 1
ATOM 9563 O O . CYS B 1 403 ? -24.203 -16.625 19.141 1 90.81 403 CYS B O 1
ATOM 9565 N N . PRO B 1 404 ? -25.438 -16.125 17.375 1 89 404 PRO B N 1
ATOM 9566 C CA . PRO B 1 404 ? -25.094 -14.719 17.578 1 89 404 PRO B CA 1
ATOM 9567 C C . PRO B 1 404 ? -25.641 -14.156 18.891 1 89 404 PRO B C 1
ATOM 9569 O O . PRO B 1 404 ? -25.031 -13.266 19.484 1 89 404 PRO B O 1
ATOM 9572 N N . LEU B 1 405 ? -26.719 -14.656 19.359 1 85.12 405 LEU B N 1
ATOM 9573 C CA . LEU B 1 405 ? -27.266 -14.242 20.656 1 85.12 405 LEU B CA 1
ATOM 9574 C C . LEU B 1 405 ? -26.359 -14.695 21.781 1 85.12 405 LEU B C 1
ATOM 9576 O O . LEU B 1 405 ? -26.172 -13.977 22.766 1 85.12 405 LEU B O 1
ATOM 9580 N N . MET B 1 406 ? -25.812 -15.852 21.562 1 88.5 406 MET B N 1
ATOM 9581 C CA . MET B 1 406 ? -24.859 -16.359 22.562 1 88.5 406 MET B CA 1
ATOM 9582 C C . MET B 1 406 ? -23.594 -15.516 22.578 1 88.5 406 MET B C 1
ATOM 9584 O O . MET B 1 406 ? -23.031 -15.25 23.641 1 88.5 406 MET B O 1
ATOM 9588 N N . PHE B 1 407 ? -23.172 -15.062 21.406 1 90.44 407 PHE B N 1
ATOM 9589 C CA . PHE B 1 407 ? -21.984 -14.234 21.328 1 90.44 407 PHE B CA 1
ATOM 9590 C C . PHE B 1 407 ? -22.219 -12.875 21.984 1 90.44 407 PHE B C 1
ATOM 9592 O O . PHE B 1 407 ? -21.297 -12.289 22.562 1 90.44 407 PHE B O 1
ATOM 9599 N N . HIS B 1 408 ? -23.5 -12.484 21.922 1 83.94 408 HIS B N 1
ATOM 9600 C CA . HIS B 1 408 ? -23.828 -11.219 22.562 1 83.94 408 HIS B CA 1
ATOM 9601 C C . HIS B 1 408 ? -23.734 -11.32 24.078 1 83.94 408 HIS B C 1
ATOM 9603 O O . HIS B 1 408 ? -23.328 -10.367 24.75 1 83.94 408 HIS B O 1
ATOM 9609 N N . VAL B 1 409 ? -24 -12.469 24.578 1 85.75 409 VAL B N 1
ATOM 9610 C CA . VAL B 1 409 ? -23.938 -12.688 26.016 1 85.75 409 VAL B CA 1
ATOM 9611 C C . VAL B 1 409 ? -22.484 -12.891 26.438 1 85.75 409 VAL B C 1
ATOM 9613 O O . VAL B 1 409 ? -22.062 -12.422 27.5 1 85.75 409 VAL B O 1
ATOM 9616 N N . LEU B 1 410 ? -21.719 -13.453 25.578 1 89 410 LEU B N 1
ATOM 9617 C CA . LEU B 1 410 ? -20.312 -13.734 25.859 1 89 410 LEU B CA 1
ATOM 9618 C C . LEU B 1 410 ? -19.5 -12.445 25.922 1 89 410 LEU B C 1
ATOM 9620 O O . LEU B 1 410 ? -18.547 -12.336 26.703 1 89 410 LEU B O 1
ATOM 9624 N N . VAL B 1 411 ? -19.953 -11.438 25.125 1 88.44 411 VAL B N 1
ATOM 9625 C CA . VAL B 1 411 ? -19.172 -10.203 25.062 1 88.44 411 VAL B CA 1
ATOM 9626 C C . VAL B 1 411 ? -19.359 -9.414 26.359 1 88.44 411 VAL B C 1
ATOM 9628 O O . VAL B 1 411 ? -18.484 -8.617 26.734 1 88.44 411 VAL B O 1
ATOM 9631 N N . LYS B 1 412 ? -20.453 -9.664 27.062 1 82.5 412 LYS B N 1
ATOM 9632 C CA . LYS B 1 412 ? -20.688 -8.984 28.328 1 82.5 412 LYS B CA 1
ATOM 9633 C C . LYS B 1 412 ? -19.734 -9.484 29.406 1 82.5 412 LYS B C 1
ATOM 9635 O O . LYS B 1 412 ? -19.484 -8.781 30.391 1 82.5 412 LYS B O 1
ATOM 9640 N N . LEU B 1 413 ? -19.141 -10.602 29.141 1 83.81 413 LEU B N 1
ATOM 9641 C CA . LEU B 1 413 ? -18.172 -11.156 30.078 1 83.81 413 LEU B CA 1
ATOM 9642 C C . LEU B 1 413 ? -16.781 -10.594 29.828 1 83.81 413 LEU B C 1
ATOM 9644 O O . LEU B 1 413 ? -15.891 -10.734 30.656 1 83.81 413 LEU B O 1
ATOM 9648 N N . GLU B 1 414 ? -16.672 -9.867 28.75 1 88.25 414 GLU B N 1
ATOM 9649 C CA . GLU B 1 414 ? -15.383 -9.312 28.375 1 88.25 414 GLU B CA 1
ATOM 9650 C C . GLU B 1 414 ? -15.273 -7.848 28.797 1 88.25 414 GLU B C 1
ATOM 9652 O O . GLU B 1 414 ? -16.25 -7.246 29.234 1 88.25 414 GLU B O 1
ATOM 9657 N N . PHE B 1 415 ? -14.039 -7.359 28.781 1 81.31 415 PHE B N 1
ATOM 9658 C CA . PHE B 1 415 ? -13.781 -6.012 29.266 1 81.31 415 PHE B CA 1
ATOM 9659 C C . PHE B 1 415 ? -13.453 -5.066 28.125 1 81.31 415 PHE B C 1
ATOM 9661 O O . PHE B 1 415 ? -12.344 -4.535 28.047 1 81.31 415 PHE B O 1
ATOM 9668 N N . TYR B 1 416 ? -14.398 -5.047 27.203 1 80.56 416 TYR B N 1
ATOM 9669 C CA . TYR B 1 416 ? -14.195 -4.113 26.094 1 80.56 416 TYR B CA 1
ATOM 9670 C C . TYR B 1 416 ? -15.031 -2.857 26.281 1 80.56 416 TYR B C 1
ATOM 9672 O O . TYR B 1 416 ? -16.031 -2.875 27 1 80.56 416 TYR B O 1
ATOM 9680 N N . ASN B 1 417 ? -14.508 -1.85 25.672 1 77.12 417 ASN B N 1
ATOM 9681 C CA . ASN B 1 417 ? -15.375 -0.69 25.484 1 77.12 417 ASN B CA 1
ATOM 9682 C C . ASN B 1 417 ? -16.578 -1.027 24.625 1 77.12 417 ASN B C 1
ATOM 9684 O O . ASN B 1 417 ? -16.531 -1.933 23.781 1 77.12 417 ASN B O 1
ATOM 9688 N N . PRO B 1 418 ? -17.703 -0.5 24.938 1 76 418 PRO B N 1
ATOM 9689 C CA . PRO B 1 418 ? -18.938 -0.842 24.203 1 76 418 PRO B CA 1
ATOM 9690 C C . PRO B 1 418 ? -18.766 -0.779 22.688 1 76 418 PRO B C 1
ATOM 9692 O O . PRO B 1 418 ? -19.344 -1.592 21.969 1 76 418 PRO B O 1
ATOM 9695 N N . ARG B 1 419 ? -17.969 0.101 22.234 1 77.25 419 ARG B N 1
ATOM 9696 C CA . ARG B 1 419 ? -17.734 0.171 20.797 1 77.25 419 ARG B CA 1
ATOM 9697 C C . ARG B 1 419 ? -16.969 -1.047 20.312 1 77.25 419 ARG B C 1
ATOM 9699 O O . ARG B 1 419 ? -17.328 -1.655 19.297 1 77.25 419 ARG B O 1
ATOM 9706 N N . THR B 1 420 ? -15.961 -1.331 20.969 1 81.44 420 THR B N 1
ATOM 9707 C CA . THR B 1 420 ? -15.141 -2.469 20.578 1 81.44 420 THR B CA 1
ATOM 9708 C C . THR B 1 420 ? -15.891 -3.781 20.797 1 81.44 420 THR B C 1
ATOM 9710 O O . THR B 1 420 ? -15.664 -4.758 20.078 1 81.44 420 THR B O 1
ATOM 9713 N N . ALA B 1 421 ? -16.859 -3.715 21.797 1 83.88 421 ALA B N 1
ATOM 9714 C CA . ALA B 1 421 ? -17.672 -4.902 22.031 1 83.88 421 ALA B CA 1
ATOM 9715 C C . ALA B 1 421 ? -18.562 -5.199 20.844 1 83.88 421 ALA B C 1
ATOM 9717 O O . ALA B 1 421 ? -18.75 -6.359 20.469 1 83.88 421 ALA B O 1
ATOM 9718 N N . LEU B 1 422 ? -19.094 -4.148 20.234 1 82.94 422 LEU B N 1
ATOM 9719 C CA . LEU B 1 422 ? -19.938 -4.324 19.047 1 82.94 422 LEU B CA 1
ATOM 9720 C C . LEU B 1 422 ? -19.125 -4.863 17.875 1 82.94 422 LEU B C 1
ATOM 9722 O O . LEU B 1 422 ? -19.562 -5.781 17.188 1 82.94 422 LEU B O 1
ATOM 9726 N N . TYR B 1 423 ? -17.922 -4.344 17.719 1 86.62 423 TYR B N 1
ATOM 9727 C CA . TYR B 1 423 ? -17.094 -4.77 16.609 1 86.62 423 TYR B CA 1
ATOM 9728 C C . TYR B 1 423 ? -16.656 -6.223 16.766 1 86.62 423 TYR B C 1
ATOM 9730 O O . TYR B 1 423 ? -16.609 -6.973 15.797 1 86.62 423 TYR B O 1
ATOM 9738 N N . VAL B 1 424 ? -16.391 -6.594 18 1 89.31 424 VAL B N 1
ATOM 9739 C CA . VAL B 1 424 ? -15.938 -7.957 18.266 1 89.31 424 VAL B CA 1
ATOM 9740 C C . VAL B 1 424 ? -17.094 -8.938 18.031 1 89.31 424 VAL B C 1
ATOM 9742 O O . VAL B 1 424 ? -16.891 -10.023 17.484 1 89.31 424 VAL B O 1
ATOM 9745 N N . THR B 1 425 ? -18.281 -8.516 18.406 1 89.06 425 THR B N 1
ATOM 9746 C CA . THR B 1 425 ? -19.438 -9.375 18.188 1 89.06 425 THR B CA 1
ATOM 9747 C C . THR B 1 425 ? -19.719 -9.531 16.703 1 89.06 425 THR B C 1
ATOM 9749 O O . THR B 1 425 ? -20.047 -10.625 16.234 1 89.06 425 THR B O 1
ATOM 9752 N N . LEU B 1 426 ? -19.562 -8.461 15.977 1 89.69 426 LEU B N 1
ATOM 9753 C CA . LEU B 1 426 ? -19.75 -8.516 14.531 1 89.69 426 LEU B CA 1
ATOM 9754 C C . LEU B 1 426 ? -18.703 -9.406 13.875 1 89.69 426 LEU B C 1
ATOM 9756 O O . LEU B 1 426 ? -19.016 -10.172 12.961 1 89.69 426 LEU B O 1
ATOM 9760 N N . ALA B 1 427 ? -17.531 -9.336 14.336 1 91.06 427 ALA B N 1
ATOM 9761 C CA . ALA B 1 427 ? -16.438 -10.125 13.773 1 91.06 427 ALA B CA 1
ATOM 9762 C C . ALA B 1 427 ? -16.641 -11.617 14.031 1 91.06 427 ALA B C 1
ATOM 9764 O O . ALA B 1 427 ? -16.422 -12.445 13.141 1 91.06 427 ALA B O 1
ATOM 9765 N N . ARG B 1 428 ? -17.094 -11.93 15.281 1 92.62 428 ARG B N 1
ATOM 9766 C CA . ARG B 1 428 ? -17.344 -13.32 15.625 1 92.62 428 ARG B CA 1
ATOM 9767 C C . ARG B 1 428 ? -18.484 -13.898 14.789 1 92.62 428 ARG B C 1
ATOM 9769 O O . ARG B 1 428 ? -18.391 -15.031 14.312 1 92.62 428 ARG B O 1
ATOM 9776 N N . THR B 1 429 ? -19.406 -13.156 14.562 1 91.75 429 THR B N 1
ATOM 9777 C CA . THR B 1 429 ? -20.547 -13.633 13.789 1 91.75 429 THR B CA 1
ATOM 9778 C C . THR B 1 429 ? -20.203 -13.742 12.312 1 91.75 429 THR B C 1
ATOM 9780 O O . THR B 1 429 ? -20.672 -14.648 11.625 1 91.75 429 THR B O 1
ATOM 9783 N N . TRP B 1 430 ? -19.453 -12.828 11.844 1 92.25 430 TRP B N 1
ATOM 9784 C CA . TRP B 1 430 ? -19 -12.898 10.461 1 92.25 430 TRP B CA 1
ATOM 9785 C C . TRP B 1 430 ? -18.172 -14.156 10.227 1 92.25 430 TRP B C 1
ATOM 9787 O O . TRP B 1 430 ? -18.312 -14.82 9.195 1 92.25 430 TRP B O 1
ATOM 9797 N N . LEU B 1 431 ? -17.328 -14.523 11.188 1 92.56 431 LEU B N 1
ATOM 9798 C CA . LEU B 1 431 ? -16.516 -15.734 11.094 1 92.56 431 LEU B CA 1
ATOM 9799 C C . LEU B 1 431 ? -17.406 -16.984 11.094 1 92.56 431 LEU B C 1
ATOM 9801 O O . LEU B 1 431 ? -17.109 -17.953 10.398 1 92.56 431 LEU B O 1
ATOM 9805 N N . LEU B 1 432 ? -18.422 -16.906 11.875 1 94.12 432 LEU B N 1
ATOM 9806 C CA . LEU B 1 432 ? -19.375 -18.016 11.93 1 94.12 432 LEU B CA 1
ATOM 9807 C C . LEU B 1 432 ? -20.062 -18.188 10.586 1 94.12 432 LEU B C 1
ATOM 9809 O O . LEU B 1 432 ? -20.094 -19.297 10.039 1 94.12 432 LEU B O 1
ATOM 9813 N N . ASP B 1 433 ? -20.547 -17.125 10.008 1 94.06 433 ASP B N 1
ATOM 9814 C CA . ASP B 1 433 ? -21.297 -17.188 8.758 1 94.06 433 ASP B CA 1
ATOM 9815 C C . ASP B 1 433 ? -20.406 -17.641 7.609 1 94.06 433 ASP B C 1
ATOM 9817 O O . ASP B 1 433 ? -20.766 -18.578 6.879 1 94.06 433 ASP B O 1
ATOM 9821 N N . ILE B 1 434 ? -19.297 -17.031 7.477 1 92.62 434 ILE B N 1
ATOM 9822 C CA . ILE B 1 434 ? -18.422 -17.344 6.363 1 92.62 434 ILE B CA 1
ATOM 9823 C C . ILE B 1 434 ? -17.812 -18.734 6.578 1 92.62 434 ILE B C 1
ATOM 9825 O O . ILE B 1 434 ? -17.609 -19.484 5.621 1 92.62 434 ILE B O 1
ATOM 9829 N N . GLY B 1 435 ? -17.547 -19.109 7.891 1 91.88 435 GLY B N 1
ATOM 9830 C CA . GLY B 1 435 ? -17.031 -20.438 8.188 1 91.88 435 GLY B CA 1
ATOM 9831 C C . GLY B 1 435 ? -18 -21.562 7.832 1 91.88 435 GLY B C 1
ATOM 9832 O O . GLY B 1 435 ? -17.609 -22.547 7.211 1 91.88 435 GLY B O 1
ATOM 9833 N N . ILE B 1 436 ? -19.188 -21.312 8.102 1 94.44 436 ILE B N 1
ATOM 9834 C CA . ILE B 1 436 ? -20.203 -22.344 7.848 1 94.44 436 ILE B CA 1
ATOM 9835 C C . ILE B 1 436 ? -20.469 -22.438 6.344 1 94.44 436 ILE B C 1
ATOM 9837 O O . ILE B 1 436 ? -20.609 -23.547 5.805 1 94.44 436 ILE B O 1
ATOM 9841 N N . LEU B 1 437 ? -20.547 -21.344 5.641 1 94.06 437 LEU B N 1
ATOM 9842 C CA . LEU B 1 437 ? -20.781 -21.344 4.203 1 94.06 437 LEU B CA 1
ATOM 9843 C C . LEU B 1 437 ? -19.625 -22 3.463 1 94.06 437 LEU B C 1
ATOM 9845 O O . LEU B 1 437 ? -19.828 -22.719 2.488 1 94.06 437 LEU B O 1
ATOM 9849 N N . MET B 1 438 ? -18.453 -21.797 3.959 1 92.19 438 MET B N 1
ATOM 9850 C CA . MET B 1 438 ? -17.281 -22.406 3.336 1 92.19 438 MET B CA 1
ATOM 9851 C C . MET B 1 438 ? -17.266 -23.906 3.572 1 92.19 438 MET B C 1
ATOM 9853 O O . MET B 1 438 ? -16.891 -24.672 2.68 1 92.19 438 MET B O 1
ATOM 9857 N N . VAL B 1 439 ? -17.656 -24.344 4.742 1 93.56 439 VAL B N 1
ATOM 9858 C CA . VAL B 1 439 ? -17.703 -25.766 5.047 1 93.56 439 VAL B CA 1
ATOM 9859 C C . VAL B 1 439 ? -18.766 -26.438 4.184 1 93.56 439 VAL B C 1
ATOM 9861 O O . VAL B 1 439 ? -18.578 -27.562 3.713 1 93.56 439 VAL B O 1
ATOM 9864 N N . LEU B 1 440 ? -19.875 -25.734 3.961 1 94.06 440 LEU B N 1
ATOM 9865 C CA . LEU B 1 440 ? -20.922 -26.281 3.092 1 94.06 440 LEU B CA 1
ATOM 9866 C C . LEU B 1 440 ? -20.422 -26.422 1.663 1 94.06 440 LEU B C 1
ATOM 9868 O O . LEU B 1 440 ? -20.688 -27.438 1.006 1 94.06 440 LEU B O 1
ATOM 9872 N N . LEU B 1 441 ? -19.703 -25.5 1.204 1 92.25 441 LEU B N 1
ATOM 9873 C CA . LEU B 1 441 ? -19.141 -25.547 -0.146 1 92.25 441 LEU B CA 1
ATOM 9874 C C . LEU B 1 441 ? -18.156 -26.688 -0.29 1 92.25 441 LEU B C 1
ATOM 9876 O O . LEU B 1 441 ? -18.188 -27.422 -1.279 1 92.25 441 LEU B O 1
ATOM 9880 N N . ILE B 1 442 ? -17.312 -26.891 0.739 1 90 442 ILE B N 1
ATOM 9881 C CA . ILE B 1 442 ? -16.312 -27.953 0.702 1 90 442 ILE B CA 1
ATOM 9882 C C . ILE B 1 442 ? -16.984 -29.312 0.787 1 90 442 ILE B C 1
ATOM 9884 O O . ILE B 1 442 ? -16.625 -30.25 0.067 1 90 442 ILE B O 1
ATOM 9888 N N . TYR B 1 443 ? -17.984 -29.422 1.546 1 91.88 443 TYR B N 1
ATOM 9889 C CA . TYR B 1 443 ? -18.672 -30.703 1.726 1 91.88 443 TYR B CA 1
ATOM 9890 C C . TYR B 1 443 ? -19.344 -31.156 0.428 1 91.88 443 TYR B C 1
ATOM 9892 O O . TYR B 1 443 ? -19.141 -32.281 -0.021 1 91.88 443 TYR B O 1
ATOM 9900 N N . TRP B 1 444 ? -20.125 -30.297 -0.188 1 89.69 444 TRP B N 1
ATOM 9901 C CA . TRP B 1 444 ? -20.859 -30.672 -1.389 1 89.69 444 TRP B CA 1
ATOM 9902 C C . TRP B 1 444 ? -19.922 -30.906 -2.561 1 89.69 444 TRP B C 1
ATOM 9904 O O . TRP B 1 444 ? -20.172 -31.75 -3.424 1 89.69 444 TRP B O 1
ATOM 9914 N N . SER B 1 445 ? -18.828 -30.219 -2.635 1 87.5 445 SER B N 1
ATOM 9915 C CA . SER B 1 445 ? -17.859 -30.422 -3.705 1 87.5 445 SER B CA 1
ATOM 9916 C C . SER B 1 445 ? -17.188 -31.781 -3.602 1 87.5 445 SER B C 1
ATOM 9918 O O . SER B 1 445 ? -16.844 -32.375 -4.617 1 87.5 445 SER B O 1
ATOM 9920 N N . GLN B 1 446 ? -17.078 -32.281 -2.377 1 86.88 446 GLN B N 1
ATOM 9921 C CA . GLN B 1 446 ? -16.438 -33.562 -2.184 1 86.88 446 GLN B CA 1
ATOM 9922 C C . GLN B 1 446 ? -17.453 -34.688 -2.246 1 86.88 446 GLN B C 1
ATOM 9924 O O . GLN B 1 446 ? -17.203 -35.75 -2.855 1 86.88 446 GLN B O 1
ATOM 9929 N N . ALA B 1 447 ? -18.625 -34.5 -1.707 1 85.12 447 ALA B N 1
ATOM 9930 C CA . ALA B 1 447 ? -19.641 -35.562 -1.635 1 85.12 447 ALA B CA 1
ATOM 9931 C C . ALA B 1 447 ? -20.281 -35.781 -3.004 1 85.12 447 ALA B C 1
ATOM 9933 O O . ALA B 1 447 ? -20.531 -36.938 -3.381 1 85.12 447 ALA B O 1
ATOM 9934 N N . HIS B 1 448 ? -20.578 -34.781 -3.779 1 82.94 448 HIS B N 1
ATOM 9935 C CA . HIS B 1 448 ? -21.219 -34.906 -5.078 1 82.94 448 HIS B CA 1
ATOM 9936 C C . HIS B 1 448 ? -20.25 -34.594 -6.211 1 82.94 448 HIS B C 1
ATOM 9938 O O . HIS B 1 448 ? -20.609 -33.875 -7.168 1 82.94 448 HIS B O 1
ATOM 9944 N N . ALA B 1 449 ? -19 -35.062 -6.07 1 77.81 449 ALA B N 1
ATOM 9945 C CA . ALA B 1 449 ? -17.969 -34.812 -7.074 1 77.81 449 ALA B CA 1
ATOM 9946 C C . ALA B 1 449 ? -18.375 -35.375 -8.43 1 77.81 449 ALA B C 1
ATOM 9948 O O . ALA B 1 449 ? -18.125 -34.781 -9.469 1 77.81 449 ALA B O 1
ATOM 9949 N N . ASP B 1 450 ? -19.125 -36.562 -8.406 1 78.56 450 ASP B N 1
ATOM 9950 C CA . ASP B 1 450 ? -19.516 -37.219 -9.648 1 78.56 450 ASP B CA 1
ATOM 9951 C C . ASP B 1 450 ? -20.906 -36.781 -10.109 1 78.56 450 ASP B C 1
ATOM 9953 O O . ASP B 1 450 ? -21.328 -37.094 -11.219 1 78.56 450 ASP B O 1
ATOM 9957 N N . GLN B 1 451 ? -21.578 -36.062 -9.172 1 84.94 451 GLN B N 1
ATOM 9958 C CA . GLN B 1 451 ? -22.875 -35.469 -9.516 1 84.94 451 GLN B CA 1
ATOM 9959 C C . GLN B 1 451 ? -22.781 -33.938 -9.656 1 84.94 451 GLN B C 1
ATOM 9961 O O . GLN B 1 451 ? -21.672 -33.406 -9.68 1 84.94 451 GLN B O 1
ATOM 9966 N N . CYS B 1 452 ? -23.875 -33.281 -9.914 1 87.81 452 CYS B N 1
ATOM 9967 C CA . CYS B 1 452 ? -23.875 -31.828 -10.047 1 87.81 452 CYS B CA 1
ATOM 9968 C C . CYS B 1 452 ? -23.797 -31.156 -8.688 1 87.81 452 CYS B C 1
ATOM 9970 O O . CYS B 1 452 ? -24.828 -30.797 -8.109 1 87.81 452 CYS B O 1
ATOM 9972 N N . TRP B 1 453 ? -22.594 -31 -8.062 1 89.5 453 TRP B N 1
ATOM 9973 C CA . TRP B 1 453 ? -22.391 -30.406 -6.742 1 89.5 453 TRP B CA 1
ATOM 9974 C C . TRP B 1 453 ? -22.812 -28.938 -6.727 1 89.5 453 TRP B C 1
ATOM 9976 O O . TRP B 1 453 ? -23.188 -28.406 -5.68 1 89.5 453 TRP B O 1
ATOM 9986 N N . GLU B 1 454 ? -22.781 -28.281 -7.906 1 91.06 454 GLU B N 1
ATOM 9987 C CA . GLU B 1 454 ? -23.156 -26.875 -7.996 1 91.06 454 GLU B CA 1
ATOM 9988 C C . GLU B 1 454 ? -24.641 -26.672 -7.715 1 91.06 454 GLU B C 1
ATOM 9990 O O . GLU B 1 454 ? -25.031 -25.734 -7.016 1 91.06 454 GLU B O 1
ATOM 9995 N N . THR B 1 455 ? -25.406 -27.578 -8.273 1 92.06 455 THR B N 1
ATOM 9996 C CA . THR B 1 455 ? -26.844 -27.5 -8.039 1 92.06 455 THR B CA 1
ATOM 9997 C C . THR B 1 455 ? -27.172 -27.859 -6.594 1 92.06 455 THR B C 1
ATOM 9999 O O . THR B 1 455 ? -28.078 -27.266 -5.996 1 92.06 455 THR B O 1
ATOM 10002 N N . SER B 1 456 ? -26.422 -28.812 -6 1 91.5 456 SER B N 1
ATOM 10003 C CA . SER B 1 456 ? -26.656 -29.172 -4.605 1 91.5 456 SER B CA 1
ATOM 10004 C C . SER B 1 456 ? -26.344 -28.016 -3.674 1 91.5 456 SER B C 1
ATOM 10006 O O . SER B 1 456 ? -27.078 -27.766 -2.709 1 91.5 456 SER B O 1
ATOM 10008 N N . PHE B 1 457 ? -25.297 -27.328 -3.91 1 92.69 457 PHE B N 1
ATOM 10009 C CA . PHE B 1 457 ? -24.969 -26.172 -3.1 1 92.69 457 PHE B CA 1
ATOM 10010 C C . PHE B 1 457 ? -25.984 -25.047 -3.318 1 92.69 457 PHE B C 1
ATOM 10012 O O . PHE B 1 457 ? -26.344 -24.344 -2.377 1 92.69 457 PHE B O 1
ATOM 10019 N N . GLY B 1 458 ? -26.406 -24.812 -4.57 1 93.19 458 GLY B N 1
ATOM 10020 C CA . GLY B 1 458 ? -27.438 -23.828 -4.855 1 93.19 458 GLY B CA 1
ATOM 10021 C C . GLY B 1 458 ? -28.75 -24.094 -4.145 1 93.19 458 GLY B C 1
ATOM 10022 O O . GLY B 1 458 ? -29.406 -23.156 -3.666 1 93.19 458 GLY B O 1
ATOM 10023 N N . GLN B 1 459 ? -29.062 -25.344 -4.047 1 93.19 459 GLN B N 1
ATOM 10024 C CA . GLN B 1 459 ? -30.281 -25.734 -3.348 1 93.19 459 GLN B CA 1
ATOM 10025 C C . GLN B 1 459 ? -30.172 -25.438 -1.855 1 93.19 459 GLN B C 1
ATOM 10027 O O . GLN B 1 459 ? -31.141 -24.969 -1.239 1 93.19 459 GLN B O 1
ATOM 10032 N N . GLU B 1 460 ? -29.031 -25.703 -1.324 1 92.88 460 GLU B N 1
ATOM 10033 C CA . GLU B 1 460 ? -28.812 -25.391 0.089 1 92.88 460 GLU B CA 1
ATOM 10034 C C . GLU B 1 460 ? -28.875 -23.891 0.346 1 92.88 460 GLU B C 1
ATOM 10036 O O . GLU B 1 460 ? -29.453 -23.453 1.339 1 92.88 460 GLU B O 1
ATOM 10041 N N . ALA B 1 461 ? -28.25 -23.141 -0.514 1 93.94 461 ALA B N 1
ATOM 10042 C CA . ALA B 1 461 ? -28.266 -21.688 -0.365 1 93.94 461 ALA B CA 1
ATOM 10043 C C . ALA B 1 461 ? -29.688 -21.141 -0.469 1 93.94 461 ALA B C 1
ATOM 10045 O O . ALA B 1 461 ? -30.062 -20.219 0.275 1 93.94 461 ALA B O 1
ATOM 10046 N N . TYR B 1 462 ? -30.453 -21.719 -1.379 1 94.38 462 TYR B N 1
ATOM 10047 C CA . TYR B 1 462 ? -31.844 -21.312 -1.538 1 94.38 462 TYR B CA 1
ATOM 10048 C C . TYR B 1 462 ? -32.656 -21.625 -0.282 1 94.38 462 TYR B C 1
ATOM 10050 O O . TYR B 1 462 ? -33.406 -20.781 0.197 1 94.38 462 TYR B O 1
ATOM 10058 N N . ARG B 1 463 ? -32.469 -22.781 0.28 1 94.62 463 ARG B N 1
ATOM 10059 C CA . ARG B 1 463 ? -33.188 -23.156 1.492 1 94.62 463 ARG B CA 1
ATOM 10060 C C . ARG B 1 463 ? -32.781 -22.266 2.664 1 94.62 463 ARG B C 1
ATOM 10062 O O . ARG B 1 463 ? -33.625 -21.906 3.482 1 94.62 463 ARG B O 1
ATOM 10069 N N . LEU B 1 464 ? -31.5 -21.906 2.734 1 93.75 464 LEU B N 1
ATOM 10070 C CA . LEU B 1 464 ? -31.031 -21.062 3.824 1 93.75 464 LEU B CA 1
ATOM 10071 C C . LEU B 1 464 ? -31.656 -19.672 3.742 1 93.75 464 LEU B C 1
ATOM 10073 O O . LEU B 1 464 ? -32.062 -19.109 4.762 1 93.75 464 LEU B O 1
ATOM 10077 N N . VAL B 1 465 ? -31.797 -19.109 2.539 1 94.38 465 VAL B N 1
ATOM 10078 C CA . VAL B 1 465 ? -32.344 -17.766 2.375 1 94.38 465 VAL B CA 1
ATOM 10079 C C . VAL B 1 465 ? -33.844 -17.797 2.654 1 94.38 465 VAL B C 1
ATOM 10081 O O . VAL B 1 465 ? -34.375 -16.891 3.305 1 94.38 465 VAL B O 1
ATOM 10084 N N . LEU B 1 466 ? -34.531 -18.844 2.221 1 94 466 LEU B N 1
ATOM 10085 C CA . LEU B 1 466 ? -35.969 -18.953 2.422 1 94 466 LEU B CA 1
ATOM 10086 C C . LEU B 1 466 ? -36.281 -19.094 3.902 1 94 466 LEU B C 1
ATOM 10088 O O . LEU B 1 466 ? -37.188 -18.406 4.418 1 94 466 LEU B O 1
ATOM 10092 N N . LEU B 1 467 ? -35.594 -19.984 4.547 1 94 467 LEU B N 1
ATOM 10093 C CA . LEU B 1 467 ? -35.844 -20.203 5.969 1 94 467 LEU B CA 1
ATOM 10094 C C . LEU B 1 467 ? -35.438 -18.969 6.785 1 94 467 LEU B C 1
ATOM 10096 O O . LEU B 1 467 ? -36.125 -18.625 7.746 1 94 467 LEU B O 1
ATOM 10100 N N . ASP B 1 468 ? -34.406 -18.359 6.398 1 92.75 468 ASP B N 1
ATOM 10101 C CA . ASP B 1 468 ? -34 -17.141 7.094 1 92.75 468 ASP B CA 1
ATOM 10102 C C . ASP B 1 468 ? -35 -16.016 6.875 1 92.75 468 ASP B C 1
ATOM 10104 O O . ASP B 1 468 ? -35.219 -15.18 7.758 1 92.75 468 ASP B O 1
ATOM 10108 N N . SER B 1 469 ? -35.625 -15.984 5.711 1 93.75 469 SER B N 1
ATOM 10109 C CA . SER B 1 469 ? -36.625 -14.961 5.434 1 93.75 469 SER B CA 1
ATOM 10110 C C . SER B 1 469 ? -37.844 -15.125 6.34 1 93.75 469 SER B C 1
ATOM 10112 O O . SER B 1 469 ? -38.406 -14.141 6.844 1 93.75 469 SER B O 1
ATOM 10114 N N . VAL B 1 470 ? -38.156 -16.312 6.609 1 92.44 470 VAL B N 1
ATOM 10115 C CA . VAL B 1 470 ? -39.281 -16.562 7.488 1 92.44 470 VAL B CA 1
ATOM 10116 C C . VAL B 1 470 ? -38.938 -16.156 8.914 1 92.44 470 VAL B C 1
ATOM 10118 O O . VAL B 1 470 ? -39.719 -15.508 9.602 1 92.44 470 VAL B O 1
ATOM 10121 N N . ILE B 1 471 ? -37.781 -16.406 9.281 1 90.12 471 ILE B N 1
ATOM 10122 C CA . ILE B 1 471 ? -37.375 -16.094 10.641 1 90.12 471 ILE B CA 1
ATOM 10123 C C . ILE B 1 471 ? -37.188 -14.586 10.789 1 90.12 471 ILE B C 1
ATOM 10125 O O . ILE B 1 471 ? -37.688 -13.992 11.766 1 90.12 471 ILE B O 1
ATOM 10129 N N . SER B 1 472 ? -36.625 -13.961 9.859 1 90.12 472 SER B N 1
ATOM 10130 C CA . SER B 1 472 ? -36.312 -12.547 9.977 1 90.12 472 SER B CA 1
ATOM 10131 C C . SER B 1 472 ? -37.531 -11.672 9.758 1 90.12 472 SER B C 1
ATOM 10133 O O . SER B 1 472 ? -37.656 -10.594 10.344 1 90.12 472 SER B O 1
ATOM 10135 N N . LEU B 1 473 ? -38.531 -12.117 8.938 1 92.38 473 LEU B N 1
ATOM 10136 C CA . LEU B 1 473 ? -39.656 -11.289 8.594 1 92.38 473 LEU B CA 1
ATOM 10137 C C . LEU B 1 473 ? -40.844 -11.586 9.516 1 92.38 473 LEU B C 1
ATOM 10139 O O . LEU B 1 473 ? -41.656 -10.703 9.773 1 92.38 473 LEU B O 1
ATOM 10143 N N . LEU B 1 474 ? -40.844 -12.859 10.039 1 91.44 474 LEU B N 1
ATOM 10144 C CA . LEU B 1 474 ? -42.062 -13.211 10.789 1 91.44 474 LEU B CA 1
ATOM 10145 C C . LEU B 1 474 ? -41.719 -13.516 12.242 1 91.44 474 LEU B C 1
ATOM 10147 O O . LEU B 1 474 ? -42.219 -12.844 13.148 1 91.44 474 LEU B O 1
ATOM 10151 N N . VAL B 1 475 ? -40.812 -14.352 12.461 1 88.62 475 VAL B N 1
ATOM 10152 C CA . VAL B 1 475 ? -40.562 -14.867 13.805 1 88.62 475 VAL B CA 1
ATOM 10153 C C . VAL B 1 475 ? -39.938 -13.781 14.68 1 88.62 475 VAL B C 1
ATOM 10155 O O . VAL B 1 475 ? -40.406 -13.516 15.789 1 88.62 475 VAL B O 1
ATOM 10158 N N . LEU B 1 476 ? -38.938 -13.125 14.219 1 85.75 476 LEU B N 1
ATOM 10159 C CA . LEU B 1 476 ? -38.188 -12.164 15.031 1 85.75 476 LEU B CA 1
ATOM 10160 C C . LEU B 1 476 ? -39.031 -10.922 15.297 1 85.75 476 LEU B C 1
ATOM 10162 O O . LEU B 1 476 ? -39.125 -10.469 16.438 1 85.75 476 LEU B O 1
ATOM 10166 N N . PRO B 1 477 ? -39.719 -10.359 14.289 1 87.44 477 PRO B N 1
ATOM 10167 C CA . PRO B 1 477 ? -40.562 -9.203 14.586 1 87.44 477 PRO B CA 1
ATOM 10168 C C . PRO B 1 477 ? -41.75 -9.547 15.5 1 87.44 477 PRO B C 1
ATOM 10170 O O . PRO B 1 477 ? -42.156 -8.719 16.312 1 87.44 477 PRO B O 1
ATOM 10173 N N . LEU B 1 478 ? -42.188 -10.797 15.391 1 87.25 478 LEU B N 1
ATOM 10174 C CA . LEU B 1 478 ? -43.281 -11.219 16.281 1 87.25 478 LEU B CA 1
ATOM 10175 C C . LEU B 1 478 ? -42.812 -11.297 17.719 1 87.25 478 LEU B C 1
ATOM 10177 O O . LEU B 1 478 ? -43.531 -10.914 18.641 1 87.25 478 LEU B O 1
ATOM 10181 N N . PHE B 1 479 ? -41.656 -11.781 17.828 1 83.94 479 PHE B N 1
ATOM 10182 C CA . PHE B 1 479 ? -41.062 -11.844 19.156 1 83.94 479 PHE B CA 1
ATOM 10183 C C . PHE B 1 479 ? -40.844 -10.445 19.719 1 83.94 479 PHE B C 1
ATOM 10185 O O . PHE B 1 479 ? -41.125 -10.188 20.891 1 83.94 479 PHE B O 1
ATOM 10192 N N . GLU B 1 480 ? -40.344 -9.523 18.953 1 82.94 480 GLU B N 1
ATOM 10193 C CA . GLU B 1 480 ? -40.094 -8.156 19.406 1 82.94 480 GLU B CA 1
ATOM 10194 C C . GLU B 1 480 ? -41.406 -7.43 19.703 1 82.94 480 GLU B C 1
ATOM 10196 O O . GLU B 1 480 ? -41.5 -6.66 20.672 1 82.94 480 GLU B O 1
ATOM 10201 N N . PHE B 1 481 ? -42.438 -7.746 18.953 1 82.5 481 PHE B N 1
ATOM 10202 C CA . PHE B 1 481 ? -43.719 -7.133 19.172 1 82.5 481 PHE B CA 1
ATOM 10203 C C . PHE B 1 481 ? -44.375 -7.652 20.453 1 82.5 481 PHE B C 1
ATOM 10205 O O . PHE B 1 481 ? -44.969 -6.883 21.219 1 82.5 481 PHE B O 1
ATOM 10212 N N . THR B 1 482 ? -44.188 -8.93 20.625 1 83.25 482 THR B N 1
ATOM 10213 C CA . THR B 1 482 ? -44.75 -9.523 21.828 1 83.25 482 THR B CA 1
ATOM 10214 C C . THR B 1 482 ? -44.031 -9 23.062 1 83.25 482 THR B C 1
ATOM 10216 O O . THR B 1 482 ? -44.688 -8.719 24.078 1 83.25 482 THR B O 1
ATOM 10219 N N . ARG B 1 483 ? -42.812 -8.852 22.938 1 83.25 483 ARG B N 1
ATOM 10220 C CA . ARG B 1 483 ? -42.062 -8.305 24.047 1 83.25 483 ARG B CA 1
ATOM 10221 C C . ARG B 1 483 ? -42.438 -6.848 24.312 1 83.25 483 ARG B C 1
ATOM 10223 O O . ARG B 1 483 ? -42.5 -6.422 25.469 1 83.25 483 ARG B O 1
ATOM 10230 N N . GLY B 1 484 ? -42.594 -6.102 23.25 1 80.38 484 GLY B N 1
ATOM 10231 C CA . GLY B 1 484 ? -43.062 -4.727 23.391 1 80.38 484 GLY B CA 1
ATOM 10232 C C . GLY B 1 484 ? -44.406 -4.609 24.047 1 80.38 484 GLY B C 1
ATOM 10233 O O . GLY B 1 484 ? -44.625 -3.734 24.875 1 80.38 484 GLY B O 1
ATOM 10234 N N . LEU B 1 485 ? -45.25 -5.617 23.734 1 78.88 485 LEU B N 1
ATOM 10235 C CA . LEU B 1 485 ? -46.594 -5.617 24.297 1 78.88 485 LEU B CA 1
ATOM 10236 C C . LEU B 1 485 ? -46.562 -6 25.781 1 78.88 485 LEU B C 1
ATOM 10238 O O . LEU B 1 485 ? -47.312 -5.441 26.578 1 78.88 485 LEU B O 1
ATOM 10242 N N . ILE B 1 486 ? -45.719 -6.965 26.031 1 81.06 486 ILE B N 1
ATOM 10243 C CA . ILE B 1 486 ? -45.594 -7.406 27.422 1 81.06 486 ILE B CA 1
ATOM 10244 C C . ILE B 1 486 ? -45.062 -6.262 28.281 1 81.06 486 ILE B C 1
ATOM 10246 O O . ILE B 1 486 ? -45.531 -6.074 29.406 1 81.06 486 ILE B O 1
ATOM 10250 N N . TYR B 1 487 ? -44.156 -5.551 27.734 1 79.62 487 TYR B N 1
ATOM 10251 C CA . TYR B 1 487 ? -43.625 -4.414 28.469 1 79.62 487 TYR B CA 1
ATOM 10252 C C . TYR B 1 487 ? -44.688 -3.348 28.688 1 79.62 487 TYR B C 1
ATOM 10254 O O . TYR B 1 487 ? -44.75 -2.73 29.766 1 79.62 487 TYR B O 1
ATOM 10262 N N . LYS B 1 488 ? -45.469 -3.15 27.641 1 75.62 488 LYS B N 1
ATOM 10263 C CA . LYS B 1 488 ? -46.531 -2.15 27.766 1 75.62 488 LYS B CA 1
ATOM 10264 C C . LYS B 1 488 ? -47.562 -2.576 28.812 1 75.62 488 LYS B C 1
ATOM 10266 O O . LYS B 1 488 ? -48.094 -1.735 29.516 1 75.62 488 LYS B O 1
ATOM 10271 N N . TRP B 1 489 ? -47.688 -3.941 28.906 1 74.56 489 TRP B N 1
ATOM 10272 C CA . TRP B 1 489 ? -48.688 -4.461 29.828 1 74.56 489 TRP B CA 1
ATOM 10273 C C . TRP B 1 489 ? -48.125 -4.516 31.25 1 74.56 489 TRP B C 1
ATOM 10275 O O . TRP B 1 489 ? -48.844 -4.168 32.219 1 74.56 489 TRP B O 1
ATOM 10285 N N . SER B 1 490 ? -47 -5.086 31.438 1 70.38 490 SER B N 1
ATOM 10286 C CA . SER B 1 490 ? -46.531 -5.34 32.781 1 70.38 490 SER B CA 1
ATOM 10287 C C . SER B 1 490 ? -45.594 -4.23 33.281 1 70.38 490 SER B C 1
ATOM 10289 O O . SER B 1 490 ? -45.344 -4.121 34.469 1 70.38 490 SER B O 1
ATOM 10291 N N . ASN B 1 491 ? -45.531 -3.057 32.688 1 65.5 491 ASN B N 1
ATOM 10292 C CA . ASN B 1 491 ? -44.656 -1.92 33 1 65.5 491 ASN B CA 1
ATOM 10293 C C . ASN B 1 491 ? -43.375 -2.365 33.688 1 65.5 491 ASN B C 1
ATOM 10295 O O . ASN B 1 491 ? -42.688 -1.549 34.312 1 65.5 491 ASN B O 1
ATOM 10299 N N . LYS B 1 492 ? -43.188 -3.656 34.062 1 60.38 492 LYS B N 1
ATOM 10300 C CA . LYS B 1 492 ? -42.031 -4.152 34.781 1 60.38 492 LYS B CA 1
ATOM 10301 C C . LYS B 1 492 ? -40.938 -4.633 33.812 1 60.38 492 LYS B C 1
ATOM 10303 O O . LYS B 1 492 ? -41.25 -5.359 32.844 1 60.38 492 LYS B O 1
ATOM 10308 N N . GLY B 1 493 ? -39.781 -3.879 33.438 1 60.5 493 GLY B N 1
ATOM 10309 C CA . GLY B 1 493 ? -38.594 -4.32 32.688 1 60.5 493 GLY B CA 1
ATOM 10310 C C . GLY B 1 493 ? -38 -3.24 31.797 1 60.5 493 GLY B C 1
ATOM 10311 O O . GLY B 1 493 ? -38.5 -2.105 31.797 1 60.5 493 GLY B O 1
ATOM 10312 N N . SER B 1 494 ? -36.938 -3.467 31.359 1 62.06 494 SER B N 1
ATOM 10313 C CA . SER B 1 494 ? -36.219 -2.529 30.5 1 62.06 494 SER B CA 1
ATOM 10314 C C . SER B 1 494 ? -36.812 -2.516 29.094 1 62.06 494 SER B C 1
ATOM 10316 O O . SER B 1 494 ? -37.125 -3.568 28.531 1 62.06 494 SER B O 1
ATOM 10318 N N . PRO B 1 495 ? -37.469 -1.347 28.688 1 65.94 495 PRO B N 1
ATOM 10319 C CA . PRO B 1 495 ? -38 -1.216 27.328 1 65.94 495 PRO B CA 1
ATOM 10320 C C . PRO B 1 495 ? -37.062 -1.787 26.266 1 65.94 495 PRO B C 1
ATOM 10322 O O . PRO B 1 495 ? -35.844 -1.722 26.422 1 65.94 495 PRO B O 1
ATOM 10325 N N . PRO B 1 496 ? -37.75 -2.635 25.391 1 75.88 496 PRO B N 1
ATOM 10326 C CA . PRO B 1 496 ? -36.906 -3.221 24.328 1 75.88 496 PRO B CA 1
ATOM 10327 C C . PRO B 1 496 ? -36.25 -2.166 23.453 1 75.88 496 PRO B C 1
ATOM 10329 O O . PRO B 1 496 ? -36.844 -1.152 23.109 1 75.88 496 PRO B O 1
ATOM 10332 N N . GLU B 1 497 ? -34.906 -2.225 23.375 1 74.69 497 GLU B N 1
ATOM 10333 C CA . GLU B 1 497 ? -34.125 -1.351 22.5 1 74.69 497 GLU B CA 1
ATOM 10334 C C . GLU B 1 497 ? -33.875 -2.016 21.156 1 74.69 497 GLU B C 1
ATOM 10336 O O . GLU B 1 497 ? -33.875 -3.244 21.047 1 74.69 497 GLU B O 1
ATOM 10341 N N . PHE B 1 498 ? -33.969 -1.153 20.156 1 76.62 498 PHE B N 1
ATOM 10342 C CA . PHE B 1 498 ? -33.594 -1.667 18.859 1 76.62 498 PHE B CA 1
ATOM 10343 C C . PHE B 1 498 ? -32.156 -2.197 18.875 1 76.62 498 PHE B C 1
ATOM 10345 O O . PHE B 1 498 ? -31.219 -1.438 19.078 1 76.62 498 PHE B O 1
ATOM 10352 N N . ASN B 1 499 ? -32.062 -3.516 18.844 1 76.62 499 ASN B N 1
ATOM 10353 C CA . ASN B 1 499 ? -30.75 -4.141 18.859 1 76.62 499 ASN B CA 1
ATOM 10354 C C . ASN B 1 499 ? -30.031 -3.961 17.516 1 76.62 499 ASN B C 1
ATOM 10356 O O . ASN B 1 499 ? -30.281 -4.703 16.562 1 76.62 499 ASN B O 1
ATOM 10360 N N . LEU B 1 500 ? -29.234 -3.037 17.422 1 77.88 500 LEU B N 1
ATOM 10361 C CA . LEU B 1 500 ? -28.5 -2.705 16.203 1 77.88 500 LEU B CA 1
ATOM 10362 C C . LEU B 1 500 ? -27.578 -3.846 15.805 1 77.88 500 LEU B C 1
ATOM 10364 O O . LEU B 1 500 ? -27.469 -4.172 14.617 1 77.88 500 LEU B O 1
ATOM 10368 N N . ALA B 1 501 ? -26.953 -4.418 16.781 1 76.62 501 ALA B N 1
ATOM 10369 C CA . ALA B 1 501 ? -25.953 -5.449 16.5 1 76.62 501 ALA B CA 1
ATOM 10370 C C . ALA B 1 501 ? -26.594 -6.66 15.836 1 76.62 501 ALA B C 1
ATOM 10372 O O . ALA B 1 501 ? -26.141 -7.113 14.781 1 76.62 501 ALA B O 1
ATOM 10373 N N . TYR B 1 502 ? -27.719 -7.059 16.344 1 81.44 502 TYR B N 1
ATOM 10374 C CA . TYR B 1 502 ? -28.344 -8.266 15.828 1 81.44 502 TYR B CA 1
ATOM 10375 C C . TYR B 1 502 ? -28.938 -8.031 14.445 1 81.44 502 TYR B C 1
ATOM 10377 O O . TYR B 1 502 ? -28.828 -8.875 13.555 1 81.44 502 TYR B O 1
ATOM 10385 N N . ASN B 1 503 ? -29.562 -6.945 14.281 1 85.12 503 ASN B N 1
ATOM 10386 C CA . ASN B 1 503 ? -30.172 -6.66 12.992 1 85.12 503 ASN B CA 1
ATOM 10387 C C . ASN B 1 503 ? -29.125 -6.473 11.898 1 85.12 503 ASN B C 1
ATOM 10389 O O . ASN B 1 503 ? -29.344 -6.852 10.742 1 85.12 503 ASN B O 1
ATOM 10393 N N . SER B 1 504 ? -28.062 -5.887 12.258 1 87.94 504 SER B N 1
ATOM 10394 C CA . SER B 1 504 ? -27 -5.73 11.273 1 87.94 504 SER B CA 1
ATOM 10395 C C . SER B 1 504 ? -26.391 -7.074 10.898 1 87.94 504 SER B C 1
ATOM 10397 O O . SER B 1 504 ? -25.938 -7.266 9.766 1 87.94 504 SER B O 1
ATOM 10399 N N . LEU B 1 505 ? -26.438 -8.023 11.789 1 87.06 505 LEU B N 1
ATOM 10400 C CA . LEU B 1 505 ? -25.875 -9.352 11.539 1 87.06 505 LEU B CA 1
ATOM 10401 C C . LEU B 1 505 ? -26.719 -10.102 10.508 1 87.06 505 LEU B C 1
ATOM 10403 O O . LEU B 1 505 ? -26.172 -10.844 9.68 1 87.06 505 LEU B O 1
ATOM 10407 N N . THR B 1 506 ? -27.984 -9.875 10.57 1 88.31 506 THR B N 1
ATOM 10408 C CA . THR B 1 506 ? -28.859 -10.539 9.609 1 88.31 506 THR B CA 1
ATOM 10409 C C . THR B 1 506 ? -28.625 -10.008 8.195 1 88.31 506 THR B C 1
ATOM 10411 O O . THR B 1 506 ? -28.656 -10.773 7.23 1 88.31 506 THR B O 1
ATOM 10414 N N . LEU B 1 507 ? -28.312 -8.75 8.156 1 92.25 507 LEU B N 1
ATOM 10415 C CA . LEU B 1 507 ? -28.031 -8.172 6.848 1 92.25 507 LEU B CA 1
ATOM 10416 C C . LEU B 1 507 ? -26.703 -8.695 6.289 1 92.25 507 LEU B C 1
ATOM 10418 O O . LEU B 1 507 ? -26.609 -9 5.098 1 92.25 507 LEU B O 1
ATOM 10422 N N . LEU B 1 508 ? -25.75 -8.836 7.125 1 93.12 508 LEU B N 1
ATOM 10423 C CA . LEU B 1 508 ? -24.438 -9.352 6.719 1 93.12 508 LEU B CA 1
ATOM 10424 C C . LEU B 1 508 ? -24.547 -10.805 6.281 1 93.12 508 LEU B C 1
ATOM 10426 O O . LEU B 1 508 ? -23.906 -11.211 5.305 1 93.12 508 LEU B O 1
ATOM 10430 N N . TYR B 1 509 ? -25.375 -11.523 6.961 1 93.25 509 TYR B N 1
ATOM 10431 C CA . TYR B 1 509 ? -25.578 -12.922 6.617 1 93.25 509 TYR B CA 1
ATOM 10432 C C . TYR B 1 509 ? -26.219 -13.062 5.242 1 93.25 509 TYR B C 1
ATOM 10434 O O . TYR B 1 509 ? -25.781 -13.859 4.414 1 93.25 509 TYR B O 1
ATOM 10442 N N . ASN B 1 510 ? -27.25 -12.289 5.031 1 94.19 510 ASN B N 1
ATOM 10443 C CA . ASN B 1 510 ? -27.922 -12.352 3.74 1 94.19 510 ASN B CA 1
ATOM 10444 C C . ASN B 1 510 ? -26.984 -11.969 2.596 1 94.19 510 ASN B C 1
ATOM 10446 O O . ASN B 1 510 ? -27.031 -12.586 1.528 1 94.19 510 ASN B O 1
ATOM 10450 N N . GLN B 1 511 ? -26.141 -11 2.873 1 94.75 511 GLN B N 1
ATOM 10451 C CA . GLN B 1 511 ? -25.234 -10.57 1.822 1 94.75 511 GLN B CA 1
ATOM 10452 C C . GLN B 1 511 ? -24.156 -11.625 1.569 1 94.75 511 GLN B C 1
ATOM 10454 O O . GLN B 1 511 ? -23.734 -11.828 0.428 1 94.75 511 GLN B O 1
ATOM 10459 N N . ALA B 1 512 ? -23.734 -12.305 2.598 1 94.88 512 ALA B N 1
ATOM 10460 C CA . ALA B 1 512 ? -22.75 -13.367 2.441 1 94.88 512 ALA B CA 1
ATOM 10461 C C . ALA B 1 512 ? -23.312 -14.531 1.633 1 94.88 512 ALA B C 1
ATOM 10463 O O . ALA B 1 512 ? -22.609 -15.102 0.785 1 94.88 512 ALA B O 1
ATOM 10464 N N . VAL B 1 513 ? -24.578 -14.844 1.832 1 95.44 513 VAL B N 1
ATOM 10465 C CA . VAL B 1 513 ? -25.219 -15.945 1.112 1 95.44 513 VAL B CA 1
ATOM 10466 C C . VAL B 1 513 ? -25.406 -15.562 -0.351 1 95.44 513 VAL B C 1
ATOM 10468 O O . VAL B 1 513 ? -25.25 -16.391 -1.246 1 95.44 513 VAL B O 1
ATOM 10471 N N . VAL B 1 514 ? -25.703 -14.328 -0.562 1 95.81 514 VAL B N 1
ATOM 10472 C CA . VAL B 1 514 ? -25.906 -13.859 -1.929 1 95.81 514 VAL B CA 1
ATOM 10473 C C . VAL B 1 514 ? -24.578 -13.922 -2.697 1 95.81 514 VAL B C 1
ATOM 10475 O O . VAL B 1 514 ? -24.547 -14.328 -3.861 1 95.81 514 VAL B O 1
ATOM 10478 N N . TRP B 1 515 ? -23.484 -13.555 -2.055 1 95.06 515 TRP B N 1
ATOM 10479 C CA . TRP B 1 515 ? -22.188 -13.57 -2.713 1 95.06 515 TRP B CA 1
ATOM 10480 C C . TRP B 1 515 ? -21.781 -15 -3.076 1 95.06 515 TRP B C 1
ATOM 10482 O O . TRP B 1 515 ? -21.359 -15.258 -4.199 1 95.06 515 TRP B O 1
ATOM 10492 N N . MET B 1 516 ? -22.016 -15.922 -2.201 1 94.31 516 MET B N 1
ATOM 10493 C CA . MET B 1 516 ? -21.562 -17.297 -2.426 1 94.31 516 MET B CA 1
ATOM 10494 C C . MET B 1 516 ? -22.594 -18.078 -3.242 1 94.31 516 MET B C 1
ATOM 10496 O O . MET B 1 516 ? -22.219 -18.875 -4.105 1 94.31 516 MET B O 1
ATOM 10500 N N . GLY B 1 517 ? -23.875 -17.812 -3.018 1 93.38 517 GLY B N 1
ATOM 10501 C CA . GLY B 1 517 ? -24.938 -18.578 -3.658 1 93.38 517 GLY B CA 1
ATOM 10502 C C . GLY B 1 517 ? -25.375 -18 -4.984 1 93.38 517 GLY B C 1
ATOM 10503 O O . GLY B 1 517 ? -25.953 -18.703 -5.824 1 93.38 517 GLY B O 1
ATOM 10504 N N . GLY B 1 518 ? -25.062 -16.766 -5.312 1 92.5 518 GLY B N 1
ATOM 10505 C CA . GLY B 1 518 ? -25.516 -16.109 -6.523 1 92.5 518 GLY B CA 1
ATOM 10506 C C . GLY B 1 518 ? -24.938 -16.719 -7.789 1 92.5 518 GLY B C 1
ATOM 10507 O O . GLY B 1 518 ? -25.594 -16.719 -8.836 1 92.5 518 GLY B O 1
ATOM 10508 N N . MET B 1 519 ? -23.781 -17.344 -7.66 1 92.31 519 MET B N 1
ATOM 10509 C CA . MET B 1 519 ? -23.156 -17.953 -8.82 1 92.31 519 MET B CA 1
ATOM 10510 C C . MET B 1 519 ? -23.828 -19.281 -9.164 1 92.31 519 MET B C 1
ATOM 10512 O O . MET B 1 519 ? -23.922 -19.656 -10.336 1 92.31 519 MET B O 1
ATOM 10516 N N . PHE B 1 520 ? -24.406 -19.953 -8.148 1 94.12 520 PHE B N 1
ATOM 10517 C CA . PHE B 1 520 ? -24.969 -21.297 -8.359 1 94.12 520 PHE B CA 1
ATOM 10518 C C . PHE B 1 520 ? -26.5 -21.234 -8.414 1 94.12 520 PHE B C 1
ATOM 10520 O O . PHE B 1 520 ? -27.141 -22.172 -8.906 1 94.12 520 PHE B O 1
ATOM 10527 N N . ALA B 1 521 ? -27.047 -20.203 -7.867 1 95.69 521 ALA B N 1
ATOM 10528 C CA . ALA B 1 521 ? -28.469 -19.906 -7.957 1 95.69 521 ALA B CA 1
ATOM 10529 C C . ALA B 1 521 ? -28.703 -18.438 -8.305 1 95.69 521 ALA B C 1
ATOM 10531 O O . ALA B 1 521 ? -28.969 -17.609 -7.422 1 95.69 521 ALA B O 1
ATOM 10532 N N . PRO B 1 522 ? -28.703 -18.094 -9.594 1 94.06 522 PRO B N 1
ATOM 10533 C CA . PRO B 1 522 ? -28.766 -16.688 -10.016 1 94.06 522 PRO B CA 1
ATOM 10534 C C . PRO B 1 522 ? -30.047 -15.984 -9.578 1 94.06 522 PRO B C 1
ATOM 10536 O O . PRO B 1 522 ? -30 -14.836 -9.133 1 94.06 522 PRO B O 1
ATOM 10539 N N . PRO B 1 523 ? -31.281 -16.578 -9.625 1 94.44 523 PRO B N 1
ATOM 10540 C CA . PRO B 1 523 ? -32.469 -15.867 -9.188 1 94.44 523 PRO B CA 1
ATOM 10541 C C . PRO B 1 523 ? -32.5 -15.656 -7.676 1 94.44 523 PRO B C 1
ATOM 10543 O O . PRO B 1 523 ? -33.406 -14.977 -7.168 1 94.44 523 PRO B O 1
ATOM 10546 N N . LEU B 1 524 ? -31.609 -16.25 -6.953 1 95.12 524 LEU B N 1
ATOM 10547 C CA . LEU B 1 524 ? -31.5 -16.047 -5.516 1 95.12 524 LEU B CA 1
ATOM 10548 C C . LEU B 1 524 ? -31.297 -14.562 -5.188 1 95.12 524 LEU B C 1
ATOM 10550 O O . LEU B 1 524 ? -31.828 -14.07 -4.184 1 95.12 524 LEU B O 1
ATOM 10554 N N . VAL B 1 525 ? -30.562 -13.844 -6.059 1 95.94 525 VAL B N 1
ATOM 10555 C CA . VAL B 1 525 ? -30.281 -12.422 -5.848 1 95.94 525 VAL B CA 1
ATOM 10556 C C . VAL B 1 525 ? -31.594 -11.633 -5.898 1 95.94 525 VAL B C 1
ATOM 10558 O O . VAL B 1 525 ? -31.797 -10.711 -5.102 1 95.94 525 VAL B O 1
ATOM 10561 N N . LEU B 1 526 ? -32.5 -12.047 -6.727 1 95.25 526 LEU B N 1
ATOM 10562 C CA . LEU B 1 526 ? -33.812 -11.406 -6.824 1 95.25 526 LEU B CA 1
ATOM 10563 C C . LEU B 1 526 ? -34.656 -11.688 -5.582 1 95.25 526 LEU B C 1
ATOM 10565 O O . LEU B 1 526 ? -35.344 -10.797 -5.082 1 95.25 526 LEU B O 1
ATOM 10569 N N . GLY B 1 527 ? -34.531 -12.914 -5.09 1 94.5 527 GLY B N 1
ATOM 10570 C CA . GLY B 1 527 ? -35.25 -13.258 -3.863 1 94.5 527 GLY B CA 1
ATOM 10571 C C . GLY B 1 527 ? -34.781 -12.438 -2.668 1 94.5 527 GLY B C 1
ATOM 10572 O O . GLY B 1 527 ? -35.625 -11.961 -1.892 1 94.5 527 GLY B O 1
ATOM 10573 N N . VAL B 1 528 ? -33.531 -12.234 -2.551 1 96.31 528 VAL B N 1
ATOM 10574 C CA . VAL B 1 528 ? -33 -11.484 -1.414 1 96.31 528 VAL B CA 1
ATOM 10575 C C . VAL B 1 528 ? -33.312 -10.008 -1.572 1 96.31 528 VAL B C 1
ATOM 10577 O O . VAL B 1 528 ? -33.562 -9.305 -0.584 1 96.31 528 VAL B O 1
ATOM 10580 N N . THR B 1 529 ? -33.344 -9.469 -2.838 1 95.94 529 THR B N 1
ATOM 10581 C CA . THR B 1 529 ? -33.719 -8.078 -3.07 1 95.94 529 THR B CA 1
ATOM 10582 C C . THR B 1 529 ? -35.156 -7.816 -2.602 1 95.94 529 THR B C 1
ATOM 10584 O O . THR B 1 529 ? -35.438 -6.812 -1.939 1 95.94 529 THR B O 1
ATOM 10587 N N . ILE B 1 530 ? -36.031 -8.766 -2.863 1 94.81 530 ILE B N 1
ATOM 10588 C CA . ILE B 1 530 ? -37.406 -8.648 -2.42 1 94.81 530 ILE B CA 1
ATOM 10589 C C . ILE B 1 530 ? -37.469 -8.742 -0.898 1 94.81 530 ILE B C 1
ATOM 10591 O O . ILE B 1 530 ? -38.219 -8.008 -0.253 1 94.81 530 ILE B O 1
ATOM 10595 N N . LYS B 1 531 ? -36.688 -9.578 -0.375 1 95.69 531 LYS B N 1
ATOM 10596 C CA . LYS B 1 531 ? -36.625 -9.727 1.077 1 95.69 531 LYS B CA 1
ATOM 10597 C C . LYS B 1 531 ? -36.188 -8.438 1.747 1 95.69 531 LYS B C 1
ATOM 10599 O O . LYS B 1 531 ? -36.688 -8.055 2.799 1 95.69 531 LYS B O 1
ATOM 10604 N N . LEU B 1 532 ? -35.188 -7.742 1.139 1 94.75 532 LEU B N 1
ATOM 10605 C CA . LEU B 1 532 ? -34.656 -6.523 1.736 1 94.75 532 LEU B CA 1
ATOM 10606 C C . LEU B 1 532 ? -35.719 -5.41 1.716 1 94.75 532 LEU B C 1
ATOM 10608 O O . LEU B 1 532 ? -35.781 -4.602 2.645 1 94.75 532 LEU B O 1
ATOM 10612 N N . VAL B 1 533 ? -36.562 -5.402 0.689 1 93.69 533 VAL B N 1
ATOM 10613 C CA . VAL B 1 533 ? -37.656 -4.414 0.633 1 93.69 533 VAL B CA 1
ATOM 10614 C C . VAL B 1 533 ? -38.656 -4.688 1.742 1 93.69 533 VAL B C 1
ATOM 10616 O O . VAL B 1 533 ? -39.094 -3.768 2.447 1 93.69 533 VAL B O 1
ATOM 10619 N N . LEU B 1 534 ? -38.969 -5.941 1.94 1 94.12 534 LEU B N 1
ATOM 10620 C CA . LEU B 1 534 ? -39.906 -6.32 2.979 1 94.12 534 LEU B CA 1
ATOM 10621 C C . LEU B 1 534 ? -39.344 -6.082 4.367 1 94.12 534 LEU B C 1
ATOM 10623 O O . LEU B 1 534 ? -40.031 -5.641 5.277 1 94.12 534 LEU B O 1
ATOM 10627 N N . LEU B 1 535 ? -38.094 -6.359 4.441 1 93.75 535 LEU B N 1
ATOM 10628 C CA . LEU B 1 535 ? -37.438 -6.184 5.723 1 93.75 535 LEU B CA 1
ATOM 10629 C C . LEU B 1 535 ? -37.406 -4.715 6.129 1 93.75 535 LEU B C 1
ATOM 10631 O O . LEU B 1 535 ? -37.562 -4.391 7.312 1 93.75 535 LEU B O 1
ATOM 10635 N N . PHE B 1 536 ? -37.219 -3.783 5.191 1 91.69 536 PHE B N 1
ATOM 10636 C CA . PHE B 1 536 ? -37.219 -2.355 5.488 1 91.69 536 PHE B CA 1
ATOM 10637 C C . PHE B 1 536 ? -38.562 -1.931 6.105 1 91.69 536 PHE B C 1
ATOM 10639 O O . PHE B 1 536 ? -38.594 -1.235 7.121 1 91.69 536 PHE B O 1
ATOM 10646 N N . TYR B 1 537 ? -39.625 -2.43 5.559 1 91.31 537 TYR B N 1
ATOM 10647 C CA . TYR B 1 537 ? -40.969 -2.016 6.027 1 91.31 537 TYR B CA 1
ATOM 10648 C C . TYR B 1 537 ? -41.281 -2.684 7.355 1 91.31 537 TYR B C 1
ATOM 10650 O O . TYR B 1 537 ? -41.906 -2.061 8.234 1 91.31 537 TYR B O 1
ATOM 10658 N N . VAL B 1 538 ? -40.906 -3.9 7.504 1 91.62 538 VAL B N 1
ATOM 10659 C CA . VAL B 1 538 ? -41.188 -4.613 8.742 1 91.62 538 VAL B CA 1
ATOM 10660 C C . VAL B 1 538 ? -40.375 -3.996 9.891 1 91.62 538 VAL B C 1
ATOM 10662 O O . VAL B 1 538 ? -40.938 -3.721 10.961 1 91.62 538 VAL B O 1
ATOM 10665 N N . LYS B 1 539 ? -39.188 -3.736 9.672 1 90.19 539 LYS B N 1
ATOM 10666 C CA . LYS B 1 539 ? -38.312 -3.191 10.734 1 90.19 539 LYS B CA 1
ATOM 10667 C C . LYS B 1 539 ? -38.688 -1.742 11.039 1 90.19 539 LYS B C 1
ATOM 10669 O O . LYS B 1 539 ? -38.562 -1.291 12.18 1 90.19 539 LYS B O 1
ATOM 10674 N N . ARG B 1 540 ? -39.125 -1.041 10.031 1 88.31 540 ARG B N 1
ATOM 10675 C CA . ARG B 1 540 ? -39.594 0.318 10.266 1 88.31 540 ARG B CA 1
ATOM 10676 C C . ARG B 1 540 ? -40.781 0.328 11.227 1 88.31 540 ARG B C 1
ATOM 10678 O O . ARG B 1 540 ? -40.812 1.127 12.164 1 88.31 540 ARG B O 1
ATOM 10685 N N . GLU B 1 541 ? -41.688 -0.655 11 1 87.12 541 GLU B N 1
ATOM 10686 C CA . GLU B 1 541 ? -42.875 -0.717 11.828 1 87.12 541 GLU B CA 1
ATOM 10687 C C . GLU B 1 541 ? -42.562 -1.225 13.234 1 87.12 541 GLU B C 1
ATOM 10689 O O . GLU B 1 541 ? -43.156 -0.766 14.211 1 87.12 541 GLU B O 1
ATOM 10694 N N . VAL B 1 542 ? -41.656 -2.072 13.297 1 85.75 542 VAL B N 1
ATOM 10695 C CA . VAL B 1 542 ? -41.281 -2.6 14.602 1 85.75 542 VAL B CA 1
ATOM 10696 C C . VAL B 1 542 ? -40.594 -1.509 15.414 1 85.75 542 VAL B C 1
ATOM 10698 O O . VAL B 1 542 ? -40.812 -1.369 16.609 1 85.75 542 VAL B O 1
ATOM 10701 N N . ALA B 1 543 ? -39.688 -0.734 14.773 1 83.81 543 ALA B N 1
ATOM 10702 C CA . ALA B 1 543 ? -38.969 0.337 15.469 1 83.81 543 ALA B CA 1
ATOM 10703 C C . ALA B 1 543 ? -39.938 1.414 15.953 1 83.81 543 ALA B C 1
ATOM 10705 O O . ALA B 1 543 ? -39.812 1.928 17.062 1 83.81 543 ALA B O 1
ATOM 10706 N N . ARG B 1 544 ? -40.938 1.646 15.234 1 80.56 544 ARG B N 1
ATOM 10707 C CA . ARG B 1 544 ? -41.875 2.721 15.555 1 80.56 544 ARG B CA 1
ATOM 10708 C C . ARG B 1 544 ? -42.844 2.301 16.656 1 80.56 544 ARG B C 1
ATOM 10710 O O . ARG B 1 544 ? -43.125 3.088 17.562 1 80.56 544 ARG B O 1
ATOM 10717 N N . ARG B 1 545 ? -43.094 1.05 16.641 1 80.5 545 ARG B N 1
ATOM 10718 C CA . ARG B 1 545 ? -44.188 0.643 17.531 1 80.5 545 ARG B CA 1
ATOM 10719 C C . ARG B 1 545 ? -43.656 -0.035 18.781 1 80.5 545 ARG B C 1
ATOM 10721 O O . ARG B 1 545 ? -44.219 0.076 19.859 1 80.5 545 ARG B O 1
ATOM 10728 N N . ALA B 1 546 ? -42.594 -0.712 18.594 1 77.75 546 ALA B N 1
ATOM 10729 C CA . ALA B 1 546 ? -42.219 -1.587 19.703 1 77.75 546 ALA B CA 1
ATOM 10730 C C . ALA B 1 546 ? -40.938 -1.075 20.391 1 77.75 546 ALA B C 1
ATOM 10732 O O . ALA B 1 546 ? -40.594 -1.511 21.484 1 77.75 546 ALA B O 1
ATOM 10733 N N . CYS B 1 547 ? -40.156 -0.326 19.781 1 75.75 547 CYS B N 1
ATOM 10734 C CA . CYS B 1 547 ? -38.844 -0.038 20.359 1 75.75 547 CYS B CA 1
ATOM 10735 C C . CYS B 1 547 ? -38.781 1.392 20.875 1 75.75 547 CYS B C 1
ATOM 10737 O O . CYS B 1 547 ? -39.531 2.26 20.422 1 75.75 547 CYS B O 1
ATOM 10739 N N . GLN B 1 548 ? -38 1.511 22.031 1 71.94 548 GLN B N 1
ATOM 10740 C CA . GLN B 1 548 ? -37.719 2.818 22.609 1 71.94 548 GLN B CA 1
ATOM 10741 C C . GLN B 1 548 ? -36.375 3.346 22.141 1 71.94 548 GLN B C 1
ATOM 10743 O O . GLN B 1 548 ? -35.5 2.566 21.766 1 71.94 548 GLN B O 1
ATOM 10748 N N . PRO B 1 549 ? -36.312 4.641 21.984 1 64.19 549 PRO B N 1
ATOM 10749 C CA . PRO B 1 549 ? -35.062 5.227 21.531 1 64.19 549 PRO B CA 1
ATOM 10750 C C . PRO B 1 549 ? -33.875 4.785 22.391 1 64.19 549 PRO B C 1
ATOM 10752 O O . PRO B 1 549 ? -34 4.559 23.594 1 64.19 549 PRO B O 1
ATOM 10755 N N . ALA B 1 550 ? -32.75 4.375 21.703 1 61.31 550 ALA B N 1
ATOM 10756 C CA . ALA B 1 550 ? -31.578 3.756 22.312 1 61.31 550 ALA B CA 1
ATOM 10757 C C . ALA B 1 550 ? -30.906 4.703 23.297 1 61.31 550 ALA B C 1
ATOM 10759 O O . ALA B 1 550 ? -30.812 5.906 23.047 1 61.31 550 ALA B O 1
ATOM 10760 N N . ARG B 1 551 ? -30.656 4.258 24.469 1 56.28 551 ARG B N 1
ATOM 10761 C CA . ARG B 1 551 ? -29.938 4.996 25.5 1 56.28 551 ARG B CA 1
ATOM 10762 C C . ARG B 1 551 ? -28.469 5.16 25.125 1 56.28 551 ARG B C 1
ATOM 10764 O O . ARG B 1 551 ? -27.859 6.188 25.438 1 56.28 551 ARG B O 1
ATOM 10771 N N . LYS B 1 552 ? -27.797 4.035 24.672 1 54.72 552 LYS B N 1
ATOM 10772 C CA . LYS B 1 552 ? -26.359 4.074 24.422 1 54.72 552 LYS B CA 1
ATOM 10773 C C . LYS B 1 552 ? -26.047 4.277 22.938 1 54.72 552 LYS B C 1
ATOM 10775 O O . LYS B 1 552 ? -26.422 3.445 22.109 1 54.72 552 LYS B O 1
ATOM 10780 N N . VAL B 1 553 ? -25.969 5.645 22.594 1 54.78 553 VAL B N 1
ATOM 10781 C CA . VAL B 1 553 ? -25.875 6.008 21.172 1 54.78 553 VAL B CA 1
ATOM 10782 C C . VAL B 1 553 ? -24.406 6.109 20.766 1 54.78 553 VAL B C 1
ATOM 10784 O O . VAL B 1 553 ? -23.609 6.738 21.469 1 54.78 553 VAL B O 1
ATOM 10787 N N . TRP B 1 554 ? -23.812 4.961 20.219 1 59.06 554 TRP B N 1
ATOM 10788 C CA . TRP B 1 554 ? -22.453 5.008 19.703 1 59.06 554 TRP B CA 1
ATOM 10789 C C . TRP B 1 554 ? -22.375 5.836 18.422 1 59.06 554 TRP B C 1
ATOM 10791 O O . TRP B 1 554 ? -23.406 6.113 17.797 1 59.06 554 TRP B O 1
ATOM 10801 N N . ARG B 1 555 ? -21.156 6.316 18.172 1 61.06 555 ARG B N 1
ATOM 10802 C CA . ARG B 1 555 ? -20.953 7.094 16.953 1 61.06 555 ARG B CA 1
ATOM 10803 C C . ARG B 1 555 ? -21.344 6.285 15.719 1 61.06 555 ARG B C 1
ATOM 10805 O O . ARG B 1 555 ? -20.75 5.238 15.445 1 61.06 555 ARG B O 1
ATOM 10812 N N . ALA B 1 556 ? -22.422 6.668 15.086 1 64.69 556 ALA B N 1
ATOM 10813 C CA . ALA B 1 556 ? -23.094 6.023 13.961 1 64.69 556 ALA B CA 1
ATOM 10814 C C . ALA B 1 556 ? -22.156 5.898 12.766 1 64.69 556 ALA B C 1
ATOM 10816 O O . ALA B 1 556 ? -22.141 4.875 12.07 1 64.69 556 ALA B O 1
ATOM 10817 N N . ALA B 1 557 ? -21.281 6.871 12.562 1 69.75 557 ALA B N 1
ATOM 10818 C CA . ALA B 1 557 ? -20.547 6.926 11.305 1 69.75 557 ALA B CA 1
ATOM 10819 C C . ALA B 1 557 ? -19.438 5.879 11.273 1 69.75 557 ALA B C 1
ATOM 10821 O O . ALA B 1 557 ? -19.172 5.273 10.234 1 69.75 557 ALA B O 1
ATOM 10822 N N . GLN B 1 558 ? -18.922 5.508 12.359 1 76.94 558 GLN B N 1
ATOM 10823 C CA . GLN B 1 558 ? -17.844 4.523 12.391 1 76.94 558 GLN B CA 1
ATOM 10824 C C . GLN B 1 558 ? -18.391 3.107 12.258 1 76.94 558 GLN B C 1
ATOM 10826 O O . GLN B 1 558 ? -17.734 2.232 11.688 1 76.94 558 GLN B O 1
ATOM 10831 N N . THR B 1 559 ? -19.625 2.941 12.711 1 78.81 559 THR B N 1
ATOM 10832 C CA . THR B 1 559 ? -20.234 1.621 12.602 1 78.81 559 THR B CA 1
ATOM 10833 C C . THR B 1 559 ? -20.547 1.288 11.148 1 78.81 559 THR B C 1
ATOM 10835 O O . THR B 1 559 ? -20.406 0.141 10.719 1 78.81 559 THR B O 1
ATOM 10838 N N . GLN B 1 560 ? -20.938 2.328 10.43 1 83.75 560 GLN B N 1
ATOM 10839 C CA . GLN B 1 560 ? -21.234 2.115 9.023 1 83.75 560 GLN B CA 1
ATOM 10840 C C . GLN B 1 560 ? -19.984 1.682 8.25 1 83.75 560 GLN B C 1
ATOM 10842 O O . GLN B 1 560 ? -20.078 0.839 7.355 1 83.75 560 GLN B O 1
ATOM 10847 N N . THR B 1 561 ? -18.906 2.215 8.578 1 86.38 561 THR B N 1
ATOM 10848 C CA . THR B 1 561 ? -17.672 1.863 7.902 1 86.38 561 THR B CA 1
ATOM 10849 C C . THR B 1 561 ? -17.281 0.42 8.203 1 86.38 561 THR B C 1
ATOM 10851 O O . THR B 1 561 ? -16.797 -0.299 7.316 1 86.38 561 THR B O 1
ATOM 10854 N N . VAL B 1 562 ? -17.516 0.002 9.43 1 88.62 562 VAL B N 1
ATOM 10855 C CA . VAL B 1 562 ? -17.172 -1.359 9.812 1 88.62 562 VAL B CA 1
ATOM 10856 C C . VAL B 1 562 ? -18.094 -2.354 9.102 1 88.62 562 VAL B C 1
ATOM 10858 O O . VAL B 1 562 ? -17.641 -3.43 8.695 1 88.62 562 VAL B O 1
ATOM 10861 N N . LEU B 1 563 ? -19.297 -1.999 8.898 1 90.69 563 LEU B N 1
ATOM 10862 C CA . LEU B 1 563 ? -20.234 -2.871 8.203 1 90.69 563 LEU B CA 1
ATOM 10863 C C . LEU B 1 563 ? -19.844 -3.016 6.73 1 90.69 563 LEU B C 1
ATOM 10865 O O . LEU B 1 563 ? -19.891 -4.117 6.18 1 90.69 563 LEU B O 1
ATOM 10869 N N . TYR B 1 564 ? -19.422 -1.886 6.113 1 91.44 564 TYR B N 1
ATOM 10870 C CA . TYR B 1 564 ? -18.953 -1.953 4.734 1 91.44 564 TYR B CA 1
ATOM 10871 C C . TYR B 1 564 ? -17.703 -2.832 4.621 1 91.44 564 TYR B C 1
ATOM 10873 O O . TYR B 1 564 ? -17.547 -3.576 3.65 1 91.44 564 TYR B O 1
ATOM 10881 N N . MET B 1 565 ? -16.938 -2.775 5.617 1 91.56 565 MET B N 1
ATOM 10882 C CA . MET B 1 565 ? -15.703 -3.566 5.625 1 91.56 565 MET B CA 1
ATOM 10883 C C . MET B 1 565 ? -16.016 -5.059 5.672 1 91.56 565 MET B C 1
ATOM 10885 O O . MET B 1 565 ? -15.398 -5.852 4.961 1 91.56 565 MET B O 1
ATOM 10889 N N . PHE B 1 566 ? -17 -5.414 6.438 1 93.44 566 PHE B N 1
ATOM 10890 C CA . PHE B 1 566 ? -17.328 -6.832 6.562 1 93.44 566 PHE B CA 1
ATOM 10891 C C . PHE B 1 566 ? -18 -7.344 5.293 1 93.44 566 PHE B C 1
ATOM 10893 O O . PHE B 1 566 ? -17.797 -8.5 4.91 1 93.44 566 PHE B O 1
ATOM 10900 N N . VAL B 1 567 ? -18.766 -6.504 4.648 1 94.75 567 VAL B N 1
ATOM 10901 C CA . VAL B 1 567 ? -19.375 -6.902 3.385 1 94.75 567 VAL B CA 1
ATOM 10902 C C . VAL B 1 567 ? -18.281 -7.094 2.326 1 94.75 567 VAL B C 1
ATOM 10904 O O . VAL B 1 567 ? -18.344 -8.047 1.542 1 94.75 567 VAL B O 1
ATOM 10907 N N . THR B 1 568 ? -17.297 -6.242 2.322 1 93.19 568 THR B N 1
ATOM 10908 C CA . THR B 1 568 ? -16.188 -6.344 1.386 1 93.19 568 THR B CA 1
ATOM 10909 C C . THR B 1 568 ? -15.344 -7.586 1.672 1 93.19 568 THR B C 1
ATOM 10911 O O . THR B 1 568 ? -14.93 -8.289 0.748 1 93.19 568 THR B O 1
ATOM 10914 N N . LEU B 1 569 ? -15.188 -7.867 2.955 1 92.88 569 LEU B N 1
ATOM 10915 C CA . LEU B 1 569 ? -14.43 -9.047 3.346 1 92.88 569 LEU B CA 1
ATOM 10916 C C . LEU B 1 569 ? -15.164 -10.328 2.949 1 92.88 569 LEU B C 1
ATOM 10918 O O . LEU B 1 569 ? -14.531 -11.32 2.59 1 92.88 569 LEU B O 1
ATOM 10922 N N . SER B 1 570 ? -16.469 -10.289 3.059 1 94.62 570 SER B N 1
ATOM 10923 C CA . SER B 1 570 ? -17.25 -11.445 2.646 1 94.62 570 SER B CA 1
ATOM 10924 C C . SER B 1 570 ? -17.109 -11.703 1.149 1 94.62 570 SER B C 1
ATOM 10926 O O . SER B 1 570 ? -16.984 -12.852 0.72 1 94.62 570 SER B O 1
ATOM 10928 N N . LEU B 1 571 ? -17.141 -10.648 0.346 1 94.44 571 LEU B N 1
ATOM 10929 C CA . LEU B 1 571 ? -16.969 -10.82 -1.092 1 94.44 571 LEU B CA 1
ATOM 10930 C C . LEU B 1 571 ? -15.555 -11.289 -1.417 1 94.44 571 LEU B C 1
ATOM 10932 O O . LEU B 1 571 ? -15.359 -12.117 -2.307 1 94.44 571 LEU B O 1
ATOM 10936 N N . PHE B 1 572 ? -14.609 -10.844 -0.662 1 92.38 572 PHE B N 1
ATOM 10937 C CA . PHE B 1 572 ? -13.219 -11.234 -0.833 1 92.38 572 PHE B CA 1
ATOM 10938 C C . PHE B 1 572 ? -13.031 -12.719 -0.555 1 92.38 572 PHE B C 1
ATOM 10940 O O . PHE B 1 572 ? -12.375 -13.422 -1.327 1 92.38 572 PHE B O 1
ATOM 10947 N N . THR B 1 573 ? -13.617 -13.18 0.505 1 91.06 573 THR B N 1
ATOM 10948 C CA . THR B 1 573 ? -13.492 -14.594 0.869 1 91.06 573 THR B CA 1
ATOM 10949 C C . THR B 1 573 ? -14.266 -15.469 -0.11 1 91.06 573 THR B C 1
ATOM 10951 O O . THR B 1 573 ? -13.844 -16.594 -0.407 1 91.06 573 THR B O 1
ATOM 10954 N N . THR B 1 574 ? -15.344 -14.938 -0.639 1 92.62 574 THR B N 1
ATOM 10955 C CA . THR B 1 574 ? -16.141 -15.688 -1.609 1 92.62 574 THR B CA 1
ATOM 10956 C C . THR B 1 574 ? -15.375 -15.836 -2.926 1 92.62 574 THR B C 1
ATOM 10958 O O . THR B 1 574 ? -15.391 -16.906 -3.539 1 92.62 574 THR B O 1
ATOM 10961 N N . ILE B 1 575 ? -14.734 -14.789 -3.344 1 90.81 575 ILE B N 1
ATOM 10962 C CA . ILE B 1 575 ? -13.938 -14.859 -4.566 1 90.81 575 ILE B CA 1
ATOM 10963 C C . ILE B 1 575 ? -12.812 -15.867 -4.395 1 90.81 575 ILE B C 1
ATOM 10965 O O . ILE B 1 575 ? -12.508 -16.625 -5.316 1 90.81 575 ILE B O 1
ATOM 10969 N N . PHE B 1 576 ? -12.227 -16.016 -3.227 1 90.12 576 PHE B N 1
ATOM 10970 C CA . PHE B 1 576 ? -11.172 -16.969 -2.926 1 90.12 576 PHE B CA 1
ATOM 10971 C C . PHE B 1 576 ? -11.695 -18.391 -2.988 1 90.12 576 PHE B C 1
ATOM 10973 O O . PHE B 1 576 ? -11.07 -19.266 -3.596 1 90.12 576 PHE B O 1
ATOM 10980 N N . GLY B 1 577 ? -12.859 -18.562 -2.346 1 88.56 577 GLY B N 1
ATOM 10981 C CA . GLY B 1 577 ? -13.445 -19.891 -2.324 1 88.56 577 GLY B CA 1
ATOM 10982 C C . GLY B 1 577 ? -13.844 -20.391 -3.699 1 88.56 577 GLY B C 1
ATOM 10983 O O . GLY B 1 577 ? -13.469 -21.5 -4.102 1 88.56 577 GLY B O 1
ATOM 10984 N N . ILE B 1 578 ? -14.531 -19.562 -4.465 1 88.94 578 ILE B N 1
ATOM 10985 C CA . ILE B 1 578 ? -15.039 -19.969 -5.773 1 88.94 578 ILE B CA 1
ATOM 10986 C C . ILE B 1 578 ? -13.875 -20.125 -6.75 1 88.94 578 ILE B C 1
ATOM 10988 O O . ILE B 1 578 ? -13.852 -21.078 -7.539 1 88.94 578 ILE B O 1
ATOM 10992 N N . ALA B 1 579 ? -12.898 -19.281 -6.664 1 86.19 579 ALA B N 1
ATOM 10993 C CA . ALA B 1 579 ? -11.758 -19.359 -7.574 1 86.19 579 ALA B CA 1
ATOM 10994 C C . ALA B 1 579 ? -10.938 -20.609 -7.312 1 86.19 579 ALA B C 1
ATOM 10996 O O . ALA B 1 579 ? -10.5 -21.281 -8.25 1 86.19 579 ALA B O 1
ATOM 10997 N N . THR B 1 580 ? -10.766 -21 -6.055 1 86.88 580 THR B N 1
ATOM 10998 C CA . THR B 1 580 ? -9.992 -22.188 -5.711 1 86.88 580 THR B CA 1
ATOM 10999 C C . THR B 1 580 ? -10.703 -23.453 -6.191 1 86.88 580 THR B C 1
ATOM 11001 O O . THR B 1 580 ? -10.07 -24.375 -6.695 1 86.88 580 THR B O 1
ATOM 11004 N N . PHE B 1 581 ? -12 -23.469 -6.203 1 85.38 581 PHE B N 1
ATOM 11005 C CA . PHE B 1 581 ? -12.75 -24.641 -6.609 1 85.38 581 PHE B CA 1
ATOM 11006 C C . PHE B 1 581 ? -12.844 -24.734 -8.125 1 85.38 581 PHE B C 1
ATOM 11008 O O . PHE B 1 581 ? -12.75 -25.828 -8.695 1 85.38 581 PHE B O 1
ATOM 11015 N N . PHE B 1 582 ? -12.969 -23.656 -8.758 1 83.5 582 PHE B N 1
ATOM 11016 C CA . PHE B 1 582 ? -13.078 -23.672 -10.211 1 83.5 582 PHE B CA 1
ATOM 11017 C C . PHE B 1 582 ? -11.734 -24 -10.852 1 83.5 582 PHE B C 1
ATOM 11019 O O . PHE B 1 582 ? -11.688 -24.531 -11.961 1 83.5 582 PHE B O 1
ATOM 11026 N N . LEU B 1 583 ? -10.641 -23.766 -10.102 1 83.44 583 LEU B N 1
ATOM 11027 C CA . LEU B 1 583 ? -9.32 -24.062 -10.656 1 83.44 583 LEU B CA 1
ATOM 11028 C C . LEU B 1 583 ? -8.922 -25.5 -10.367 1 83.44 583 LEU B C 1
ATOM 11030 O O . LEU B 1 583 ? -8.117 -26.078 -11.102 1 83.44 583 LEU B O 1
ATOM 11034 N N . ARG B 1 584 ? -9.633 -26.078 -9.383 1 79.38 584 ARG B N 1
ATOM 11035 C CA . ARG B 1 584 ? -9.172 -27.391 -8.953 1 79.38 584 ARG B CA 1
ATOM 11036 C C . ARG B 1 584 ? -10.125 -28.484 -9.422 1 79.38 584 ARG B C 1
ATOM 11038 O O . ARG B 1 584 ? -9.688 -29.594 -9.766 1 79.38 584 ARG B O 1
ATOM 11045 N N . THR B 1 585 ? -11.406 -28.188 -9.414 1 78 585 THR B N 1
ATOM 11046 C CA . THR B 1 585 ? -12.383 -29.234 -9.656 1 78 585 THR B CA 1
ATOM 11047 C C . THR B 1 585 ? -12.992 -29.094 -11.047 1 78 585 THR B C 1
ATOM 11049 O O . THR B 1 585 ? -13.078 -27.984 -11.578 1 78 585 THR B O 1
ATOM 11052 N N . SER B 1 586 ? -13.234 -30.297 -11.664 1 79.06 586 SER B N 1
ATOM 11053 C CA . SER B 1 586 ? -13.844 -30.312 -12.992 1 79.06 586 SER B CA 1
ATOM 11054 C C . SER B 1 586 ? -15.367 -30.266 -12.898 1 79.06 586 SER B C 1
ATOM 11056 O O . SER B 1 586 ? -15.961 -30.781 -11.953 1 79.06 586 SER B O 1
ATOM 11058 N N . SER B 1 587 ? -16.062 -29.328 -13.539 1 76.25 587 SER B N 1
ATOM 11059 C CA . SER B 1 587 ? -17.516 -29.203 -13.617 1 76.25 587 SER B CA 1
ATOM 11060 C C . SER B 1 587 ? -18.047 -29.859 -14.883 1 76.25 587 SER B C 1
ATOM 11062 O O . SER B 1 587 ? -18.641 -29.188 -15.734 1 76.25 587 SER B O 1
ATOM 11064 N N . THR B 1 588 ? -17.797 -31.188 -15.062 1 78.19 588 THR B N 1
ATOM 11065 C CA . THR B 1 588 ? -18.172 -31.812 -16.328 1 78.19 588 THR B CA 1
ATOM 11066 C C . THR B 1 588 ? -19.547 -32.469 -16.219 1 78.19 588 THR B C 1
ATOM 11068 O O . THR B 1 588 ? -20.188 -32.781 -17.219 1 78.19 588 THR B O 1
ATOM 11071 N N . SER B 1 589 ? -20.125 -32.531 -15.023 1 80.06 589 SER B N 1
ATOM 11072 C CA . SER B 1 589 ? -21.359 -33.312 -14.867 1 80.06 589 SER B CA 1
ATOM 11073 C C . SER B 1 589 ? -22.578 -32.469 -15.258 1 80.06 589 SER B C 1
ATOM 11075 O O . SER B 1 589 ? -23.531 -33 -15.82 1 80.06 589 SER B O 1
ATOM 11077 N N . CYS B 1 590 ? -22.531 -31.234 -14.945 1 83.38 590 CYS B N 1
ATOM 11078 C CA . CYS B 1 590 ? -23.719 -30.438 -15.242 1 83.38 590 CYS B CA 1
ATOM 11079 C C . CYS B 1 590 ? -23.359 -28.969 -15.43 1 83.38 590 CYS B C 1
ATOM 11081 O O . CYS B 1 590 ? -22.219 -28.562 -15.172 1 83.38 590 CYS B O 1
ATOM 11083 N N . GLY B 1 591 ? -24.25 -28.281 -16.125 1 86.44 591 GLY B N 1
ATOM 11084 C CA . GLY B 1 591 ? -24.109 -26.828 -16.188 1 86.44 591 GLY B CA 1
ATOM 11085 C C . GLY B 1 591 ? -23.547 -26.328 -17.5 1 86.44 591 GLY B C 1
ATOM 11086 O O . GLY B 1 591 ? -23.344 -27.109 -18.422 1 86.44 591 GLY B O 1
ATOM 11087 N N . PRO B 1 592 ? -23.375 -25.125 -17.516 1 88.44 592 PRO B N 1
ATOM 11088 C CA . PRO B 1 592 ? -22.891 -24.5 -18.75 1 88.44 592 PRO B CA 1
ATOM 11089 C C . PRO B 1 592 ? -21.438 -24.812 -19.031 1 88.44 592 PRO B C 1
ATOM 11091 O O . PRO B 1 592 ? -21 -24.719 -20.188 1 88.44 592 PRO B O 1
ATOM 11094 N N . PHE B 1 593 ? -20.688 -25.312 -18.062 1 88 593 PHE B N 1
ATOM 11095 C CA . PHE B 1 593 ? -19.266 -25.531 -18.25 1 88 593 PHE B CA 1
ATOM 11096 C C . PHE B 1 593 ? -18.969 -27.016 -18.5 1 88 593 PHE B C 1
ATOM 11098 O O . PHE B 1 593 ? -17.812 -27.438 -18.469 1 88 593 PHE B O 1
ATOM 11105 N N . SER B 1 594 ? -19.984 -27.828 -18.781 1 85.75 594 SER B N 1
ATOM 11106 C CA . SER B 1 594 ? -19.844 -29.266 -18.906 1 85.75 594 SER B CA 1
ATOM 11107 C C . SER B 1 594 ? -19.016 -29.625 -20.141 1 85.75 594 SER B C 1
ATOM 11109 O O . SER B 1 594 ? -18.438 -30.719 -20.219 1 85.75 594 SER B O 1
ATOM 11111 N N . GLY B 1 595 ? -18.922 -28.703 -21.047 1 79.62 595 GLY B N 1
ATOM 11112 C CA . GLY B 1 595 ? -18.172 -28.984 -22.266 1 79.62 595 GLY B CA 1
ATOM 11113 C C . GLY B 1 595 ? -16.672 -28.828 -22.094 1 79.62 595 GLY B C 1
ATOM 11114 O O . GLY B 1 595 ? -15.891 -29.25 -22.953 1 79.62 595 GLY B O 1
ATOM 11115 N N . TYR B 1 596 ? -16.266 -28.328 -20.953 1 83.75 596 TYR B N 1
ATOM 11116 C CA . TYR B 1 596 ? -14.852 -28.094 -20.703 1 83.75 596 TYR B CA 1
ATOM 11117 C C . TYR B 1 596 ? -14.367 -28.906 -19.5 1 83.75 596 TYR B C 1
ATOM 11119 O O . TYR B 1 596 ? -15.125 -29.125 -18.547 1 83.75 596 TYR B O 1
ATOM 11127 N N . SER B 1 597 ? -13.25 -29.469 -19.578 1 83 597 SER B N 1
ATOM 11128 C CA . SER B 1 597 ? -12.711 -30.266 -18.484 1 83 597 SER B CA 1
ATOM 11129 C C . SER B 1 597 ? -12.484 -29.406 -17.25 1 83 597 SER B C 1
ATOM 11131 O O . SER B 1 597 ? -12.781 -29.844 -16.125 1 83 597 SER B O 1
ATOM 11133 N N . TYR B 1 598 ? -11.914 -28.203 -17.391 1 85.31 598 TYR B N 1
ATOM 11134 C CA . TYR B 1 598 ? -11.742 -27.25 -16.312 1 85.31 598 TYR B CA 1
ATOM 11135 C C . TYR B 1 598 ? -12.352 -25.891 -16.672 1 85.31 598 TYR B C 1
ATOM 11137 O O . TYR B 1 598 ? -12.375 -25.531 -17.859 1 85.31 598 TYR B O 1
ATOM 11145 N N . VAL B 1 599 ? -12.867 -25.234 -15.758 1 83.75 599 VAL B N 1
ATOM 11146 C CA . VAL B 1 599 ? -13.617 -24 -15.984 1 83.75 599 VAL B CA 1
ATOM 11147 C C . VAL B 1 599 ? -12.695 -22.938 -16.594 1 83.75 599 VAL B C 1
ATOM 11149 O O . VAL B 1 599 ? -13.125 -22.141 -17.422 1 83.75 599 VAL B O 1
ATOM 11152 N N . TYR B 1 600 ? -11.352 -22.984 -16.219 1 81.5 600 TYR B N 1
ATOM 11153 C CA . TYR B 1 600 ? -10.461 -21.953 -16.719 1 81.5 600 TYR B CA 1
ATOM 11154 C C . TYR B 1 600 ? -10.18 -22.156 -18.203 1 81.5 600 TYR B C 1
ATOM 11156 O O . TYR B 1 600 ? -9.695 -21.25 -18.891 1 81.5 600 TYR B O 1
ATOM 11164 N N . GLU B 1 601 ? -10.539 -23.359 -18.797 1 85.81 601 GLU B N 1
ATOM 11165 C CA . GLU B 1 601 ? -10.336 -23.656 -20.203 1 85.81 601 GLU B CA 1
ATOM 11166 C C . GLU B 1 601 ? -11.297 -22.859 -21.078 1 85.81 601 GLU B C 1
ATOM 11168 O O . GLU B 1 601 ? -11.07 -22.703 -22.281 1 85.81 601 GLU B O 1
ATOM 11173 N N . ILE B 1 602 ? -12.352 -22.328 -20.438 1 86.5 602 ILE B N 1
ATOM 11174 C CA . ILE B 1 602 ? -13.266 -21.469 -21.172 1 86.5 602 ILE B CA 1
ATOM 11175 C C . ILE B 1 602 ? -12.523 -20.234 -21.672 1 86.5 602 ILE B C 1
ATOM 11177 O O . ILE B 1 602 ? -12.781 -19.734 -22.766 1 86.5 602 ILE B O 1
ATOM 11181 N N . LEU B 1 603 ? -11.578 -19.766 -20.875 1 84 603 LEU B N 1
ATOM 11182 C CA . LEU B 1 603 ? -10.805 -18.578 -21.234 1 84 603 LEU B CA 1
ATOM 11183 C C . LEU B 1 603 ? -9.664 -18.938 -22.188 1 84 603 LEU B C 1
ATOM 11185 O O . LEU B 1 603 ? -9.445 -18.25 -23.188 1 84 603 LEU B O 1
ATOM 11189 N N . THR B 1 604 ? -8.984 -20.109 -21.953 1 84.12 604 THR B N 1
ATOM 11190 C CA . THR B 1 604 ? -7.797 -20.469 -22.719 1 84.12 604 THR B CA 1
ATOM 11191 C C . THR B 1 604 ? -8.18 -21.062 -24.078 1 84.12 604 THR B C 1
ATOM 11193 O O . THR B 1 604 ? -7.668 -20.641 -25.109 1 84.12 604 THR B O 1
ATOM 11196 N N . GLU B 1 605 ? -9.172 -22.047 -24.047 1 81.5 605 GLU B N 1
ATOM 11197 C CA . GLU B 1 605 ? -9.539 -22.719 -25.297 1 81.5 605 GLU B CA 1
ATOM 11198 C C . GLU B 1 605 ? -10.75 -22.047 -25.938 1 81.5 605 GLU B C 1
ATOM 11200 O O . GLU B 1 605 ? -10.883 -22.047 -27.172 1 81.5 605 GLU B O 1
ATOM 11205 N N . GLY B 1 606 ? -11.602 -21.422 -25.125 1 80.81 606 GLY B N 1
ATOM 11206 C CA . GLY B 1 606 ? -12.836 -20.891 -25.672 1 80.81 606 GLY B CA 1
ATOM 11207 C C . GLY B 1 606 ? -12.703 -19.469 -26.188 1 80.81 606 GLY B C 1
ATOM 11208 O O . GLY B 1 606 ? -12.711 -19.25 -27.406 1 80.81 606 GLY B O 1
ATOM 11209 N N . ALA B 1 607 ? -12.344 -18.578 -25.312 1 80.56 607 ALA B N 1
ATOM 11210 C CA . ALA B 1 607 ? -12.383 -17.172 -25.688 1 80.56 607 ALA B CA 1
ATOM 11211 C C . ALA B 1 607 ? -11.094 -16.75 -26.375 1 80.56 607 ALA B C 1
ATOM 11213 O O . ALA B 1 607 ? -11.125 -16.047 -27.391 1 80.56 607 ALA B O 1
ATOM 11214 N N . LEU B 1 608 ? -9.867 -17.25 -25.953 1 83.38 608 LEU B N 1
ATOM 11215 C CA . LEU B 1 608 ? -8.594 -16.766 -26.469 1 83.38 608 LEU B CA 1
ATOM 11216 C C . LEU B 1 608 ? -8.023 -17.75 -27.5 1 83.38 608 LEU B C 1
ATOM 11218 O O . LEU B 1 608 ? -7.129 -17.391 -28.266 1 83.38 608 LEU B O 1
ATOM 11222 N N . HIS B 1 609 ? -8.656 -18.906 -27.734 1 82.88 609 HIS B N 1
ATOM 11223 C CA . HIS B 1 609 ? -8.203 -19.922 -28.688 1 82.88 609 HIS B CA 1
ATOM 11224 C C . HIS B 1 609 ? -6.68 -20.047 -28.656 1 82.88 609 HIS B C 1
ATOM 11226 O O . HIS B 1 609 ? -6.02 -19.875 -29.688 1 82.88 609 HIS B O 1
ATOM 11232 N N . LEU B 1 610 ? -6.086 -20.297 -27.469 1 81.69 610 LEU B N 1
ATOM 11233 C CA . LEU B 1 610 ? -4.645 -20.312 -27.25 1 81.69 610 LEU B CA 1
ATOM 11234 C C . LEU B 1 610 ? -3.977 -21.406 -28.062 1 81.69 610 LEU B C 1
ATOM 11236 O O . LEU B 1 610 ? -2.801 -21.297 -28.422 1 81.69 610 LEU B O 1
ATOM 11240 N N . HIS B 1 611 ? -4.734 -22.484 -28.453 1 82.38 611 HIS B N 1
ATOM 11241 C CA . HIS B 1 611 ? -4.164 -23.562 -29.25 1 82.38 611 HIS B CA 1
ATOM 11242 C C . HIS B 1 611 ? -3.805 -23.094 -30.641 1 82.38 611 HIS B C 1
ATOM 11244 O O . HIS B 1 611 ? -2.828 -23.547 -31.234 1 82.38 611 HIS B O 1
ATOM 11250 N N . GLU B 1 612 ? -4.496 -22.047 -31.062 1 85.44 612 GLU B N 1
ATOM 11251 C CA . GLU B 1 612 ? -4.277 -21.547 -32.406 1 85.44 612 GLU B CA 1
ATOM 11252 C C . GLU B 1 612 ? -3.254 -20.422 -32.438 1 85.44 612 GLU B C 1
ATOM 11254 O O . GLU B 1 612 ? -2.643 -20.141 -33.469 1 85.44 612 GLU B O 1
ATOM 11259 N N . ARG B 1 613 ? -3 -19.891 -31.297 1 90.62 613 ARG B N 1
ATOM 11260 C CA . ARG B 1 613 ? -2.107 -18.75 -31.219 1 90.62 613 ARG B CA 1
ATOM 11261 C C . ARG B 1 613 ? -0.934 -19.031 -30.281 1 90.62 613 ARG B C 1
ATOM 11263 O O . ARG B 1 613 ? -0.973 -18.688 -29.094 1 90.62 613 ARG B O 1
ATOM 11270 N N . PRO B 1 614 ? 0.128 -19.594 -30.766 1 87.94 614 PRO B N 1
ATOM 11271 C CA . PRO B 1 614 ? 1.246 -20.016 -29.922 1 87.94 614 PRO B CA 1
ATOM 11272 C C . PRO B 1 614 ? 1.977 -18.828 -29.281 1 87.94 614 PRO B C 1
ATOM 11274 O O . PRO B 1 614 ? 2.463 -18.938 -28.156 1 87.94 614 PRO B O 1
ATOM 11277 N N . GLY B 1 615 ? 2.062 -17.797 -29.938 1 85.94 615 GLY B N 1
ATOM 11278 C CA . GLY B 1 615 ? 2.711 -16.625 -29.359 1 85.94 615 GLY B CA 1
ATOM 11279 C C . GLY B 1 615 ? 2.025 -16.109 -28.109 1 85.94 615 GLY B C 1
ATOM 11280 O O . GLY B 1 615 ? 2.684 -15.836 -27.109 1 85.94 615 GLY B O 1
ATOM 11281 N N . LEU B 1 616 ? 0.726 -15.984 -28.203 1 86.94 616 LEU B N 1
ATOM 11282 C CA . LEU B 1 616 ? -0.042 -15.516 -27.062 1 86.94 616 LEU B CA 1
ATOM 11283 C C . LEU B 1 616 ? 0.006 -16.531 -25.922 1 86.94 616 LEU B C 1
ATOM 11285 O O . LEU B 1 616 ? 0.084 -16.141 -24.75 1 86.94 616 LEU B O 1
ATOM 11289 N N . ALA B 1 617 ? 0.003 -17.781 -26.328 1 88.12 617 ALA B N 1
ATOM 11290 C CA . ALA B 1 617 ? 0.073 -18.828 -25.312 1 88.12 617 ALA B CA 1
ATOM 11291 C C . ALA B 1 617 ? 1.4 -18.781 -24.562 1 88.12 617 ALA B C 1
ATOM 11293 O O . ALA B 1 617 ? 1.432 -18.922 -23.344 1 88.12 617 ALA B O 1
ATOM 11294 N N . ALA B 1 618 ? 2.438 -18.469 -25.328 1 87.94 618 ALA B N 1
ATOM 11295 C CA . ALA B 1 618 ? 3.758 -18.406 -24.703 1 87.94 618 ALA B CA 1
ATOM 11296 C C . ALA B 1 618 ? 3.861 -17.219 -23.766 1 87.94 618 ALA B C 1
ATOM 11298 O O . ALA B 1 618 ? 4.449 -17.312 -22.688 1 87.94 618 ALA B O 1
ATOM 11299 N N . ALA B 1 619 ? 3.32 -16.188 -24.141 1 87 619 ALA B N 1
ATOM 11300 C CA . ALA B 1 619 ? 3.344 -14.992 -23.312 1 87 619 ALA B CA 1
ATOM 11301 C C . ALA B 1 619 ? 2.541 -15.188 -22.031 1 87 619 ALA B C 1
ATOM 11303 O O . ALA B 1 619 ? 2.971 -14.781 -20.953 1 87 619 ALA B O 1
ATOM 11304 N N . LEU B 1 620 ? 1.43 -15.797 -22.172 1 85.12 620 LEU B N 1
ATOM 11305 C CA . LEU B 1 620 ? 0.579 -16.016 -21.016 1 85.12 620 LEU B CA 1
ATOM 11306 C C . LEU B 1 620 ? 1.195 -17.047 -20.078 1 85.12 620 LEU B C 1
ATOM 11308 O O . LEU B 1 620 ? 1.105 -16.906 -18.859 1 85.12 620 LEU B O 1
ATOM 11312 N N . TYR B 1 621 ? 1.848 -18.016 -20.703 1 84.31 621 TYR B N 1
ATOM 11313 C CA . TYR B 1 621 ? 2.518 -19.016 -19.875 1 84.31 621 TYR B CA 1
ATOM 11314 C C . TYR B 1 621 ? 3.705 -18.406 -19.141 1 84.31 621 TYR B C 1
ATOM 11316 O O . TYR B 1 621 ? 4.012 -18.797 -18.016 1 84.31 621 TYR B O 1
ATOM 11324 N N . PHE B 1 622 ? 4.305 -17.422 -19.734 1 83.56 622 PHE B N 1
ATOM 11325 C CA . PHE B 1 622 ? 5.41 -16.719 -19.094 1 83.56 622 PHE B CA 1
ATOM 11326 C C . PHE B 1 622 ? 4.918 -15.922 -17.891 1 83.56 622 PHE B C 1
ATOM 11328 O O . PHE B 1 622 ? 5.582 -15.883 -16.844 1 83.56 622 PHE B O 1
ATOM 11335 N N . MET B 1 623 ? 3.723 -15.43 -18.031 1 83.38 623 MET B N 1
ATOM 11336 C CA . MET B 1 623 ? 3.174 -14.586 -16.969 1 83.38 623 MET B CA 1
ATOM 11337 C C . MET B 1 623 ? 2.748 -15.438 -15.773 1 83.38 623 MET B C 1
ATOM 11339 O O . MET B 1 623 ? 2.701 -14.945 -14.641 1 83.38 623 MET B O 1
ATOM 11343 N N . VAL B 1 624 ? 2.48 -16.672 -16.016 1 81.88 624 VAL B N 1
ATOM 11344 C CA . VAL B 1 624 ? 1.983 -17.531 -14.938 1 81.88 624 VAL B CA 1
ATOM 11345 C C . VAL B 1 624 ? 3.133 -18.344 -14.352 1 81.88 624 VAL B C 1
ATOM 11347 O O . VAL B 1 624 ? 2.949 -19.078 -13.383 1 81.88 624 VAL B O 1
ATOM 11350 N N . ARG B 1 625 ? 4.371 -18.047 -14.828 1 85.56 625 ARG B N 1
ATOM 11351 C CA . ARG B 1 625 ? 5.527 -18.75 -14.266 1 85.56 625 ARG B CA 1
ATOM 11352 C C . ARG B 1 625 ? 5.773 -18.312 -12.82 1 85.56 625 ARG B C 1
ATOM 11354 O O . ARG B 1 625 ? 5.547 -17.156 -12.469 1 85.56 625 ARG B O 1
ATOM 11361 N N . PRO B 1 626 ? 6.113 -19.219 -11.938 1 83.69 626 PRO B N 1
ATOM 11362 C CA . PRO B 1 626 ? 6.301 -18.891 -10.523 1 83.69 626 PRO B CA 1
ATOM 11363 C C . PRO B 1 626 ? 7.312 -17.766 -10.297 1 83.69 626 PRO B C 1
ATOM 11365 O O . PRO B 1 626 ? 7.184 -17 -9.344 1 83.69 626 PRO B O 1
ATOM 11368 N N . GLY B 1 627 ? 8.312 -17.672 -11.148 1 82.81 627 GLY B N 1
ATOM 11369 C CA . GLY B 1 627 ? 9.258 -16.578 -11 1 82.81 627 GLY B CA 1
ATOM 11370 C C . GLY B 1 627 ? 8.633 -15.211 -11.203 1 82.81 627 GLY B C 1
ATOM 11371 O O . GLY B 1 627 ? 8.898 -14.281 -10.438 1 82.81 627 GLY B O 1
ATOM 11372 N N . VAL B 1 628 ? 7.781 -15.117 -12.172 1 86.62 628 VAL B N 1
ATOM 11373 C CA . VAL B 1 628 ? 7.137 -13.844 -12.477 1 86.62 628 VAL B CA 1
ATOM 11374 C C . VAL B 1 628 ? 6.102 -13.516 -11.406 1 86.62 628 VAL B C 1
ATOM 11376 O O . VAL B 1 628 ? 5.98 -12.367 -10.977 1 86.62 628 VAL B O 1
ATOM 11379 N N . ILE B 1 629 ? 5.371 -14.477 -10.945 1 87.88 629 ILE B N 1
ATOM 11380 C CA . ILE B 1 629 ? 4.391 -14.266 -9.883 1 87.88 629 ILE B CA 1
ATOM 11381 C C . ILE B 1 629 ? 5.098 -13.828 -8.602 1 87.88 629 ILE B C 1
ATOM 11383 O O . ILE B 1 629 ? 4.613 -12.953 -7.887 1 87.88 629 ILE B O 1
ATOM 11387 N N . GLY B 1 630 ? 6.25 -14.484 -8.336 1 86.62 630 GLY B N 1
ATOM 11388 C CA . GLY B 1 630 ? 7.031 -14.062 -7.188 1 86.62 630 GLY B CA 1
ATOM 11389 C C . GLY B 1 630 ? 7.504 -12.625 -7.277 1 86.62 630 GLY B C 1
ATOM 11390 O O . GLY B 1 630 ? 7.484 -11.898 -6.285 1 86.62 630 GLY B O 1
ATOM 11391 N N . PHE B 1 631 ? 7.887 -12.219 -8.461 1 88 631 PHE B N 1
ATOM 11392 C CA . PHE B 1 631 ? 8.32 -10.852 -8.695 1 88 631 PHE B CA 1
ATOM 11393 C C . PHE B 1 631 ? 7.16 -9.875 -8.484 1 88 631 PHE B C 1
ATOM 11395 O O . PHE B 1 631 ? 7.332 -8.828 -7.859 1 88 631 PHE B O 1
ATOM 11402 N N . LEU B 1 632 ? 5.977 -10.227 -9.008 1 89.5 632 LEU B N 1
ATOM 11403 C CA . LEU B 1 632 ? 4.809 -9.359 -8.859 1 89.5 632 LEU B CA 1
ATOM 11404 C C . LEU B 1 632 ? 4.398 -9.258 -7.391 1 89.5 632 LEU B C 1
ATOM 11406 O O . LEU B 1 632 ? 4.004 -8.18 -6.93 1 89.5 632 LEU B O 1
ATOM 11410 N N . MET B 1 633 ? 4.48 -10.344 -6.699 1 90.38 633 MET B N 1
ATOM 11411 C CA . MET B 1 633 ? 4.156 -10.336 -5.273 1 90.38 633 MET B CA 1
ATOM 11412 C C . MET B 1 633 ? 5.137 -9.469 -4.496 1 90.38 633 MET B C 1
ATOM 11414 O O . MET B 1 633 ? 4.734 -8.695 -3.621 1 90.38 633 MET B O 1
ATOM 11418 N N . LEU B 1 634 ? 6.453 -9.562 -4.789 1 88.25 634 LEU B N 1
ATOM 11419 C CA . LEU B 1 634 ? 7.461 -8.742 -4.129 1 88.25 634 LEU B CA 1
ATOM 11420 C C . LEU B 1 634 ? 7.254 -7.266 -4.449 1 88.25 634 LEU B C 1
ATOM 11422 O O . LEU B 1 634 ? 7.414 -6.406 -3.578 1 88.25 634 LEU B O 1
ATOM 11426 N N . PHE B 1 635 ? 6.91 -7.027 -5.688 1 90.5 635 PHE B N 1
ATOM 11427 C CA . PHE B 1 635 ? 6.625 -5.656 -6.102 1 90.5 635 PHE B CA 1
ATOM 11428 C C . PHE B 1 635 ? 5.449 -5.086 -5.312 1 90.5 635 PHE B C 1
ATOM 11430 O O . PHE B 1 635 ? 5.5 -3.943 -4.855 1 90.5 635 PHE B O 1
ATOM 11437 N N . LEU B 1 636 ? 4.422 -5.875 -5.133 1 92.44 636 LEU B N 1
ATOM 11438 C CA . LEU B 1 636 ? 3.25 -5.422 -4.395 1 92.44 636 LEU B CA 1
ATOM 11439 C C . LEU B 1 636 ? 3.58 -5.227 -2.918 1 92.44 636 LEU B C 1
ATOM 11441 O O . LEU B 1 636 ? 3.082 -4.293 -2.283 1 92.44 636 LEU B O 1
ATOM 11445 N N . CYS B 1 637 ? 4.441 -6.031 -2.424 1 90.38 637 CYS B N 1
ATOM 11446 C CA . CYS B 1 637 ? 4.852 -5.891 -1.031 1 90.38 637 CYS B CA 1
ATOM 11447 C C . CYS B 1 637 ? 5.625 -4.594 -0.819 1 90.38 637 CYS B C 1
ATOM 11449 O O . CYS B 1 637 ? 5.406 -3.891 0.169 1 90.38 637 CYS B O 1
ATOM 11451 N N . VAL B 1 638 ? 6.5 -4.289 -1.71 1 89.12 638 VAL B N 1
ATOM 11452 C CA . VAL B 1 638 ? 7.273 -3.055 -1.625 1 89.12 638 VAL B CA 1
ATOM 11453 C C . VAL B 1 638 ? 6.348 -1.852 -1.78 1 89.12 638 VAL B C 1
ATOM 11455 O O . VAL B 1 638 ? 6.516 -0.838 -1.097 1 89.12 638 VAL B O 1
ATOM 11458 N N . SER B 1 639 ? 5.379 -2.031 -2.668 1 90.38 639 SER B N 1
ATOM 11459 C CA . SER B 1 639 ? 4.43 -0.94 -2.873 1 90.38 639 SER B CA 1
ATOM 11460 C C . SER B 1 639 ? 3.621 -0.668 -1.61 1 90.38 639 SER B C 1
ATOM 11462 O O . SER B 1 639 ? 3.375 0.489 -1.262 1 90.38 639 SER B O 1
ATOM 11464 N N . VAL B 1 640 ? 3.207 -1.718 -0.958 1 91.06 640 VAL B N 1
ATOM 11465 C CA . VAL B 1 640 ? 2.469 -1.562 0.292 1 91.06 640 VAL B CA 1
ATOM 11466 C C . VAL B 1 640 ? 3.352 -0.87 1.33 1 91.06 640 VAL B C 1
ATOM 11468 O O . VAL B 1 640 ? 2.898 0.036 2.033 1 91.06 640 VAL B O 1
ATOM 11471 N N . TYR B 1 641 ? 4.598 -1.233 1.395 1 87.88 641 TYR B N 1
ATOM 11472 C CA . TYR B 1 641 ? 5.516 -0.652 2.365 1 87.88 641 TYR B CA 1
ATOM 11473 C C . TYR B 1 641 ? 5.742 0.829 2.084 1 87.88 641 TYR B C 1
ATOM 11475 O O . TYR B 1 641 ? 5.758 1.647 3.006 1 87.88 641 TYR B O 1
ATOM 11483 N N . TYR B 1 642 ? 5.891 1.126 0.846 1 87.75 642 TYR B N 1
ATOM 11484 C CA . TYR B 1 642 ? 6.129 2.512 0.461 1 87.75 642 TYR B CA 1
ATOM 11485 C C . TYR B 1 642 ? 4.91 3.379 0.753 1 87.75 642 TYR B C 1
ATOM 11487 O O . TYR B 1 642 ? 5.039 4.488 1.273 1 87.75 642 TYR B O 1
ATOM 11495 N N . MET B 1 643 ? 3.785 2.854 0.411 1 89.12 643 MET B N 1
ATOM 11496 C CA . MET B 1 643 ? 2.576 3.637 0.65 1 89.12 643 MET B CA 1
ATOM 11497 C C . MET B 1 643 ? 2.322 3.805 2.145 1 89.12 643 MET B C 1
ATOM 11499 O O . MET B 1 643 ? 1.828 4.844 2.582 1 89.12 643 MET B O 1
ATOM 11503 N N . ARG B 1 644 ? 2.631 2.84 2.887 1 87.75 644 ARG B N 1
ATOM 11504 C CA . ARG B 1 644 ? 2.5 2.938 4.336 1 87.75 644 ARG B CA 1
ATOM 11505 C C . ARG B 1 644 ? 3.471 3.969 4.906 1 87.75 644 ARG B C 1
ATOM 11507 O O . ARG B 1 644 ? 3.107 4.75 5.789 1 87.75 644 ARG B O 1
ATOM 11514 N N . ALA B 1 645 ? 4.629 3.953 4.449 1 84.75 645 ALA B N 1
ATOM 11515 C CA . ALA B 1 645 ? 5.621 4.926 4.902 1 84.75 645 ALA B CA 1
ATOM 11516 C C . ALA B 1 645 ? 5.195 6.348 4.547 1 84.75 645 ALA B C 1
ATOM 11518 O O . ALA B 1 645 ? 5.383 7.273 5.336 1 84.75 645 ALA B O 1
ATOM 11519 N N . ARG B 1 646 ? 4.676 6.441 3.377 1 85.62 646 ARG B N 1
ATOM 11520 C CA . ARG B 1 646 ? 4.172 7.746 2.955 1 85.62 646 ARG B CA 1
ATOM 11521 C C . ARG B 1 646 ? 3.021 8.203 3.844 1 85.62 646 ARG B C 1
ATOM 11523 O O . ARG B 1 646 ? 2.947 9.375 4.219 1 85.62 646 ARG B O 1
ATOM 11530 N N . ALA B 1 647 ? 2.131 7.383 4.188 1 85.56 647 ALA B N 1
ATOM 11531 C CA . ALA B 1 647 ? 0.998 7.711 5.051 1 85.56 647 ALA B CA 1
ATOM 11532 C C . ALA B 1 647 ? 1.467 8.086 6.453 1 85.56 647 ALA B C 1
ATOM 11534 O O . ALA B 1 647 ? 0.94 9.023 7.059 1 85.56 647 ALA B O 1
ATOM 11535 N N . ARG B 1 648 ? 2.424 7.402 6.926 1 83.62 648 ARG B N 1
ATOM 11536 C CA . ARG B 1 648 ? 2.959 7.703 8.25 1 83.62 648 ARG B CA 1
ATOM 11537 C C . ARG B 1 648 ? 3.652 9.062 8.266 1 83.62 648 ARG B C 1
ATOM 11539 O O . ARG B 1 648 ? 3.564 9.797 9.25 1 83.62 648 ARG B O 1
ATOM 11546 N N . ALA B 1 649 ? 4.32 9.328 7.227 1 83.31 649 ALA B N 1
ATOM 11547 C CA . ALA B 1 649 ? 4.984 10.625 7.133 1 83.31 649 ALA B CA 1
ATOM 11548 C C . ALA B 1 649 ? 3.963 11.766 7.102 1 83.31 649 ALA B C 1
ATOM 11550 O O . ALA B 1 649 ? 4.156 12.797 7.75 1 83.31 649 ALA B O 1
ATOM 11551 N N . GLN B 1 650 ? 2.941 11.586 6.379 1 85 650 GLN B N 1
ATOM 11552 C CA . GLN B 1 650 ? 1.904 12.609 6.309 1 85 650 GLN B CA 1
ATOM 11553 C C . GLN B 1 650 ? 1.175 12.742 7.641 1 85 650 GLN B C 1
ATOM 11555 O O . GLN B 1 650 ? 0.782 13.844 8.031 1 85 650 GLN B O 1
ATOM 11560 N N . ARG B 1 651 ? 1.003 11.68 8.273 1 83.62 651 ARG B N 1
ATOM 11561 C CA . ARG B 1 651 ? 0.361 11.711 9.586 1 83.62 651 ARG B CA 1
ATOM 11562 C C . ARG B 1 651 ? 1.207 12.492 10.586 1 83.62 651 ARG B C 1
ATOM 11564 O O . ARG B 1 651 ? 0.673 13.219 11.422 1 83.62 651 ARG B O 1
ATOM 11571 N N . SER B 1 652 ? 2.488 12.328 10.484 1 82.75 652 SER B N 1
ATOM 11572 C CA . SER B 1 652 ? 3.383 13.078 11.367 1 82.75 652 SER B CA 1
ATOM 11573 C C . SER B 1 652 ? 3.338 14.57 11.062 1 82.75 652 SER B C 1
ATOM 11575 O O . SER B 1 652 ? 3.402 15.398 11.977 1 82.75 652 SER B O 1
ATOM 11577 N N . MET B 1 653 ? 3.186 14.875 9.883 1 83.81 653 MET B N 1
ATOM 11578 C CA . MET B 1 653 ? 3.074 16.281 9.492 1 83.81 653 MET B CA 1
ATOM 11579 C C . MET B 1 653 ? 1.763 16.875 9.992 1 83.81 653 MET B C 1
ATOM 11581 O O . MET B 1 653 ? 1.728 18.031 10.422 1 83.81 653 MET B O 1
ATOM 11585 N N . VAL B 1 654 ? 0.703 16.172 9.898 1 83.44 654 VAL B N 1
ATOM 11586 C CA . VAL B 1 654 ? -0.588 16.625 10.398 1 83.44 654 VAL B CA 1
ATOM 11587 C C . VAL B 1 654 ? -0.489 16.922 11.891 1 83.44 654 VAL B C 1
ATOM 11589 O O . VAL B 1 654 ? -1 17.953 12.359 1 83.44 654 VAL B O 1
ATOM 11592 N N . ARG B 1 655 ? 0.216 16.062 12.555 1 80.5 655 ARG B N 1
ATOM 11593 C CA . ARG B 1 655 ? 0.379 16.266 13.984 1 80.5 655 ARG B CA 1
ATOM 11594 C C . ARG B 1 655 ? 1.189 17.531 14.266 1 80.5 655 ARG B C 1
ATOM 11596 O O . ARG B 1 655 ? 0.85 18.297 15.164 1 80.5 655 ARG B O 1
ATOM 11603 N N . LEU B 1 656 ? 2.176 17.75 13.523 1 82.19 656 LEU B N 1
ATOM 11604 C CA . LEU B 1 656 ? 3.02 18.938 13.688 1 82.19 656 LEU B CA 1
ATOM 11605 C C . LEU B 1 656 ? 2.244 20.203 13.359 1 82.19 656 LEU B C 1
ATOM 11607 O O . LEU B 1 656 ? 2.301 21.188 14.109 1 82.19 656 LEU B O 1
ATOM 11611 N N . LEU B 1 657 ? 1.499 20.203 12.312 1 83 657 LEU B N 1
ATOM 11612 C CA . LEU B 1 657 ? 0.754 21.375 11.883 1 83 657 LEU B CA 1
ATOM 11613 C C . LEU B 1 657 ? -0.376 21.688 12.859 1 83 657 LEU B C 1
ATOM 11615 O O . LEU B 1 657 ? -0.692 22.859 13.102 1 83 657 LEU B O 1
ATOM 11619 N N . ARG B 1 658 ? -0.934 20.688 13.375 1 82.25 658 ARG B N 1
ATOM 11620 C CA . ARG B 1 658 ? -1.976 20.891 14.375 1 82.25 658 ARG B CA 1
ATOM 11621 C C . ARG B 1 658 ? -1.404 21.531 15.633 1 82.25 658 ARG B C 1
ATOM 11623 O O . ARG B 1 658 ? -2.041 22.406 16.234 1 82.25 658 ARG B O 1
ATOM 11630 N N . HIS B 1 659 ? -0.22 21.094 15.961 1 78.75 659 HIS B N 1
ATOM 11631 C CA . HIS B 1 659 ? 0.449 21.688 17.109 1 78.75 659 HIS B CA 1
ATOM 11632 C C . HIS B 1 659 ? 0.792 23.156 16.844 1 78.75 659 HIS B C 1
ATOM 11634 O O . HIS B 1 659 ? 0.633 24 17.719 1 78.75 659 HIS B O 1
ATOM 11640 N N . MET B 1 660 ? 1.134 23.438 15.703 1 80.69 660 MET B N 1
ATOM 11641 C CA . MET B 1 660 ? 1.444 24.812 15.336 1 80.69 660 MET B CA 1
ATOM 11642 C C . MET B 1 660 ? 0.183 25.672 15.328 1 80.69 660 MET B C 1
ATOM 11644 O O . MET B 1 660 ? 0.218 26.844 15.719 1 80.69 660 MET B O 1
ATOM 11648 N N . LEU B 1 661 ? -0.879 25.078 14.922 1 81.88 661 LEU B N 1
ATOM 11649 C CA . LEU B 1 661 ? -2.15 25.797 14.898 1 81.88 661 LEU B CA 1
ATOM 11650 C C . LEU B 1 661 ? -2.623 26.109 16.312 1 81.88 661 LEU B C 1
ATOM 11652 O O . LEU B 1 661 ? -3.15 27.203 16.578 1 81.88 661 LEU B O 1
ATOM 11656 N N . LEU B 1 662 ? -2.361 25.203 17.156 1 79.56 662 LEU B N 1
ATOM 11657 C CA . LEU B 1 662 ? -2.742 25.422 18.547 1 79.56 662 LEU B CA 1
ATOM 11658 C C . LEU B 1 662 ? -1.888 26.516 19.172 1 79.56 662 LEU B C 1
ATOM 11660 O O . LEU B 1 662 ? -2.391 27.344 19.938 1 79.56 662 LEU B O 1
ATOM 11664 N N . LEU B 1 663 ? -0.69 26.578 18.797 1 76.25 663 LEU B N 1
ATOM 11665 C CA . LEU B 1 663 ? 0.201 27.625 19.297 1 76.25 663 LEU B CA 1
ATOM 11666 C C . LEU B 1 663 ? -0.184 28.984 18.75 1 76.25 663 LEU B C 1
ATOM 11668 O O . LEU B 1 663 ? -0.158 29.984 19.484 1 76.25 663 LEU B O 1
ATOM 11672 N N . GLN B 1 664 ? -0.63 28.984 17.562 1 78.62 664 GLN B N 1
ATOM 11673 C CA . GLN B 1 664 ? -1.029 30.25 16.953 1 78.62 664 GLN B CA 1
ATOM 11674 C C . GLN B 1 664 ? -2.359 30.734 17.531 1 78.62 664 GLN B C 1
ATOM 11676 O O . GLN B 1 664 ? -2.594 31.938 17.625 1 78.62 664 GLN B O 1
ATOM 11681 N N . ALA B 1 665 ? -3.115 29.781 17.828 1 76.5 665 ALA B N 1
ATOM 11682 C CA . ALA B 1 665 ? -4.379 30.172 18.438 1 76.5 665 ALA B CA 1
ATOM 11683 C C . ALA B 1 665 ? -4.152 30.766 19.828 1 76.5 665 ALA B C 1
ATOM 11685 O O . ALA B 1 665 ? -4.824 31.719 20.219 1 76.5 665 ALA B O 1
ATOM 11686 N N . LYS B 1 666 ? -3.178 30.281 20.5 1 73.62 666 LYS B N 1
ATOM 11687 C CA . LYS B 1 666 ? -2.832 30.844 21.797 1 73.62 666 LYS B CA 1
ATOM 11688 C C . LYS B 1 666 ? -2.215 32.219 21.656 1 73.62 666 LYS B C 1
ATOM 11690 O O . LYS B 1 666 ? -2.455 33.125 22.469 1 73.62 666 LYS B O 1
ATOM 11695 N N . ASP B 1 667 ? -1.526 32.375 20.625 1 75 667 ASP B N 1
ATOM 11696 C CA . ASP B 1 667 ? -0.964 33.719 20.344 1 75 667 ASP B CA 1
ATOM 11697 C C . ASP B 1 667 ? -2.062 34.719 20.031 1 75 667 ASP B C 1
ATOM 11699 O O . ASP B 1 667 ? -1.993 35.875 20.438 1 75 667 ASP B O 1
ATOM 11703 N N . LYS B 1 668 ? -2.986 34.25 19.344 1 77.06 668 LYS B N 1
ATOM 11704 C CA . LYS B 1 668 ? -4.094 35.125 19 1 77.06 668 LYS B CA 1
ATOM 11705 C C . LYS B 1 668 ? -4.863 35.562 20.25 1 77.06 668 LYS B C 1
ATOM 11707 O O . LYS B 1 668 ? -5.219 36.719 20.391 1 77.06 668 LYS B O 1
ATOM 11712 N N . ASP B 1 669 ? -5.035 34.656 21.047 1 73.81 669 ASP B N 1
ATOM 11713 C CA . ASP B 1 669 ? -5.73 34.969 22.297 1 73.81 669 ASP B CA 1
ATOM 11714 C C . ASP B 1 669 ? -4.918 35.938 23.156 1 73.81 669 ASP B C 1
ATOM 11716 O O . ASP B 1 669 ? -5.473 36.844 23.781 1 73.81 669 ASP B O 1
ATOM 11720 N N . PHE B 1 670 ? -3.674 35.812 23.078 1 73.25 670 PHE B N 1
ATOM 11721 C CA . PHE B 1 670 ? -2.783 36.688 23.812 1 73.25 670 PHE B CA 1
ATOM 11722 C C . PHE B 1 670 ? -2.82 38.125 23.234 1 73.25 670 PHE B C 1
ATOM 11724 O O . PHE B 1 670 ? -2.889 39.094 23.984 1 73.25 670 PHE B O 1
ATOM 11731 N N . LEU B 1 671 ? -2.873 38.125 21.969 1 78.88 671 LEU B N 1
ATOM 11732 C CA . LEU B 1 671 ? -2.848 39.438 21.312 1 78.88 671 LEU B CA 1
ATOM 11733 C C . LEU B 1 671 ? -4.172 40.156 21.5 1 78.88 671 LEU B C 1
ATOM 11735 O O . LEU B 1 671 ? -4.199 41.375 21.641 1 78.88 671 LEU B O 1
ATOM 11739 N N . LEU B 1 672 ? -5.168 39.406 21.562 1 76.38 672 LEU B N 1
ATOM 11740 C CA . LEU B 1 672 ? -6.473 40 21.812 1 76.38 672 LEU B CA 1
ATOM 11741 C C . LEU B 1 672 ? -6.562 40.531 23.234 1 76.38 672 LEU B C 1
ATOM 11743 O O . LEU B 1 672 ? -7.133 41.594 23.469 1 76.38 672 LEU B O 1
ATOM 11747 N N . THR B 1 673 ? -5.906 39.781 24.109 1 72.56 673 THR B N 1
ATOM 11748 C CA . THR B 1 673 ? -5.867 40.25 25.484 1 72.56 673 THR B CA 1
ATOM 11749 C C . THR B 1 673 ? -4.941 41.469 25.625 1 72.56 673 THR B C 1
ATOM 11751 O O . THR B 1 673 ? -5.207 42.375 26.422 1 72.56 673 THR B O 1
ATOM 11754 N N . ALA B 1 674 ? -3.947 41.469 24.797 1 71.06 674 ALA B N 1
ATOM 11755 C CA . ALA B 1 674 ? -3.016 42.594 24.812 1 71.06 674 ALA B CA 1
ATOM 11756 C C . ALA B 1 674 ? -3.682 43.875 24.297 1 71.06 674 ALA B C 1
ATOM 11758 O O . ALA B 1 674 ? -3.422 44.969 24.797 1 71.06 674 ALA B O 1
ATOM 11759 N N . ILE B 1 675 ? -4.547 43.688 23.344 1 72.44 675 ILE B N 1
ATOM 11760 C CA . ILE B 1 675 ? -5.27 44.844 22.812 1 72.44 675 ILE B CA 1
ATOM 11761 C C . ILE B 1 675 ? -6.191 45.406 23.891 1 72.44 675 ILE B C 1
ATOM 11763 O O . ILE B 1 675 ? -6.316 46.625 24.016 1 72.44 675 ILE B O 1
ATOM 11767 N N . SER B 1 676 ? -6.715 44.531 24.625 1 69.06 676 SER B N 1
ATOM 11768 C CA . SER B 1 676 ? -7.574 45 25.703 1 69.06 676 SER B CA 1
ATOM 11769 C C . SER B 1 676 ? -6.766 45.688 26.781 1 69.06 676 SER B C 1
ATOM 11771 O O . SER B 1 676 ? -7.211 46.719 27.328 1 69.06 676 SER B O 1
ATOM 11773 N N . ASN B 1 677 ? -5.559 45.25 26.969 1 66.38 677 ASN B N 1
ATOM 11774 C CA . ASN B 1 677 ? -4.715 45.875 27.984 1 66.38 677 ASN B CA 1
ATOM 11775 C C . ASN B 1 677 ? -4.152 47.219 27.5 1 66.38 677 ASN B C 1
ATOM 11777 O O . ASN B 1 677 ? -4.035 48.156 28.297 1 66.38 677 ASN B O 1
ATOM 11781 N N . VAL B 1 678 ? -3.857 47.281 26.281 1 68.81 678 VAL B N 1
ATOM 11782 C CA . VAL B 1 678 ? -3.338 48.531 25.719 1 68.81 678 VAL B CA 1
ATOM 11783 C C . VAL B 1 678 ? -4.449 49.562 25.672 1 68.81 678 VAL B C 1
ATOM 11785 O O . VAL B 1 678 ? -4.207 50.75 25.906 1 68.81 678 VAL B O 1
ATOM 11788 N N . SER B 1 679 ? -5.559 49.094 25.406 1 63.66 679 SER B N 1
ATOM 11789 C CA . SER B 1 679 ? -6.691 50 25.375 1 63.66 679 SER B CA 1
ATOM 11790 C C . SER B 1 679 ? -7.004 50.531 26.766 1 63.66 679 SER B C 1
ATOM 11792 O O . SER B 1 679 ? -7.477 51.688 26.906 1 63.66 679 SER B O 1
ATOM 11794 N N . ASN B 1 680 ? -6.566 49.719 27.766 1 59.75 680 ASN B N 1
ATOM 11795 C CA . ASN B 1 680 ? -6.789 50.125 29.156 1 59.75 680 ASN B CA 1
ATOM 11796 C C . ASN B 1 680 ? -5.645 51 29.672 1 59.75 680 ASN B C 1
ATOM 11798 O O . ASN B 1 680 ? -5.707 51.5 30.781 1 59.75 680 ASN B O 1
ATOM 11802 N N . GLY B 1 681 ? -4.707 51.344 28.828 1 53.38 681 GLY B N 1
ATOM 11803 C CA . GLY B 1 681 ? -3.611 52.25 29.203 1 53.38 681 GLY B CA 1
ATOM 11804 C C . GLY B 1 681 ? -2.486 51.531 29.922 1 53.38 681 GLY B C 1
ATOM 11805 O O . GLY B 1 681 ? -1.536 52.156 30.391 1 53.38 681 GLY B O 1
ATOM 11806 N N . GLU B 1 682 ? -2.684 50.406 30.203 1 51.72 682 GLU B N 1
ATOM 11807 C CA . GLU B 1 682 ? -1.71 49.688 31.031 1 51.72 682 GLU B CA 1
ATOM 11808 C C . GLU B 1 682 ? -0.376 49.531 30.312 1 51.72 682 GLU B C 1
ATOM 11810 O O . GLU B 1 682 ? 0.685 49.594 30.938 1 51.72 682 GLU B O 1
ATOM 11815 N N . TRP B 1 683 ? -0.453 49.312 29.094 1 52.62 683 TRP B N 1
ATOM 11816 C CA . TRP B 1 683 ? 0.804 49.125 28.391 1 52.62 683 TRP B CA 1
ATOM 11817 C C . TRP B 1 683 ? 1.247 50.406 27.688 1 52.62 683 TRP B C 1
ATOM 11819 O O . TRP B 1 683 ? 2.029 50.344 26.734 1 52.62 683 TRP B O 1
ATOM 11829 N N . LEU B 1 684 ? 0.632 51.562 28.109 1 47.06 684 LEU B N 1
ATOM 11830 C CA . LEU B 1 684 ? 1.022 52.844 27.484 1 47.06 684 LEU B CA 1
ATOM 11831 C C . LEU B 1 684 ? 2.236 53.438 28.188 1 47.06 684 LEU B C 1
ATOM 11833 O O . LEU B 1 684 ? 2.42 53.25 29.391 1 47.06 684 LEU B O 1
ATOM 11837 N N . TYR B 1 685 ? 3.166 53.906 27.484 1 41.16 685 TYR B N 1
ATOM 11838 C CA . TYR B 1 685 ? 4.344 54.625 27.922 1 41.16 685 TYR B CA 1
ATOM 11839 C C . TYR B 1 685 ? 3.945 55.875 28.719 1 41.16 685 TYR B C 1
ATOM 11841 O O . TYR B 1 685 ? 3.137 56.688 28.25 1 41.16 685 TYR B O 1
ATOM 11849 N N . SER B 1 686 ? 3.779 55.812 30.125 1 37.09 686 SER B N 1
ATOM 11850 C CA . SER B 1 686 ? 3.676 57.094 30.797 1 37.09 686 SER B CA 1
ATOM 11851 C C . SER B 1 686 ? 4.98 57.875 30.703 1 37.09 686 SER B C 1
ATOM 11853 O O . SER B 1 686 ? 6.039 57.375 31.094 1 37.09 686 SER B O 1
ATOM 11855 N N . PRO B 1 687 ? 5.082 58.844 29.781 1 33.81 687 PRO B N 1
ATOM 11856 C CA . PRO B 1 687 ? 6.281 59.688 29.75 1 33.81 687 PRO B CA 1
ATOM 11857 C C . PRO B 1 687 ? 6.652 60.25 31.125 1 33.81 687 PRO B C 1
ATOM 11859 O O . PRO B 1 687 ? 5.809 60.812 31.797 1 33.81 687 PRO B O 1
ATOM 11862 N N . LYS B 1 688 ? 7.445 59.562 31.953 1 37.5 688 LYS B N 1
ATOM 11863 C CA . LYS B 1 688 ? 7.902 60.344 33.094 1 37.5 688 LYS B CA 1
ATOM 11864 C C . LYS B 1 688 ? 8.312 61.75 32.688 1 37.5 688 LYS B C 1
ATOM 11866 O O . LYS B 1 688 ? 8.711 61.969 31.531 1 37.5 688 LYS B O 1
ATOM 11871 N N . PRO B 1 689 ? 8.039 62.719 33.562 1 34.44 689 PRO B N 1
ATOM 11872 C CA . PRO B 1 689 ? 8.438 64.125 33.375 1 34.44 689 PRO B CA 1
ATOM 11873 C C . PRO B 1 689 ? 9.883 64.25 32.906 1 34.44 689 PRO B C 1
ATOM 11875 O O . PRO B 1 689 ? 10.703 63.375 33.156 1 34.44 689 PRO B O 1
ATOM 11878 N N . THR B 1 690 ? 10.18 65.188 31.906 1 36.72 690 THR B N 1
ATOM 11879 C CA . THR B 1 690 ? 11.336 65.688 31.172 1 36.72 690 THR B CA 1
ATOM 11880 C C . THR B 1 690 ? 12.555 65.812 32.094 1 36.72 690 THR B C 1
ATOM 11882 O O . THR B 1 690 ? 13.617 66.25 31.641 1 36.72 690 THR B O 1
ATOM 11885 N N . ASP B 1 691 ? 12.406 65.938 33.406 1 33.44 691 ASP B N 1
ATOM 11886 C CA . ASP B 1 691 ? 13.633 66.438 34.031 1 33.44 691 ASP B CA 1
ATOM 11887 C C . ASP B 1 691 ? 14.766 65.375 33.875 1 33.44 691 ASP B C 1
ATOM 11889 O O . ASP B 1 691 ? 15.852 65.625 34.438 1 33.44 691 ASP B O 1
ATOM 11893 N N . GLU B 1 692 ? 14.477 64.125 33.938 1 34.44 692 GLU B N 1
ATOM 11894 C CA . GLU B 1 692 ? 15.703 63.344 34 1 34.44 692 GLU B CA 1
ATOM 11895 C C . GLU B 1 692 ? 16.406 63.281 32.656 1 34.44 692 GLU B C 1
ATOM 11897 O O . GLU B 1 692 ? 15.758 63.344 31.609 1 34.44 692 GLU B O 1
ATOM 11902 N N . GLY B 1 693 ? 17.781 63.5 32.531 1 32.34 693 GLY B N 1
ATOM 11903 C CA . GLY B 1 693 ? 18.75 63.625 31.469 1 32.34 693 GLY B CA 1
ATOM 11904 C C . GLY B 1 693 ? 18.531 62.656 30.344 1 32.34 693 GLY B C 1
ATOM 11905 O O . GLY B 1 693 ? 17.828 61.656 30.516 1 32.34 693 GLY B O 1
ATOM 11906 N N . PRO B 1 694 ? 18.812 63.062 29.031 1 35.31 694 PRO B N 1
ATOM 11907 C CA . PRO B 1 694 ? 18.672 62.438 27.719 1 35.31 694 PRO B CA 1
ATOM 11908 C C . PRO B 1 694 ? 19.281 61.031 27.656 1 35.31 694 PRO B C 1
ATOM 11910 O O . PRO B 1 694 ? 19.516 60.531 26.562 1 35.31 694 PRO B O 1
ATOM 11913 N N . ASP B 1 695 ? 19.828 60.469 28.781 1 31.84 695 ASP B N 1
ATOM 11914 C CA . ASP B 1 695 ? 20.641 59.312 28.453 1 31.84 695 ASP B CA 1
ATOM 11915 C C . ASP B 1 695 ? 19.859 58.344 27.547 1 31.84 695 ASP B C 1
ATOM 11917 O O . ASP B 1 695 ? 18.641 58.438 27.422 1 31.84 695 ASP B O 1
ATOM 11921 N N . SER B 1 696 ? 20.562 57.094 27.188 1 33.03 696 SER B N 1
ATOM 11922 C CA . SER B 1 696 ? 20.406 56.188 26.062 1 33.03 696 SER B CA 1
ATOM 11923 C C . SER B 1 696 ? 18.969 55.656 25.984 1 33.03 696 SER B C 1
ATOM 11925 O O . SER B 1 696 ? 18.406 55.188 26.984 1 33.03 696 SER B O 1
ATOM 11927 N N . HIS B 1 697 ? 18.281 56.219 25.078 1 31.3 697 HIS B N 1
ATOM 11928 C CA . HIS B 1 697 ? 16.891 56.062 24.656 1 31.3 697 HIS B CA 1
ATOM 11929 C C . HIS B 1 697 ? 16.484 54.594 24.625 1 31.3 697 HIS B C 1
ATOM 11931 O O . HIS B 1 697 ? 15.305 54.281 24.734 1 31.3 697 HIS B O 1
ATOM 11937 N N . THR B 1 698 ? 17.516 53.812 24.141 1 32.97 698 THR B N 1
ATOM 11938 C CA . THR B 1 698 ? 17.094 52.438 23.875 1 32.97 698 THR B CA 1
ATOM 11939 C C . THR B 1 698 ? 16.734 51.719 25.172 1 32.97 698 THR B C 1
ATOM 11941 O O . THR B 1 698 ? 15.82 50.906 25.188 1 32.97 698 THR B O 1
ATOM 11944 N N . TRP B 1 699 ? 17.609 51.906 26.281 1 33.44 699 TRP B N 1
ATOM 11945 C CA . TRP B 1 699 ? 17.438 51.188 27.531 1 33.44 699 TRP B CA 1
ATOM 11946 C C . TRP B 1 699 ? 16.234 51.719 28.312 1 33.44 699 TRP B C 1
ATOM 11948 O O . TRP B 1 699 ? 15.75 51.062 29.234 1 33.44 699 TRP B O 1
ATOM 11958 N N . LYS B 1 700 ? 15.891 53 28.094 1 34.5 700 LYS B N 1
ATOM 11959 C CA . LYS B 1 700 ? 14.781 53.562 28.844 1 34.5 700 LYS B CA 1
ATOM 11960 C C . LYS B 1 700 ? 13.469 52.875 28.531 1 34.5 700 LYS B C 1
ATOM 11962 O O . LYS B 1 700 ? 12.625 52.688 29.406 1 34.5 700 LYS B O 1
ATOM 11967 N N . TYR B 1 701 ? 13.406 52.5 27.281 1 34.44 701 TYR B N 1
ATOM 11968 C CA . TYR B 1 701 ? 12.148 51.906 26.844 1 34.44 701 TYR B CA 1
ATOM 11969 C C . TYR B 1 701 ? 12 50.469 27.391 1 34.44 701 TYR B C 1
ATOM 11971 O O . TYR B 1 701 ? 10.891 50.031 27.688 1 34.44 701 TYR B O 1
ATOM 11979 N N . LEU B 1 702 ? 13.141 49.719 27.578 1 34.78 702 LEU B N 1
ATOM 11980 C CA . LEU B 1 702 ? 12.977 48.344 28.062 1 34.78 702 LEU B CA 1
ATOM 11981 C C . LEU B 1 702 ? 12.562 48.344 29.531 1 34.78 702 LEU B C 1
ATOM 11983 O O . LEU B 1 702 ? 11.945 47.375 29.984 1 34.78 702 LEU B O 1
ATOM 11987 N N . ARG B 1 703 ? 13 49.312 30.344 1 32.53 703 ARG B N 1
ATOM 11988 C CA . ARG B 1 703 ? 12.773 49.219 31.781 1 32.53 703 ARG B CA 1
ATOM 11989 C C . ARG B 1 703 ? 11.32 49.562 32.125 1 32.53 703 ARG B C 1
ATOM 11991 O O . ARG B 1 703 ? 10.805 49.094 33.156 1 32.53 703 ARG B O 1
ATOM 11998 N N . GLU B 1 704 ? 10.773 50.594 31.547 1 34.38 704 GLU B N 1
ATOM 11999 C CA . GLU B 1 704 ? 9.531 51.125 32.094 1 34.38 704 GLU B CA 1
ATOM 12000 C C . GLU B 1 704 ? 8.32 50.344 31.594 1 34.38 704 GLU B C 1
ATOM 12002 O O . GLU B 1 704 ? 7.176 50.719 31.859 1 34.38 704 GLU B O 1
ATOM 12007 N N . VAL B 1 705 ? 8.453 49.594 30.547 1 36.66 705 VAL B N 1
ATOM 12008 C CA . VAL B 1 705 ? 7.238 48.812 30.281 1 36.66 705 VAL B CA 1
ATOM 12009 C C . VAL B 1 705 ? 6.93 47.938 31.484 1 36.66 705 VAL B C 1
ATOM 12011 O O . VAL B 1 705 ? 7.785 47.156 31.922 1 36.66 705 VAL B O 1
ATOM 12014 N N . ARG B 1 706 ? 6.047 48.438 32.406 1 34.75 706 ARG B N 1
ATOM 12015 C CA . ARG B 1 706 ? 5.574 47.562 33.469 1 34.75 706 ARG B CA 1
ATOM 12016 C C . ARG B 1 706 ? 5.469 46.125 32.969 1 34.75 706 ARG B C 1
ATOM 12018 O O . ARG B 1 706 ? 4.828 45.875 31.953 1 34.75 706 ARG B O 1
ATOM 12025 N N . LYS B 1 707 ? 6.48 45.375 33.312 1 35.75 707 LYS B N 1
ATOM 12026 C CA . LYS B 1 707 ? 6.449 43.938 33.062 1 35.75 707 LYS B CA 1
ATOM 12027 C C . LYS B 1 707 ? 5.055 43.375 33.312 1 35.75 707 LYS B C 1
ATOM 12029 O O . LYS B 1 707 ? 4.43 43.656 34.344 1 35.75 707 LYS B O 1
ATOM 12034 N N . PRO B 1 708 ? 4.277 43 32.312 1 35.56 708 PRO B N 1
ATOM 12035 C CA . PRO B 1 708 ? 3.057 42.281 32.688 1 35.56 708 PRO B CA 1
ATOM 12036 C C . PRO B 1 708 ? 3.291 41.25 33.781 1 35.56 708 PRO B C 1
ATOM 12038 O O . PRO B 1 708 ? 4.332 40.594 33.812 1 35.56 708 PRO B O 1
ATOM 12041 N N . SER B 1 709 ? 2.998 41.531 35.125 1 27.72 709 SER B N 1
ATOM 12042 C CA . SER B 1 709 ? 2.977 40.438 36.094 1 27.72 709 SER B CA 1
ATOM 12043 C C . SER B 1 709 ? 2.479 39.156 35.438 1 27.72 709 SER B C 1
ATOM 12045 O O . SER B 1 709 ? 1.413 39.125 34.812 1 27.72 709 SER B O 1
ATOM 12047 N N . ASN B 1 710 ? 3.35 38.375 34.875 1 29.2 710 ASN B N 1
ATOM 12048 C CA . ASN B 1 710 ? 3.062 37 34.438 1 29.2 710 ASN B CA 1
ATOM 12049 C C . ASN B 1 710 ? 2.107 36.312 35.406 1 29.2 710 ASN B C 1
ATOM 12051 O O . ASN B 1 710 ? 1.938 35.094 35.312 1 29.2 710 ASN B O 1
ATOM 12055 N N . SER B 1 711 ? 1.832 36.875 36.656 1 27.83 711 SER B N 1
ATOM 12056 C CA . SER B 1 711 ? 1.019 36.125 37.625 1 27.83 711 SER B CA 1
ATOM 12057 C C . SER B 1 711 ? -0.345 35.781 37.031 1 27.83 711 SER B C 1
ATOM 12059 O O . SER B 1 711 ? -0.99 34.844 37.469 1 27.83 711 SER B O 1
ATOM 12061 N N . GLY B 1 712 ? -0.923 36.594 36.25 1 28.23 712 GLY B N 1
ATOM 12062 C CA . GLY B 1 712 ? -2.293 36.281 35.875 1 28.23 712 GLY B CA 1
ATOM 12063 C C . GLY B 1 712 ? -2.393 35.062 34.969 1 28.23 712 GLY B C 1
ATOM 12064 O O . GLY B 1 712 ? -3.484 34.531 34.75 1 28.23 712 GLY B O 1
ATOM 12065 N N . PHE B 1 713 ? -1.356 34.906 34.125 1 30.09 713 PHE B N 1
ATOM 12066 C CA . PHE B 1 713 ? -1.605 33.75 33.25 1 30.09 713 PHE B CA 1
ATOM 12067 C C . PHE B 1 713 ? -1.15 32.469 33.906 1 30.09 713 PHE B C 1
ATOM 12069 O O . PHE B 1 713 ? -0.832 31.484 33.25 1 30.09 713 PHE B O 1
ATOM 12076 N N . HIS B 1 714 ? -0.685 32.5 35.188 1 27.55 714 HIS B N 1
ATOM 12077 C CA . HIS B 1 714 ? -0.726 31.172 35.812 1 27.55 714 HIS B CA 1
ATOM 12078 C C . HIS B 1 714 ? -2.141 30.594 35.781 1 27.55 714 HIS B C 1
ATOM 12080 O O . HIS B 1 714 ? -3.072 31.219 36.281 1 27.55 714 HIS B O 1
ATOM 12086 N N . PHE B 1 715 ? -2.447 29.859 34.75 1 26.73 715 PHE B N 1
ATOM 12087 C CA . PHE B 1 715 ? -3.646 29.031 34.781 1 26.73 715 PHE B CA 1
ATOM 12088 C C . PHE B 1 715 ? -3.807 28.406 36.156 1 26.73 715 PHE B C 1
ATOM 12090 O O . PHE B 1 715 ? -3.025 27.531 36.531 1 26.73 715 PHE B O 1
ATOM 12097 N N . ASP B 1 716 ? -4.004 29.219 37.188 1 25.81 716 ASP B N 1
ATOM 12098 C CA . ASP B 1 716 ? -4.449 28.609 38.438 1 25.81 716 ASP B CA 1
ATOM 12099 C C . ASP B 1 716 ? -5.547 27.578 38.156 1 25.81 716 ASP B C 1
ATOM 12101 O O . ASP B 1 716 ? -6.715 27.938 38 1 25.81 716 ASP B O 1
ATOM 12105 N N . ALA B 1 717 ? -5.125 26.531 37.5 1 28.5 717 ALA B N 1
ATOM 12106 C CA . ALA B 1 717 ? -5.984 25.359 37.438 1 28.5 717 ALA B CA 1
ATOM 12107 C C . ALA B 1 717 ? -6.648 25.094 38.781 1 28.5 717 ALA B C 1
ATOM 12109 O O . ALA B 1 717 ? -7.691 24.438 38.875 1 28.5 717 ALA B O 1
ATOM 12110 N N . SER B 1 718 ? -5.902 25.422 39.906 1 27.78 718 SER B N 1
ATOM 12111 C CA . SER B 1 718 ? -6.531 25.094 41.188 1 27.78 718 SER B CA 1
ATOM 12112 C C . SER B 1 718 ? -7.695 26.031 41.5 1 27.78 718 SER B C 1
ATOM 12114 O O . SER B 1 718 ? -8.555 25.703 42.312 1 27.78 718 SER B O 1
ATOM 12116 N N . ARG B 1 719 ? -7.613 27.328 41.031 1 29.39 719 ARG B N 1
ATOM 12117 C CA . ARG B 1 719 ? -8.711 28.188 41.438 1 29.39 719 ARG B CA 1
ATOM 12118 C C . ARG B 1 719 ? -10 27.828 40.719 1 29.39 719 ARG B C 1
ATOM 12120 O O . ARG B 1 719 ? -11.086 28.281 41.094 1 29.39 719 ARG B O 1
ATOM 12127 N N . LEU B 1 720 ? -9.891 27.266 39.5 1 27.73 720 LEU B N 1
ATOM 12128 C CA . LEU B 1 720 ? -11.195 26.797 39.031 1 27.73 720 LEU B CA 1
ATOM 12129 C C . LEU B 1 720 ? -11.719 25.688 39.969 1 27.73 720 LEU B C 1
ATOM 12131 O O . LEU B 1 720 ? -12.922 25.406 39.969 1 27.73 720 LEU B O 1
ATOM 12135 N N . SER B 1 721 ? -10.781 24.984 40.594 1 26.58 721 SER B N 1
ATOM 12136 C CA . SER B 1 721 ? -11.406 23.953 41.438 1 26.58 721 SER B CA 1
ATOM 12137 C C . SER B 1 721 ? -12.023 24.562 42.688 1 26.58 721 SER B C 1
ATOM 12139 O O . SER B 1 721 ? -13.078 24.125 43.156 1 26.58 721 SER B O 1
ATOM 12141 N N . HIS B 1 722 ? -11.242 25.484 43.375 1 26.05 722 HIS B N 1
ATOM 12142 C CA . HIS B 1 722 ? -11.758 25.812 44.688 1 26.05 722 HIS B CA 1
ATOM 12143 C C . HIS B 1 722 ? -12.828 26.906 44.625 1 26.05 722 HIS B C 1
ATOM 12145 O O . HIS B 1 722 ? -13.469 27.234 45.625 1 26.05 722 HIS B O 1
ATOM 12151 N N . SER B 1 723 ? -12.625 27.812 43.594 1 27.31 723 SER B N 1
ATOM 12152 C CA . SER B 1 723 ? -13.578 28.906 43.75 1 27.31 723 SER B CA 1
ATOM 12153 C C . SER B 1 723 ? -15.016 28.406 43.656 1 27.31 723 SER B C 1
ATOM 12155 O O . SER B 1 723 ? -15.961 29.172 43.844 1 27.31 723 SER B O 1
ATOM 12157 N N . LEU B 1 724 ? -15.172 27.375 42.781 1 25.38 724 LEU B N 1
ATOM 12158 C CA . LEU B 1 724 ? -16.578 26.969 42.875 1 25.38 724 LEU B CA 1
ATOM 12159 C C . LEU B 1 724 ? -16.938 26.609 44.312 1 25.38 724 LEU B C 1
ATOM 12161 O O . LEU B 1 724 ? -18.125 26.406 44.625 1 25.38 724 LEU B O 1
ATOM 12165 N N . ILE B 1 725 ? -15.945 26.109 45.062 1 23.53 725 ILE B N 1
ATOM 12166 C CA . ILE B 1 725 ? -16.5 25.641 46.312 1 23.53 725 ILE B CA 1
ATOM 12167 C C . ILE B 1 725 ? -16.578 26.812 47.312 1 23.53 725 ILE B C 1
ATOM 12169 O O . ILE B 1 725 ? -17.359 26.766 48.25 1 23.53 725 ILE B O 1
ATOM 12173 N N . GLU B 1 726 ? -15.516 27.594 47.406 1 22.7 726 GLU B N 1
ATOM 12174 C CA . GLU B 1 726 ? -15.594 28.312 48.688 1 22.7 726 GLU B CA 1
ATOM 12175 C C . GLU B 1 726 ? -16.578 29.469 48.594 1 22.7 726 GLU B C 1
ATOM 12177 O O . GLU B 1 726 ? -16.875 29.969 47.531 1 22.7 726 GLU B O 1
ATOM 12182 N N . GLY B 1 727 ? -16.984 30.109 49.781 1 22.98 727 GLY B N 1
ATOM 12183 C CA . GLY B 1 727 ? -18.031 30.891 50.406 1 22.98 727 GLY B CA 1
ATOM 12184 C C . GLY B 1 727 ? -18.172 32.281 49.844 1 22.98 727 GLY B C 1
ATOM 12185 O O . GLY B 1 727 ? -17.266 32.781 49.156 1 22.98 727 GLY B O 1
ATOM 12186 N N . ARG B 1 728 ? -19.406 32.688 49.562 1 25.67 728 ARG B N 1
ATOM 12187 C CA . ARG B 1 728 ? -20.141 33.938 49.531 1 25.67 728 ARG B CA 1
ATOM 12188 C C . ARG B 1 728 ? -19.531 34.938 50.5 1 25.67 728 ARG B C 1
ATOM 12190 O O . ARG B 1 728 ? -19.156 34.594 51.625 1 25.67 728 ARG B O 1
ATOM 12197 N N . PRO B 1 729 ? -18.844 36 50 1 24.38 729 PRO B N 1
ATOM 12198 C CA . PRO B 1 729 ? -18.453 37 51 1 24.38 729 PRO B CA 1
ATOM 12199 C C . PRO B 1 729 ? -19.531 37.219 52.062 1 24.38 729 PRO B C 1
ATOM 12201 O O . PRO B 1 729 ? -20.672 37.531 51.75 1 24.38 729 PRO B O 1
ATOM 12204 N N . ARG B 1 730 ? -19.484 36.438 53.156 1 24.86 730 ARG B N 1
ATOM 12205 C CA . ARG B 1 730 ? -20.281 36.688 54.344 1 24.86 730 ARG B CA 1
ATOM 12206 C C . ARG B 1 730 ? -20.172 38.125 54.844 1 24.86 730 ARG B C 1
ATOM 12208 O O . ARG B 1 730 ? -19.062 38.594 55.094 1 24.86 730 ARG B O 1
ATOM 12215 N N . SER B 1 731 ? -21.062 39 54.219 1 22.88 731 SER B N 1
ATOM 12216 C CA . SER B 1 731 ? -21.359 40.281 54.875 1 22.88 731 SER B CA 1
ATOM 12217 C C . SER B 1 731 ? -21.328 40.125 56.406 1 22.88 731 SER B C 1
ATOM 12219 O O . SER B 1 731 ? -21.844 39.156 56.938 1 22.88 731 SER B O 1
ATOM 12221 N N . PHE B 1 732 ? -20.234 40.531 56.938 1 22.94 732 PHE B N 1
ATOM 12222 C CA . PHE B 1 732 ? -20.078 40.656 58.375 1 22.94 732 PHE B CA 1
ATOM 12223 C C . PHE B 1 732 ? -21.344 41.219 59.031 1 22.94 732 PHE B C 1
ATOM 12225 O O . PHE B 1 732 ? -21.594 42.406 58.969 1 22.94 732 PHE B O 1
ATOM 12232 N N . ALA B 1 733 ? -22.562 40.5 58.688 1 22.12 733 ALA B N 1
ATOM 12233 C CA . ALA B 1 733 ? -23.641 40.938 59.562 1 22.12 733 ALA B CA 1
ATOM 12234 C C . ALA B 1 733 ? -23.172 40.969 61.031 1 22.12 733 ALA B C 1
ATOM 12236 O O . ALA B 1 733 ? -22.391 40.125 61.469 1 22.12 733 ALA B O 1
ATOM 12237 N N . LYS B 1 734 ? -23.375 42.156 61.594 1 23.05 734 LYS B N 1
ATOM 12238 C CA . LYS B 1 734 ? -23.297 42.531 63 1 23.05 734 LYS B CA 1
ATOM 12239 C C . LYS B 1 734 ? -23.922 41.469 63.906 1 23.05 734 LYS B C 1
ATOM 12241 O O . LYS B 1 734 ? -25.109 41.188 63.812 1 23.05 734 LYS B O 1
ATOM 12246 N N . GLU B 1 735 ? -23.188 40.375 64.062 1 22.72 735 GLU B N 1
ATOM 12247 C CA . GLU B 1 735 ? -23.609 39.438 65.125 1 22.72 735 GLU B CA 1
ATOM 12248 C C . GLU B 1 735 ? -24.094 40.219 66.375 1 22.72 735 GLU B C 1
ATOM 12250 O O . GLU B 1 735 ? -23.281 40.875 67.062 1 22.72 735 GLU B O 1
ATOM 12255 N N . ASN B 1 736 ? -25.406 40.812 66.25 1 19.58 736 ASN B N 1
ATOM 12256 C CA . ASN B 1 736 ? -26.203 41.125 67.438 1 19.58 736 ASN B CA 1
ATOM 12257 C C . ASN B 1 736 ? -26 40.094 68.5 1 19.58 736 ASN B C 1
ATOM 12259 O O . ASN B 1 736 ? -25.5 39 68.25 1 19.58 736 ASN B O 1
ATOM 12263 N N . ARG B 1 737 ? -26.953 40.25 69.5 1 21.61 737 ARG B N 1
ATOM 12264 C CA . ARG B 1 737 ? -27.156 40 70.938 1 21.61 737 ARG B CA 1
ATOM 12265 C C . ARG B 1 737 ? -27.266 38.5 71.188 1 21.61 737 ARG B C 1
ATOM 12267 O O . ARG B 1 737 ? -27.547 37.719 70.312 1 21.61 737 ARG B O 1
ATOM 12274 N N . ALA B 1 738 ? -27.375 38.125 72.438 1 21.55 738 ALA B N 1
ATOM 12275 C CA . ALA B 1 738 ? -27.172 37.031 73.375 1 21.55 738 ALA B CA 1
ATOM 12276 C C . ALA B 1 738 ? -28.203 35.938 73.188 1 21.55 738 ALA B C 1
ATOM 12278 O O . ALA B 1 738 ? -28.078 34.844 73.812 1 21.55 738 ALA B O 1
ATOM 12279 N N . SER B 1 739 ? -29.375 36.188 72.312 1 19.86 739 SER B N 1
ATOM 12280 C CA . SER B 1 739 ? -30.469 35.5 73 1 19.86 739 SER B CA 1
ATOM 12281 C C . SER B 1 739 ? -30.266 34 73.062 1 19.86 739 SER B C 1
ATOM 12283 O O . SER B 1 739 ? -29.688 33.406 72.125 1 19.86 739 SER B O 1
ATOM 12285 N N . HIS B 1 740 ? -30.531 33.312 74.188 1 20.97 740 HIS B N 1
ATOM 12286 C CA . HIS B 1 740 ? -30.5 32.031 74.812 1 20.97 740 HIS B CA 1
ATOM 12287 C C . HIS B 1 740 ? -31.406 31.016 74.125 1 20.97 740 HIS B C 1
ATOM 12289 O O . HIS B 1 740 ? -31.688 29.953 74.688 1 20.97 740 HIS B O 1
ATOM 12295 N N . TYR B 1 741 ? -31.812 31.25 72.812 1 19.2 741 TYR B N 1
ATOM 12296 C CA . TYR B 1 741 ? -33 30.422 72.625 1 19.2 741 TYR B CA 1
ATOM 12297 C C . TYR B 1 741 ? -32.688 28.953 72.812 1 19.2 741 TYR B C 1
ATOM 12299 O O . TYR B 1 741 ? -31.609 28.484 72.438 1 19.2 741 TYR B O 1
ATOM 12307 N N . ASN B 1 742 ? -33.625 28.266 73.438 1 19.56 742 ASN B N 1
ATOM 12308 C CA . ASN B 1 742 ? -33.875 26.984 74.125 1 19.56 742 ASN B CA 1
ATOM 12309 C C . ASN B 1 742 ? -33.844 25.828 73.062 1 19.56 742 ASN B C 1
ATOM 12311 O O . ASN B 1 742 ? -34 26.062 71.875 1 19.56 742 ASN B O 1
ATOM 12315 N N . GLU B 1 743 ? -33.938 24.547 73.5 1 18.86 743 GLU B N 1
ATOM 12316 C CA . GLU B 1 743 ? -33.562 23.141 73.375 1 18.86 743 GLU B CA 1
ATOM 12317 C C . GLU B 1 743 ? -34.469 22.469 72.312 1 18.86 743 GLU B C 1
ATOM 12319 O O . GLU B 1 743 ? -34.188 21.344 71.875 1 18.86 743 GLU B O 1
ATOM 12324 N N . LYS B 1 744 ? -35.656 23.047 71.812 1 21.05 744 LYS B N 1
ATOM 12325 C CA . LYS B 1 744 ? -36.562 21.922 71.75 1 21.05 744 LYS B CA 1
ATOM 12326 C C . LYS B 1 744 ? -36.25 20.969 70.625 1 21.05 744 LYS B C 1
ATOM 12328 O O . LYS B 1 744 ? -35.812 21.406 69.562 1 21.05 744 LYS B O 1
ATOM 12333 N N . LYS B 1 745 ? -36.688 19.703 70.812 1 19.45 745 LYS B N 1
ATOM 12334 C CA . LYS B 1 745 ? -36.406 18.312 70.5 1 19.45 745 LYS B CA 1
ATOM 12335 C C . LYS B 1 745 ? -36.875 17.969 69.062 1 19.45 745 LYS B C 1
ATOM 12337 O O . LYS B 1 745 ? -36.125 17.453 68.25 1 19.45 745 LYS B O 1
ATOM 12342 N N . SER B 1 746 ? -38.156 17.406 68.812 1 17.95 746 SER B N 1
ATOM 12343 C CA . SER B 1 746 ? -38.281 16.031 68.375 1 17.95 746 SER B CA 1
ATOM 12344 C C . SER B 1 746 ? -38.531 15.984 66.875 1 17.95 746 SER B C 1
ATOM 12346 O O . SER B 1 746 ? -37.844 15.258 66.125 1 17.95 746 SER B O 1
ATOM 12348 N N . GLU B 1 747 ? -39.844 16.188 66.375 1 17.52 747 GLU B N 1
ATOM 12349 C CA . GLU B 1 747 ? -40.594 15.055 65.812 1 17.52 747 GLU B CA 1
ATOM 12350 C C . GLU B 1 747 ? -40.469 14.992 64.312 1 17.52 747 GLU B C 1
ATOM 12352 O O . GLU B 1 747 ? -40.094 15.984 63.688 1 17.52 747 GLU B O 1
ATOM 12357 N N . ASP B 1 748 ? -41.438 14.156 63.5 1 17.33 748 ASP B N 1
ATOM 12358 C CA . ASP B 1 748 ? -41.438 13.055 62.562 1 17.33 748 ASP B CA 1
ATOM 12359 C C . ASP B 1 748 ? -41.75 13.555 61.156 1 17.33 748 ASP B C 1
ATOM 12361 O O . ASP B 1 748 ? -41.219 13.016 60.156 1 17.33 748 ASP B O 1
ATOM 12365 N N . GLY B 1 749 ? -42.781 14.406 60.906 1 18.48 749 GLY B N 1
ATOM 12366 C CA . GLY B 1 749 ? -43.688 13.969 59.875 1 18.48 749 GLY B CA 1
ATOM 12367 C C . GLY B 1 749 ? -43.25 14.336 58.469 1 18.48 749 GLY B C 1
ATOM 12368 O O . GLY B 1 749 ? -42.594 15.367 58.281 1 18.48 749 GLY B O 1
ATOM 12369 N N . ASP B 1 750 ? -43.219 13.375 57.531 1 17.7 750 ASP B N 1
ATOM 12370 C CA . ASP B 1 750 ? -42.531 13.086 56.25 1 17.7 750 ASP B CA 1
ATOM 12371 C C . ASP B 1 750 ? -43.156 13.891 55.125 1 17.7 750 ASP B C 1
ATOM 12373 O O . ASP B 1 750 ? -42.531 14.055 54.062 1 17.7 750 ASP B O 1
ATOM 12377 N N . THR B 1 751 ? -44.469 14.18 55.25 1 20.27 751 THR B N 1
ATOM 12378 C CA . THR B 1 751 ? -45.188 13.93 54 1 20.27 751 THR B CA 1
ATOM 12379 C C . THR B 1 751 ? -44.875 14.984 52.969 1 20.27 751 THR B C 1
ATOM 12381 O O . THR B 1 751 ? -44.594 16.141 53.312 1 20.27 751 THR B O 1
ATOM 12384 N N . ASP B 1 752 ? -44.719 14.453 51.719 1 17.75 752 ASP B N 1
ATOM 12385 C CA . ASP B 1 752 ? -44.062 14.766 50.469 1 17.75 752 ASP B CA 1
ATOM 12386 C C . ASP B 1 752 ? -44.719 15.953 49.781 1 17.75 752 ASP B C 1
ATOM 12388 O O . ASP B 1 752 ? -44.031 16.922 49.406 1 17.75 752 ASP B O 1
ATOM 12392 N N . SER B 1 753 ? -45.812 15.664 49.031 1 20.5 753 SER B N 1
ATOM 12393 C CA . SER B 1 753 ? -45.844 15.828 47.594 1 20.5 753 SER B CA 1
ATOM 12394 C C . SER B 1 753 ? -46.438 17.188 47.219 1 20.5 753 SER B C 1
ATOM 12396 O O . SER B 1 753 ? -46.875 17.375 46.062 1 20.5 753 SER B O 1
ATOM 12398 N N . SER B 1 754 ? -46.188 18.234 47.875 1 18.77 754 SER B N 1
ATOM 12399 C CA . SER B 1 754 ? -47.188 19.312 47.844 1 18.77 754 SER B CA 1
ATOM 12400 C C . SER B 1 754 ? -47.219 20.016 46.5 1 18.77 754 SER B C 1
ATOM 12402 O O . SER B 1 754 ? -47.812 21.078 46.375 1 18.77 754 SER B O 1
ATOM 12404 N N . PHE B 1 755 ? -46.469 19.516 45.438 1 20.16 755 PHE B N 1
ATOM 12405 C CA . PHE B 1 755 ? -46.344 20.672 44.562 1 20.16 755 PHE B CA 1
ATOM 12406 C C . PHE B 1 755 ? -47.688 21.109 44.031 1 20.16 755 PHE B C 1
ATOM 12408 O O . PHE B 1 755 ? -48.438 20.312 43.469 1 20.16 755 PHE B O 1
ATOM 12415 N N . SER B 1 756 ? -48.312 22 44.625 1 18.72 756 SER B N 1
ATOM 12416 C CA . SER B 1 756 ? -49.625 22.625 44.531 1 18.72 756 SER B CA 1
ATOM 12417 C C . SER B 1 756 ? -49.875 23.266 43.188 1 18.72 756 SER B C 1
ATOM 12419 O O . SER B 1 756 ? -49.688 24.469 43 1 18.72 756 SER B O 1
ATOM 12421 N N . TRP B 1 757 ? -49.406 22.672 42.031 1 19 757 TRP B N 1
ATOM 12422 C CA . TRP B 1 757 ? -49.719 23.484 40.844 1 19 757 TRP B CA 1
ATOM 12423 C C . TRP B 1 757 ? -51.219 23.734 40.75 1 19 757 TRP B C 1
ATOM 12425 O O . TRP B 1 757 ? -52.031 22.812 40.875 1 19 757 TRP B O 1
ATOM 12435 N N . GLN B 1 758 ? -51.656 24.859 41.062 1 18.25 758 GLN B N 1
ATOM 12436 C CA . GLN B 1 758 ? -53 25.453 41.188 1 18.25 758 GLN B CA 1
ATOM 12437 C C . GLN B 1 758 ? -53.781 25.312 39.875 1 18.25 758 GLN B C 1
ATOM 12439 O O . GLN B 1 758 ? -53.562 26.109 38.938 1 18.25 758 GLN B O 1
ATOM 12444 N N . GLY B 1 759 ? -53.781 24.125 39.188 1 18.17 759 GLY B N 1
ATOM 12445 C CA . GLY B 1 759 ? -54.406 24.203 37.875 1 18.17 759 GLY B CA 1
ATOM 12446 C C . GLY B 1 759 ? -55.875 24.594 37.969 1 18.17 759 GLY B C 1
ATOM 12447 O O . GLY B 1 759 ? -56.594 24.562 36.938 1 18.17 759 GLY B O 1
ATOM 12448 N N . SER B 1 760 ? -56.469 25.25 38.938 1 18.41 760 SER B N 1
ATOM 12449 C CA . SER B 1 760 ? -57.844 24.797 39.156 1 18.41 760 SER B CA 1
ATOM 12450 C C . SER B 1 760 ? -58.75 25.219 38 1 18.41 760 SER B C 1
ATOM 12452 O O . SER B 1 760 ? -58.875 26.406 37.688 1 18.41 760 SER B O 1
ATOM 12454 N N . ASN B 1 761 ? -58.656 24.484 36.812 1 16.44 761 ASN B N 1
ATOM 12455 C CA . ASN B 1 761 ? -59.594 24.609 35.719 1 16.44 761 ASN B CA 1
ATOM 12456 C C . ASN B 1 761 ? -61.031 24.453 36.219 1 16.44 761 ASN B C 1
ATOM 12458 O O . ASN B 1 761 ? -61.938 24.188 35.438 1 16.44 761 ASN B O 1
ATOM 12462 N N . ASN B 1 762 ? -61.469 24.625 37.375 1 16.83 762 ASN B N 1
ATOM 12463 C CA . ASN B 1 762 ? -62.781 23.984 37.594 1 16.83 762 ASN B CA 1
ATOM 12464 C C . ASN B 1 762 ? -63.875 24.719 36.844 1 16.83 762 ASN B C 1
ATOM 12466 O O . ASN B 1 762 ? -65.062 24.516 37.125 1 16.83 762 ASN B O 1
ATOM 12470 N N . TYR B 1 763 ? -63.656 25.656 35.938 1 17.2 763 TYR B N 1
ATOM 12471 C CA . TYR B 1 763 ? -64.875 26.438 35.969 1 17.2 763 TYR B CA 1
ATOM 12472 C C . TYR B 1 763 ? -66.125 25.516 35.906 1 17.2 763 TYR B C 1
ATOM 12474 O O . TYR B 1 763 ? -66 24.328 35.594 1 17.2 763 TYR B O 1
ATOM 12482 N N . LEU B 1 764 ? -67.312 26.125 35.25 1 17.38 764 LEU B N 1
ATOM 12483 C CA . LEU B 1 764 ? -68.75 26.375 35.344 1 17.38 764 LEU B CA 1
ATOM 12484 C C . LEU B 1 764 ? -69.562 25.25 34.719 1 17.38 764 LEU B C 1
ATOM 12486 O O . LEU B 1 764 ? -69.312 24.891 33.562 1 17.38 764 LEU B O 1
ATOM 12490 N N . ASN B 1 765 ? -70 24.234 35.5 1 17.48 765 ASN B N 1
ATOM 12491 C CA . ASN B 1 765 ? -71.125 23.359 35.281 1 17.48 765 ASN B CA 1
ATOM 12492 C C . ASN B 1 765 ? -72.375 24.125 34.844 1 17.48 765 ASN B C 1
ATOM 12494 O O . ASN B 1 765 ? -73 24.766 35.656 1 17.48 765 ASN B O 1
ATOM 12498 N N . LYS B 1 766 ? -72.312 24.766 33.594 1 19.12 766 LYS B N 1
ATOM 12499 C CA . LYS B 1 766 ? -73.625 25.172 33.094 1 19.12 766 LYS B CA 1
ATOM 12500 C C . LYS B 1 766 ? -74.562 23.969 33.031 1 19.12 766 LYS B C 1
ATOM 12502 O O . LYS B 1 766 ? -74.312 23 32.312 1 19.12 766 LYS B O 1
ATOM 12507 N N . THR B 1 767 ? -75.375 23.656 34 1 17.83 767 THR B N 1
ATOM 12508 C CA . THR B 1 767 ? -76.5 22.672 34.125 1 17.83 767 THR B CA 1
ATOM 12509 C C . THR B 1 767 ? -77.5 22.828 32.969 1 17.83 767 THR B C 1
ATOM 12511 O O . THR B 1 767 ? -78 21.844 32.469 1 17.83 767 THR B O 1
ATOM 12514 N N . ASP B 1 768 ? -78.062 24.047 32.625 1 18.53 768 ASP B N 1
ATOM 12515 C CA . ASP B 1 768 ? -79.5 24.094 32.656 1 18.53 768 ASP B CA 1
ATOM 12516 C C . ASP B 1 768 ? -80.125 23.328 31.484 1 18.53 768 ASP B C 1
ATOM 12518 O O . ASP B 1 768 ? -79.375 22.953 30.547 1 18.53 768 ASP B O 1
ATOM 12522 N N . GLY B 1 769 ? -81.312 23.922 30.891 1 20.44 769 GLY B N 1
ATOM 12523 C CA . GLY B 1 769 ? -82.688 23.578 30.531 1 20.44 769 GLY B CA 1
ATOM 12524 C C . GLY B 1 769 ? -82.812 23.047 29.109 1 20.44 769 GLY B C 1
ATOM 12525 O O . GLY B 1 769 ? -81.875 23.125 28.328 1 20.44 769 GLY B O 1
ATOM 12526 N N . ASP B 1 770 ? -84.188 22.766 28.516 1 19.92 770 ASP B N 1
ATOM 12527 C CA . ASP B 1 770 ? -84.812 21.859 27.594 1 19.92 770 ASP B CA 1
ATOM 12528 C C . ASP B 1 770 ? -84.688 22.344 26.141 1 19.92 770 ASP B C 1
ATOM 12530 O O . ASP B 1 770 ? -84.562 23.547 25.906 1 19.92 770 ASP B O 1
ATOM 12534 N N . ARG B 1 771 ? -84.188 22.203 24.828 1 20.17 771 ARG B N 1
ATOM 12535 C CA . ARG B 1 771 ? -85.125 22.547 23.766 1 20.17 771 ARG B CA 1
ATOM 12536 C C . ARG B 1 771 ? -86.5 21.906 24.016 1 20.17 771 ARG B C 1
ATOM 12538 O O . ARG B 1 771 ? -86.625 20.703 24.25 1 20.17 771 ARG B O 1
ATOM 12545 N N . GLN B 1 772 ? -87.75 22.75 24.328 1 17.66 772 GLN B N 1
ATOM 12546 C CA . GLN B 1 772 ? -89 23.406 24.156 1 17.66 772 GLN B CA 1
ATOM 12547 C C . GLN B 1 772 ? -89.312 23.688 22.672 1 17.66 772 GLN B C 1
ATOM 12549 O O . GLN B 1 772 ? -89.188 24.828 22.219 1 17.66 772 GLN B O 1
ATOM 12554 N N . TRP B 1 773 ? -89.062 23.125 21.297 1 19.72 773 TRP B N 1
ATOM 12555 C CA . TRP B 1 773 ? -90 22.438 20.438 1 19.72 773 TRP B CA 1
ATOM 12556 C C . TRP B 1 773 ? -90.438 21.109 21.062 1 19.72 773 TRP B C 1
ATOM 12558 O O . TRP B 1 773 ? -89.625 20.344 21.531 1 19.72 773 TRP B O 1
ATOM 12568 N N . PRO B 1 774 ? -91.875 21.359 21.812 1 18.62 774 PRO B N 1
ATOM 12569 C CA . PRO B 1 774 ? -92.938 21.922 21.031 1 18.62 774 PRO B CA 1
ATOM 12570 C C . PRO B 1 774 ? -92.625 23.234 20.344 1 18.62 774 PRO B C 1
ATOM 12572 O O . PRO B 1 774 ? -91.688 23.953 20.812 1 18.62 774 PRO B O 1
#

InterPro domains:
  IPR012496 TMC domain [PF07810] (452-557)
  IPR038900 Transmembrane channel-like protein [PTHR23302] (40-681)

pLDDT: mean 70.74, std 22.39, range [15.74, 96.31]

Solvent-accessible surface area (backbone atoms only — not comparable to full-atom values): 85434 Å² total; per-residue (Å²): 112,69,65,62,53,46,55,60,64,69,42,58,71,66,58,52,51,49,50,54,48,53,28,50,45,50,37,46,53,50,59,65,64,21,53,59,56,32,62,72,32,54,69,58,50,56,46,48,54,48,44,49,48,46,49,61,60,49,59,63,69,67,76,68,64,77,47,80,64,43,58,52,49,50,30,47,50,52,37,54,55,48,55,67,36,59,67,46,46,40,95,38,71,66,15,47,50,48,40,48,51,54,52,66,66,42,94,62,58,70,67,54,46,50,52,29,48,51,49,44,49,48,46,37,59,65,65,44,75,66,73,74,72,48,68,63,55,46,47,51,46,48,49,53,46,49,49,49,49,47,50,50,46,48,49,44,48,50,56,70,54,46,75,63,49,66,61,42,51,50,43,18,32,64,38,28,57,43,61,28,38,53,53,50,48,50,50,50,52,39,53,53,34,46,53,51,29,52,52,48,41,62,64,48,49,46,57,51,52,51,32,38,65,72,66,66,71,76,62,72,78,52,75,67,27,69,66,54,41,37,71,43,43,49,70,25,88,48,24,37,46,47,42,56,51,43,70,38,58,42,99,55,95,58,75,44,50,36,37,60,43,51,50,52,50,52,53,50,49,55,52,50,51,49,52,50,42,53,49,49,32,51,49,41,40,41,59,50,48,57,66,51,60,65,60,59,82,47,53,66,54,44,47,69,73,60,57,68,70,85,76,60,79,47,68,67,54,44,52,33,50,52,42,33,52,51,49,52,49,52,26,54,49,55,64,67,64,56,73,75,66,86,67,54,67,68,56,49,50,51,44,50,53,50,42,51,51,51,49,52,49,52,51,48,49,46,52,49,50,46,51,50,50,52,54,55,69,69,52,77,74,65,92,79,58,84,61,48,70,53,51,52,44,50,53,49,51,49,48,65,61,47,49,52,56,51,44,57,55,53,49,70,77,40,84,58,55,71,68,57,39,52,51,50,45,51,50,52,45,50,50,41,52,54,49,44,54,49,50,51,53,53,48,33,51,63,74,28,55,86,44,52,25,53,36,56,47,16,33,50,43,49,37,47,52,54,54,46,46,49,40,63,65,47,51,50,51,48,50,48,44,50,50,29,47,47,38,70,68,60,70,67,72,79,75,46,54,72,57,60,69,61,57,51,47,55,53,51,47,53,52,44,47,41,61,58,25,30,80,22,12,56,55,51,34,46,54,52,35,53,47,49,56,52,43,53,55,50,50,51,51,42,50,70,71,32,34,44,59,56,85,81,47,58,74,30,64,59,52,49,33,52,53,40,45,52,54,44,49,43,48,53,53,35,54,37,53,53,48,36,45,40,73,69,43,57,43,50,67,36,20,28,47,32,81,31,70,36,57,65,42,48,51,44,58,58,74,62,34,31,87,80,34,60,67,61,39,50,52,54,50,53,58,67,31,67,40,47,45,50,41,52,49,51,51,40,51,51,47,33,52,49,31,44,51,50,27,52,46,34,48,52,47,41,54,51,52,50,52,49,44,53,35,50,52,50,28,46,54,47,50,45,50,46,42,28,37,43,71,66,49,68,69,50,83,74,78,69,77,79,78,65,77,85,66,71,67,75,63,55,61,68,65,66,55,71,70,74,73,67,68,75,73,51,75,54,66,60,54,69,58,46,61,75,64,63,80,71,84,73,71,81,72,72,83,71,78,82,77,74,82,74,79,86,78,87,88,84,86,82,86,82,80,65,81,71,79,76,77,84,85,68,76,90,68,86,90,89,93,81,95,77,87,132,112,70,66,61,54,46,54,61,65,68,42,57,71,67,57,52,50,49,49,53,46,51,26,50,45,51,37,46,51,50,59,64,64,21,53,60,56,32,63,73,31,54,68,61,50,55,46,48,54,48,44,49,48,46,49,60,58,49,58,62,70,70,76,67,65,78,47,79,65,45,59,52,49,50,33,46,50,53,37,55,55,48,55,66,37,59,66,47,49,40,95,38,71,66,15,49,50,49,39,48,50,54,51,67,67,43,94,60,58,71,69,54,46,50,52,28,48,53,50,43,50,48,47,38,60,63,64,44,75,65,74,74,71,48,68,63,55,46,47,50,46,48,49,54,46,50,49,50,47,47,51,50,47,47,48,46,47,50,57,69,54,46,73,65,50,66,62,43,52,50,43,18,32,64,39,26,58,43,62,28,36,53,54,51,49,52,48,50,52,39,54,52,34,45,54,51,29,51,52,48,41,63,64,49,49,46,60,50,51,50,30,39,65,72,67,67,72,75,62,72,78,52,75,67,25,68,66,55,41,36,73,42,44,49,70,27,88,48,24,36,48,47,43,56,51,44,72,38,57,41,100,55,96,60,76,44,51,37,38,60,44,51,50,52,52,52,54,50,47,56,52,50,52,49,52,52,40,52,50,50,33,49,50,42,41,42,60,50,48,55,66,50,60,70,59,61,84,46,52,65,54,44,47,68,72,62,58,68,68,86,78,60,80,47,67,67,54,43,52,34,50,51,41,35,52,50,49,51,49,52,25,56,49,56,63,67,63,55,73,75,66,87,68,54,67,66,55,48,50,51,43,50,53,50,42,50,53,51,51,51,49,53,51,47,50,45,52,50,51,45,50,48,49,52,52,55,70,67,54,78,72,65,94,80,56,85,58,49,70,53,52,54,46,49,51,49,52,50,48,64,60,47,48,50,56,51,44,58,56,56,48,69,76,38,85,58,55,72,68,58,40,53,53,51,43,51,52,55,42,49,50,41,51,53,50,44,54,49,50,50,53,52,47,34,51,64,74,28,56,86,44,51,25,52,34,55,48,17,31,51,43,49,38,48,53,53,55,46,46,47,39,64,65,46,52,49,51,49,51,50,44,49,50,30,48,47,39,70,68,59,70,66,74,80,75,50,54,72,58,60,69,63,57,52,48,54,53,52,47,54,50,44,48,39,60,60,26,30,79,22,12,57,55,51,31,48,52,51,35,53,46,48,56,52,42,52,56,51,51,51,51,43,49,71,71,33,33,43,60,56,84,82,48,58,73,29,64,57,53,49,33,53,52,42,45,51,54,43,49,43,49,52,52,36,52,38,54,52,49,36,44,40,74,70,43,57,44,50,67,38,20,28,47,32,83,32,69,37,56,64,41,48,52,43,58,58,73,62,36,32,87,78,34,60,68,61,38,51,53,52,52,52,59,67,31,68,38,47,46,50,42,52,49,51,50,41,50,52,48,34,52,49,31,44,52,49,26,52,47,35,48,52,48,41,53,52,51,51,52,51,44,53,36,50,51,49,28,45,53,48,49,45,51,45,42,27,37,42,71,67,49,66,68,50,84,72,77,70,76,81,79,65,77,85,65,70,65,73,62,52,57,68,65,65,52,71,67,75,71,68,67,74,74,52,76,54,66,60,53,68,60,44,57,76,64,58,81,72,85,71,71,80,66,77,81,72,81,80,79,74,82,79,79,87,80,85,88,82,85,74,87,74,79,66,79,71,75,78,65,82,71,67,78,81,85,81,75,81,86,76,91,79,76,115

Nearest PDB structures (foldseek):
  7usx-assembly1_A  TM=7.661E-01  e=4.596E-22  Caenorhabditis elegans
  8tkp-assembly1_D  TM=7.230E-01  e=6.517E-22  Caenorhabditis elegans
  8k0b-assembly1_A  TM=5.643E-01  e=1.624E-02  Mus musculus
  7rx2-assembly1_B  TM=3.667E-01  e=5.221E-03  Aspergillus fumigatus A1163
  7rxg-assembly1_B  TM=3.776E-01  e=1.773E-02  Aspergillus fumigatus A1163

Radius of gyration: 43.96 Å; Cα contacts (8 Å, |Δi|>4): 1283; chains: 2; bounding box: 183×128×111 Å

Sequence (1548 aa):
MEDEIEEVEARPPSARRNLTLRNNAARQVAVNFMPSRQLPYNTLRLRRNNSEHNALLEENDSAETDAPDAVDKQADIIVREMEQHKRLMEDDPGAEELRREALRDLPQGLTMKRNVRAKLSASVSLRSKRRPISMWKRMKYRISFTWKRIRDRCRDVVFSFEFWYEPIRQIEGHFGSAVGSYFYFLRWLFVLNLFLSILITTFVIIPQALHDVETSNSAKLSFLDFITGMGGLTDSLLYYGHYHAGDVRAHSSLTYNMPYAYFFTMVCLYLLFFGILCYRTAYSYRVNFIETSGGLSHVFANKVFCGWDFGVVTPEAAKLNANSLYNEFKELLNEQNRNKAPTWWLVRLGQYVCNVCVWVFAAALVAGLAAALWLLLAWKPGPGLTYWPLLVSLALTAALTICPLMFHVLVKLEFYNPRTALYVTLARTWLLDIGILMVLLIYWSQAHADQCWETSFGQEAYRLVLLDSVISLLVLPLFEFTRGLIYKWSNKGSPPEFNLAYNSLTLLYNQAVVWMGGMFAPPLVLGVTIKLVLLFYVKREVARRACQPARKVWRAAQTQTVLYMFVTLSLFTTIFGIATFFLRTSSTSCGPFSGYSYVYEILTEGALHLHERPGLAAALYFMVRPGVIGFLMLFLCVSVYYMRARARAQRSMVRLLRHMLLLQAKDKDFLLTAISNVSNGEWLYSPKPTDEGPDSHTWKYLREVRKPSNSGFHFDASRLSHSLIEGRPRSFAKENRASHYNEKKSEDGDTDSSFSWQGSNNYLNKTDGDRQWPMEDEIEEVEARPPSARRNLTLRNNAARQVAVNFMPSRQLPYNTLRLRRNNSEHNALLEENDSAETDAPDAVDKQADIIVREMEQHKRLMEDDPGAEELRREALRDLPQGLTMKRNVRAKLSASVSLRSKRRPISMWKRMKYRISFTWKRIRDRCRDVVFSFEFWYEPIRQIEGHFGSAVGSYFYFLRWLFVLNLFLSILITTFVIIPQALHDVETSNSAKLSFLDFITGMGGLTDSLLYYGHYHAGDVRAHSSLTYNMPYAYFFTMVCLYLLFFGILCYRTAYSYRVNFIETSGGLSHVFANKVFCGWDFGVVTPEAAKLNANSLYNEFKELLNEQNRNKAPTWWLVRLGQYVCNVCVWVFAAALVAGLAAALWLLLAWKPGPGLTYWPLLVSLALTAALTICPLMFHVLVKLEFYNPRTALYVTLARTWLLDIGILMVLLIYWSQAHADQCWETSFGQEAYRLVLLDSVISLLVLPLFEFTRGLIYKWSNKGSPPEFNLAYNSLTLLYNQAVVWMGGMFAPPLVLGVTIKLVLLFYVKREVARRACQPARKVWRAAQTQTVLYMFVTLSLFTTIFGIATFFLRTSSTSCGPFSGYSYVYEILTEGALHLHERPGLAAALYFMVRPGVIGFLMLFLCVSVYYMRARARAQRSMVRLLRHMLLLQAKDKDFLLTAISNVSNGEWLYSPKPTDEGPDSHTWKYLREVRKPSNSGFHFDASRLSHSLIEGRPRSFAKENRASHYNEKKSEDGDTDSSFSWQGSNNYLNKTDGDRQWP

Organism: Spodoptera frugiperda (NCBI:txid7108)

Foldseek 3Di:
DVVVVVVLVPPPPVVNVVLVVLLVVLLVVCVCPPCVNCVVVVVPVVVVCVVVVVVVVPVPPVPVCPDPVNLLVVLVVVLVVLVVPVLLLAPDVVSVVVLVVSLVVPPDDPVSSVSNVVVSVVVSVVPCPDDPCPPVNVVVVVVVVVVVVVVVVVVVVVVVPPPCPVLLLVLCLFFHLQVSLLLVLLVVVLVLLVVLLVLCCVQALVLQVLLCVVVVPDQDDDPVCLQLVDDSNLCDSFFQFVAAQAWRDRPDPDTDQNLVSLVVSLVVSLVVVLVVLVVVLVVLCCVPPVVPVLPPVCPVVCCVVPVQDPPDDDVVVNSSSVSRSVRVVLQVVVVVPPPPPPDDVVVVVVQVVLVVVLVVVLVVVLVVVLVVLLVLVPDDDDPPCPRSLLVSLLVVLVCLLVSLVVLLVSLVSHDDDPVVSLLVSLVSSLCSLLVNLLSLLVNLCVVQLVAQSLSVSLSSLSNNLVSLLCCLLPVVLVVLVVVLVVCVVVVPDDQDADDSSSSLSSVLNLLLSCLQNCSGGVCSSVVVSVSSVSNSVSVSVSCVRRHHRDSNHHDNSVVSSSSSVSSSVSSVVSCVSVVVCQAPGASLRGRNRVVDRGSCCCVCCNVVVCVVPVVVVVVVVVCPDPVNVVVVVVVVVVVVVVVVVVVVVVVVVSVVVVVVVVVVVVVVVVVSVVSSCVSSVLQPPPPDDPPDDPPDVVVVVVPPRPDPPPVVPPPCVVCVVPVVDDDDPPPPPDPDDDDPDDDDDDDDDDDDDPPCPPPDDDDPDDDDDDDDDD/DVVVVVVLVPPPPVVVVVLVVLLVVLLVVCVCPPCVNCVVVVVPPVVVVVVVVVVVVPVPPVPPCPDPVNLLVVLVVVLVVLVVPVLLLAPDVVSVVVLVVSLVPPPDDPVSSVSNVVVSVVVSVVPCPDDPCPPVSVVVVVVVVVVVVVVVVVVVVVVVPPPCPVLLLVLCLFQHLQVSLLLVLLVVVLVLLVVLLVLCCVQALVLQVLLCVVVVPDQDDDPVCLQLVDDSNLCDSFFQFVAAQAWRDRPDPDTDHNLVSLVVSLVVSLVVVLVVLVVVLVVLCCVPPVVPVLPPVCPVVCCVVPVQDPPDDDPVVNSSSVSRSVRVVLQVVVVVPPPPPPDDVVVVVVQVVLVVVLVVVLVVVLVVVLVVLLVLVPDDDDPPCPRSLLVSLLVVLVCLLVSLVVLLVSLVSHDDDPVVSLLVSLVSSLCSLLVNLLSLLVNLCVVQLVAQSLSVSLSSLSNNLVSLLCCLLPVVLVVLQVVLVVCVVPVPDDQDADDSSSSLSSVLNLLLSCLQNCSGGVCSSVVVSVSSVSNSVSVSVSCVRRHHRDSNHHDNSVVSSSSSVSSSVSSVSSCVSVVVCQAPGASLRGRNRVVDRGSCCCVCCNVVVCVVPVVVVVVVVVCPDPVNVVVVVVVVVVVVVVVVVVVVVVVVVSVVVSVVVVVVVVVVVVVSVVSSCVSSVLQPPPPDDPPDDPPDPVVVVVPPRPDPPPVVPPCCVVCVVPVVPDDDPPPPPPPDDDDPDDDDDDDDDDDDDPPCPVPCPPDDPPDDDDPPPD

Secondary structure (DSSP, 8-state):
-HHHHHHHHTS-HHHHHHHHHHHHHHHHHHHHT-HHHHHHHHHHHHHHHHHHHHHHHHTS--SGGGSHHHHHHHHHHHHHHHHT-HHHHSSSHHHHHHHHHHHHTS-S-HHHHHHHHHHHHHHHHHH--S----HHHHHHHHHHHHHHHHHHHHHHHHHHT-TTHHHHHHHHHHH-HHHHHHHHHHHHHHHHHHHHHHHHIIIIIHHHHHHHHHHT------HHHHHHS-GGGTTSTTSGGGS-SSEEE-SSS-EEEHHHHHHHHHHHHHHHHHHHHHHHHHHHHIIIIIHHHTT-TTHHHHHHHHS--TT--SHHHHHHHHHHHHHHHHHHHHHH--------HHHHHHHHHHHHHHHHHHHHHHHHHHHHHHHHHH----TT-TTHHHHHHHHHHHHHHHHHHHHHHHHTTS---HHHHHHHHHHHHHHHHHHHHHHHHHHHHHHTTTTTHHHHHHHHHHHHHHHHHHIIIIIHHHHHHHHHHHHHHH--S---B--HHHHHHHHHHHHHHHHHHTTT-TTHHHHHHHHHHHHHHHHHHHHHHH-BPPSS---HHHHHHHHHHHHHHHHHHHHHHHHHHHHHS---SSSTTTTSSSTTHIIIIIIS-TTT-HHHHHHHHHHTSHHHHHHHHHHHHHHHHHHHHHHHHHHHHHHHHHHHHHHHHHHHHHHHHHHHHHHTTTTS-----TTS----HHHHHHHSS----TTTTS--TTHHHHTTTS------------------------------------------------/-HHHHHHHHTS-HHHHHHHHHHHHHHHHHHHHT-HHHHHHHHHHHHHHHHHHHHHHHHTS--SGGGSHHHHHHHHHHHHHHHHT-HHHHSSSHHHHHHHHHHHHTS-S-HHHHHHHHHHHHHHHHHH--S----HHHHHHHHHHHHHHHHHHHHHHHHHHT-TTHHHHHHHHHHH-HHHHHHHHHHHHHHHHHHHHHHHHIIIIIHHHHHHHHHHT------HHHHHHS-GGGTTSTTSGGGS-SSEEE-SSS-EEEHHHHHHHHHHHHHHHHHHHHHHHHHHHHIIIIIHHHTT-TTHHHHHHHHS--TT--SHHHHHHHHHHHHHHHHHHHHHH--------HHHHHHHHHHHHHHHHHHHHHHHHHHHHHHHHHH----TT-TTHHHHHHHHHHHHHHHHHHHHHHHHHTS---HHHHHHHHHHHHHHHHHHHHHHHHHHHHHHTTTTTHHHHHHHHHHHHHHHHHHIIIIIHHHHHHHHHHHHHHH--S---B--HHHHHHHHHHHHHHHHHHTTT-TTHHHHHHHHHHHHHHHHHHHHHHH-BPPSS---HHHHHHHHHHHHHHHHHHHHHHHHHHHHHS---SSSTTTTSSSTTHIIIIIIS-TTT-HHHHHHHHHHTSHHHHHHHHHHHHHHHHHHHHHHHHHHHHHHHHHHHHHHHHHHHHHHHHHHHHHHTTTTS-----TTS----HHHHHHHHS----TTTTS--HHHHHHTTTS------------------------------------------------